Protein 8Y1J (pdb70)

Radius of gyration: 29.66 Å; Cα contacts (8 Å, |Δi|>4): 2281; chains: 2; bounding box: 87×85×71 Å

Secondary structure (DSSP, 8-state):
-HHHHHHHHT--GGGT-----EEE-HHHHHHHTSEEEEEEGGGSTTSB--HHHHHHHHTS-HHHHHH-EEEE-SSHHHHHHHHHHHHHT--EEEEE-TTS-HHHHHHHHHTT-EEEE--SSHHHHHHHHHHHHHHH-PEE--SS-SHHHHHHHHHHHHHHHHH--S---EEEEE-SSSHHHHHHHHHHHHH-TTSEEEEEEETT--HHHHHHHHTS-PPPS---SSSGGG--SS--HHHHHHHHHH--EEEEE-HHHHHHHHHHHHHHHSBPPPHHHHHHHHHHHHHHHHHT--S-EEEEEE-B----TTHHHHHHHHHHTTTT-EEEEEEEE-S-TTHHHHHHHHH-SS-EEEEEEE--BTTBEEEEEEEE-BTTTB-HHHHHHHHHHTT--EEE-TT-HHHHHTGGGB-----SS---EEEEEEEEE--TTHHHHHHHHH-SSSEEEEEEEB-SS-SEEEEEEEEE--GGGGGGHHHHHHHHTS-EEE-TT-HHHHHH-/-HHHHHHHHT--GGGT-----EEE-HHHHHHHTSEEEEE-GGGSTTSB--HHHHHHHHTS-HHHHHH-EEEE-SSHHHHHHHHHHHHHT--EEEEE-TTS-HHHHHHHHHTT-EEEE--SSHHHHHHHHHHHHHHH-PEE--SS-SHHHHHHHHHHHHHHHHH--S---EEEEE-SSSHHHHHHHHHHHHH-TTSEEEEEEETT--HHHHHHHHTS----S---SSSGGG--SS--HHHHHHHHHH--EEEEE-HHHHHHHHHHHHHHH-BPPPHHHHHHHHHHH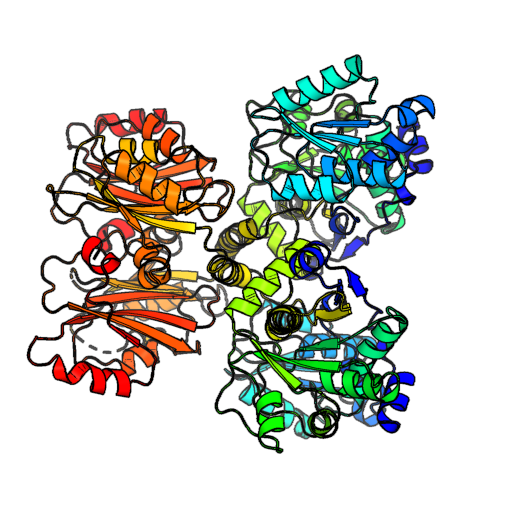HHHHHHT--S-EEEEE--B----HHHHHHHHHHHHHHT--EEEEEEEE-----HHHHTT--EEEEEEE---EEEEEEEE-BTTTB-HHHHHHHHHHTT--EEE-TT-HHHHHTGGGB-----TT--SEEEEEEEEE--TTHHHHHHHHH-SSSEEEEEEEB-SS-SEEEEEEEEE--GGGGGGHHHHHHHHTS-EEE-TT-HHHHHH-

Structure (mmCIF, N/CA/C/O backbone):
data_8Y1J
#
_entry.id   8Y1J
#
_cell.length_a   114.062
_cell.length_b   114.062
_cell.length_c   191.450
_cell.angle_alpha   90.00
_cell.angle_beta   90.00
_cell.angle_gamma   120.00
#
_symmetry.space_group_name_H-M   'P 31 2 1'
#
loop_
_entity.id
_entity.type
_entity.pdbx_description
1 polymer 'L-threonine dehydratase'
2 non-polymer '2-KETOBUTYRIC ACID'
3 water water
#
loop_
_atom_site.group_PDB
_atom_site.id
_atom_site.type_symbol
_atom_site.label_atom_id
_atom_site.label_alt_id
_atom_site.label_comp_id
_atom_site.label_asym_id
_atom_site.label_entity_id
_atom_site.label_seq_id
_atom_site.pdbx_PDB_ins_code
_atom_site.Cartn_x
_atom_site.Cartn_y
_atom_site.Cartn_z
_atom_site.occupancy
_atom_site.B_iso_or_equiv
_atom_site.auth_seq_id
_atom_site.auth_comp_id
_atom_site.auth_asym_id
_atom_site.auth_atom_id
_atom_site.pdbx_PDB_model_num
ATOM 1 N N . LEU A 1 1 ? 91.928 22.615 30.736 1.00 49.19 2 LEU A N 1
ATOM 2 C CA . LEU A 1 1 ? 91.803 23.707 31.757 1.00 50.92 2 LEU A CA 1
ATOM 3 C C . LEU A 1 1 ? 92.499 24.945 31.201 1.00 50.29 2 LEU A C 1
ATOM 4 O O . LEU A 1 1 ? 91.901 26.004 31.042 1.00 49.39 2 LEU A O 1
ATOM 9 N N . GLU A 1 2 ? 93.791 24.783 30.922 1.00 50.69 3 GLU A N 1
ATOM 10 C CA . GLU A 1 2 ? 94.580 25.785 30.236 1.00 51.07 3 GLU A CA 1
ATOM 11 C C . GLU A 1 2 ? 93.937 26.162 28.904 1.00 49.32 3 GLU A C 1
ATOM 12 O O . GLU A 1 2 ? 93.840 27.347 28.575 1.00 47.23 3 GLU A O 1
ATOM 18 N N . GLN A 1 3 ? 93.530 25.139 28.140 1.00 47.38 4 GLN A N 1
ATOM 19 C CA . GLN A 1 3 ? 92.927 25.365 26.839 1.00 48.00 4 GLN A CA 1
ATOM 20 C C . GLN A 1 3 ? 91.680 26.233 26.984 1.00 44.14 4 GLN A C 1
ATOM 21 O O . GLN A 1 3 ? 91.478 27.160 26.202 1.00 42.41 4 GLN A O 1
ATOM 27 N N . TYR A 1 4 ? 90.862 25.936 27.998 1.00 41.64 5 TYR A N 1
ATOM 28 C CA . TYR A 1 4 ? 89.627 26.672 28.207 1.00 40.51 5 TYR A CA 1
ATOM 29 C C . TYR A 1 4 ? 89.881 28.099 28.677 1.00 39.17 5 TYR A C 1
ATOM 30 O O . TYR A 1 4 ? 89.237 29.036 28.205 1.00 38.77 5 TYR A O 1
ATOM 39 N N . VAL A 1 5 ? 90.867 28.268 29.559 1.00 39.08 6 VAL A N 1
ATOM 40 C CA . VAL A 1 5 ? 91.188 29.600 30.049 1.00 38.78 6 VAL A CA 1
ATOM 41 C C . VAL A 1 5 ? 91.670 30.501 28.917 1.00 37.89 6 VAL A C 1
ATOM 42 O O . VAL A 1 5 ? 91.266 31.659 28.834 1.00 36.98 6 VAL A O 1
ATOM 46 N N . LYS A 1 6 ? 92.521 29.971 28.039 1.00 39.12 7 LYS A N 1
ATOM 47 C CA . LYS A 1 6 ? 92.952 30.742 26.882 1.00 41.32 7 LYS A CA 1
ATOM 48 C C . LYS A 1 6 ? 91.766 31.154 26.008 1.00 40.22 7 LYS A C 1
ATOM 49 O O . LYS A 1 6 ? 91.726 32.268 25.498 1.00 41.02 7 LYS A O 1
ATOM 55 N N . LYS A 1 7 ? 90.784 30.261 25.845 1.00 41.05 8 LYS A N 1
ATOM 56 C CA . LYS A 1 7 ? 89.600 30.592 25.069 1.00 41.55 8 LYS A CA 1
ATOM 57 C C . LYS A 1 7 ? 88.767 31.656 25.774 1.00 37.71 8 LYS A C 1
ATOM 58 O O . LYS A 1 7 ? 88.267 32.563 25.123 1.00 37.83 8 LYS A O 1
ATOM 64 N N . ILE A 1 8 ? 88.644 31.563 27.101 1.00 36.56 9 ILE A N 1
ATOM 65 C CA . ILE A 1 8 ? 87.925 32.567 27.869 1.00 36.14 9 ILE A CA 1
ATOM 66 C C . ILE A 1 8 ? 88.578 33.942 27.740 1.00 37.17 9 ILE A C 1
ATOM 67 O O . ILE A 1 8 ? 87.901 34.947 27.499 1.00 36.03 9 ILE A O 1
ATOM 72 N N . LEU A 1 9 ? 89.911 33.986 27.872 1.00 38.93 10 LEU A N 1
ATOM 73 C CA . LEU A 1 9 ? 90.645 35.241 27.770 1.00 39.15 10 LEU A CA 1
ATOM 74 C C . LEU A 1 9 ? 90.606 35.856 26.374 1.00 39.11 10 LEU A C 1
ATOM 75 O O . LEU A 1 9 ? 90.831 37.049 26.229 1.00 40.98 10 LEU A O 1
ATOM 80 N N . THR A 1 10 ? 90.345 35.050 25.341 1.00 38.41 11 THR A N 1
ATOM 81 C CA . THR A 1 10 ? 90.257 35.579 23.987 1.00 38.92 11 THR A CA 1
ATOM 82 C C . THR A 1 10 ? 88.830 35.604 23.441 1.00 38.11 11 THR A C 1
ATOM 83 O O . THR A 1 10 ? 88.634 35.789 22.260 1.00 37.87 11 THR A O 1
ATOM 87 N N . SER A 1 11 ? 87.827 35.448 24.306 1.00 39.27 12 SER A N 1
ATOM 88 C CA . SER A 1 11 ? 86.444 35.390 23.869 1.00 39.87 12 SER A CA 1
ATOM 89 C C . SER A 1 11 ? 86.028 36.720 23.257 1.00 41.22 12 SER A C 1
ATOM 90 O O . SER A 1 11 ? 86.663 37.743 23.502 1.00 42.31 12 SER A O 1
ATOM 93 N N . ARG A 1 12 ? 84.924 36.690 22.505 1.00 42.55 13 ARG A N 1
ATOM 94 C CA . ARG A 1 12 ? 84.392 37.872 21.846 1.00 42.72 13 ARG A CA 1
ATOM 95 C C . ARG A 1 12 ? 83.121 38.398 22.510 1.00 40.41 13 ARG A C 1
ATOM 96 O O . ARG A 1 12 ? 82.418 39.214 21.923 1.00 40.89 13 ARG A O 1
ATOM 104 N N . VAL A 1 13 ? 82.841 37.987 23.751 1.00 38.31 14 VAL A N 1
ATOM 105 C CA . VAL A 1 13 ? 81.526 38.232 24.325 1.00 36.71 14 VAL A CA 1
ATOM 106 C C . VAL A 1 13 ? 81.182 39.713 24.450 1.00 35.73 14 VAL A C 1
ATOM 107 O O . VAL A 1 13 ? 80.009 40.066 24.381 1.00 34.86 14 VAL A O 1
ATOM 111 N N . TYR A 1 14 ? 82.183 40.580 24.636 1.00 36.14 15 TYR A N 1
ATOM 112 C CA . TYR A 1 14 ? 81.904 41.969 24.972 1.00 37.35 15 TYR A CA 1
ATOM 113 C C . TYR A 1 14 ? 81.528 42.829 23.768 1.00 37.27 15 TYR A C 1
ATOM 114 O O . TYR A 1 14 ? 81.254 44.007 23.921 1.00 37.07 15 TYR A O 1
ATOM 123 N N . ASP A 1 15 ? 81.445 42.230 22.578 1.00 37.96 16 ASP A N 1
ATOM 124 C CA . ASP A 1 15 ? 80.751 42.876 21.480 1.00 39.61 16 ASP A CA 1
ATOM 125 C C . ASP A 1 15 ? 79.275 43.161 21.774 1.00 40.66 16 ASP A C 1
ATOM 126 O O . ASP A 1 15 ? 78.686 44.023 21.133 1.00 39.14 16 ASP A O 1
ATOM 131 N N . VAL A 1 16 ? 78.659 42.406 22.704 1.00 40.13 17 VAL A N 1
ATOM 132 C CA . VAL A 1 16 ? 77.236 42.561 22.977 1.00 40.27 17 VAL A CA 1
ATOM 133 C C . VAL A 1 16 ? 76.838 42.199 24.408 1.00 39.12 17 VAL A C 1
ATOM 134 O O . VAL A 1 16 ? 75.995 42.867 24.996 1.00 39.72 17 VAL A O 1
ATOM 138 N N . ALA A 1 17 ? 77.440 41.163 24.998 1.00 37.04 18 ALA A N 1
ATOM 139 C CA . ALA A 1 17 ? 77.280 40.959 26.429 1.00 36.72 18 ALA A CA 1
ATOM 140 C C . ALA A 1 17 ? 77.937 42.092 27.213 1.00 36.99 18 ALA A C 1
ATOM 141 O O . ALA A 1 17 ? 78.847 42.749 26.710 1.00 36.90 18 ALA A O 1
ATOM 143 N N . VAL A 1 18 ? 77.445 42.338 28.435 1.00 37.03 19 VAL A N 1
ATOM 144 C CA . VAL A 1 18 ? 78.001 43.377 29.288 1.00 37.86 19 VAL A CA 1
ATOM 145 C C . VAL A 1 18 ? 78.555 42.777 30.576 1.00 38.03 19 VAL A C 1
ATOM 146 O O . VAL A 1 18 ? 78.196 41.666 30.971 1.00 37.75 19 VAL A O 1
ATOM 150 N N . GLU A 1 19 ? 79.443 43.531 31.223 1.00 38.73 20 GLU A N 1
ATOM 151 C CA . GLU A 1 19 ? 79.846 43.232 32.585 1.00 40.84 20 GLU A CA 1
ATOM 152 C C . GLU A 1 19 ? 78.666 43.467 33.513 1.00 37.45 20 GLU A C 1
ATOM 153 O O . GLU A 1 19 ? 77.998 44.482 33.393 1.00 39.27 20 GLU A O 1
ATOM 159 N N . THR A 1 20 ? 78.413 42.529 34.425 1.00 35.76 21 THR A N 1
ATOM 160 C CA . THR A 1 20 ? 77.271 42.641 35.321 1.00 33.51 21 THR A CA 1
ATOM 161 C C . THR A 1 20 ? 77.713 42.874 36.755 1.00 33.55 21 THR A C 1
ATOM 162 O O . THR A 1 20 ? 78.782 42.434 37.159 1.00 33.84 21 THR A O 1
ATOM 166 N N . PRO A 1 21 ? 76.914 43.597 37.568 1.00 34.83 22 PRO A N 1
ATOM 167 C CA . PRO A 1 21 ? 77.286 43.817 38.960 1.00 35.23 22 PRO A CA 1
ATOM 168 C C . PRO A 1 21 ? 77.349 42.520 39.755 1.00 35.77 22 PRO A C 1
ATOM 169 O O . PRO A 1 21 ? 76.665 41.552 39.441 1.00 35.49 22 PRO A O 1
ATOM 173 N N . LEU A 1 22 ? 78.219 42.527 40.765 1.00 35.89 23 LEU A N 1
ATOM 174 C CA . LEU A 1 22 ? 78.246 41.523 41.806 1.00 36.33 23 LEU A CA 1
ATOM 175 C C . LEU A 1 22 ? 77.761 42.254 43.059 1.00 36.35 23 LEU A C 1
ATOM 176 O O . LEU A 1 22 ? 78.492 43.062 43.610 1.00 35.51 23 LEU A O 1
ATOM 181 N N . GLN A 1 23 ? 76.492 42.045 43.430 1.00 36.45 24 GLN A N 1
ATOM 182 C CA . GLN A 1 23 ? 75.806 42.906 44.384 1.00 38.63 24 GLN A CA 1
ATOM 183 C C . GLN A 1 23 ? 75.633 42.233 45.738 1.00 37.09 24 GLN A C 1
ATOM 184 O O . GLN A 1 23 ? 75.198 41.083 45.791 1.00 33.97 24 GLN A O 1
ATOM 190 N N . PRO A 1 24 ? 75.854 42.963 46.853 1.00 36.89 25 PRO A N 1
ATOM 191 C CA . PRO A 1 24 ? 75.538 42.427 48.178 1.00 37.45 25 PRO A CA 1
ATOM 192 C C . PRO A 1 24 ? 74.039 42.192 48.320 1.00 36.95 25 PRO A C 1
ATOM 193 O O . PRO A 1 24 ? 73.230 43.005 47.877 1.00 36.27 25 PRO A O 1
ATOM 197 N N . ALA A 1 25 ? 73.674 41.047 48.893 1.00 37.41 26 ALA A N 1
ATOM 198 C CA . ALA A 1 25 ? 72.296 40.804 49.294 1.00 39.49 26 ALA A CA 1
ATOM 199 C C . ALA A 1 25 ? 72.244 41.031 50.802 1.00 40.87 26 ALA A C 1
ATOM 200 O O . ALA A 1 25 ? 72.554 40.143 51.590 1.00 41.14 26 ALA A O 1
ATOM 202 N N . ARG A 1 26 ? 71.868 42.247 51.186 1.00 42.77 27 ARG A N 1
ATOM 203 C CA . ARG A 1 26 ? 72.065 42.730 52.542 1.00 45.11 27 ARG A CA 1
ATOM 204 C C . ARG A 1 26 ? 71.224 41.961 53.561 1.00 42.84 27 ARG A C 1
ATOM 205 O O . ARG A 1 26 ? 71.770 41.437 54.527 1.00 42.55 27 ARG A O 1
ATOM 213 N N . GLN A 1 27 ? 69.907 41.889 53.348 1.00 41.87 28 GLN A N 1
ATOM 214 C CA . GLN A 1 27 ? 69.034 41.222 54.298 1.00 44.00 28 GLN A CA 1
ATOM 215 C C . GLN A 1 27 ? 69.281 39.721 54.394 1.00 44.33 28 GLN A C 1
ATOM 216 O O . GLN A 1 27 ? 69.223 39.153 55.485 1.00 44.68 28 GLN A O 1
ATOM 222 N N . LEU A 1 28 ? 69.551 39.093 53.245 1.00 43.14 29 LEU A N 1
ATOM 223 C CA . LEU A 1 28 ? 69.893 37.685 53.232 1.00 42.53 29 LEU A CA 1
ATOM 224 C C . LEU A 1 28 ? 71.204 37.431 53.982 1.00 42.38 29 LEU A C 1
ATOM 225 O O . LEU A 1 28 ? 71.313 36.457 54.726 1.00 40.38 29 LEU A O 1
ATOM 230 N N . SER A 1 29 ? 72.197 38.311 53.785 1.00 41.23 30 SER A N 1
ATOM 231 C CA . SER A 1 29 ? 73.462 38.195 54.496 1.00 43.24 30 SER A CA 1
ATOM 232 C C . SER A 1 29 ? 73.308 38.288 56.016 1.00 46.32 30 SER A C 1
ATOM 233 O O . SER A 1 29 ? 73.933 37.518 56.753 1.00 45.21 30 SER A O 1
ATOM 236 N N . GLU A 1 30 ? 72.477 39.233 56.473 1.00 48.59 31 GLU A N 1
ATOM 237 C CA . GLU A 1 30 ? 72.200 39.378 57.896 1.00 54.03 31 GLU A CA 1
ATOM 238 C C . GLU A 1 30 ? 71.519 38.137 58.467 1.00 51.71 31 GLU A C 1
ATOM 239 O O . GLU A 1 30 ? 71.919 37.647 59.512 1.00 53.29 31 GLU A O 1
ATOM 245 N N . ARG A 1 31 ? 70.508 37.627 57.767 1.00 49.08 32 ARG A N 1
ATOM 246 C CA . ARG A 1 31 ? 69.823 36.419 58.192 1.00 50.48 32 ARG A CA 1
ATOM 247 C C . ARG A 1 31 ? 70.768 35.224 58.291 1.00 48.30 32 ARG A C 1
ATOM 248 O O . ARG A 1 31 ? 70.714 34.475 59.254 1.00 50.17 32 ARG A O 1
ATOM 256 N N . LEU A 1 32 ? 71.646 35.066 57.304 1.00 44.78 33 LEU A N 1
ATOM 257 C CA . LEU A 1 32 ? 72.452 33.865 57.195 1.00 43.74 33 LEU A CA 1
ATOM 258 C C . LEU A 1 32 ? 73.775 33.919 57.947 1.00 42.51 33 LEU A C 1
ATOM 259 O O . LEU A 1 32 ? 74.383 32.882 58.161 1.00 42.21 33 LEU A O 1
ATOM 264 N N . GLY A 1 33 ? 74.243 35.122 58.295 1.00 42.34 34 GLY A N 1
ATOM 265 C CA . GLY A 1 33 ? 75.524 35.274 58.970 1.00 42.33 34 GLY A CA 1
ATOM 266 C C . GLY A 1 33 ? 76.718 35.026 58.053 1.00 41.77 34 GLY A C 1
ATOM 267 O O . GLY A 1 33 ? 77.797 34.629 58.497 1.00 41.48 34 GLY A O 1
ATOM 268 N N . ASN A 1 34 ? 76.500 35.248 56.756 1.00 40.57 35 ASN A N 1
ATOM 269 C CA . ASN A 1 34 ? 77.533 35.087 55.748 1.00 39.70 35 ASN A CA 1
ATOM 270 C C . ASN A 1 34 ? 77.338 36.218 54.740 1.00 39.11 35 ASN A C 1
ATOM 271 O O . ASN A 1 34 ? 76.214 36.686 54.561 1.00 38.48 35 ASN A O 1
ATOM 276 N N . GLN A 1 35 ? 78.424 36.662 54.101 1.00 38.59 36 GLN A N 1
ATOM 277 C CA . GLN A 1 35 ? 78.321 37.645 53.040 1.00 40.53 36 GLN A CA 1
ATOM 278 C C . GLN A 1 35 ? 77.866 36.971 51.741 1.00 38.11 36 GLN A C 1
ATOM 279 O O . GLN A 1 35 ? 78.606 36.195 51.137 1.00 37.91 36 GLN A O 1
ATOM 285 N N . VAL A 1 36 ? 76.636 37.261 51.325 1.00 37.51 37 VAL A N 1
ATOM 286 C CA . VAL A 1 36 ? 76.087 36.731 50.087 1.00 37.57 37 VAL A CA 1
ATOM 287 C C . VAL A 1 36 ? 76.152 37.792 48.995 1.00 36.76 37 VAL A C 1
ATOM 288 O O . VAL A 1 36 ? 75.714 38.917 49.203 1.00 35.86 37 VAL A O 1
ATOM 292 N N . LEU A 1 37 ? 76.675 37.400 47.829 1.00 36.17 38 LEU A N 1
ATOM 293 C CA . LEU A 1 37 ? 76.847 38.302 46.703 1.00 36.26 38 LEU A CA 1
ATOM 294 C C . LEU A 1 37 ? 76.114 37.707 45.501 1.00 35.20 38 LEU A C 1
ATOM 295 O O . LEU A 1 37 ? 76.227 36.512 45.234 1.00 33.68 38 LEU A O 1
ATOM 300 N N . LEU A 1 38 ? 75.375 38.557 44.779 1.00 33.57 39 LEU A N 1
ATOM 301 C CA . LEU A 1 38 ? 74.556 38.117 43.667 1.00 33.17 39 LEU A CA 1
ATOM 302 C C . LEU A 1 38 ? 75.151 38.592 42.340 1.00 33.15 39 LEU A C 1
ATOM 303 O O . LEU A 1 38 ? 75.274 39.790 42.110 1.00 31.86 39 LEU A O 1
ATOM 308 N N . LYS A 1 39 ? 75.539 37.636 41.484 1.00 32.69 40 LYS A N 1
ATOM 309 C CA . LYS A 1 39 ? 76.036 37.951 40.153 1.00 32.37 40 LYS A CA 1
ATOM 310 C C . LYS A 1 39 ? 74.831 38.152 39.235 1.00 32.16 40 LYS A C 1
ATOM 311 O O . LYS A 1 39 ? 74.088 37.208 38.960 1.00 33.10 40 LYS A O 1
ATOM 317 N N . ARG A 1 40 ? 74.648 39.389 38.766 1.00 31.91 41 ARG A N 1
ATOM 318 C CA . ARG A 1 40 ? 73.404 39.814 38.138 1.00 31.73 41 ARG A CA 1
ATOM 319 C C . ARG A 1 40 ? 73.369 39.578 36.626 1.00 31.24 41 ARG A C 1
ATOM 320 O O . ARG A 1 40 ? 73.254 40.513 35.838 1.00 31.91 41 ARG A O 1
ATOM 328 N N . GLU A 1 41 ? 73.433 38.315 36.217 1.00 30.88 42 GLU A N 1
ATOM 329 C CA . GLU A 1 41 ? 73.333 37.966 34.806 1.00 30.95 42 GLU A CA 1
ATOM 330 C C . GLU A 1 41 ? 71.953 38.246 34.207 1.00 32.08 42 GLU A C 1
ATOM 331 O O . GLU A 1 41 ? 71.814 38.327 32.982 1.00 31.53 42 GLU A O 1
ATOM 337 N N . ASP A 1 42 ? 70.958 38.492 35.070 1.00 31.71 43 ASP A N 1
ATOM 338 C CA . ASP A 1 42 ? 69.671 38.996 34.618 1.00 32.42 43 ASP A CA 1
ATOM 339 C C . ASP A 1 42 ? 69.744 40.366 33.945 1.00 32.26 43 ASP A C 1
ATOM 340 O O . ASP A 1 42 ? 68.820 40.751 33.227 1.00 32.49 43 ASP A O 1
ATOM 345 N N . LEU A 1 43 ? 70.843 41.103 34.173 1.00 32.11 44 LEU A N 1
ATOM 346 C CA . LEU A 1 43 ? 71.006 42.430 33.592 1.00 31.77 44 LEU A CA 1
ATOM 347 C C . LEU A 1 43 ? 71.688 42.448 32.218 1.00 31.08 44 LEU A C 1
ATOM 348 O O . LEU A 1 43 ? 71.955 43.513 31.676 1.00 32.93 44 LEU A O 1
ATOM 353 N N . GLN A 1 44 ? 71.932 41.272 31.634 1.00 31.11 45 GLN A N 1
ATOM 354 C CA . GLN A 1 44 ? 72.298 41.164 30.232 1.00 31.92 45 GLN A CA 1
ATOM 355 C C . GLN A 1 44 ? 71.151 41.668 29.368 1.00 33.16 45 GLN A C 1
ATOM 356 O O . GLN A 1 44 ? 70.002 41.635 29.799 1.00 34.50 45 GLN A O 1
ATOM 362 N N . PRO A 1 45 ? 71.414 42.132 28.125 1.00 33.35 46 PRO A N 1
ATOM 363 C CA . PRO A 1 45 ? 70.339 42.631 27.260 1.00 33.64 46 PRO A CA 1
ATOM 364 C C . PRO A 1 45 ? 69.226 41.631 2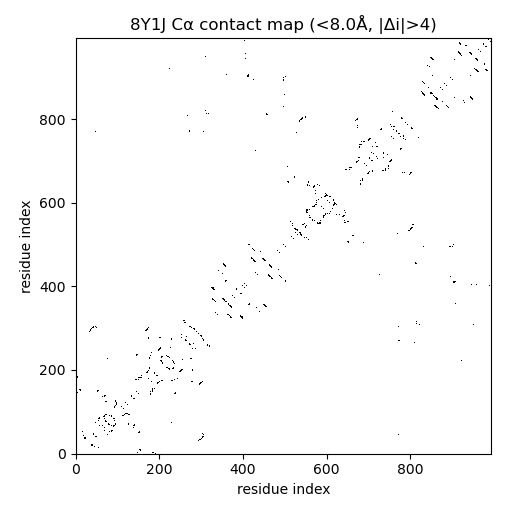6.960 1.00 33.63 46 PRO A C 1
ATOM 365 O O . PRO A 1 45 ? 68.113 42.047 26.676 1.00 35.67 46 PRO A O 1
ATOM 369 N N . VAL A 1 46 ? 69.511 40.329 27.032 1.00 33.68 47 VAL A N 1
ATOM 370 C CA . VAL A 1 46 ? 68.487 39.315 26.840 1.00 35.55 47 VAL A CA 1
ATOM 371 C C . VAL A 1 46 ? 68.025 38.673 28.145 1.00 33.68 47 VAL A C 1
ATOM 372 O O . VAL A 1 46 ? 67.409 37.610 28.114 1.00 33.15 47 VAL A O 1
ATOM 376 N N . PHE A 1 47 ? 68.368 39.304 29.277 1.00 32.56 48 PHE A N 1
ATOM 377 C CA . PHE A 1 47 ? 67.915 38.912 30.608 1.00 32.60 48 PHE A CA 1
ATOM 378 C C . PHE A 1 47 ? 68.405 37.544 31.075 1.00 32.21 48 PHE A C 1
ATOM 379 O O . PHE A 1 47 ? 67.857 36.979 32.016 1.00 32.52 48 PHE A O 1
ATOM 387 N N . SER A 1 48 ? 69.465 37.030 30.443 1.00 32.11 49 SER A N 1
ATOM 388 C CA . SER A 1 48 ? 70.152 35.853 30.956 1.00 32.02 49 SER A CA 1
ATOM 389 C C . SER A 1 48 ? 71.598 35.876 30.482 1.00 31.96 49 SER A C 1
ATOM 390 O O . SER A 1 48 ? 71.924 36.613 29.551 1.00 31.59 49 SER A O 1
ATOM 393 N N . PHE A 1 49 ? 72.443 35.045 31.108 1.00 31.16 50 PHE A N 1
ATOM 394 C CA . PHE A 1 49 ? 73.833 34.937 30.694 1.00 31.15 50 PHE A CA 1
ATOM 395 C C . PHE A 1 49 ? 74.057 34.395 29.279 1.00 31.46 50 PHE A C 1
ATOM 396 O O . PHE A 1 49 ? 75.164 34.511 28.768 1.00 32.58 50 PHE A O 1
ATOM 428 N N . ILE A 1 51 ? 73.588 35.097 26.312 1.00 33.11 52 ILE A N 1
ATOM 429 C CA . ILE A 1 51 ? 74.182 35.930 25.278 1.00 33.95 52 ILE A CA 1
ATOM 430 C C . ILE A 1 51 ? 75.700 35.754 25.188 1.00 33.89 52 ILE A C 1
ATOM 431 O O . ILE A 1 51 ? 76.259 35.815 24.094 1.00 33.94 52 ILE A O 1
ATOM 436 N N . ARG A 1 52 ? 76.359 35.507 26.327 1.00 32.56 53 ARG A N 1
ATOM 437 C CA . ARG A 1 52 ? 77.799 35.325 26.323 1.00 32.63 53 ARG A CA 1
ATOM 438 C C . ARG A 1 52 ? 78.210 34.147 25.435 1.00 33.79 53 ARG A C 1
ATOM 439 O O . ARG A 1 52 ? 78.931 34.318 24.453 1.00 34.19 53 ARG A O 1
ATOM 447 N N . GLY A 1 53 ? 77.747 32.943 25.793 1.00 33.46 54 GLY A N 1
ATOM 448 C CA . GLY A 1 53 ? 78.129 31.723 25.097 1.00 34.70 54 GLY A CA 1
ATOM 449 C C . GLY A 1 53 ? 77.661 31.649 23.648 1.00 35.54 54 GLY A C 1
ATOM 450 O O . GLY A 1 53 ? 78.417 31.245 22.769 1.00 36.19 54 GLY A O 1
ATOM 451 N N . ALA A 1 54 ? 76.406 32.039 23.411 1.00 35.34 55 ALA A N 1
ATOM 452 C CA . ALA A 1 54 ? 75.857 32.043 22.071 1.00 35.44 55 ALA A CA 1
ATOM 453 C C . ALA A 1 54 ? 76.654 32.969 21.160 1.00 35.58 55 ALA A C 1
ATOM 454 O O . ALA A 1 54 ? 76.952 32.605 20.028 1.00 36.34 55 ALA A O 1
ATOM 456 N N . TYR A 1 55 ? 76.995 34.164 21.649 1.00 34.79 56 TYR A N 1
ATOM 457 C CA . TYR A 1 55 ? 77.742 35.102 20.835 1.00 36.26 56 TYR A CA 1
ATOM 458 C C . TYR A 1 55 ? 79.151 34.582 20.569 1.00 36.43 56 TYR A C 1
ATOM 459 O O . TYR A 1 55 ? 79.653 34.691 19.461 1.00 37.80 56 TYR A O 1
ATOM 468 N N . ASN A 1 56 ? 79.805 34.043 21.596 1.00 35.91 57 ASN A N 1
ATOM 469 C CA . ASN A 1 56 ? 81.171 33.588 21.425 1.00 36.32 57 ASN A CA 1
ATOM 470 C C . ASN A 1 56 ? 81.246 32.425 20.437 1.00 37.85 57 ASN A C 1
ATOM 471 O O . ASN A 1 56 ? 82.176 32.337 19.644 1.00 37.93 57 ASN A O 1
ATOM 476 N N . LYS A 1 57 ? 80.248 31.546 20.471 1.00 37.82 58 LYS A N 1
ATOM 477 C CA . LYS A 1 57 ? 80.162 30.465 19.503 1.00 40.15 58 LYS A CA 1
ATOM 478 C C . LYS A 1 57 ? 79.981 31.000 18.083 1.00 41.01 58 LYS A C 1
ATOM 479 O O . LYS A 1 57 ? 80.740 30.638 17.186 1.00 41.23 58 LYS A O 1
ATOM 485 N N . VAL A 1 58 ? 78.983 31.869 17.886 1.00 40.55 59 VAL A N 1
ATOM 486 C CA . VAL A 1 58 ? 78.711 32.443 16.579 1.00 42.08 59 VAL A CA 1
ATOM 487 C C . VAL A 1 58 ? 79.929 33.176 16.012 1.00 43.32 59 VAL A C 1
ATOM 488 O O . VAL A 1 58 ? 80.274 33.019 14.841 1.00 44.44 59 VAL A O 1
ATOM 492 N N . ALA A 1 59 ? 80.587 33.961 16.861 1.00 43.08 60 ALA A N 1
ATOM 493 C CA . ALA A 1 59 ? 81.744 34.740 16.456 1.00 44.75 60 ALA A CA 1
ATOM 494 C C . ALA A 1 59 ? 82.952 33.899 16.049 1.00 47.50 60 ALA A C 1
ATOM 495 O O . ALA A 1 59 ? 83.810 34.392 15.335 1.00 49.55 60 ALA A O 1
ATOM 497 N N . GLN A 1 60 ? 83.052 32.660 16.553 1.00 49.66 61 GLN A N 1
ATOM 498 C CA . GLN A 1 60 ? 84.162 31.774 16.219 1.00 51.01 61 GLN A CA 1
ATOM 499 C C . GLN A 1 60 ? 83.907 30.971 14.950 1.00 52.36 61 GLN A C 1
ATOM 500 O O . GLN A 1 60 ? 84.785 30.248 14.493 1.00 54.87 61 GLN A O 1
ATOM 506 N N . LEU A 1 61 ? 82.694 31.050 14.401 1.00 52.92 62 LEU A N 1
ATOM 507 C CA . LEU A 1 61 ? 82.365 30.310 13.194 1.00 53.36 62 LEU A CA 1
ATOM 508 C C . LEU A 1 61 ? 83.161 30.826 12.000 1.00 56.10 62 LEU A C 1
ATOM 509 O O . LEU A 1 61 ? 83.546 31.990 11.952 1.00 56.74 62 LEU A O 1
ATOM 514 N N . THR A 1 62 ? 83.379 29.945 11.018 1.00 59.78 63 THR A N 1
ATOM 515 C CA . THR A 1 62 ? 84.018 30.334 9.773 1.00 62.73 63 THR A CA 1
ATOM 516 C C . THR A 1 62 ? 83.028 31.148 8.938 1.00 63.35 63 THR A C 1
ATOM 517 O O . THR A 1 62 ? 81.818 31.097 9.159 1.00 59.29 63 THR A O 1
ATOM 521 N N . GLU A 1 63 ? 83.561 31.892 7.965 1.00 67.23 64 GLU A N 1
ATOM 522 C CA . GLU A 1 63 ? 82.740 32.683 7.060 1.00 72.85 64 GLU A CA 1
ATOM 523 C C . GLU A 1 63 ? 81.790 31.754 6.311 1.00 74.07 64 GLU A C 1
ATOM 524 O O . GLU A 1 63 ? 80.661 32.126 6.009 1.00 75.54 64 GLU A O 1
ATOM 530 N N . GLU A 1 64 ? 82.267 30.534 6.043 1.00 73.86 65 GLU A N 1
ATOM 531 C CA . GLU A 1 64 ? 81.494 29.477 5.410 1.00 75.53 65 GLU A CA 1
ATOM 532 C C . GLU A 1 64 ? 80.285 29.071 6.256 1.00 72.52 65 GLU A C 1
ATOM 533 O O . GLU A 1 64 ? 79.159 29.015 5.766 1.00 71.37 65 GLU A O 1
ATOM 539 N N . GLU A 1 65 ? 80.532 28.777 7.537 1.00 70.12 66 GLU A N 1
ATOM 540 C CA . GLU A 1 65 ? 79.472 28.379 8.454 1.00 68.18 66 GLU A CA 1
ATOM 541 C C . GLU A 1 65 ? 78.424 29.484 8.624 1.00 65.57 66 GLU A C 1
ATOM 542 O O . GLU A 1 65 ? 77.228 29.200 8.710 1.00 67.84 66 GLU A O 1
ATOM 548 N N . LYS A 1 66 ? 78.887 30.742 8.613 1.00 65.03 67 LYS A N 1
ATOM 549 C CA . LYS A 1 66 ? 78.033 31.908 8.748 1.00 67.52 67 LYS A CA 1
ATOM 550 C C . LYS A 1 66 ? 77.173 32.188 7.527 1.00 67.85 67 LYS A C 1
ATOM 551 O O . LYS A 1 66 ? 76.225 32.963 7.625 1.00 67.30 67 LYS A O 1
ATOM 557 N N . ALA A 1 67 ? 77.572 31.634 6.378 1.00 68.81 68 ALA A N 1
ATOM 558 C CA . ALA A 1 67 ? 77.026 32.030 5.092 1.00 67.32 68 ALA A CA 1
ATOM 559 C C . ALA A 1 67 ? 75.515 31.851 4.982 1.00 64.46 68 ALA A C 1
ATOM 560 O O . ALA A 1 67 ? 74.807 32.796 4.637 1.00 63.62 68 ALA A O 1
ATOM 562 N N . ARG A 1 68 ? 75.018 30.638 5.249 1.00 61.93 69 ARG A N 1
ATOM 563 C CA . ARG A 1 68 ? 73.582 30.422 5.169 1.00 62.88 69 ARG A CA 1
ATOM 564 C C . ARG A 1 68 ? 72.902 30.855 6.465 1.00 58.92 69 ARG A C 1
ATOM 565 O O . ARG A 1 68 ? 71.722 31.194 6.458 1.00 60.05 69 ARG A O 1
ATOM 573 N N . GLY A 1 69 ? 73.650 30.873 7.566 1.00 54.60 70 GLY A N 1
ATOM 574 C CA . GLY A 1 69 ? 73.078 31.285 8.833 1.00 50.64 70 GLY A CA 1
ATOM 575 C C . GLY A 1 69 ? 73.192 30.232 9.924 1.00 47.04 70 GLY A C 1
ATOM 576 O O . GLY A 1 69 ? 73.783 29.180 9.721 1.00 45.00 70 GLY A O 1
ATOM 577 N N . VAL A 1 70 ? 72.630 30.570 11.091 1.00 44.42 71 VAL A N 1
ATOM 578 C CA . VAL A 1 70 ? 72.677 29.732 12.269 1.00 42.78 71 VAL A CA 1
ATOM 579 C C . VAL A 1 70 ? 71.261 29.321 12.630 1.00 42.81 71 VAL A C 1
ATOM 580 O O . VAL A 1 70 ? 70.303 30.032 12.320 1.00 44.64 71 VAL A O 1
ATOM 584 N N . ILE A 1 71 ? 71.157 28.177 13.313 1.00 41.21 72 ILE A N 1
ATOM 585 C CA . ILE A 1 71 ? 69.875 27.693 13.790 1.00 39.85 72 ILE A CA 1
ATOM 586 C C . ILE A 1 71 ? 70.002 27.124 15.196 1.00 39.78 72 ILE A C 1
ATOM 587 O O . ILE A 1 71 ? 71.060 26.627 15.582 1.00 39.31 72 ILE A O 1
ATOM 592 N N . ALA A 1 72 ? 68.903 27.232 15.948 1.00 39.72 73 ALA A N 1
ATOM 593 C CA . ALA A 1 72 ? 68.798 26.607 17.246 1.00 39.54 73 ALA A CA 1
ATOM 594 C C . ALA A 1 72 ? 67.360 26.144 17.446 1.00 41.10 73 ALA A C 1
ATOM 595 O O . ALA A 1 72 ? 66.464 26.527 16.694 1.00 41.23 73 ALA A O 1
ATOM 597 N N . ALA A 1 73 ? 67.169 25.312 18.476 1.00 41.60 74 ALA A N 1
ATOM 598 C CA . ALA A 1 73 ? 65.847 24.933 18.941 1.00 42.11 74 ALA A CA 1
ATOM 599 C C . ALA A 1 73 ? 65.748 25.360 20.394 1.00 42.60 74 ALA A C 1
ATOM 600 O O . ALA A 1 73 ? 66.413 24.786 21.249 1.00 44.09 74 ALA A O 1
ATOM 602 N N . SER A 1 74 ? 64.919 26.362 20.660 1.00 43.49 75 SER A N 1
ATOM 603 C CA . SER A 1 74 ? 64.725 26.830 22.017 1.00 45.28 75 SER A CA 1
ATOM 604 C C . SER A 1 74 ? 63.452 27.665 22.078 1.00 47.48 75 SER A C 1
ATOM 605 O O . SER A 1 74 ? 63.114 28.388 21.140 1.00 47.36 75 SER A O 1
ATOM 608 N N . ALA A 1 75 ? 62.752 27.523 23.202 1.00 48.67 76 ALA A N 1
ATOM 609 C CA . ALA A 1 75 ? 61.570 28.315 23.473 1.00 51.36 76 ALA A CA 1
ATOM 610 C C . ALA A 1 75 ? 61.859 29.400 24.500 1.00 49.18 76 ALA A C 1
ATOM 611 O O . ALA A 1 75 ? 60.935 30.100 24.875 1.00 52.10 76 ALA A O 1
ATOM 613 N N . GLY A 1 76 ? 63.128 29.549 24.906 1.00 47.10 77 GLY A N 1
ATOM 614 C CA . GLY A 1 76 ? 63.479 30.446 25.994 1.00 44.96 77 GLY A CA 1
ATOM 615 C C . GLY A 1 76 ? 64.802 31.190 25.812 1.00 42.36 77 GLY A C 1
ATOM 616 O O . GLY A 1 76 ? 65.006 31.911 24.840 1.00 41.02 77 GLY A O 1
ATOM 617 N N . ASN A 1 77 ? 65.678 31.060 26.811 1.00 40.29 78 ASN A N 1
ATOM 618 C CA . ASN A 1 77 ? 66.801 31.969 26.960 1.00 38.04 78 ASN A CA 1
ATOM 619 C C . ASN A 1 77 ? 67.795 31.857 25.807 1.00 36.53 78 ASN A C 1
ATOM 620 O O . ASN A 1 77 ? 68.305 32.867 25.324 1.00 36.45 78 ASN A O 1
ATOM 625 N N . HIS A 1 78 ? 68.046 30.623 25.358 1.00 34.08 79 HIS A N 1
ATOM 626 C CA . HIS A 1 78 ? 69.027 30.381 24.315 1.00 33.74 79 HIS A CA 1
ATOM 627 C C . HIS A 1 78 ? 68.548 31.002 23.012 1.00 34.10 79 HIS A C 1
ATOM 628 O O . HIS A 1 78 ? 69.337 31.599 22.301 1.00 33.98 79 HIS A O 1
ATOM 635 N N . ALA A 1 79 ? 67.249 30.860 22.727 1.00 35.51 80 ALA A N 1
ATOM 636 C CA . ALA A 1 79 ? 66.632 31.478 21.566 1.00 36.70 80 ALA A CA 1
ATOM 637 C C . ALA A 1 79 ? 66.947 32.967 21.501 1.00 36.97 80 ALA A C 1
ATOM 638 O O . ALA A 1 79 ? 67.358 33.471 20.463 1.00 37.62 80 ALA A O 1
ATOM 640 N N . GLN A 1 80 ? 66.730 33.666 22.611 1.00 37.97 81 GLN A N 1
ATOM 641 C CA . GLN A 1 80 ? 66.967 35.094 22.654 1.00 40.62 81 GLN A CA 1
ATOM 642 C C . GLN A 1 80 ? 68.451 35.421 22.572 1.00 38.42 81 GLN A C 1
ATOM 643 O O . GLN A 1 80 ? 68.828 36.356 21.873 1.00 38.12 81 GLN A O 1
ATOM 649 N N . GLY A 1 81 ? 69.277 34.653 23.291 1.00 36.96 82 GLY A N 1
ATOM 650 C CA . GLY A 1 81 ? 70.716 34.845 23.255 1.00 36.59 82 GLY A CA 1
ATOM 651 C C . GLY A 1 81 ? 71.234 34.740 21.823 1.00 37.76 82 GLY A C 1
ATOM 652 O O . GLY A 1 81 ? 71.943 35.627 21.335 1.00 37.78 82 GLY A O 1
ATOM 653 N N . LEU A 1 82 ? 70.820 33.664 21.137 1.00 36.89 83 LEU A N 1
ATOM 654 C CA . LEU A 1 82 ? 71.307 33.420 19.791 1.00 36.76 83 LEU A CA 1
ATOM 655 C C . LEU A 1 82 ? 70.758 34.459 18.814 1.00 35.76 83 LEU A C 1
ATOM 656 O O . LEU A 1 82 ? 71.475 34.949 17.953 1.00 35.01 83 LEU A O 1
ATOM 661 N N . ALA A 1 83 ? 69.475 34.794 18.955 1.00 34.77 84 ALA A N 1
ATOM 662 C CA . ALA A 1 83 ? 68.879 35.765 18.054 1.00 35.31 84 ALA A CA 1
ATOM 663 C C . ALA A 1 83 ? 69.608 37.105 18.107 1.00 35.39 84 ALA A C 1
ATOM 664 O O . ALA A 1 83 ? 69.916 37.681 17.062 1.00 35.23 84 ALA A O 1
ATOM 666 N N . LEU A 1 84 ? 69.925 37.579 19.323 1.00 35.73 85 LEU A N 1
ATOM 667 C CA . LEU A 1 84 ? 70.615 38.853 19.463 1.00 35.33 85 LEU A CA 1
ATOM 668 C C . LEU A 1 84 ? 72.041 38.719 18.945 1.00 34.69 85 LEU A C 1
ATOM 669 O O . LEU A 1 84 ? 72.550 39.642 18.320 1.00 34.56 85 LEU A O 1
ATOM 674 N N . ALA A 1 85 ? 72.676 37.577 19.232 1.00 34.32 86 ALA A N 1
ATOM 675 C CA . ALA A 1 85 ? 74.047 37.340 18.799 1.00 35.54 86 ALA A CA 1
ATOM 676 C C . ALA A 1 85 ? 74.153 37.411 17.283 1.00 37.21 86 ALA A C 1
ATOM 677 O O . ALA A 1 85 ? 75.072 38.023 16.755 1.00 38.58 86 ALA A O 1
ATOM 679 N N . ALA A 1 86 ? 73.196 36.770 16.613 1.00 37.53 87 ALA A N 1
ATOM 680 C CA . ALA A 1 86 ? 73.159 36.744 15.168 1.00 40.33 87 ALA A CA 1
ATOM 681 C C . ALA A 1 86 ? 72.933 38.142 14.596 1.00 42.03 87 ALA A C 1
ATOM 682 O O . ALA A 1 86 ? 73.601 38.533 13.639 1.00 41.95 87 ALA A O 1
ATOM 684 N N . LYS A 1 87 ? 71.990 38.888 15.183 1.00 42.80 88 LYS A N 1
ATOM 685 C CA . LYS A 1 87 ? 71.758 40.261 14.766 1.00 44.46 88 LYS A CA 1
ATOM 686 C C . LYS A 1 87 ? 73.038 41.091 14.870 1.00 44.48 88 LYS A C 1
ATOM 687 O O . LYS A 1 87 ? 73.372 41.834 13.950 1.00 45.09 88 LYS A O 1
ATOM 693 N N . ARG A 1 88 ? 73.762 40.937 15.980 1.00 43.78 89 ARG A N 1
ATOM 694 C CA . ARG A 1 88 ? 75.001 41.665 16.177 1.00 44.70 89 ARG A CA 1
ATOM 695 C C . ARG A 1 88 ? 76.061 41.330 15.130 1.00 44.41 89 ARG A C 1
ATOM 696 O O . ARG A 1 88 ? 76.817 42.203 14.745 1.00 44.04 89 ARG A O 1
ATOM 704 N N . GLN A 1 89 ? 76.140 40.061 14.709 1.00 45.91 90 GLN A N 1
ATOM 705 C CA . GLN A 1 89 ? 77.074 39.629 13.678 1.00 47.85 90 GLN A CA 1
ATOM 706 C C . GLN A 1 89 ? 76.570 39.871 12.258 1.00 47.38 90 GLN A C 1
ATOM 707 O O . GLN A 1 89 ? 77.288 39.614 11.308 1.00 48.67 90 GLN A O 1
ATOM 713 N N . GLY A 1 90 ? 75.329 40.339 12.116 1.00 47.76 91 GLY A N 1
ATOM 714 C CA . GLY A 1 90 ? 74.749 40.571 10.807 1.00 49.03 91 GLY A CA 1
ATOM 715 C C . GLY A 1 90 ? 74.469 39.278 10.041 1.00 50.70 91 GLY A C 1
ATOM 716 O O . GLY A 1 90 ? 74.556 39.263 8.817 1.00 49.84 91 GLY A O 1
ATOM 717 N N . ILE A 1 91 ? 74.129 38.199 10.765 1.00 50.94 92 ILE A N 1
ATOM 718 C CA . ILE A 1 91 ? 73.850 36.927 10.116 1.00 51.94 92 ILE A CA 1
ATOM 719 C C . ILE A 1 91 ? 72.408 36.493 10.355 1.00 49.41 92 ILE A C 1
ATOM 720 O O . ILE A 1 91 ? 71.755 36.944 11.292 1.00 48.40 92 ILE A O 1
ATOM 725 N N . ARG A 1 92 ? 71.927 35.635 9.455 1.00 48.48 93 ARG A N 1
ATOM 726 C CA . ARG A 1 92 ? 70.589 35.079 9.512 1.00 49.01 93 ARG A CA 1
ATOM 727 C C . ARG A 1 92 ? 70.521 34.072 10.656 1.00 45.47 93 ARG A C 1
ATOM 728 O O . ARG A 1 92 ? 71.463 33.313 10.870 1.00 43.82 93 ARG A O 1
ATOM 736 N N . ALA A 1 93 ? 69.417 34.103 11.403 1.00 42.98 94 ALA A N 1
ATOM 737 C CA . ALA A 1 93 ? 69.173 33.166 12.486 1.00 41.58 94 ALA A CA 1
ATOM 738 C C . ALA A 1 93 ? 67.770 32.592 12.338 1.00 41.60 94 ALA A C 1
ATOM 739 O O . ALA A 1 93 ? 66.821 33.323 12.064 1.00 41.73 94 ALA A O 1
ATOM 741 N N . VAL A 1 94 ? 67.656 31.272 12.507 1.00 41.55 95 VAL A N 1
ATOM 742 C CA . VAL A 1 94 ? 66.373 30.593 12.536 1.00 40.96 95 VAL A CA 1
ATOM 743 C C . VAL A 1 94 ? 66.284 29.953 13.912 1.00 40.96 95 VAL A C 1
ATOM 744 O O . VAL A 1 94 ? 67.225 29.279 14.331 1.00 39.48 95 VAL A O 1
ATOM 748 N N . ILE A 1 95 ? 65.170 30.186 14.613 1.00 40.91 96 ILE A N 1
ATOM 749 C CA . ILE A 1 95 ? 64.931 29.555 15.897 1.00 40.92 96 ILE A CA 1
ATOM 750 C C . ILE A 1 95 ? 63.666 28.708 15.764 1.00 42.38 96 ILE A C 1
ATOM 751 O O . ILE A 1 95 ? 62.608 29.217 15.390 1.00 41.55 96 ILE A O 1
ATOM 756 N N . VAL A 1 96 ? 63.796 27.407 16.059 1.00 43.18 97 VAL A N 1
ATOM 757 C CA . VAL A 1 96 ? 62.667 26.497 16.012 1.00 44.80 97 VAL A CA 1
ATOM 758 C C . VAL A 1 96 ? 62.163 26.344 17.440 1.00 45.93 97 VAL A C 1
ATOM 759 O O . VAL A 1 96 ? 62.953 26.174 18.363 1.00 43.08 97 VAL A O 1
ATOM 763 N N . MET A 1 97 ? 60.844 26.420 17.601 1.00 50.07 98 MET A N 1
ATOM 764 C CA . MET A 1 97 ? 60.225 26.260 18.907 1.00 53.41 98 MET A CA 1
ATOM 765 C C . MET A 1 97 ? 58.848 25.619 18.748 1.00 54.68 98 MET A C 1
ATOM 766 O O . MET A 1 97 ? 58.202 25.761 17.709 1.00 54.78 98 MET A O 1
ATOM 771 N N . PRO A 1 98 ? 58.348 24.905 19.779 1.00 58.17 99 PRO A N 1
ATOM 772 C CA . PRO A 1 98 ? 57.049 24.227 19.679 1.00 61.62 99 PRO A CA 1
ATOM 773 C C . PRO A 1 98 ? 55.899 25.158 19.290 1.00 63.41 99 PRO A C 1
ATOM 774 O O . PRO A 1 98 ? 55.905 26.321 19.689 1.00 63.86 99 PRO A O 1
ATOM 778 N N . LYS A 1 99 ? 54.930 24.628 18.519 1.00 70.75 100 LYS A N 1
ATOM 779 C CA . LYS A 1 99 ? 53.652 25.281 18.232 1.00 73.71 100 LYS A CA 1
ATOM 780 C C . LYS A 1 99 ? 52.986 25.903 19.458 1.00 75.04 100 LYS A C 1
ATOM 781 O O . LYS A 1 99 ? 52.377 26.967 19.370 1.00 75.78 100 LYS A O 1
ATOM 787 N N . THR A 1 100 ? 53.100 25.215 20.597 1.00 78.37 101 THR A N 1
ATOM 788 C CA . THR A 1 100 ? 52.483 25.655 21.836 1.00 80.41 101 THR A CA 1
ATOM 789 C C . THR A 1 100 ? 53.169 26.869 22.461 1.00 79.16 101 THR A C 1
ATOM 790 O O . THR A 1 100 ? 52.624 27.465 23.384 1.00 79.41 101 THR A O 1
ATOM 794 N N . THR A 1 101 ? 54.373 27.218 21.982 1.00 78.36 102 THR A N 1
ATOM 795 C CA . THR A 1 101 ? 55.178 28.252 22.620 1.00 76.33 102 THR A CA 1
ATOM 796 C C . THR A 1 101 ? 54.399 29.560 22.765 1.00 75.83 102 THR A C 1
ATOM 797 O O . THR A 1 101 ? 53.770 30.011 21.807 1.00 72.04 102 THR A O 1
ATOM 801 N N . PRO A 1 102 ? 54.431 30.222 23.947 1.00 78.74 103 PRO A N 1
ATOM 802 C CA . PRO A 1 102 ? 53.709 31.486 24.130 1.00 79.90 103 PRO A CA 1
ATOM 803 C C . PRO A 1 102 ? 54.128 32.578 23.145 1.00 79.81 103 PRO A C 1
ATOM 804 O O . PRO A 1 102 ? 55.308 32.708 22.827 1.00 78.78 103 PRO A O 1
ATOM 808 N N . GLU A 1 103 ? 53.138 33.377 22.718 1.00 78.75 104 GLU A N 1
ATOM 809 C CA . GLU A 1 103 ? 53.298 34.433 21.733 1.00 79.34 104 GLU A CA 1
ATOM 810 C C . GLU A 1 103 ? 54.341 35.490 22.102 1.00 76.24 104 GLU A C 1
ATOM 811 O O . GLU A 1 103 ? 55.013 36.020 21.222 1.00 73.68 104 GLU A O 1
ATOM 817 N N . ILE A 1 104 ? 54.462 35.792 23.401 1.00 75.97 105 ILE A N 1
ATOM 818 C CA . ILE A 1 104 ? 55.405 36.783 23.903 1.00 75.77 105 ILE A CA 1
ATOM 819 C C . ILE A 1 104 ? 56.866 36.398 23.642 1.00 72.10 105 ILE A C 1
ATOM 820 O O . ILE A 1 104 ? 57.692 37.256 23.322 1.00 68.53 105 ILE A O 1
ATOM 825 N N . LYS A 1 105 ? 57.176 35.104 23.787 1.00 69.10 106 LYS A N 1
ATOM 826 C CA . LYS A 1 105 ? 58.513 34.600 23.527 1.00 68.84 106 LYS A CA 1
ATOM 827 C C . LYS A 1 105 ? 58.808 34.537 22.027 1.00 66.45 106 LYS A C 1
ATOM 828 O O . LYS A 1 105 ? 59.930 34.819 21.619 1.00 65.72 106 LYS A O 1
ATOM 834 N N . VAL A 1 106 ? 57.794 34.189 21.217 1.00 64.63 107 VAL A N 1
ATOM 835 C CA . VAL A 1 106 ? 57.914 34.161 19.763 1.00 63.87 107 VAL A CA 1
ATOM 836 C C . VAL A 1 106 ? 58.277 35.543 19.219 1.00 64.56 107 VAL A C 1
ATOM 837 O O . VAL A 1 106 ? 59.131 35.674 18.335 1.00 62.54 107 VAL A O 1
ATOM 841 N N . GLN A 1 107 ? 57.609 36.566 19.765 1.00 66.01 108 GLN A N 1
ATOM 842 C CA . GLN A 1 107 ? 57.761 37.931 19.292 1.00 68.66 108 GLN A CA 1
ATOM 843 C C . GLN A 1 107 ? 59.117 38.511 19.698 1.00 62.84 108 GLN A C 1
ATOM 844 O O . GLN A 1 107 ? 59.731 39.244 18.920 1.00 62.19 108 GLN A O 1
ATOM 850 N N . ALA A 1 108 ? 59.584 38.148 20.901 1.00 56.15 109 ALA A N 1
ATOM 851 C CA . ALA A 1 108 ? 60.905 38.535 21.374 1.00 54.07 109 ALA A CA 1
ATOM 852 C C . ALA A 1 108 ? 62.023 38.104 20.425 1.00 53.76 109 ALA A C 1
ATOM 853 O O . ALA A 1 108 ? 62.955 38.863 20.178 1.00 53.66 109 ALA A O 1
ATOM 855 N N . VAL A 1 109 ? 61.910 36.879 19.901 1.00 51.25 110 VAL A N 1
ATOM 856 C CA . VAL A 1 109 ? 62.834 36.364 18.905 1.00 48.85 110 VAL A CA 1
ATOM 857 C C . VAL A 1 109 ? 62.733 37.137 17.591 1.00 49.04 110 VAL A C 1
ATOM 858 O O . VAL A 1 109 ? 63.755 37.555 17.034 1.00 46.51 110 VAL A O 1
ATOM 862 N N . ARG A 1 110 ? 61.503 37.333 17.101 1.00 49.14 111 ARG A N 1
ATOM 863 C CA . ARG A 1 110 ? 61.308 38.058 15.856 1.00 51.60 111 ARG A CA 1
ATOM 864 C C . ARG A 1 110 ? 61.777 39.511 15.934 1.00 49.79 111 ARG A C 1
ATOM 865 O O . ARG A 1 110 ? 62.230 40.073 14.946 1.00 49.84 111 ARG A O 1
ATOM 873 N N . ALA A 1 111 ? 61.661 40.108 17.120 1.00 48.82 112 ALA A N 1
ATOM 874 C CA . ALA A 1 111 ? 62.103 41.471 17.366 1.00 49.21 112 ALA A CA 1
ATOM 875 C C . ALA A 1 111 ? 63.587 41.682 17.068 1.00 48.82 112 ALA A C 1
ATOM 876 O O . ALA A 1 111 ? 63.972 42.778 16.682 1.00 51.06 112 ALA A O 1
ATOM 878 N N . HIS A 1 112 ? 64.419 40.647 17.261 1.00 48.26 113 HIS A N 1
ATOM 879 C CA . HIS A 1 112 ? 65.826 40.692 16.868 1.00 46.93 113 HIS A CA 1
ATOM 880 C C . HIS A 1 112 ? 66.090 40.299 15.410 1.00 46.83 113 HIS A C 1
ATOM 881 O O . HIS A 1 112 ? 67.235 40.070 15.037 1.00 47.23 113 HIS A O 1
ATOM 888 N N . GLY A 1 113 ? 65.029 40.194 14.594 1.00 47.01 114 GLY A N 1
ATOM 889 C CA . GLY A 1 113 ? 65.156 39.890 13.174 1.00 48.14 114 GLY A CA 1
ATOM 890 C C . GLY A 1 113 ? 65.423 38.418 12.847 1.00 47.48 114 GLY A C 1
ATOM 891 O O . GLY A 1 113 ? 65.766 38.086 11.726 1.00 48.50 114 GLY A O 1
ATOM 892 N N . ALA A 1 114 ? 65.273 37.536 13.835 1.00 46.73 115 ALA A N 1
ATOM 893 C CA . ALA A 1 114 ? 65.403 36.103 13.638 1.00 46.71 115 ALA A CA 1
ATOM 894 C C . ALA A 1 114 ? 64.075 35.511 13.161 1.00 47.47 115 ALA A C 1
ATOM 895 O O . ALA A 1 114 ? 63.000 35.969 13.537 1.00 45.49 115 ALA A O 1
ATOM 897 N N . LYS A 1 115 ? 64.162 34.462 12.343 1.00 47.98 116 LYS A N 1
ATOM 898 C CA . LYS A 1 115 ? 62.984 33.712 11.950 1.00 49.84 116 LYS A CA 1
ATOM 899 C C . LYS A 1 115 ? 62.587 32.741 13.065 1.00 48.56 116 LYS A C 1
ATOM 900 O O . LYS A 1 115 ? 63.386 31.908 13.473 1.00 48.44 116 LYS A O 1
ATOM 906 N N . ALA A 1 116 ? 61.352 32.866 13.561 1.00 48.39 117 ALA A N 1
ATOM 907 C CA . ALA A 1 116 ? 60.805 31.923 14.519 1.00 49.53 117 ALA A CA 1
ATOM 908 C C . ALA A 1 116 ? 59.934 30.900 13.795 1.00 52.99 117 ALA A C 1
ATOM 909 O O . ALA A 1 116 ? 58.884 31.264 13.272 1.00 56.38 117 ALA A O 1
ATOM 911 N N . VAL A 1 117 ? 60.383 29.638 13.738 1.00 53.39 118 VAL A N 1
ATOM 912 C CA . VAL A 1 117 ? 59.632 28.572 13.085 1.00 54.76 118 VAL A CA 1
ATOM 913 C C . VAL A 1 117 ? 58.906 27.795 14.178 1.00 55.57 118 VAL A C 1
ATOM 914 O O . VAL A 1 117 ? 59.546 27.285 15.099 1.00 55.07 118 VAL A O 1
ATOM 918 N N . LEU A 1 118 ? 57.569 27.760 14.090 1.00 57.85 119 LEU A N 1
ATOM 919 C CA . LEU A 1 118 ? 56.735 27.075 15.067 1.00 59.75 119 LEU A CA 1
ATOM 920 C C . LEU A 1 118 ? 56.493 25.645 14.589 1.00 60.94 119 LEU A C 1
ATOM 921 O O . LEU A 1 118 ? 55.816 25.429 13.592 1.00 61.05 119 LEU A O 1
ATOM 926 N N . HIS A 1 119 ? 57.070 24.672 15.304 1.00 62.39 120 HIS A N 1
ATOM 927 C CA . HIS A 1 119 ? 57.019 23.277 14.893 1.00 64.58 120 HIS A CA 1
ATOM 928 C C . HIS A 1 119 ? 57.151 22.326 16.084 1.00 65.40 120 HIS A C 1
ATOM 929 O O . HIS A 1 119 ? 58.068 22.468 16.894 1.00 60.96 120 HIS A O 1
ATOM 936 N N . GLY A 1 120 ? 56.219 21.358 16.161 1.00 70.42 121 GLY A N 1
ATOM 937 C CA . GLY A 1 120 ? 56.160 20.387 17.245 1.00 74.23 121 GLY A CA 1
ATOM 938 C C . GLY A 1 120 ? 55.256 20.795 18.410 1.00 78.46 121 GLY A C 1
ATOM 939 O O . GLY A 1 120 ? 55.007 21.979 18.636 1.00 79.41 121 GLY A O 1
ATOM 940 N N . ASP A 1 121 ? 54.761 19.791 19.145 1.00 83.50 122 ASP A N 1
ATOM 941 C CA . ASP A 1 121 ? 54.011 20.026 20.372 1.00 82.80 122 ASP A CA 1
ATOM 942 C C . ASP A 1 121 ? 54.930 20.067 21.584 1.00 80.36 122 ASP A C 1
ATOM 943 O O . ASP A 1 121 ? 54.576 20.660 22.603 1.00 82.58 122 ASP A O 1
ATOM 948 N N . ALA A 1 122 ? 56.103 19.431 21.459 1.00 79.03 123 ALA A N 1
ATOM 949 C CA . ALA A 1 122 ? 57.112 19.460 22.508 1.00 77.99 123 ALA A CA 1
ATOM 950 C C . ALA A 1 122 ? 58.518 19.676 21.949 1.00 75.44 123 ALA A C 1
ATOM 951 O O . ALA A 1 122 ? 58.749 19.514 20.752 1.00 73.40 123 ALA A O 1
ATOM 953 N N . PHE A 1 123 ? 59.449 20.016 22.848 1.00 74.13 124 PHE A N 1
ATOM 954 C CA . PHE A 1 123 ? 60.806 20.383 22.470 1.00 75.88 124 PHE A CA 1
ATOM 955 C C . PHE A 1 123 ? 61.505 19.371 21.555 1.00 75.70 124 PHE A C 1
ATOM 956 O O . PHE A 1 123 ? 62.108 19.772 20.564 1.00 75.48 124 PHE A O 1
ATOM 964 N N . PRO A 1 124 ? 61.467 18.043 21.837 1.00 76.18 125 PRO A N 1
ATOM 965 C CA . PRO A 1 124 ? 62.176 17.062 21.010 1.00 73.13 125 PRO A CA 1
ATOM 966 C C . PRO A 1 124 ? 61.840 17.103 19.521 1.00 69.83 125 PRO A C 1
ATOM 967 O O . PRO A 1 124 ? 62.705 16.850 18.690 1.00 69.00 125 PRO A O 1
ATOM 971 N N . GLU A 1 125 ? 60.579 17.410 19.195 1.00 67.43 126 GLU A N 1
ATOM 972 C CA . GLU A 1 125 ? 60.147 17.518 17.810 1.00 66.92 126 GLU A CA 1
ATOM 973 C C . GLU A 1 125 ? 60.679 18.793 17.148 1.00 62.89 126 GLU A C 1
ATOM 974 O O . GLU A 1 125 ? 61.093 18.774 15.989 1.00 60.93 126 GLU A O 1
ATOM 980 N N . ALA A 1 126 ? 60.640 19.903 17.896 1.00 59.29 127 ALA A N 1
ATOM 981 C CA . ALA A 1 126 ? 61.270 21.150 17.489 1.00 56.31 127 ALA A CA 1
ATOM 982 C C . ALA A 1 126 ? 62.758 20.940 17.208 1.00 54.54 127 ALA A C 1
ATOM 983 O O . ALA A 1 126 ? 63.261 21.342 16.157 1.00 53.08 127 ALA A O 1
ATOM 985 N N . LEU A 1 127 ? 63.443 20.274 18.144 1.00 53.72 128 LEU A N 1
ATOM 986 C CA . LEU A 1 127 ? 64.864 19.993 18.010 1.00 54.56 128 LEU A CA 1
ATOM 987 C C . LEU A 1 127 ? 65.165 19.199 16.742 1.00 54.68 128 LEU A C 1
ATOM 988 O O . LEU A 1 127 ? 66.107 19.521 16.017 1.00 54.04 128 LEU A O 1
ATOM 993 N N . ALA A 1 128 ? 64.344 18.176 16.475 1.00 55.17 129 ALA A N 1
ATOM 994 C CA . ALA A 1 128 ? 64.542 17.323 15.314 1.00 54.90 129 ALA A CA 1
ATOM 995 C C . ALA A 1 128 ? 64.332 18.095 14.016 1.00 54.17 129 ALA A C 1
ATOM 996 O O . ALA A 1 128 ? 65.034 17.849 13.039 1.00 53.57 129 ALA A O 1
ATOM 998 N N . HIS A 1 129 ? 63.355 19.014 14.017 1.00 53.27 130 HIS A N 1
ATOM 999 C CA . HIS A 1 129 ? 63.093 19.852 12.856 1.00 53.46 130 HIS A CA 1
ATOM 1000 C C . HIS A 1 129 ? 64.289 20.771 12.590 1.00 51.10 130 HIS A C 1
ATOM 1001 O O . HIS A 1 129 ? 64.718 20.904 11.452 1.00 51.85 130 HIS A O 1
ATOM 1008 N N . ALA A 1 130 ? 64.844 21.362 13.650 1.00 48.75 131 ALA A N 1
ATOM 1009 C CA . ALA A 1 130 ? 66.008 22.219 13.520 1.00 48.14 131 ALA A CA 1
ATOM 1010 C C . ALA A 1 130 ? 67.191 21.456 12.936 1.00 48.59 131 ALA A C 1
ATOM 1011 O O . ALA A 1 130 ? 67.834 21.909 11.983 1.00 49.33 131 ALA A O 1
ATOM 1013 N N . LEU A 1 131 ? 67.456 20.275 13.498 1.00 48.90 132 LEU A N 1
ATOM 1014 C CA . LEU A 1 131 ? 68.584 19.470 13.061 1.00 50.83 132 LEU A CA 1
ATOM 1015 C C . LEU A 1 131 ? 68.416 19.000 11.621 1.00 51.34 132 LEU A C 1
ATOM 1016 O O . LEU A 1 131 ? 69.402 18.850 10.904 1.00 52.50 132 LEU A O 1
ATOM 1021 N N . LYS A 1 132 ? 67.167 18.776 11.204 1.00 51.72 133 LYS A N 1
ATOM 1022 C CA . LYS A 1 132 ? 66.881 18.477 9.812 1.00 55.08 133 LYS A CA 1
ATOM 1023 C C . LYS A 1 132 ? 67.234 19.661 8.911 1.00 52.62 133 LYS A C 1
ATOM 1024 O O . LYS A 1 132 ? 67.804 19.467 7.839 1.00 52.40 133 LYS A O 1
ATOM 1030 N N . LEU A 1 133 ? 66.870 20.880 9.348 1.00 49.80 134 LEU A N 1
ATOM 1031 C CA . LEU A 1 133 ? 67.114 22.073 8.553 1.00 48.42 134 LEU A CA 1
ATOM 1032 C C . LEU A 1 133 ? 68.607 22.360 8.409 1.00 46.43 134 LEU A C 1
ATOM 1033 O O . LEU A 1 133 ? 69.010 22.924 7.400 1.00 46.25 134 LEU A O 1
ATOM 1038 N N . VAL A 1 134 ? 69.416 21.928 9.389 1.00 44.56 135 VAL A N 1
ATOM 1039 C CA . VAL A 1 134 ? 70.868 21.966 9.269 1.00 44.15 135 VAL A CA 1
ATOM 1040 C C . VAL A 1 134 ? 71.328 21.320 7.963 1.00 45.65 135 VAL A C 1
ATOM 1041 O O . VAL A 1 134 ? 72.153 21.881 7.247 1.00 44.13 135 VAL A O 1
ATOM 1045 N N . ASP A 1 135 ? 70.809 20.117 7.687 1.00 47.18 136 ASP A N 1
ATOM 1046 C CA . ASP A 1 135 ? 71.222 19.351 6.525 1.00 49.86 136 ASP A CA 1
ATOM 1047 C C . ASP A 1 135 ? 70.549 19.872 5.261 1.00 50.03 136 ASP A C 1
ATOM 1048 O O . ASP A 1 135 ? 71.193 19.980 4.218 1.00 49.28 136 ASP A O 1
ATOM 1053 N N . GLU A 1 136 ? 69.256 20.192 5.380 1.00 50.15 137 GLU A N 1
ATOM 1054 C CA . GLU A 1 136 ? 68.471 20.649 4.246 1.00 53.10 137 GLU A CA 1
ATOM 1055 C C . GLU A 1 136 ? 68.978 21.975 3.680 1.00 52.05 137 GLU A C 1
ATOM 1056 O O . GLU A 1 136 ? 69.162 22.077 2.472 1.00 51.64 137 GLU A O 1
ATOM 1062 N N . LYS A 1 137 ? 69.229 22.948 4.570 1.00 50.68 138 LYS A N 1
ATOM 1063 C CA . LYS A 1 137 ? 69.543 24.321 4.197 1.00 50.77 138 LYS A CA 1
ATOM 1064 C C . LYS A 1 137 ? 70.988 24.766 4.426 1.00 49.33 138 LYS A C 1
ATOM 1065 O O . LYS A 1 137 ? 71.371 25.838 3.968 1.00 50.15 138 LYS A O 1
ATOM 1071 N N . GLY A 1 138 ? 71.770 23.984 5.183 1.00 47.25 139 GLY A N 1
ATOM 1072 C CA . GLY A 1 138 ? 73.164 24.322 5.437 1.00 45.66 139 GLY A CA 1
ATOM 1073 C C . GLY A 1 138 ? 73.369 25.348 6.552 1.00 43.23 139 GLY A C 1
ATOM 1074 O O . GLY A 1 138 ? 74.421 25.967 6.643 1.00 42.00 139 GLY A O 1
ATOM 1075 N N . TYR A 1 139 ? 72.367 25.512 7.419 1.00 43.13 140 TYR A N 1
ATOM 1076 C CA . TYR A 1 139 ? 72.542 26.285 8.637 1.00 42.84 140 TYR A CA 1
ATOM 1077 C C . TYR A 1 139 ? 73.479 25.570 9.603 1.00 41.97 140 TYR A C 1
ATOM 1078 O O . TYR A 1 139 ? 73.495 24.354 9.661 1.00 41.40 140 TYR A O 1
ATOM 1087 N N . THR A 1 140 ? 74.209 26.339 10.406 1.00 41.15 141 THR A N 1
ATOM 1088 C CA . THR A 1 140 ? 75.038 25.778 11.459 1.00 41.45 141 THR A CA 1
ATOM 1089 C C . THR A 1 140 ? 74.275 25.796 12.782 1.00 40.48 141 THR A C 1
ATOM 1090 O O . THR A 1 140 ? 73.837 26.854 13.233 1.00 39.19 141 THR A O 1
ATOM 1094 N N . PHE A 1 141 ? 74.096 24.609 13.380 1.00 40.73 142 PHE A N 1
ATOM 1095 C CA . PHE A 1 141 ? 73.407 24.471 14.660 1.00 40.25 142 PHE A CA 1
ATOM 1096 C C . PHE A 1 141 ? 74.216 25.138 15.771 1.00 40.07 142 PHE A C 1
ATOM 1097 O O . PHE A 1 141 ? 75.442 25.039 15.811 1.00 40.28 142 PHE A O 1
ATOM 1105 N N . VAL A 1 142 ? 73.534 25.858 16.660 1.00 40.02 143 VAL A N 1
ATOM 1106 C CA . VAL A 1 142 ? 74.212 26.415 17.817 1.00 40.56 143 VAL A CA 1
ATOM 1107 C C . VAL A 1 142 ? 73.612 25.805 19.077 1.00 40.41 143 VAL A C 1
ATOM 1108 O O . VAL A 1 142 ? 72.455 26.067 19.405 1.00 40.67 143 VAL A O 1
ATOM 1112 N N . HIS A 1 143 ? 74.424 24.982 19.757 1.00 40.18 144 HIS A N 1
ATOM 1113 C CA . HIS A 1 143 ? 73.985 24.253 20.931 1.00 38.90 144 HIS A CA 1
ATOM 1114 C C . HIS A 1 143 ? 73.884 25.184 22.137 1.00 37.26 144 HIS A C 1
ATOM 1115 O O . HIS A 1 143 ? 74.737 26.063 22.316 1.00 37.66 144 HIS A O 1
ATOM 1122 N N . PRO A 1 144 ? 72.834 25.034 22.978 1.00 35.15 145 PRO A N 1
ATOM 1123 C CA . PRO A 1 144 ? 72.707 25.853 24.190 1.00 35.51 145 PRO A CA 1
ATOM 1124 C C . PRO A 1 144 ? 73.832 25.718 25.217 1.00 35.32 145 PRO A C 1
ATOM 1125 O O . PRO A 1 144 ? 74.055 26.655 25.984 1.00 36.51 145 PRO A O 1
ATOM 1129 N N . TYR A 1 145 ? 74.524 24.571 25.248 1.00 35.90 146 TYR A N 1
ATOM 1130 C CA . TYR A 1 145 ? 75.572 24.373 26.244 1.00 36.29 146 TYR A CA 1
ATOM 1131 C C . TYR A 1 145 ? 76.761 23.495 25.855 1.00 37.58 146 TYR A C 1
ATOM 1132 O O . TYR A 1 145 ? 77.865 23.697 26.364 1.00 38.23 146 TYR A O 1
ATOM 1141 N N . ASP A 1 146 ? 76.551 22.520 24.962 1.00 38.61 147 ASP A N 1
ATOM 1142 C CA . ASP A 1 146 ? 77.535 21.471 24.775 1.00 39.45 147 ASP A CA 1
ATOM 1143 C C . ASP A 1 146 ? 78.493 21.798 23.634 1.00 40.49 147 ASP A C 1
ATOM 1144 O O . ASP A 1 146 ? 78.542 21.093 22.635 1.00 41.78 147 ASP A O 1
ATOM 1149 N N . ASP A 1 147 ? 79.297 22.836 23.835 1.00 40.71 148 ASP A N 1
ATOM 1150 C CA . ASP A 1 147 ? 80.174 23.349 22.807 1.00 41.28 148 ASP A CA 1
ATOM 1151 C C . ASP A 1 147 ? 81.310 24.107 23.488 1.00 40.65 148 ASP A C 1
ATOM 1152 O O . ASP A 1 147 ? 81.049 24.975 24.314 1.00 38.95 148 ASP A O 1
ATOM 1157 N N . PRO A 1 148 ? 82.593 23.818 23.163 1.00 40.78 149 PRO A N 1
ATOM 1158 C CA . PRO A 1 148 ? 83.717 24.492 23.813 1.00 41.05 149 PRO A CA 1
ATOM 1159 C C . PRO A 1 148 ? 83.667 26.018 23.753 1.00 39.87 149 PRO A C 1
ATOM 1160 O O . PRO A 1 148 ? 84.024 26.679 24.716 1.00 38.64 149 PRO A O 1
ATOM 1164 N N . ASP A 1 149 ? 83.239 26.568 22.614 1.00 39.16 150 ASP A N 1
ATOM 1165 C CA . ASP A 1 149 ? 83.170 28.010 22.461 1.00 39.23 150 ASP A CA 1
ATOM 1166 C C . ASP A 1 149 ? 82.063 28.625 23.326 1.00 37.94 150 ASP A C 1
ATOM 1167 O O . ASP A 1 149 ? 82.243 29.729 23.849 1.00 37.82 150 ASP A O 1
ATOM 1172 N N . THR A 1 150 ? 80.932 27.905 23.467 1.00 36.14 151 THR A N 1
ATOM 1173 C CA . THR A 1 150 ? 79.861 28.265 24.387 1.00 35.27 151 THR A CA 1
ATOM 1174 C C . THR A 1 150 ? 80.339 28.264 25.837 1.00 34.08 151 THR A C 1
ATOM 1175 O O . THR A 1 150 ? 80.137 29.243 26.563 1.00 33.34 151 THR A O 1
ATOM 1179 N N . ILE A 1 151 ? 80.994 27.166 26.233 1.00 33.86 152 ILE A N 1
ATOM 1180 C CA . ILE A 1 151 ? 81.562 27.036 27.565 1.00 34.36 152 ILE A CA 1
ATOM 1181 C C . ILE A 1 151 ? 82.490 28.208 27.872 1.00 34.47 152 ILE A C 1
ATOM 1182 O O . ILE A 1 151 ? 82.387 28.818 28.938 1.00 34.15 152 ILE A O 1
ATOM 1187 N N . ALA A 1 152 ? 83.361 28.546 26.912 1.00 34.51 153 ALA A N 1
ATOM 1188 C CA . ALA A 1 152 ? 84.345 29.598 27.110 1.00 34.69 153 ALA A CA 1
ATOM 1189 C C . ALA A 1 152 ? 83.665 30.950 27.299 1.00 33.64 153 ALA A C 1
ATOM 1190 O O . ALA A 1 152 ? 84.066 31.741 28.149 1.00 33.23 153 ALA A O 1
ATOM 1192 N N . GLY A 1 153 ? 82.627 31.196 26.494 1.00 33.86 154 GLY A N 1
ATOM 1193 C CA . GLY A 1 153 ? 81.802 32.380 26.649 1.00 33.32 154 GLY A CA 1
ATOM 1194 C C . GLY A 1 153 ? 81.158 32.504 28.029 1.00 32.66 154 GLY A C 1
ATOM 1195 O O . GLY A 1 153 ? 81.199 33.564 28.640 1.00 32.26 154 GLY A O 1
ATOM 1196 N N . GLN A 1 154 ? 80.540 31.420 28.502 1.00 33.16 155 GLN A N 1
ATOM 1197 C CA . GLN A 1 154 ? 79.929 31.436 29.820 1.00 33.47 155 GLN A CA 1
ATOM 1198 C C . GLN A 1 154 ? 80.977 31.660 30.912 1.00 33.47 155 GLN A C 1
ATOM 1199 O O . GLN A 1 154 ? 80.691 32.287 31.925 1.00 35.07 155 GLN A O 1
ATOM 1205 N N . GLY A 1 155 ? 82.190 31.150 30.694 1.00 33.72 156 GLY A N 1
ATOM 1206 C CA . GLY A 1 155 ? 83.288 31.290 31.632 1.00 34.07 156 GLY A CA 1
ATOM 1207 C C . GLY A 1 155 ? 83.693 32.732 31.926 1.00 34.23 156 GLY A C 1
ATOM 1208 O O . GLY A 1 155 ? 84.314 33.003 32.961 1.00 34.61 156 GLY A O 1
ATOM 1209 N N . THR A 1 156 ? 83.357 33.655 31.018 1.00 33.59 157 THR A N 1
ATOM 1210 C CA . THR A 1 156 ? 83.614 35.068 31.277 1.00 33.31 157 THR A CA 1
ATOM 1211 C C . THR A 1 156 ? 82.907 35.545 32.544 1.00 33.07 157 THR A C 1
ATOM 1212 O O . THR A 1 156 ? 83.353 36.501 33.170 1.00 35.04 157 THR A O 1
ATOM 1216 N N . VAL A 1 157 ? 81.827 34.858 32.941 1.00 32.98 158 VAL A N 1
ATOM 1217 C CA . VAL A 1 157 ? 81.181 35.138 34.219 1.00 32.34 158 VAL A CA 1
ATOM 1218 C C . VAL A 1 157 ? 82.168 34.998 35.377 1.00 31.90 158 VAL A C 1
ATOM 1219 O O . VAL A 1 157 ? 82.213 35.866 36.253 1.00 33.16 158 VAL A O 1
ATOM 1223 N N . ALA A 1 158 ? 82.941 33.909 35.386 1.00 32.15 159 ALA A N 1
ATOM 1224 C CA . ALA A 1 158 ? 83.921 33.678 36.441 1.00 33.97 159 ALA A CA 1
ATOM 1225 C C . ALA A 1 158 ? 85.056 34.698 36.377 1.00 35.59 159 ALA A C 1
ATOM 1226 O O . ALA A 1 158 ? 85.526 35.175 37.405 1.00 37.07 159 ALA A O 1
ATOM 1228 N N . MET A 1 159 ? 85.466 35.046 35.153 1.00 36.06 160 MET A N 1
ATOM 1229 C CA . MET A 1 159 ? 86.532 36.007 34.959 1.00 36.39 160 MET A CA 1
ATOM 1230 C C . MET A 1 159 ? 86.147 37.328 35.627 1.00 36.06 160 MET A C 1
ATOM 1231 O O . MET A 1 159 ? 86.958 37.946 36.321 1.00 35.20 160 MET A O 1
ATOM 1236 N N . GLU A 1 160 ? 84.877 37.730 35.471 1.00 34.56 161 GLU A N 1
ATOM 1237 C CA . GLU A 1 160 ? 84.393 38.947 36.103 1.00 32.86 161 GLU A CA 1
ATOM 1238 C C . GLU A 1 160 ? 84.352 38.822 37.625 1.00 32.88 161 GLU A C 1
ATOM 1239 O O . GLU A 1 160 ? 84.836 39.705 38.330 1.00 33.43 161 GLU A O 1
ATOM 1245 N N . ILE A 1 161 ? 83.787 37.721 38.127 1.00 33.01 162 ILE A N 1
ATOM 1246 C CA . ILE A 1 161 ? 83.610 37.524 39.559 1.00 33.56 162 ILE A CA 1
ATOM 1247 C C . ILE A 1 161 ? 84.940 37.589 40.307 1.00 35.01 162 ILE A C 1
ATOM 1248 O O . ILE A 1 161 ? 85.045 38.250 41.342 1.00 35.16 162 ILE A O 1
ATOM 1253 N N . LEU A 1 162 ? 85.960 36.931 39.759 1.00 35.65 163 LEU A N 1
ATOM 1254 C CA . LEU A 1 162 ? 87.260 36.893 40.409 1.00 38.63 163 LEU A CA 1
ATOM 1255 C C . LEU A 1 162 ? 87.948 38.253 40.388 1.00 39.55 163 LEU A C 1
ATOM 1256 O O . LEU A 1 162 ? 88.673 38.594 41.315 1.00 40.50 163 LEU A O 1
ATOM 1261 N N . ARG A 1 163 ? 87.654 39.053 39.369 1.00 40.13 164 ARG A N 1
ATOM 1262 C CA . ARG A 1 163 ? 88.127 40.422 39.317 1.00 42.42 164 ARG A CA 1
ATOM 1263 C C . ARG A 1 163 ? 87.360 41.318 40.291 1.00 40.95 164 ARG A C 1
ATOM 1264 O O . ARG A 1 163 ? 87.939 42.218 40.888 1.00 40.96 164 ARG A O 1
ATOM 1272 N N . GLN A 1 164 ? 86.055 41.066 40.448 1.00 39.39 165 GLN A N 1
ATOM 1273 C CA . GLN A 1 164 ? 85.196 41.906 41.266 1.00 38.25 165 GLN A CA 1
ATOM 1274 C C . GLN A 1 164 ? 85.335 41.614 42.756 1.00 37.77 165 GLN A C 1
ATOM 1275 O O . GLN A 1 164 ? 85.080 42.491 43.570 1.00 37.43 165 GLN A O 1
ATOM 1281 N N . GLN A 1 165 ? 85.697 40.372 43.089 1.00 37.38 166 GLN A N 1
ATOM 1282 C CA . GLN A 1 165 ? 85.804 39.932 44.466 1.00 37.95 166 GLN A CA 1
ATOM 1283 C C . GLN A 1 165 ? 87.181 39.295 44.613 1.00 38.09 166 GLN A C 1
ATOM 1284 O O . GLN A 1 165 ? 87.308 38.074 44.680 1.00 38.86 166 GLN A O 1
ATOM 1290 N N . PRO A 1 166 ? 88.255 40.110 44.600 1.00 38.50 167 PRO A N 1
ATOM 1291 C CA . PRO A 1 166 ? 89.619 39.580 44.647 1.00 39.95 167 PRO A CA 1
ATOM 1292 C C . PRO A 1 166 ? 90.014 39.023 46.013 1.00 40.43 167 PRO A C 1
ATOM 1293 O O . PRO A 1 166 ? 90.910 38.194 46.092 1.00 42.40 167 PRO A O 1
ATOM 1297 N N . GLY A 1 167 ? 89.343 39.481 47.071 1.00 40.29 168 GLY A N 1
ATOM 1298 C CA . GLY A 1 167 ? 89.583 38.978 48.413 1.00 41.58 168 GLY A CA 1
ATOM 1299 C C . GLY A 1 167 ? 88.823 37.685 48.699 1.00 42.13 168 GLY A C 1
ATOM 1300 O O . GLY A 1 167 ? 88.567 36.883 47.804 1.00 42.94 168 GLY A O 1
ATOM 1301 N N . ARG A 1 168 ? 88.406 37.521 49.948 1.00 42.71 169 ARG A N 1
ATOM 1302 C CA . ARG A 1 168 ? 87.820 36.270 50.379 1.00 43.00 169 ARG A CA 1
ATOM 1303 C C . ARG A 1 168 ? 86.593 35.869 49.555 1.00 42.07 169 ARG A C 1
ATOM 1304 O O . ARG A 1 168 ? 85.680 36.661 49.331 1.00 40.89 169 ARG A O 1
ATOM 1312 N N . LEU A 1 169 ? 86.597 34.609 49.117 1.00 41.58 170 LEU A N 1
ATOM 1313 C CA . LEU A 1 169 ? 85.515 34.036 48.343 1.00 40.60 170 LEU A CA 1
ATOM 1314 C C . LEU A 1 169 ? 85.542 32.524 48.570 1.00 39.89 170 LEU A C 1
ATOM 1315 O O . LEU A 1 169 ? 86.411 31.834 48.050 1.00 38.82 170 LEU A O 1
ATOM 1320 N N . ASP A 1 170 ? 84.600 32.023 49.374 1.00 40.10 171 ASP A N 1
ATOM 1321 C CA . ASP A 1 170 ? 84.611 30.632 49.797 1.00 40.96 171 ASP A CA 1
ATOM 1322 C C . ASP A 1 170 ? 84.031 29.704 48.734 1.00 39.61 171 ASP A C 1
ATOM 1323 O O . ASP A 1 170 ? 84.527 28.600 48.514 1.00 39.57 171 ASP A O 1
ATOM 1328 N N . ALA A 1 171 ? 82.965 30.154 48.077 1.00 38.35 172 ALA A N 1
ATOM 1329 C CA . ALA A 1 171 ? 82.248 29.279 47.170 1.00 37.90 172 ALA A CA 1
ATOM 1330 C C . ALA A 1 171 ? 81.385 30.068 46.191 1.00 37.76 172 ALA A C 1
ATOM 1331 O O . ALA A 1 171 ? 80.819 31.106 46.551 1.00 37.58 172 ALA A O 1
ATOM 1333 N N . ILE A 1 172 ? 81.311 29.546 44.957 1.00 36.26 173 ILE A N 1
ATOM 1334 C CA . ILE A 1 172 ? 80.433 30.065 43.925 1.00 35.41 173 ILE A CA 1
ATOM 1335 C C . ILE A 1 172 ? 79.382 29.005 43.608 1.00 35.09 173 ILE A C 1
ATOM 1336 O O . ILE A 1 172 ? 79.718 27.855 43.311 1.00 34.42 173 ILE A O 1
ATOM 1341 N N . PHE A 1 173 ? 78.111 29.425 43.676 1.00 33.92 174 PHE A N 1
ATOM 1342 C CA . PHE A 1 173 ? 76.973 28.557 43.454 1.00 34.14 174 PHE A CA 1
ATOM 1343 C C . PHE A 1 173 ? 76.386 28.835 42.072 1.00 33.49 174 PHE A C 1
ATOM 1344 O O . PHE A 1 173 ? 76.042 29.980 41.753 1.00 31.78 174 PHE A O 1
ATOM 1352 N N . VAL A 1 174 ? 76.261 27.763 41.271 1.00 33.62 175 VAL A N 1
ATOM 1353 C CA . VAL A 1 174 ? 75.909 27.875 39.864 1.00 32.67 175 VAL A CA 1
ATOM 1354 C C . VAL A 1 174 ? 74.731 26.971 39.521 1.00 33.18 175 VAL A C 1
ATOM 1355 O O . VAL A 1 174 ? 74.770 25.775 39.807 1.00 33.76 175 VAL A O 1
ATOM 1359 N N . PRO A 1 175 ? 73.669 27.488 38.866 1.00 33.29 176 PRO A N 1
ATOM 1360 C CA . PRO A 1 175 ? 72.594 26.621 38.378 1.00 33.31 176 PRO A CA 1
ATOM 1361 C C . PRO A 1 175 ? 73.128 25.740 37.258 1.00 33.38 176 PRO A C 1
ATOM 1362 O O . PRO A 1 175 ? 73.976 26.178 36.482 1.00 34.28 176 PRO A O 1
ATOM 1366 N N . VAL A 1 176 ? 72.626 24.508 37.183 1.00 33.64 177 VAL A N 1
ATOM 1367 C CA . VAL A 1 176 ? 73.093 23.566 36.186 1.00 33.68 177 VAL A CA 1
ATOM 1368 C C . VAL A 1 176 ? 71.941 22.985 35.380 1.00 33.69 177 VAL A C 1
ATOM 1369 O O . VAL A 1 176 ? 71.100 22.268 35.913 1.00 33.44 177 VAL A O 1
ATOM 1373 N N . GLY A 1 177 ? 71.925 23.330 34.089 1.00 34.03 178 GLY A N 1
ATOM 1374 C CA . GLY A 1 177 ? 71.070 22.678 33.118 1.00 33.74 178 GLY A CA 1
ATOM 1375 C C . GLY A 1 177 ? 71.881 21.582 32.456 1.00 35.15 178 GLY A C 1
ATOM 1376 O O . GLY A 1 177 ? 71.983 20.487 33.002 1.00 35.90 178 GLY A O 1
ATOM 1377 N N . GLY A 1 178 ? 72.462 21.910 31.292 1.00 35.78 179 GLY A N 1
ATOM 1378 C CA . GLY A 1 178 ? 73.355 21.000 30.594 1.00 36.46 179 GLY A CA 1
ATOM 1379 C C . GLY A 1 178 ? 74.837 21.156 30.941 1.00 36.50 179 GLY A C 1
ATOM 1380 O O . GLY A 1 178 ? 75.678 20.392 30.452 1.00 35.69 179 GLY A O 1
ATOM 1381 N N . GLY A 1 179 ? 75.139 22.181 31.753 1.00 34.94 180 GLY A N 1
ATOM 1382 C CA . GLY A 1 179 ? 76.459 22.348 32.339 1.00 35.58 180 GLY A CA 1
ATOM 1383 C C . GLY A 1 179 ? 77.428 23.307 31.648 1.00 34.91 180 GLY A C 1
ATOM 1384 O O . GLY A 1 179 ? 78.605 23.326 32.000 1.00 33.63 180 GLY A O 1
ATOM 1385 N N . GLY A 1 180 ? 76.934 24.114 30.697 1.00 35.04 181 GLY A N 1
ATOM 1386 C CA . GLY A 1 180 ? 77.771 25.090 30.014 1.00 35.07 181 GLY A CA 1
ATOM 1387 C C . GLY A 1 180 ? 78.270 26.174 30.973 1.00 35.57 181 GLY A C 1
ATOM 1388 O O . GLY A 1 180 ? 79.466 26.469 31.055 1.00 35.32 181 GLY A O 1
ATOM 1389 N N . LEU A 1 181 ? 77.327 26.764 31.711 1.00 34.37 182 LEU A N 1
ATOM 1390 C CA . LEU A 1 181 ? 77.654 27.810 32.656 1.00 34.43 182 LEU A CA 1
ATOM 1391 C C . LEU A 1 181 ? 78.636 27.302 33.721 1.00 34.47 182 LEU A C 1
ATOM 1392 O O . LEU A 1 181 ? 79.712 27.863 33.899 1.00 33.88 182 LEU A O 1
ATOM 1397 N N . VAL A 1 182 ? 78.279 26.226 34.416 1.00 34.23 183 VAL A N 1
ATOM 1398 C CA . VAL A 1 182 ? 79.136 25.736 35.484 1.00 35.09 183 VAL A CA 1
ATOM 1399 C C . VAL A 1 182 ? 80.477 25.195 34.984 1.00 35.57 183 VAL A C 1
ATOM 1400 O O . VAL A 1 182 ? 81.482 25.320 35.674 1.00 35.42 183 VAL A O 1
ATOM 1404 N N . ALA A 1 183 ? 80.506 24.598 33.787 1.00 36.04 184 ALA A N 1
ATOM 1405 C CA . ALA A 1 183 ? 81.766 24.129 33.234 1.00 36.50 184 ALA A CA 1
ATOM 1406 C C . ALA A 1 183 ? 82.717 25.283 32.936 1.00 35.88 184 ALA A C 1
ATOM 1407 O O . ALA A 1 183 ? 83.906 25.209 33.228 1.00 36.26 184 ALA A O 1
ATOM 1409 N N . GLY A 1 184 ? 82.192 26.350 32.344 1.00 34.95 185 GLY A N 1
ATOM 1410 C CA . GLY A 1 184 ? 83.018 27.510 32.060 1.00 35.45 185 GLY A CA 1
ATOM 1411 C C . GLY A 1 184 ? 83.550 28.176 33.325 1.00 36.55 185 GLY A C 1
ATOM 1412 O O . GLY A 1 184 ? 84.702 28.603 33.362 1.00 38.17 185 GLY A O 1
ATOM 1413 N N . ILE A 1 185 ? 82.689 28.279 34.345 1.00 35.93 186 ILE A N 1
ATOM 1414 C CA . ILE A 1 185 ? 83.063 28.859 35.619 1.00 35.89 186 ILE A CA 1
ATOM 1415 C C . ILE A 1 185 ? 84.081 27.977 36.328 1.00 37.09 186 ILE A C 1
ATOM 1416 O O . ILE A 1 185 ? 85.070 28.476 36.869 1.00 37.65 186 ILE A O 1
ATOM 1421 N N . ALA A 1 186 ? 83.823 26.666 36.334 1.00 36.92 187 ALA A N 1
ATOM 1422 C CA . ALA A 1 186 ? 84.714 25.737 37.008 1.00 37.06 187 ALA A CA 1
ATOM 1423 C C . ALA A 1 186 ? 86.098 25.759 36.362 1.00 37.67 187 ALA A C 1
ATOM 1424 O O . ALA A 1 186 ? 87.113 25.743 37.053 1.00 36.88 187 ALA A O 1
ATOM 1426 N N . ALA A 1 187 ? 86.132 25.828 35.030 1.00 37.95 188 ALA A N 1
ATOM 1427 C CA . ALA A 1 187 ? 87.399 25.817 34.327 1.00 38.13 188 ALA A CA 1
ATOM 1428 C C . ALA A 1 187 ? 88.257 26.985 34.795 1.00 38.08 188 ALA A C 1
ATOM 1429 O O . ALA A 1 187 ? 89.416 26.812 35.162 1.00 39.53 188 ALA A O 1
ATOM 1431 N N . TYR A 1 188 ? 87.663 28.176 34.795 1.00 37.26 189 TYR A N 1
ATOM 1432 C CA . TYR A 1 188 ? 88.405 29.381 35.118 1.00 37.35 189 TYR A CA 1
ATOM 1433 C C . TYR A 1 188 ? 88.783 29.432 36.601 1.00 38.03 189 TYR A C 1
ATOM 1434 O O . TYR A 1 188 ? 89.907 29.794 36.946 1.00 37.56 189 TYR A O 1
ATOM 1443 N N . VAL A 1 189 ? 87.829 29.084 37.473 1.00 37.29 190 VAL A N 1
ATOM 1444 C CA . VAL A 1 189 ? 88.062 29.132 38.911 1.00 38.39 190 VAL A CA 1
ATOM 1445 C C . VAL A 1 189 ? 89.117 28.120 39.350 1.00 40.30 190 VAL A C 1
ATOM 1446 O O . VAL A 1 189 ? 90.029 28.453 40.106 1.00 40.54 190 VAL A O 1
ATOM 1450 N N . LYS A 1 190 ? 88.988 26.874 38.894 1.00 40.23 191 LYS A N 1
ATOM 1451 C CA . LYS A 1 190 ? 89.937 25.860 39.318 1.00 42.09 191 LYS A CA 1
ATOM 1452 C C . LYS A 1 190 ? 91.336 26.098 38.762 1.00 43.36 191 LYS A C 1
ATOM 1453 O O . LYS A 1 190 ? 92.306 25.606 39.322 1.00 46.15 191 LYS A O 1
ATOM 1459 N N . TYR A 1 191 ? 91.437 26.865 37.677 1.00 43.76 192 TYR A N 1
ATOM 1460 C CA . TYR A 1 191 ? 92.724 27.266 37.144 1.00 44.66 192 TYR A CA 1
ATOM 1461 C C . TYR A 1 191 ? 93.377 28.339 38.011 1.00 44.25 192 TYR A C 1
ATOM 1462 O O . TYR A 1 191 ? 94.533 28.223 38.399 1.00 45.20 192 TYR A O 1
ATOM 1471 N N . LEU A 1 192 ? 92.620 29.395 38.303 1.00 43.00 193 LEU A N 1
ATOM 1472 C CA . LEU A 1 192 ? 93.185 30.597 38.883 1.00 43.77 193 LEU A CA 1
ATOM 1473 C C . LEU A 1 192 ? 93.150 30.595 40.405 1.00 43.66 193 LEU A C 1
ATOM 1474 O O . LEU A 1 192 ? 94.122 30.994 41.037 1.00 43.54 193 LEU A O 1
ATOM 1479 N N . ARG A 1 193 ? 92.017 30.185 40.987 1.00 42.67 194 ARG A N 1
ATOM 1480 C CA . ARG A 1 193 ? 91.876 30.189 42.436 1.00 41.98 194 ARG A CA 1
ATOM 1481 C C . ARG A 1 193 ? 91.182 28.913 42.881 1.00 41.40 194 ARG A C 1
ATOM 1482 O O . ARG A 1 193 ? 90.017 28.944 43.269 1.00 39.77 194 ARG A O 1
ATOM 1490 N N . PRO A 1 194 ? 91.900 27.766 42.847 1.00 41.53 195 PRO A N 1
ATOM 1491 C CA . PRO A 1 194 ? 91.288 26.470 43.129 1.00 41.93 195 PRO A CA 1
ATOM 1492 C C . PRO A 1 194 ? 90.778 26.292 44.562 1.00 44.63 195 PRO A C 1
ATOM 1493 O O . PRO A 1 194 ? 89.992 25.385 44.813 1.00 44.94 195 PRO A O 1
ATOM 1497 N N . GLU A 1 195 ? 91.189 27.159 45.495 1.00 46.87 196 GLU A N 1
ATOM 1498 C CA . GLU A 1 195 ? 90.666 27.115 46.855 1.00 49.14 196 GLU A CA 1
ATOM 1499 C C . GLU A 1 195 ? 89.180 27.488 46.927 1.00 46.94 196 GLU A C 1
ATOM 1500 O O . GLU A 1 195 ? 88.495 27.153 47.889 1.00 46.63 196 GLU A O 1
ATOM 1506 N N . ILE A 1 196 ? 88.662 28.167 45.899 1.00 43.17 197 ILE A N 1
ATOM 1507 C CA . ILE A 1 196 ? 87.239 28.458 45.832 1.00 40.81 197 ILE A CA 1
ATOM 1508 C C . ILE A 1 196 ? 86.462 27.205 45.434 1.00 40.59 197 ILE A C 1
ATOM 1509 O O . ILE A 1 196 ? 86.779 26.575 44.420 1.00 38.71 197 ILE A O 1
ATOM 1514 N N . LYS A 1 197 ? 85.428 26.875 46.211 1.00 41.10 198 LYS A N 1
ATOM 1515 C CA . LYS A 1 197 ? 84.535 25.781 45.857 1.00 42.59 198 LYS A CA 1
ATOM 1516 C C . LYS A 1 197 ? 83.596 26.192 44.719 1.00 40.81 198 LYS A C 1
ATOM 1517 O O . LYS A 1 197 ? 83.075 27.312 44.709 1.00 38.82 198 LYS A O 1
ATOM 1523 N N . VAL A 1 198 ? 83.410 25.297 43.744 1.00 39.47 199 VAL A N 1
ATOM 1524 C CA . VAL A 1 198 ? 82.412 25.505 42.710 1.00 38.40 199 VAL A CA 1
ATOM 1525 C C . VAL A 1 198 ? 81.281 24.507 42.939 1.00 38.17 199 VAL A C 1
ATOM 1526 O O . VAL A 1 198 ? 81.463 23.297 42.824 1.00 38.05 199 VAL A O 1
ATOM 1530 N N . ILE A 1 199 ? 80.118 25.035 43.314 1.00 37.16 200 ILE A N 1
ATOM 1531 C CA . ILE A 1 199 ? 79.013 24.204 43.748 1.00 36.63 200 ILE A CA 1
ATOM 1532 C C . ILE A 1 199 ? 77.857 24.365 42.769 1.00 36.32 200 ILE A C 1
ATOM 1533 O O . ILE A 1 199 ? 77.308 25.453 42.621 1.00 37.38 200 ILE A O 1
ATOM 1538 N N . GLY A 1 200 ? 77.522 23.276 42.080 1.00 35.51 201 GLY A N 1
ATOM 1539 C CA . GLY A 1 200 ? 76.341 23.246 41.249 1.00 35.36 201 GLY A CA 1
ATOM 1540 C C . GLY A 1 200 ? 75.067 23.171 42.084 1.00 36.06 201 GLY A C 1
ATOM 1541 O O . GLY A 1 200 ? 75.048 22.596 43.182 1.00 36.22 201 GLY A O 1
ATOM 1542 N N . VAL A 1 201 ? 73.998 23.758 41.537 1.00 35.54 202 VAL A N 1
ATOM 1543 C CA . VAL A 1 201 ? 72.685 23.661 42.142 1.00 35.29 202 VAL A CA 1
ATOM 1544 C C . VAL A 1 201 ? 71.683 23.268 41.067 1.00 35.98 202 VAL A C 1
ATOM 1545 O O . VAL A 1 201 ? 71.622 23.912 40.020 1.00 36.49 202 VAL A O 1
ATOM 1549 N N . GLU A 1 202 ? 70.928 22.193 41.347 1.00 36.36 203 GLU A N 1
ATOM 1550 C CA . GLU A 1 202 ? 69.911 21.677 40.450 1.00 36.25 203 GLU A CA 1
ATOM 1551 C C . GLU A 1 202 ? 68.617 21.474 41.221 1.00 36.43 203 GLU A C 1
ATOM 1552 O O . GLU A 1 202 ? 68.639 21.285 42.430 1.00 35.83 203 GLU A O 1
ATOM 1558 N N . PRO A 1 203 ? 67.450 21.515 40.548 1.00 37.42 204 PRO A N 1
ATOM 1559 C CA . PRO A 1 203 ? 66.201 21.068 41.170 1.00 39.39 204 PRO A CA 1
ATOM 1560 C C . PRO A 1 203 ? 66.255 19.572 41.451 1.00 40.67 204 PRO A C 1
ATOM 1561 O O . PRO A 1 203 ? 66.915 18.839 40.711 1.00 39.56 204 PRO A O 1
ATOM 1565 N N . ASP A 1 204 ? 65.556 19.135 42.508 1.00 42.80 205 ASP A N 1
ATOM 1566 C CA . ASP A 1 204 ? 65.350 17.717 42.772 1.00 44.66 205 ASP A CA 1
ATOM 1567 C C . ASP A 1 204 ? 64.848 16.995 41.526 1.00 45.10 205 ASP A C 1
ATOM 1568 O O . ASP A 1 204 ? 65.258 15.883 41.248 1.00 45.96 205 ASP A O 1
ATOM 1573 N N . GLU A 1 205 ? 63.942 17.641 40.791 1.00 47.13 206 GLU A N 1
ATOM 1574 C CA . GLU A 1 205 ? 63.326 17.065 39.606 1.00 50.20 206 GLU A CA 1
ATOM 1575 C C . GLU A 1 205 ? 64.200 17.055 38.350 1.00 47.62 206 GLU A C 1
ATOM 1576 O O . GLU A 1 205 ? 63.787 16.474 37.347 1.00 48.25 206 GLU A O 1
ATOM 1582 N N . SER A 1 206 ? 65.361 17.732 38.379 1.00 45.01 207 SER A N 1
ATOM 1583 C CA . SER A 1 206 ? 66.254 17.823 37.229 1.00 45.53 207 SER A CA 1
ATOM 1584 C C . SER A 1 206 ? 67.715 17.881 37.654 1.00 44.30 207 SER A C 1
ATOM 1585 O O . SER A 1 206 ? 68.376 18.910 37.508 1.00 42.87 207 SER A O 1
ATOM 1588 N N . ASN A 1 207 ? 68.221 16.744 38.133 1.00 43.89 208 ASN A N 1
ATOM 1589 C CA . ASN A 1 207 ? 69.527 16.701 38.755 1.00 42.36 208 ASN A CA 1
ATOM 1590 C C . ASN A 1 207 ? 70.515 15.929 37.888 1.00 42.10 208 ASN A C 1
ATOM 1591 O O . ASN A 1 207 ? 71.220 15.054 38.388 1.00 41.89 208 ASN A O 1
ATOM 1596 N N . CYS A 1 208 ? 70.589 16.285 36.598 1.00 40.79 209 CYS A N 1
ATOM 1597 C CA . CYS A 1 208 ? 71.346 15.480 35.653 1.00 41.73 209 CYS A CA 1
ATOM 1598 C C . CYS A 1 208 ? 72.854 15.491 35.928 1.00 41.51 209 CYS A C 1
ATOM 1599 O O . CYS A 1 208 ? 73.518 14.474 35.723 1.00 42.93 209 CYS A O 1
ATOM 1602 N N . LEU A 1 209 ? 73.400 16.619 36.408 1.00 40.62 210 LEU A N 1
ATOM 1603 C CA . LEU A 1 209 ? 74.812 16.650 36.777 1.00 41.27 210 LEU A CA 1
ATOM 1604 C C . LEU A 1 209 ? 75.081 15.858 38.059 1.00 42.15 210 LEU A C 1
ATOM 1605 O O . LEU A 1 209 ? 76.035 15.081 38.127 1.00 43.39 210 LEU A O 1
ATOM 1610 N N . GLN A 1 210 ? 74.246 16.060 39.081 1.00 42.20 211 GLN A N 1
ATOM 1611 C CA . GLN A 1 210 ? 74.436 15.361 40.343 1.00 43.41 211 GLN A CA 1
ATOM 1612 C C . GLN A 1 210 ? 74.425 13.847 40.127 1.00 44.25 211 GLN A C 1
ATOM 1613 O O . GLN A 1 210 ? 75.295 13.138 40.640 1.00 44.65 211 GLN A O 1
ATOM 1619 N N . ALA A 1 211 ? 73.461 13.366 39.327 1.00 43.96 212 ALA A N 1
ATOM 1620 C CA . ALA A 1 211 ? 73.339 11.940 39.051 1.00 45.27 212 ALA A CA 1
ATOM 1621 C C . ALA A 1 211 ? 74.525 11.430 38.241 1.00 46.05 212 ALA A C 1
ATOM 1622 O O . ALA A 1 211 ? 74.980 10.310 38.456 1.00 48.57 212 ALA A O 1
ATOM 1624 N N . ALA A 1 212 ? 75.001 12.253 37.299 1.00 45.98 213 ALA A N 1
ATOM 1625 C CA . ALA A 1 212 ? 76.117 11.872 36.448 1.00 46.68 213 ALA A CA 1
ATOM 1626 C C . ALA A 1 212 ? 77.406 11.755 37.261 1.00 47.83 213 ALA A C 1
ATOM 1627 O O . ALA A 1 212 ? 78.195 10.827 37.070 1.00 48.60 213 ALA A O 1
ATOM 1629 N N . MET A 1 213 ? 77.610 12.717 38.165 1.00 47.53 214 MET A N 1
ATOM 1630 C CA . MET A 1 213 ? 78.787 12.721 39.016 1.00 47.90 214 MET A CA 1
ATOM 1631 C C . MET A 1 213 ? 78.783 11.505 39.941 1.00 48.18 214 MET A C 1
ATOM 1632 O O . MET A 1 213 ? 79.815 10.857 40.087 1.00 48.14 214 MET A O 1
ATOM 1637 N N . ALA A 1 214 ? 77.618 11.195 40.524 1.00 47.60 215 ALA A N 1
ATOM 1638 C CA . ALA A 1 214 ? 77.471 10.029 41.381 1.00 50.87 215 ALA A CA 1
ATOM 1639 C C . ALA A 1 214 ? 77.696 8.718 40.631 1.00 52.92 215 ALA A C 1
ATOM 1640 O O . ALA A 1 214 ? 78.269 7.790 41.188 1.00 55.14 215 ALA A O 1
ATOM 1642 N N . ALA A 1 215 ? 77.233 8.644 39.376 1.00 53.09 216 ALA A N 1
ATOM 1643 C CA . ALA A 1 215 ? 77.341 7.426 38.590 1.00 53.67 216 ALA A CA 1
ATOM 1644 C C . ALA A 1 215 ? 78.640 7.354 37.797 1.00 54.62 216 ALA A C 1
ATOM 1645 O O . ALA A 1 215 ? 78.994 6.292 37.297 1.00 55.82 216 ALA A O 1
ATOM 1647 N N . GLY A 1 216 ? 79.355 8.478 37.685 1.00 54.89 217 GLY A N 1
ATOM 1648 C CA . GLY A 1 216 ? 80.590 8.507 36.920 1.00 54.63 217 GLY A CA 1
ATOM 1649 C C . GLY A 1 216 ? 80.372 8.366 35.415 1.00 56.04 217 GLY A C 1
ATOM 1650 O O . GLY A 1 216 ? 81.307 8.067 34.679 1.00 57.32 217 GLY A O 1
ATOM 1651 N N . GLU A 1 217 ? 79.137 8.589 34.954 1.00 56.51 2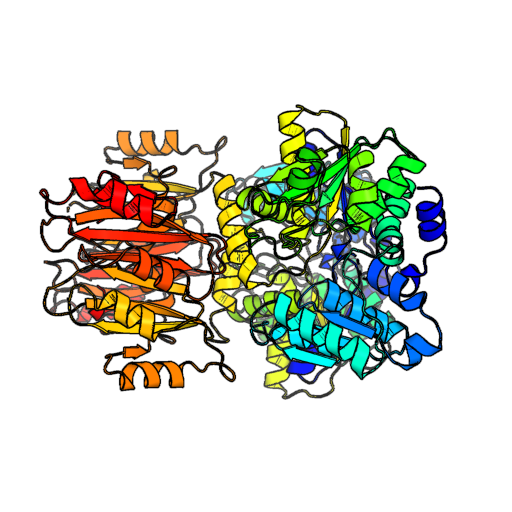18 GLU A N 1
ATOM 1652 C CA . GLU A 1 217 ? 78.858 8.632 33.526 1.00 57.46 218 GLU A CA 1
ATOM 1653 C C . GLU A 1 217 ? 77.616 9.483 33.270 1.00 53.94 218 GLU A C 1
ATOM 1654 O O . GLU A 1 217 ? 76.901 9.852 34.198 1.00 51.50 218 GLU A O 1
ATOM 1660 N N . ARG A 1 218 ? 77.349 9.761 31.995 1.00 53.17 219 ARG A N 1
ATOM 1661 C CA . ARG A 1 218 ? 76.308 10.708 31.625 1.00 52.75 219 ARG A CA 1
ATOM 1662 C C . ARG A 1 218 ? 74.926 10.058 31.582 1.00 52.21 219 ARG A C 1
ATOM 1663 O O . ARG A 1 218 ? 74.399 9.784 30.506 1.00 53.22 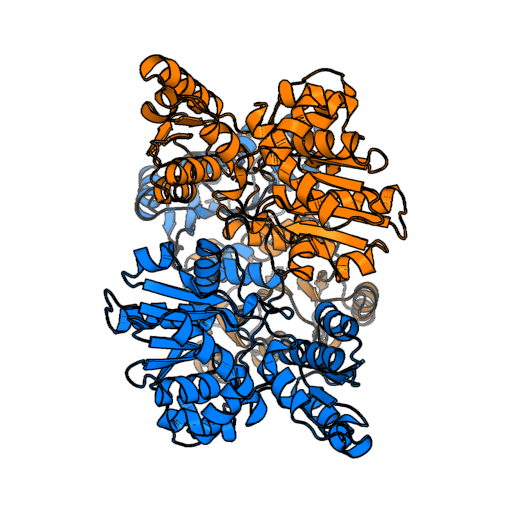219 ARG A O 1
ATOM 1671 N N . VAL A 1 219 ? 74.340 9.838 32.765 1.00 50.94 220 VAL A N 1
ATOM 1672 C CA . VAL A 1 219 ? 73.036 9.207 32.863 1.00 50.85 220 VAL A CA 1
ATOM 1673 C C . VAL A 1 219 ? 71.963 10.083 32.223 1.00 50.41 220 VAL A C 1
ATOM 1674 O O . VAL A 1 219 ? 72.085 11.310 32.189 1.00 50.38 220 VAL A O 1
ATOM 1678 N N . VAL A 1 220 ? 70.927 9.420 31.701 1.00 49.50 221 VAL A N 1
ATOM 1679 C CA . VAL A 1 220 ? 69.754 10.075 31.156 1.00 48.26 221 VAL A CA 1
ATOM 1680 C C . VAL A 1 220 ? 68.642 9.951 32.189 1.00 48.62 221 VAL A C 1
ATOM 1681 O O . VAL A 1 220 ? 68.244 8.845 32.535 1.00 50.27 221 VAL A O 1
ATOM 1685 N N . LEU A 1 221 ? 68.169 11.089 32.699 1.00 48.74 222 LEU A N 1
ATOM 1686 C CA . LEU A 1 221 ? 67.048 11.104 33.619 1.00 50.20 222 LEU A CA 1
ATOM 1687 C C . LEU A 1 221 ? 65.779 10.685 32.882 1.00 51.99 222 LEU A C 1
ATOM 1688 O O . LEU A 1 221 ? 65.570 11.102 31.737 1.00 50.02 222 LEU A O 1
ATOM 1693 N N . GLY A 1 222 ? 64.942 9.886 33.567 1.00 54.35 223 GLY A N 1
ATOM 1694 C CA . GLY A 1 222 ? 63.698 9.385 33.009 1.00 55.90 223 GLY A CA 1
ATOM 1695 C C . GLY A 1 222 ? 62.674 10.480 32.719 1.00 58.13 223 GLY A C 1
ATOM 1696 O O . GLY A 1 222 ? 61.864 10.343 31.813 1.00 59.14 223 GLY A O 1
ATOM 1697 N N . GLN A 1 223 ? 62.699 11.560 33.505 1.00 61.97 224 GLN A N 1
ATOM 1698 C CA . GLN A 1 223 ? 62.018 12.794 33.130 1.00 63.97 224 GLN A CA 1
ATOM 1699 C C . GLN A 1 223 ? 62.592 13.971 33.917 1.00 61.33 224 GLN A C 1
ATOM 1700 O O . GLN A 1 223 ? 63.350 13.787 34.871 1.00 63.30 224 GLN A O 1
ATOM 1706 N N . VAL A 1 224 ? 62.229 15.180 33.485 1.00 57.13 225 VAL A N 1
ATOM 1707 C CA . VAL A 1 224 ? 62.713 16.400 34.099 1.00 54.95 225 VAL A CA 1
ATOM 1708 C C . VAL A 1 224 ? 61.506 17.208 34.548 1.00 51.31 225 VAL A C 1
ATOM 1709 O O . VAL A 1 224 ? 60.498 17.236 33.859 1.00 50.27 225 VAL A O 1
ATOM 1713 N N . GLY A 1 225 ? 61.615 17.857 35.709 1.00 50.63 226 GLY A N 1
ATOM 1714 C CA . GLY A 1 225 ? 60.591 18.784 36.163 1.00 49.75 226 GLY A CA 1
ATOM 1715 C C . GLY A 1 225 ? 60.541 20.021 35.273 1.00 49.13 226 GLY A C 1
ATOM 1716 O O . GLY A 1 225 ? 61.570 20.473 34.782 1.00 49.73 226 GLY A O 1
ATOM 1717 N N . LEU A 1 226 ? 59.338 20.553 35.044 1.00 48.46 227 LEU A N 1
ATOM 1718 C CA . LEU A 1 226 ? 59.207 21.677 34.142 1.00 49.68 227 LEU A CA 1
ATOM 1719 C C . LEU A 1 226 ? 59.113 23.005 34.892 1.00 45.14 227 LEU A C 1
ATOM 1720 O O . LEU A 1 226 ? 59.094 24.044 34.249 1.00 43.23 227 LEU A O 1
ATOM 1725 N N . PHE A 1 227 ? 59.138 22.995 36.234 1.00 43.28 228 PHE A N 1
ATOM 1726 C CA . PHE A 1 227 ? 59.027 24.239 36.992 1.00 41.26 228 PHE A CA 1
ATOM 1727 C C . PHE A 1 227 ? 60.229 25.145 36.706 1.00 40.82 228 PHE A C 1
ATOM 1728 O O . PHE A 1 227 ? 60.062 26.299 36.316 1.00 40.35 228 PHE A O 1
ATOM 1736 N N . ALA A 1 228 ? 61.436 24.611 36.921 1.00 40.05 229 ALA A N 1
ATOM 1737 C CA . ALA A 1 228 ? 62.663 25.331 36.620 1.00 39.80 229 ALA A CA 1
ATOM 1738 C C . ALA A 1 228 ? 63.025 25.039 35.171 1.00 39.41 229 ALA A C 1
ATOM 1739 O O . ALA A 1 228 ? 63.866 24.195 34.873 1.00 40.21 229 ALA A O 1
ATOM 1741 N N . ASP A 1 229 ? 62.325 25.726 34.275 1.00 39.59 230 ASP A N 1
ATOM 1742 C CA . ASP A 1 229 ? 62.348 25.426 32.854 1.00 41.51 230 ASP A CA 1
ATOM 1743 C C . ASP A 1 229 ? 63.699 25.750 32.218 1.00 40.35 230 ASP A C 1
ATOM 1744 O O . ASP A 1 229 ? 64.088 25.123 31.235 1.00 39.77 230 ASP A O 1
ATOM 1749 N N . GLY A 1 230 ? 64.436 26.704 32.804 1.00 38.65 231 GLY A N 1
ATOM 1750 C CA . GLY A 1 230 ? 65.770 27.031 32.322 1.00 36.76 231 GLY A CA 1
ATOM 1751 C C . GLY A 1 230 ? 66.797 25.904 32.437 1.00 36.72 231 GLY A C 1
ATOM 1752 O O . GLY A 1 230 ? 67.801 25.926 31.739 1.00 37.67 231 GLY A O 1
ATOM 1753 N N . VAL A 1 231 ? 66.544 24.910 33.305 1.00 37.78 232 VAL A N 1
ATOM 1754 C CA . VAL A 1 231 ? 67.464 23.799 33.505 1.00 37.18 232 VAL A CA 1
ATOM 1755 C C . VAL A 1 231 ? 66.810 22.437 33.277 1.00 37.98 232 VAL A C 1
ATOM 1756 O O . VAL A 1 231 ? 67.244 21.428 33.836 1.00 37.86 232 VAL A O 1
ATOM 1760 N N . ALA A 1 232 ? 65.775 22.411 32.429 1.00 39.49 233 ALA A N 1
ATOM 1761 C CA . ALA A 1 232 ? 65.066 21.183 32.088 1.00 39.37 233 ALA A CA 1
ATOM 1762 C C . ALA A 1 232 ? 65.874 20.369 31.085 1.00 39.91 233 ALA A C 1
ATOM 1763 O O . ALA A 1 232 ? 65.555 20.345 29.904 1.00 41.51 233 ALA A O 1
ATOM 1765 N N . VAL A 1 233 ? 66.907 19.683 31.580 1.00 40.25 234 VAL A N 1
ATOM 1766 C CA . VAL A 1 233 ? 67.830 18.944 30.734 1.00 40.11 234 VAL A CA 1
ATOM 1767 C C . VAL A 1 233 ? 68.016 17.557 31.343 1.00 40.05 234 VAL A C 1
ATOM 1768 O O . VAL A 1 233 ? 68.408 17.446 32.499 1.00 40.32 234 VAL A O 1
ATOM 1772 N N . ALA A 1 234 ? 67.742 16.517 30.549 1.00 41.61 235 ALA A N 1
ATOM 1773 C CA . ALA A 1 234 ? 67.765 15.130 30.997 1.00 42.87 235 ALA A CA 1
ATOM 1774 C C . ALA A 1 234 ? 69.166 14.535 31.125 1.00 43.15 235 ALA A C 1
ATOM 1775 O O . ALA A 1 234 ? 69.371 13.585 31.872 1.00 43.64 235 ALA A O 1
ATOM 1777 N N . GLN A 1 235 ? 70.117 15.058 30.347 1.00 43.03 236 GLN A N 1
ATOM 1778 C CA . GLN A 1 235 ? 71.448 14.484 30.296 1.00 43.68 236 GLN A CA 1
ATOM 1779 C C . GLN A 1 235 ? 72.498 15.585 30.207 1.00 43.89 236 GLN A C 1
ATOM 1780 O O . GLN A 1 235 ? 72.392 16.478 29.365 1.00 44.23 236 GLN A O 1
ATOM 1786 N N . ILE A 1 236 ? 73.518 15.486 31.068 1.00 42.98 237 ILE A N 1
ATOM 1787 C CA . ILE A 1 236 ? 74.614 16.435 31.092 1.00 41.67 237 ILE A CA 1
ATOM 1788 C C . ILE A 1 236 ? 75.361 16.386 29.764 1.00 41.94 237 ILE A C 1
ATOM 1789 O O . ILE A 1 236 ? 75.523 15.319 29.173 1.00 42.55 237 ILE A O 1
ATOM 1794 N N . GLY A 1 237 ? 75.793 17.559 29.291 1.00 41.42 238 GLY A N 1
ATOM 1795 C CA . GLY A 1 237 ? 76.569 17.626 28.069 1.00 43.13 238 GLY A CA 1
ATOM 1796 C C . GLY A 1 237 ? 77.848 16.797 28.170 1.00 44.72 238 GLY A C 1
ATOM 1797 O O . GLY A 1 237 ? 78.316 16.506 29.267 1.00 45.30 238 GLY A O 1
ATOM 1798 N N . GLN A 1 238 ? 78.396 16.416 27.013 1.00 46.77 239 GLN A N 1
ATOM 1799 C CA . GLN A 1 238 ? 79.650 15.684 26.943 1.00 48.99 239 GLN A CA 1
ATOM 1800 C C . GLN A 1 238 ? 80.853 16.575 27.256 1.00 46.66 239 GLN A C 1
ATOM 1801 O O . GLN A 1 238 ? 81.665 16.254 28.126 1.00 44.60 239 GLN A O 1
ATOM 1807 N N . HIS A 1 239 ? 80.967 17.691 26.530 1.00 45.19 240 HIS A N 1
ATOM 1808 C CA . HIS A 1 239 ? 82.052 18.627 26.773 1.00 45.66 240 HIS A CA 1
ATOM 1809 C C . HIS A 1 239 ? 81.964 19.218 28.176 1.00 44.17 240 HIS A C 1
ATOM 1810 O O . HIS A 1 239 ? 82.987 19.440 28.810 1.00 44.54 240 HIS A O 1
ATOM 1817 N N . THR A 1 240 ? 80.737 19.440 28.667 1.00 42.59 241 THR A N 1
ATOM 1818 C CA . THR A 1 240 ? 80.554 20.020 29.984 1.00 41.46 241 THR A CA 1
ATOM 1819 C C . THR A 1 240 ? 80.929 19.017 31.068 1.00 42.01 241 THR A C 1
ATOM 1820 O O . THR A 1 240 ? 81.611 19.374 32.024 1.00 42.09 241 THR A O 1
ATOM 1824 N N . PHE A 1 241 ? 80.485 17.763 30.927 1.00 42.75 242 PHE A N 1
ATOM 1825 C CA . PHE A 1 241 ? 80.797 16.764 31.934 1.00 44.42 242 PHE A CA 1
ATOM 1826 C C . PHE A 1 241 ? 82.296 16.482 32.042 1.00 46.27 242 PHE A C 1
ATOM 1827 O O . PHE A 1 241 ? 82.787 16.194 33.136 1.00 46.82 242 PHE A O 1
ATOM 1835 N N . ASP A 1 242 ? 83.013 16.563 30.913 1.00 46.89 243 ASP A N 1
ATOM 1836 C CA . ASP A 1 242 ? 84.451 16.366 30.916 1.00 49.21 243 ASP A CA 1
ATOM 1837 C C . ASP A 1 242 ? 85.167 17.338 31.851 1.00 48.70 243 ASP A C 1
ATOM 1838 O O . ASP A 1 242 ? 86.184 16.983 32.440 1.00 51.05 243 ASP A O 1
ATOM 1843 N N . ILE A 1 243 ? 84.651 18.564 31.955 1.00 45.39 244 ILE A N 1
ATOM 1844 C CA . ILE A 1 243 ? 85.126 19.508 32.951 1.00 44.53 244 ILE A CA 1
ATOM 1845 C C . ILE A 1 243 ? 84.543 19.259 34.344 1.00 43.81 244 ILE A C 1
ATOM 1846 O O . ILE A 1 243 ? 85.283 19.233 35.325 1.00 42.90 244 ILE A O 1
ATOM 1851 N N . CYS A 1 244 ? 83.214 19.109 34.426 1.00 42.67 245 CYS A N 1
ATOM 1852 C CA . CYS A 1 244 ? 82.533 19.061 35.708 1.00 43.35 245 CYS A CA 1
ATOM 1853 C C . CYS A 1 244 ? 82.965 17.887 36.581 1.00 45.54 245 CYS A C 1
ATOM 1854 O O . CYS A 1 244 ? 83.070 18.027 37.799 1.00 45.69 245 CYS A O 1
ATOM 1857 N N . LYS A 1 245 ? 83.203 16.729 35.955 1.00 46.53 246 LYS A N 1
ATOM 1858 C CA . LYS A 1 245 ? 83.428 15.517 36.715 1.00 49.77 246 LYS A CA 1
ATOM 1859 C C . LYS A 1 245 ? 84.616 15.697 37.660 1.00 49.83 246 LYS A C 1
ATOM 1860 O O . LYS A 1 245 ? 84.621 15.140 38.747 1.00 53.18 246 LYS A O 1
ATOM 1866 N N . ASP A 1 246 ? 85.600 16.506 37.261 1.00 48.22 247 ASP A N 1
ATOM 1867 C CA . ASP A 1 246 ? 86.772 16.754 38.082 1.00 48.24 247 ASP A CA 1
ATOM 1868 C C . ASP A 1 246 ? 86.792 18.100 38.799 1.00 47.74 247 ASP A C 1
ATOM 1869 O O . ASP A 1 246 ? 87.490 18.239 39.791 1.00 48.50 247 ASP A O 1
ATOM 1874 N N . HIS A 1 247 ? 86.060 19.093 38.287 1.00 45.22 248 HIS A N 1
ATOM 1875 C CA . HIS A 1 247 ? 86.276 20.467 38.706 1.00 43.85 248 HIS A CA 1
ATOM 1876 C C . HIS A 1 247 ? 85.073 21.119 39.380 1.00 41.82 248 HIS A C 1
ATOM 1877 O O . HIS A 1 247 ? 85.195 22.241 39.850 1.00 40.72 248 HIS A O 1
ATOM 1884 N N . VAL A 1 248 ? 83.935 20.413 39.453 1.00 41.10 249 VAL A N 1
ATOM 1885 C CA . VAL A 1 248 ? 82.807 20.839 40.270 1.00 39.10 249 VAL A CA 1
ATOM 1886 C C . VAL A 1 248 ? 82.916 20.070 41.582 1.00 40.39 249 VAL A C 1
ATOM 1887 O O . VAL A 1 248 ? 83.059 18.851 41.556 1.00 40.43 249 VAL A O 1
ATOM 1891 N N . ASP A 1 249 ? 82.847 20.772 42.721 1.00 40.42 250 ASP A N 1
ATOM 1892 C CA . ASP A 1 249 ? 83.065 20.132 44.010 1.00 42.54 250 ASP A CA 1
ATOM 1893 C C . ASP A 1 249 ? 81.878 19.258 44.402 1.00 43.17 250 ASP A C 1
ATOM 1894 O O . ASP A 1 249 ? 82.054 18.180 44.957 1.00 42.98 250 ASP A O 1
ATOM 1899 N N . GLU A 1 250 ? 80.668 19.724 44.083 1.00 43.16 251 GLU A N 1
ATOM 1900 C CA . GLU A 1 250 ? 79.466 18.971 44.382 1.00 42.98 251 GLU A CA 1
ATOM 1901 C C . GLU A 1 250 ? 78.266 19.689 43.779 1.00 42.30 251 GLU A C 1
ATOM 1902 O O . GLU A 1 250 ? 78.375 20.845 43.370 1.00 40.09 251 GLU A O 1
ATOM 1908 N N . VAL A 1 251 ? 77.133 18.978 43.743 1.00 42.30 252 VAL A N 1
ATOM 1909 C CA . VAL A 1 251 ? 75.864 19.532 43.321 1.00 41.35 252 VAL A CA 1
ATOM 1910 C C . VAL A 1 251 ? 74.907 19.380 44.495 1.00 42.31 252 VAL A C 1
ATOM 1911 O O . VAL A 1 251 ? 74.723 18.275 45.008 1.00 41.57 252 VAL A O 1
ATOM 1915 N N . ILE A 1 252 ? 74.293 20.502 44.887 1.00 41.88 253 ILE A N 1
ATOM 1916 C CA . ILE A 1 252 ? 73.234 20.513 45.872 1.00 42.16 253 ILE A CA 1
ATOM 1917 C C . ILE A 1 252 ? 71.926 20.585 45.101 1.00 40.84 253 ILE A C 1
ATOM 1918 O O . ILE A 1 252 ? 71.833 21.331 44.127 1.00 40.86 253 ILE A O 1
ATOM 1923 N N . THR A 1 253 ? 70.931 19.803 45.535 1.00 40.51 254 THR A N 1
ATOM 1924 C CA . THR A 1 253 ? 69.605 19.854 44.940 1.00 39.94 254 THR A CA 1
ATOM 1925 C C . THR A 1 253 ? 68.662 20.589 45.876 1.00 39.00 254 THR A C 1
ATOM 1926 O O . THR A 1 253 ? 68.828 20.547 47.088 1.00 39.11 254 THR A O 1
ATOM 1930 N N . VAL A 1 254 ? 67.683 21.272 45.280 1.00 38.65 255 VAL A N 1
ATOM 1931 C CA . VAL A 1 254 ? 66.688 22.029 46.023 1.00 38.56 255 VAL A CA 1
ATOM 1932 C C . VAL A 1 254 ? 65.297 21.770 45.453 1.00 38.26 255 VAL A C 1
ATOM 1933 O O . VAL A 1 254 ? 65.151 21.415 44.283 1.00 37.46 255 VAL A O 1
ATOM 1937 N N . SER A 1 255 ? 64.285 21.996 46.293 1.00 38.54 256 SER A N 1
ATOM 1938 C CA . SER A 1 255 ? 62.901 21.802 45.899 1.00 38.67 256 SER A CA 1
ATOM 1939 C C . SER A 1 255 ? 62.293 23.043 45.245 1.00 37.40 256 SER A C 1
ATOM 1940 O O . SER A 1 255 ? 62.822 24.152 45.306 1.00 36.75 256 SER A O 1
ATOM 1943 N N . THR A 1 256 ? 61.134 22.833 44.634 1.00 38.45 257 THR A N 1
ATOM 1944 C CA . THR A 1 256 ? 60.374 23.913 44.033 1.00 38.34 257 THR A CA 1
ATOM 1945 C C . THR A 1 256 ? 60.085 25.013 45.051 1.00 38.28 257 THR A C 1
ATOM 1946 O O . THR A 1 256 ? 60.249 26.195 44.756 1.00 38.00 257 THR A O 1
ATOM 1950 N N . ASP A 1 257 ? 59.647 24.619 46.246 1.00 38.41 258 ASP A N 1
ATOM 1951 C CA . ASP A 1 257 ? 59.340 25.587 47.289 1.00 38.18 258 ASP A CA 1
ATOM 1952 C C . ASP A 1 257 ? 60.567 26.375 47.733 1.00 35.13 258 ASP A C 1
ATOM 1953 O O . ASP A 1 257 ? 60.472 27.554 48.001 1.00 35.17 258 ASP A O 1
ATOM 1958 N N . GLU A 1 258 ? 61.714 25.710 47.848 1.00 35.54 259 GLU A N 1
ATOM 1959 C CA . GLU A 1 258 ? 62.966 26.390 48.148 1.00 36.58 259 GLU A CA 1
ATOM 1960 C C . GLU A 1 258 ? 63.330 27.410 47.065 1.00 35.57 259 GLU A C 1
ATOM 1961 O O . GLU A 1 258 ? 63.799 28.505 47.361 1.00 34.54 259 GLU A O 1
ATOM 1967 N N . ILE A 1 259 ? 63.057 27.064 45.807 1.00 35.28 260 ILE A N 1
ATOM 1968 C CA . ILE A 1 259 ? 63.301 27.986 44.708 1.00 35.42 260 ILE A CA 1
ATOM 1969 C C . ILE A 1 259 ? 62.397 29.206 44.824 1.00 35.23 260 ILE A C 1
ATOM 1970 O O . ILE A 1 259 ? 62.851 30.336 44.636 1.00 34.77 260 ILE A O 1
ATOM 1975 N N . CYS A 1 260 ? 61.122 28.962 45.153 1.00 34.82 261 CYS A N 1
ATOM 1976 C CA . CYS A 1 260 ? 60.156 30.039 45.267 1.00 34.71 261 CYS A CA 1
ATOM 1977 C C . CYS A 1 260 ? 60.580 31.005 46.369 1.00 34.30 261 CYS A C 1
ATOM 1978 O O . CYS A 1 260 ? 60.466 32.214 46.207 1.00 32.53 261 CYS A O 1
ATOM 1981 N N . ALA A 1 261 ? 61.055 30.471 47.499 1.00 35.49 262 ALA A N 1
ATOM 1982 C CA . ALA A 1 261 ? 61.478 31.326 48.603 1.00 34.82 262 ALA A CA 1
ATOM 1983 C C . ALA A 1 261 ? 62.724 32.113 48.197 1.00 34.01 262 ALA A C 1
ATOM 1984 O O . ALA A 1 261 ? 62.865 33.281 48.545 1.00 33.95 262 ALA A O 1
ATOM 1986 N N . ALA A 1 262 ? 63.606 31.496 47.405 1.00 33.21 263 ALA A N 1
ATOM 1987 C CA . ALA A 1 262 ? 64.782 32.203 46.913 1.00 33.17 263 ALA A CA 1
ATOM 1988 C C . ALA A 1 262 ? 64.429 33.336 45.949 1.00 31.92 263 ALA A C 1
ATOM 1989 O O . ALA A 1 262 ? 65.049 34.402 45.998 1.00 30.98 263 ALA A O 1
ATOM 1991 N N . ILE A 1 263 ? 63.416 33.121 45.096 1.00 32.12 264 ILE A N 1
ATOM 1992 C CA . ILE A 1 263 ? 62.948 34.175 44.208 1.00 31.27 264 ILE A CA 1
ATOM 1993 C C . ILE A 1 263 ? 62.544 35.395 45.033 1.00 32.54 264 ILE A C 1
ATOM 1994 O O . ILE A 1 263 ? 62.950 36.513 44.725 1.00 32.60 264 ILE A O 1
ATOM 1999 N N . LYS A 1 264 ? 61.782 35.176 46.110 1.00 34.85 265 LYS A N 1
ATOM 2000 C CA . LYS A 1 264 ? 61.379 36.279 46.975 1.00 35.99 265 LYS A CA 1
ATOM 2001 C C . LYS A 1 264 ? 62.551 36.945 47.701 1.00 34.93 265 LYS A C 1
ATOM 2002 O O . LYS A 1 264 ? 62.629 38.166 47.796 1.00 35.00 265 LYS A O 1
ATOM 2008 N N . ASP A 1 265 ? 63.461 36.136 48.249 1.00 35.46 266 ASP A N 1
ATOM 2009 C CA . ASP A 1 265 ? 64.644 36.675 48.902 1.00 35.07 266 ASP A CA 1
ATOM 2010 C C . ASP A 1 265 ? 65.422 37.630 47.992 1.00 34.16 266 ASP A C 1
ATOM 2011 O O . ASP A 1 265 ? 65.825 38.710 48.406 1.00 36.16 266 ASP A O 1
ATOM 2016 N N . ILE A 1 266 ? 65.632 37.222 46.745 1.00 32.37 267 ILE A N 1
ATOM 2017 C CA . ILE A 1 266 ? 66.354 38.042 45.794 1.00 32.07 267 ILE A CA 1
ATOM 2018 C C . ILE A 1 266 ? 65.599 39.337 45.525 1.00 31.54 267 ILE A C 1
ATOM 2019 O O . ILE A 1 266 ? 66.194 40.415 45.487 1.00 31.49 267 ILE A O 1
ATOM 2024 N N . TYR A 1 267 ? 64.278 39.216 45.335 1.00 31.56 268 TYR A N 1
ATOM 2025 C CA . TYR A 1 267 ? 63.440 40.387 45.136 1.00 31.92 268 TYR A CA 1
ATOM 2026 C C . TYR A 1 267 ? 63.541 41.351 46.319 1.00 33.13 268 TYR A C 1
ATOM 2027 O O . TYR A 1 267 ? 63.705 42.562 46.133 1.00 32.26 268 TYR A O 1
ATOM 2036 N N . ASP A 1 268 ? 63.472 40.795 47.540 1.00 33.43 269 ASP A N 1
ATOM 2037 C CA . ASP A 1 268 ? 63.512 41.620 48.743 1.00 33.89 269 ASP A CA 1
ATOM 2038 C C . ASP A 1 268 ? 64.820 42.403 48.873 1.00 34.41 269 ASP A C 1
ATOM 2039 O O . ASP A 1 268 ? 64.807 43.526 49.354 1.00 34.84 269 ASP A O 1
ATOM 2044 N N . ASP A 1 269 ? 65.934 41.858 48.379 1.00 34.83 270 ASP A N 1
ATOM 2045 C CA . ASP A 1 269 ? 67.203 42.563 48.456 1.00 35.25 270 ASP A CA 1
ATOM 2046 C C . ASP A 1 269 ? 67.570 43.426 47.250 1.00 36.94 270 ASP A C 1
ATOM 2047 O O . ASP A 1 269 ? 68.357 44.349 47.410 1.00 38.94 270 ASP A O 1
ATOM 2052 N N . THR A 1 270 ? 67.015 43.124 46.062 1.00 35.67 271 THR A N 1
ATOM 2053 C CA . THR A 1 270 ? 67.414 43.794 44.834 1.00 35.02 271 THR A CA 1
ATOM 2054 C C . THR A 1 270 ? 66.310 44.407 43.975 1.00 34.77 271 THR A C 1
ATOM 2055 O O . THR A 1 270 ? 66.614 45.219 43.120 1.00 35.37 271 THR A O 1
ATOM 2059 N N . ARG A 1 271 ? 65.055 44.013 44.227 1.00 35.32 272 ARG A N 1
ATOM 2060 C CA . ARG A 1 271 ? 63.894 44.326 43.406 1.00 34.78 272 ARG A CA 1
ATOM 2061 C C . ARG A 1 271 ? 63.906 43.639 42.051 1.00 33.82 272 ARG A C 1
ATOM 2062 O O . ARG A 1 271 ? 63.063 43.943 41.218 1.00 32.42 272 ARG A O 1
ATOM 2070 N N . SER A 1 272 ? 64.807 42.680 41.859 1.00 33.71 273 SER A N 1
ATOM 2071 C CA . SER A 1 272 ? 64.830 41.953 40.608 1.00 34.23 273 SER A CA 1
ATOM 2072 C C . SER A 1 272 ? 64.042 40.657 40.813 1.00 35.43 273 SER A C 1
ATOM 2073 O O . SER A 1 272 ? 64.000 40.100 41.919 1.00 34.07 273 SER A O 1
ATOM 2076 N N . ILE A 1 273 ? 63.368 40.237 39.737 1.00 34.51 274 ILE A N 1
ATOM 2077 C CA . ILE A 1 273 ? 62.699 38.955 39.634 1.00 34.85 274 ILE A CA 1
ATOM 2078 C C . ILE A 1 273 ? 63.597 37.997 38.855 1.00 34.67 274 ILE A C 1
ATOM 2079 O O . ILE A 1 273 ? 63.967 38.263 37.712 1.00 35.74 274 ILE A O 1
ATOM 2084 N N . THR A 1 274 ? 63.951 36.878 39.484 1.00 32.72 275 THR A N 1
ATOM 2085 C CA . THR A 1 274 ? 64.633 35.802 38.801 1.00 32.14 275 THR A CA 1
ATOM 2086 C C . THR A 1 274 ? 63.595 34.774 38.380 1.00 31.86 275 THR A C 1
ATOM 2087 O O . THR A 1 274 ? 62.593 34.558 39.075 1.00 32.16 275 THR A O 1
ATOM 2091 N N . GLU A 1 275 ? 63.856 34.152 37.231 1.00 31.33 276 GLU A N 1
ATOM 2092 C CA . GLU A 1 275 ? 63.157 32.938 36.868 1.00 31.49 276 GLU A CA 1
ATOM 2093 C C . GLU A 1 275 ? 63.637 31.812 37.786 1.00 31.25 276 GLU A C 1
ATOM 2094 O O . GLU A 1 275 ? 64.671 31.920 38.434 1.00 29.94 276 GLU A O 1
ATOM 2100 N N . PRO A 1 276 ? 62.877 30.707 37.914 1.00 32.23 277 PRO A N 1
ATOM 2101 C CA . PRO A 1 276 ? 63.273 29.615 38.805 1.00 31.75 277 PRO A CA 1
ATOM 2102 C C . PRO A 1 276 ? 64.727 29.175 38.657 1.00 31.16 277 PRO A C 1
ATOM 2103 O O . PRO A 1 276 ? 65.427 29.021 39.653 1.00 31.38 277 PRO A O 1
ATOM 2107 N N . ALA A 1 277 ? 65.201 29.008 37.420 1.00 31.35 278 ALA A N 1
ATOM 2108 C CA . ALA A 1 277 ? 66.577 28.598 37.192 1.00 32.01 278 ALA A CA 1
ATOM 2109 C C . ALA A 1 277 ? 67.535 29.636 37.755 1.00 31.86 278 ALA A C 1
ATOM 2110 O O . ALA A 1 277 ? 68.590 29.297 38.279 1.00 33.43 278 ALA A O 1
ATOM 2112 N N . GLY A 1 278 ? 67.118 30.900 37.692 1.00 32.00 279 GLY A N 1
ATOM 2113 C CA . GLY A 1 278 ? 67.935 32.008 38.153 1.00 31.79 279 GLY A CA 1
ATOM 2114 C C . GLY A 1 278 ? 68.028 32.162 39.667 1.00 31.46 279 GLY A C 1
ATOM 2115 O O . GLY A 1 278 ? 68.920 32.862 40.141 1.00 30.84 279 GLY A O 1
ATOM 2116 N N . ALA A 1 279 ? 67.100 31.521 40.397 1.00 30.55 280 ALA A N 1
ATOM 2117 C CA . ALA A 1 279 ? 67.096 31.560 41.848 1.00 31.14 280 ALA A CA 1
ATOM 2118 C C . ALA A 1 279 ? 67.703 30.307 42.491 1.00 31.67 280 ALA A C 1
ATOM 2119 O O . ALA A 1 279 ? 67.900 30.255 43.703 1.00 32.72 280 ALA A O 1
ATOM 2121 N N . LEU A 1 280 ? 68.004 29.286 41.683 1.00 31.98 281 LEU A N 1
ATOM 2122 C CA . LEU A 1 280 ? 68.596 28.061 42.202 1.00 31.64 281 LEU A CA 1
ATOM 2123 C C . LEU A 1 280 ? 69.812 28.324 43.081 1.00 32.04 281 LEU A C 1
ATOM 2124 O O . LEU A 1 280 ? 69.964 27.720 44.141 1.00 30.54 281 LEU A O 1
ATOM 2129 N N . ALA A 1 281 ? 70.701 29.215 42.627 1.00 32.25 282 ALA A N 1
ATOM 2130 C CA . ALA A 1 281 ? 71.953 29.421 43.339 1.00 33.11 282 ALA A CA 1
ATOM 2131 C C . ALA A 1 281 ? 71.734 29.918 44.769 1.00 32.60 282 ALA A C 1
ATOM 2132 O O . ALA A 1 281 ? 72.345 29.416 45.709 1.00 34.26 282 ALA A O 1
ATOM 2134 N N . VAL A 1 282 ? 70.846 30.895 44.944 1.00 31.84 283 VAL A N 1
ATOM 2135 C CA . VAL A 1 282 ? 70.557 31.389 46.274 1.00 31.97 283 VAL A CA 1
ATOM 2136 C C . VAL A 1 282 ? 69.898 30.294 47.109 1.00 32.62 283 VAL A C 1
ATOM 2137 O O . VAL A 1 282 ? 70.173 30.184 48.301 1.00 33.49 283 VAL A O 1
ATOM 2141 N N . ALA A 1 283 ? 69.038 29.477 46.486 1.00 32.92 284 ALA A N 1
ATOM 2142 C CA . ALA A 1 283 ? 68.416 28.369 47.196 1.00 33.96 284 ALA A CA 1
ATOM 2143 C C . ALA A 1 283 ? 69.492 27.405 47.693 1.00 35.78 284 ALA A C 1
ATOM 2144 O O . ALA A 1 283 ? 69.435 26.927 48.829 1.00 36.92 284 ALA A O 1
ATOM 2146 N N . GLY A 1 284 ? 70.485 27.151 46.835 1.00 36.22 285 GLY A N 1
ATOM 2147 C CA . GLY A 1 284 ? 71.618 26.316 47.191 1.00 36.73 285 GLY A CA 1
ATOM 2148 C C . GLY A 1 284 ? 72.429 26.880 48.353 1.00 37.27 285 GLY A C 1
ATOM 2149 O O . GLY A 1 284 ? 72.842 26.136 49.243 1.00 37.96 285 GLY A O 1
ATOM 2150 N N . ILE A 1 285 ? 72.656 28.201 48.322 1.00 35.68 286 ILE A N 1
ATOM 2151 C CA . ILE A 1 285 ? 73.366 28.877 49.392 1.00 35.38 286 ILE A CA 1
ATOM 2152 C C . ILE A 1 285 ? 72.662 28.660 50.733 1.00 36.43 286 ILE A C 1
ATOM 2153 O O . ILE A 1 285 ? 73.310 28.343 51.728 1.00 36.18 286 ILE A O 1
ATOM 2158 N N . LYS A 1 286 ? 71.340 28.849 50.766 1.00 37.26 287 LYS A N 1
ATOM 2159 C CA . LYS A 1 286 ? 70.595 28.719 52.013 1.00 39.27 287 LYS A CA 1
ATOM 2160 C C . LYS A 1 286 ? 70.707 27.299 52.571 1.00 40.86 287 LYS A C 1
ATOM 2161 O O . LYS A 1 286 ? 70.923 27.113 53.772 1.00 41.37 287 LYS A O 1
ATOM 2167 N N . LYS A 1 287 ? 70.602 26.306 51.679 1.00 41.27 288 LYS A N 1
ATOM 2168 C CA . LYS A 1 287 ? 70.705 24.910 52.066 1.00 43.87 288 LYS A CA 1
ATOM 2169 C C . LYS A 1 287 ? 72.118 24.584 52.544 1.00 42.96 288 LYS A C 1
ATOM 2170 O O . LYS A 1 287 ? 72.299 23.855 53.506 1.00 44.39 288 LYS A O 1
ATOM 2176 N N . TYR A 1 288 ? 73.121 25.162 51.880 1.00 42.91 289 TYR A N 1
ATOM 2177 C CA . TYR A 1 288 ? 74.507 24.954 52.257 1.00 43.31 289 TYR A CA 1
ATOM 2178 C C . TYR A 1 288 ? 74.848 25.571 53.610 1.00 43.17 289 TYR A C 1
ATOM 2179 O O . TYR A 1 288 ? 75.563 24.955 54.396 1.00 43.52 289 TYR A O 1
ATOM 2188 N N . VAL A 1 289 ? 74.331 26.775 53.878 1.00 42.81 290 VAL A N 1
ATOM 2189 C CA . VAL A 1 289 ? 74.653 27.473 55.108 1.00 44.04 290 VAL A CA 1
ATOM 2190 C C . VAL A 1 289 ? 74.157 26.663 56.301 1.00 46.41 290 VAL A C 1
ATOM 2191 O O . VAL A 1 289 ? 74.847 26.561 57.308 1.00 46.67 290 VAL A O 1
ATOM 2195 N N . GLU A 1 290 ? 72.951 26.105 56.176 1.00 48.57 291 GLU A N 1
ATOM 2196 C CA . GLU A 1 290 ? 72.381 25.277 57.220 1.00 51.58 291 GLU A CA 1
ATOM 2197 C C . GLU A 1 290 ? 73.122 23.950 57.377 1.00 51.77 291 GLU A C 1
ATOM 2198 O O . GLU A 1 290 ? 73.415 23.544 58.494 1.00 50.75 291 GLU A O 1
ATOM 2204 N N . ARG A 1 291 ? 73.414 23.280 56.256 1.00 49.69 292 ARG A N 1
ATOM 2205 C CA . ARG A 1 291 ? 74.122 22.013 56.292 1.00 50.10 292 ARG A CA 1
ATOM 2206 C C . ARG A 1 291 ? 75.511 22.143 56.921 1.00 50.94 292 ARG A C 1
ATOM 2207 O O . ARG A 1 291 ? 75.947 21.238 57.620 1.00 52.04 292 ARG A O 1
ATOM 2215 N N . GLU A 1 292 ? 76.206 23.263 56.679 1.00 51.22 293 GLU A N 1
ATOM 2216 C CA . GLU A 1 292 ? 77.560 23.470 57.180 1.00 51.23 293 GLU A CA 1
ATOM 2217 C C . GLU A 1 292 ? 77.647 24.320 58.447 1.00 51.73 293 GLU A C 1
ATOM 2218 O O . GLU A 1 292 ? 78.740 24.529 58.967 1.00 51.47 293 GLU A O 1
ATOM 2224 N N . ARG A 1 293 ? 76.503 24.842 58.910 1.00 52.64 294 ARG A N 1
ATOM 2225 C CA . ARG A 1 293 ? 76.471 25.910 59.898 1.00 54.49 294 ARG A CA 1
ATOM 2226 C C . ARG A 1 293 ? 77.538 26.951 59.582 1.00 51.92 294 ARG A C 1
ATOM 2227 O O . ARG A 1 293 ? 78.262 27.398 60.460 1.00 51.82 294 ARG A O 1
ATOM 2235 N N . ALA A 1 294 ? 77.604 27.353 58.308 1.00 49.66 295 ALA A N 1
ATOM 2236 C CA . ALA A 1 294 ? 78.593 28.314 57.846 1.00 48.42 295 ALA A CA 1
ATOM 2237 C C . ALA A 1 294 ? 78.407 29.660 58.531 1.00 47.06 295 ALA A C 1
ATOM 2238 O O . ALA A 1 294 ? 77.283 30.101 58.739 1.00 45.84 295 ALA A O 1
ATOM 2240 N N . GLU A 1 295 ? 79.527 30.306 58.857 1.00 47.88 296 GLU A N 1
ATOM 2241 C CA . GLU A 1 295 ? 79.526 31.636 59.436 1.00 49.13 296 GLU A CA 1
ATOM 2242 C C . GLU A 1 295 ? 80.708 32.394 58.862 1.00 46.66 296 GLU A C 1
ATOM 2243 O O . GLU A 1 295 ? 81.785 31.834 58.743 1.00 45.44 296 GLU A O 1
ATOM 2249 N N . GLY A 1 296 ? 80.493 33.674 58.546 1.00 45.96 297 GLY A N 1
ATOM 2250 C CA . GLY A 1 296 ? 81.567 34.548 58.104 1.00 44.94 297 GLY A CA 1
ATOM 2251 C C . GLY A 1 296 ? 82.135 34.201 56.732 1.00 43.72 297 GLY A C 1
ATOM 2252 O O . GLY A 1 296 ? 83.202 34.684 56.389 1.00 43.96 297 GLY A O 1
ATOM 2253 N N . GLN A 1 297 ? 81.430 33.378 55.943 1.00 43.41 298 GLN A N 1
ATOM 2254 C CA . GLN A 1 297 ? 81.911 33.059 54.608 1.00 43.18 298 GLN A CA 1
ATOM 2255 C C . GLN A 1 297 ? 81.418 34.072 53.583 1.00 41.96 298 GLN A C 1
ATOM 2256 O O . GLN A 1 297 ? 80.422 34.758 53.810 1.00 41.41 298 GLN A O 1
ATOM 2262 N N . THR A 1 298 ? 82.131 34.134 52.451 1.00 41.17 299 THR A N 1
ATOM 2263 C CA . THR A 1 298 ? 81.684 34.881 51.288 1.00 39.64 299 THR A CA 1
ATOM 2264 C C . THR A 1 298 ? 81.205 33.904 50.218 1.00 39.18 299 THR A C 1
ATOM 2265 O O . THR A 1 298 ? 81.972 33.073 49.734 1.00 38.52 299 THR A O 1
ATOM 2269 N N . LEU A 1 299 ? 79.918 34.021 49.872 1.00 38.57 300 LEU A N 1
ATOM 2270 C CA . LEU A 1 299 ? 79.247 33.056 49.027 1.00 37.58 300 LEU A CA 1
ATOM 2271 C C . LEU A 1 299 ? 78.587 33.804 47.876 1.00 37.26 300 LEU A C 1
ATOM 2272 O O . LEU A 1 299 ? 77.809 34.730 48.108 1.00 36.58 300 LEU A O 1
ATOM 2277 N N . VAL A 1 300 ? 78.899 33.367 46.649 1.00 37.45 301 VAL A N 1
ATOM 2278 C CA . VAL A 1 300 ? 78.419 34.007 45.434 1.00 36.69 301 VAL A CA 1
ATOM 2279 C C . VAL A 1 300 ? 77.368 33.143 44.740 1.00 35.47 301 VAL A C 1
ATOM 2280 O O . VAL A 1 300 ? 77.579 31.944 44.545 1.00 34.75 301 VAL A O 1
ATOM 2284 N N . ALA A 1 301 ? 76.261 33.783 44.342 1.00 34.21 302 ALA A N 1
ATOM 2285 C CA . ALA A 1 301 ? 75.208 33.130 43.586 1.00 34.21 302 ALA A CA 1
ATOM 2286 C C . ALA A 1 301 ? 75.146 33.734 42.189 1.00 33.62 302 ALA A C 1
ATOM 2287 O O . ALA A 1 301 ? 75.170 34.954 42.042 1.00 34.82 302 ALA A O 1
ATOM 2289 N N . ILE A 1 302 ? 75.042 32.876 41.175 1.00 31.97 303 ILE A N 1
ATOM 2290 C CA . ILE A 1 302 ? 74.734 33.349 39.841 1.00 31.38 303 ILE A CA 1
ATOM 2291 C C . ILE A 1 302 ? 73.221 33.487 39.710 1.00 31.32 303 ILE A C 1
ATOM 2292 O O . ILE A 1 302 ? 72.516 32.480 39.664 1.00 32.64 303 ILE A O 1
ATOM 2297 N N . ASP A 1 303 ? 72.734 34.733 39.642 1.00 31.56 304 ASP A N 1
ATOM 2298 C CA . ASP A 1 303 ? 71.359 35.008 39.264 1.00 31.02 304 ASP A CA 1
ATOM 2299 C C . ASP A 1 303 ? 71.310 34.993 37.736 1.00 32.07 304 ASP A C 1
ATOM 2300 O O . ASP A 1 303 ? 71.498 36.014 37.071 1.00 31.35 304 ASP A O 1
ATOM 2305 N N . SER A 1 304 ? 71.057 33.799 37.192 1.00 32.18 305 SER A N 1
ATOM 2306 C CA . SER A 1 304 ? 71.376 33.478 35.815 1.00 30.53 305 SER A CA 1
ATOM 2307 C C . SER A 1 304 ? 70.398 34.025 34.782 1.00 30.41 305 SER A C 1
ATOM 2308 O O . SER A 1 304 ? 70.735 34.129 33.609 1.00 30.18 305 SER A O 1
ATOM 2311 N N . GLY A 1 305 ? 69.167 34.321 35.205 1.00 31.47 306 GLY A N 1
ATOM 2312 C CA . GLY A 1 305 ? 68.141 34.772 34.280 1.00 30.74 306 GLY A CA 1
ATOM 2313 C C . GLY A 1 305 ? 66.880 35.295 34.954 1.00 30.98 306 GLY A C 1
ATOM 2314 O O . GLY A 1 305 ? 66.637 35.036 36.130 1.00 30.79 306 GLY A O 1
ATOM 2315 N N . ALA A 1 306 ? 66.099 36.052 34.178 1.00 30.90 307 ALA A N 1
ATOM 2316 C CA . ALA A 1 306 ? 64.881 36.671 34.654 1.00 31.86 307 ALA A CA 1
ATOM 2317 C C . ALA A 1 306 ? 63.703 36.382 33.730 1.00 33.27 307 ALA A C 1
ATOM 2318 O O . ALA A 1 306 ? 62.705 37.089 33.772 1.00 36.09 307 ALA A O 1
ATOM 2320 N N . ASN A 1 307 ? 63.798 35.347 32.898 1.00 34.83 308 ASN A N 1
ATOM 2321 C CA . ASN A 1 307 ? 62.766 35.137 31.888 1.00 37.51 308 ASN A CA 1
ATOM 2322 C C . ASN A 1 307 ? 61.689 34.200 32.415 1.00 35.43 308 ASN A C 1
ATOM 2323 O O . ASN A 1 307 ? 61.620 33.035 32.054 1.00 34.50 308 ASN A O 1
ATOM 2328 N N . VAL A 1 308 ? 60.867 34.734 33.313 1.00 35.65 309 VAL A N 1
ATOM 2329 C CA . VAL A 1 308 ? 59.717 34.014 33.833 1.00 35.82 309 VAL A CA 1
ATOM 2330 C C . VAL A 1 308 ? 58.501 34.850 33.462 1.00 35.61 309 VAL A C 1
ATOM 2331 O O . VAL A 1 308 ? 58.524 36.069 33.602 1.00 37.75 309 VAL A O 1
ATOM 2335 N N . ASN A 1 309 ? 57.461 34.191 32.963 1.00 36.80 310 ASN A N 1
ATOM 2336 C CA . ASN A 1 309 ? 56.191 34.833 32.665 1.00 38.47 310 ASN A CA 1
ATOM 2337 C C . ASN A 1 309 ? 55.609 35.466 33.922 1.00 36.46 310 ASN A C 1
ATOM 2338 O O . ASN A 1 309 ? 55.670 34.889 35.010 1.00 34.76 310 ASN A O 1
ATOM 2343 N N . PHE A 1 310 ? 55.058 36.667 33.753 1.00 36.57 311 PHE A N 1
ATOM 2344 C CA . PHE A 1 310 ? 54.614 37.450 34.891 1.00 37.76 311 PHE A CA 1
ATOM 2345 C C . PHE A 1 310 ? 53.587 36.662 35.706 1.00 38.88 311 PHE A C 1
ATOM 2346 O O . PHE A 1 310 ? 53.647 36.640 36.932 1.00 36.79 311 PHE A O 1
ATOM 2354 N N . ASP A 1 311 ? 52.680 35.968 35.000 1.00 40.35 312 ASP A N 1
ATOM 2355 C CA . ASP A 1 311 ? 51.602 35.238 35.643 1.00 41.49 312 ASP A CA 1
ATOM 2356 C C . ASP A 1 311 ? 52.085 34.108 36.550 1.00 39.95 312 ASP A C 1
ATOM 2357 O O . ASP A 1 311 ? 51.357 33.708 37.463 1.00 40.81 312 ASP A O 1
ATOM 2362 N N . ARG A 1 312 ? 53.315 33.613 36.328 1.00 39.07 313 ARG A N 1
ATOM 2363 C CA . ARG A 1 312 ? 53.875 32.574 37.177 1.00 38.88 313 ARG A CA 1
ATOM 2364 C C . ARG A 1 312 ? 54.227 33.063 38.578 1.00 38.92 313 ARG A C 1
ATOM 2365 O O . ARG A 1 312 ? 54.392 32.252 39.485 1.00 38.33 313 ARG A O 1
ATOM 2373 N N . LEU A 1 313 ? 54.283 34.391 38.753 1.00 38.82 314 LEU A N 1
ATOM 2374 C CA . LEU A 1 313 ? 54.510 34.972 40.064 1.00 39.20 314 LEU A CA 1
ATOM 2375 C C . LEU A 1 313 ? 53.399 34.637 41.062 1.00 40.77 314 LEU A C 1
ATOM 2376 O O . LEU A 1 313 ? 53.663 34.553 42.257 1.00 40.48 314 LEU A O 1
ATOM 2381 N N . ARG A 1 314 ? 52.171 34.420 40.577 1.00 41.32 315 ARG A N 1
ATOM 2382 C CA . ARG A 1 314 ? 51.075 34.042 41.458 1.00 41.84 315 ARG A CA 1
ATOM 2383 C C . ARG A 1 314 ? 51.433 32.768 42.217 1.00 40.85 315 ARG A C 1
ATOM 2384 O O . ARG A 1 314 ? 51.350 32.702 43.446 1.00 39.94 315 ARG A O 1
ATOM 2392 N N . HIS A 1 315 ? 51.852 31.755 41.453 1.00 40.40 316 HIS A N 1
ATOM 2393 C CA . HIS A 1 315 ? 52.187 30.474 42.046 1.00 40.59 316 HIS A CA 1
ATOM 2394 C C . HIS A 1 315 ? 53.427 30.600 42.924 1.00 38.99 316 HIS A C 1
ATOM 2395 O O . HIS A 1 315 ? 53.472 30.039 44.013 1.00 36.32 316 HIS A O 1
ATOM 2402 N N . VAL A 1 316 ? 54.422 31.355 42.436 1.00 38.45 317 VAL A N 1
ATOM 2403 C CA . VAL A 1 316 ? 55.650 31.551 43.186 1.00 38.13 317 VAL A CA 1
ATOM 2404 C C . VAL A 1 316 ? 55.320 32.145 44.556 1.00 38.10 317 VAL A C 1
ATOM 2405 O O . VAL A 1 316 ? 55.794 31.647 45.573 1.00 37.16 317 VAL A O 1
ATOM 2409 N N . ALA A 1 317 ? 54.484 33.189 44.574 1.00 38.88 318 ALA A N 1
ATOM 2410 C CA . ALA A 1 317 ? 54.092 33.830 45.827 1.00 39.72 318 ALA A CA 1
ATOM 2411 C C . ALA A 1 317 ? 53.292 32.897 46.730 1.00 39.15 318 ALA A C 1
ATOM 2412 O O . ALA A 1 317 ? 53.479 32.911 47.937 1.00 40.19 318 ALA A O 1
ATOM 2414 N N . GLU A 1 318 ? 52.418 32.073 46.145 1.00 40.38 319 GLU A N 1
ATOM 2415 C CA . GLU A 1 318 ? 51.649 31.141 46.952 1.00 42.87 319 GLU A CA 1
ATOM 2416 C C . GLU A 1 318 ? 52.578 30.171 47.675 1.00 42.28 319 GLU A C 1
ATOM 2417 O O . GLU A 1 318 ? 52.376 29.882 48.850 1.00 40.57 319 GLU A O 1
ATOM 2423 N N . ARG A 1 319 ? 53.576 29.641 46.957 1.00 42.56 320 ARG A N 1
ATOM 2424 C CA . ARG A 1 319 ? 54.483 28.668 47.539 1.00 45.09 320 ARG A CA 1
ATOM 2425 C C . ARG A 1 319 ? 55.439 29.298 48.551 1.00 44.38 320 ARG A C 1
ATOM 2426 O O . ARG A 1 319 ? 55.665 28.718 49.603 1.00 45.89 320 ARG A O 1
ATOM 2434 N N . ALA A 1 320 ? 55.966 30.492 48.265 1.00 44.96 321 ALA A N 1
ATOM 2435 C CA . ALA A 1 320 ? 56.838 31.167 49.214 1.00 47.92 321 ALA A CA 1
ATOM 2436 C C . ALA A 1 320 ? 56.099 31.531 50.509 1.00 54.22 321 ALA A C 1
ATOM 2437 O O . ALA A 1 320 ? 56.708 31.536 51.575 1.00 55.02 321 ALA A O 1
ATOM 2439 N N . GLU A 1 321 ? 54.787 31.818 50.427 1.00 59.13 322 GLU A N 1
ATOM 2440 C CA . GLU A 1 321 ? 53.960 32.001 51.621 1.00 65.61 322 GLU A CA 1
ATOM 2441 C C . GLU A 1 321 ? 53.981 30.792 52.568 1.00 66.50 322 GLU A C 1
ATOM 2442 O O . GLU A 1 321 ? 54.240 30.926 53.762 1.00 63.65 322 GLU A O 1
ATOM 2448 N N . LEU A 1 322 ? 53.673 29.603 52.029 1.00 68.02 323 LEU A N 1
ATOM 2449 C CA . LEU A 1 322 ? 53.817 28.343 52.746 1.00 70.37 323 LEU A CA 1
ATOM 2450 C C . LEU A 1 322 ? 55.270 28.229 53.186 1.00 71.60 323 LEU A C 1
ATOM 2451 O O . LEU A 1 322 ? 56.163 28.416 52.372 1.00 76.79 323 LEU A O 1
ATOM 2456 N N . GLY A 1 323 ? 55.523 27.947 54.462 1.00 74.12 324 GLY A N 1
ATOM 2457 C CA . GLY A 1 323 ? 56.859 28.159 54.999 1.00 73.48 324 GLY A CA 1
ATOM 2458 C C . GLY A 1 323 ? 57.002 29.667 55.192 1.00 77.08 324 GLY A C 1
ATOM 2459 O O . GLY A 1 323 ? 56.602 30.446 54.330 1.00 74.98 324 GLY A O 1
ATOM 2460 N N . GLU A 1 324 ? 57.544 30.064 56.349 1.00 81.94 325 GLU A N 1
ATOM 2461 C CA . GLU A 1 324 ? 57.173 31.301 57.031 1.00 82.10 325 GLU A CA 1
ATOM 2462 C C . GLU A 1 324 ? 55.886 31.065 57.830 1.00 78.02 325 GLU A C 1
ATOM 2463 O O . GLU A 1 324 ? 55.773 31.537 58.960 1.00 77.25 325 GLU A O 1
ATOM 2469 N N . ARG A 1 325 ? 54.917 30.344 57.233 1.00 75.56 326 ARG A N 1
ATOM 2470 C CA . ARG A 1 325 ? 53.636 30.039 57.858 1.00 73.09 326 ARG A CA 1
ATOM 2471 C C . ARG A 1 325 ? 53.073 31.229 58.639 1.00 66.45 326 ARG A C 1
ATOM 2472 O O . ARG A 1 325 ? 52.742 31.117 59.812 1.00 67.94 326 ARG A O 1
ATOM 2480 N N . ARG A 1 326 ? 52.997 32.371 57.957 1.00 61.80 327 ARG A N 1
ATOM 2481 C CA . ARG A 1 326 ? 52.374 33.584 58.454 1.00 60.43 327 ARG A CA 1
ATOM 2482 C C . ARG A 1 326 ? 50.855 33.498 58.366 1.00 53.91 327 ARG A C 1
ATOM 2483 O O . ARG A 1 326 ? 50.161 34.014 59.230 1.00 54.99 327 ARG A O 1
ATOM 2491 N N . GLU A 1 327 ? 50.346 32.844 57.323 1.00 47.52 328 GLU A N 1
ATOM 2492 C CA . GLU A 1 327 ? 48.914 32.685 57.152 1.00 46.36 328 GLU A CA 1
ATOM 2493 C C . GLU A 1 327 ? 48.394 31.556 58.040 1.00 44.64 328 GLU A C 1
ATOM 2494 O O . GLU A 1 327 ? 48.704 30.392 57.807 1.00 45.67 328 GLU A O 1
ATOM 2500 N N . ALA A 1 328 ? 47.609 31.923 59.054 1.00 41.33 329 ALA A N 1
ATOM 2501 C CA . ALA A 1 328 ? 46.892 30.958 59.858 1.00 42.08 329 ALA A CA 1
ATOM 2502 C C . ALA A 1 328 ? 45.617 30.588 59.109 1.00 41.08 329 ALA A C 1
ATOM 2503 O O . ALA A 1 328 ? 45.007 31.436 58.459 1.00 40.42 329 ALA A O 1
ATOM 2505 N N . ILE A 1 329 ? 45.250 29.309 59.203 1.00 39.81 330 ILE A N 1
ATOM 2506 C CA . ILE A 1 329 ? 43.983 28.817 58.703 1.00 40.69 330 ILE A CA 1
ATOM 2507 C C . ILE A 1 329 ? 43.311 28.153 59.895 1.00 39.84 330 ILE A C 1
ATOM 2508 O O . ILE A 1 329 ? 43.892 27.251 60.496 1.00 39.80 330 ILE A O 1
ATOM 2513 N N . ILE A 1 330 ? 42.086 28.586 60.200 1.00 38.87 331 ILE A N 1
ATOM 2514 C CA . ILE A 1 330 ? 41.347 28.004 61.300 1.00 40.04 331 ILE A CA 1
ATOM 2515 C C . ILE A 1 330 ? 39.907 27.720 60.894 1.00 39.96 331 ILE A C 1
ATOM 2516 O O . ILE A 1 330 ? 39.328 28.463 60.104 1.00 40.35 331 ILE A O 1
ATOM 2521 N N . ALA A 1 331 ? 39.350 26.652 61.470 1.00 40.47 332 ALA A N 1
ATOM 2522 C CA . ALA A 1 331 ? 37.942 26.343 61.328 1.00 41.76 332 ALA A CA 1
ATOM 2523 C C . ALA A 1 331 ? 37.252 26.702 62.641 1.00 43.60 332 ALA A C 1
ATOM 2524 O O . ALA A 1 331 ? 37.585 26.164 63.702 1.00 44.02 332 ALA A O 1
ATOM 2526 N N . VAL A 1 332 ? 36.291 27.629 62.551 1.00 45.32 333 VAL A N 1
ATOM 2527 C CA . VAL A 1 332 ? 35.609 28.157 63.719 1.00 47.69 333 VAL A CA 1
ATOM 2528 C C . VAL A 1 332 ? 34.144 27.752 63.686 1.00 48.14 333 VAL A C 1
ATOM 2529 O O . VAL A 1 332 ? 33.460 28.019 62.705 1.00 48.76 333 VAL A O 1
ATOM 2533 N N . THR A 1 333 ? 33.688 27.127 64.776 1.00 48.50 334 THR A N 1
ATOM 2534 C CA . THR A 1 333 ? 32.291 26.779 64.930 1.00 50.23 334 THR A CA 1
ATOM 2535 C C . THR A 1 333 ? 31.572 27.900 65.669 1.00 52.09 334 THR A C 1
ATOM 2536 O O . THR A 1 333 ? 32.066 28.393 66.675 1.00 55.20 334 THR A O 1
ATOM 2540 N N . ILE A 1 334 ? 30.413 28.297 65.140 1.00 50.70 335 ILE A N 1
ATOM 2541 C CA . ILE A 1 334 ? 29.535 29.267 65.768 1.00 51.74 335 ILE A CA 1
ATOM 2542 C C . ILE A 1 334 ? 28.118 28.702 65.772 1.00 51.47 335 ILE A C 1
ATOM 2543 O O . ILE A 1 334 ? 27.768 27.862 64.947 1.00 49.30 335 ILE A O 1
ATOM 2548 N N . PRO A 1 335 ? 27.237 29.163 66.684 1.00 51.40 336 PRO A N 1
ATOM 2549 C CA . PRO A 1 335 ? 25.812 28.849 66.554 1.00 51.00 336 PRO A CA 1
ATOM 2550 C C . PRO A 1 335 ? 25.229 29.549 65.325 1.00 49.30 336 PRO A C 1
ATOM 2551 O O . PRO A 1 335 ? 25.751 30.586 64.896 1.00 47.99 336 PRO A O 1
ATOM 2555 N N . GLU A 1 336 ? 24.181 28.936 64.748 1.00 48.46 337 GLU A N 1
ATOM 2556 C CA . GLU A 1 336 ? 23.348 29.566 63.736 1.00 48.28 337 GLU A CA 1
ATOM 2557 C C . GLU A 1 336 ? 22.417 30.553 64.421 1.00 48.99 337 GLU A C 1
ATOM 2558 O O . GLU A 1 336 ? 21.410 30.168 64.990 1.00 51.65 337 GLU A O 1
ATOM 2564 N N . ARG A 1 337 ? 22.807 31.822 64.389 1.00 49.95 338 ARG A N 1
ATOM 2565 C CA . ARG A 1 337 ? 22.058 32.899 65.005 1.00 50.86 338 ARG A CA 1
ATOM 2566 C C . ARG A 1 337 ? 22.241 34.084 64.072 1.00 51.10 338 ARG A C 1
ATOM 2567 O O . ARG A 1 337 ? 23.275 34.182 63.407 1.00 48.84 338 ARG A O 1
ATOM 2575 N N . PRO A 1 338 ? 21.252 35.001 64.001 1.00 50.62 339 PRO A N 1
ATOM 2576 C CA . PRO A 1 338 ? 21.377 36.220 63.192 1.00 50.30 339 PRO A CA 1
ATOM 2577 C C . PRO A 1 338 ? 22.732 36.936 63.187 1.00 49.81 339 PRO A C 1
ATOM 2578 O O . PRO A 1 338 ? 23.205 37.323 62.115 1.00 49.64 339 PRO A O 1
ATOM 2582 N N . GLY A 1 339 ? 23.375 37.094 64.359 1.00 49.28 340 GLY A N 1
ATOM 2583 C CA . GLY A 1 339 ? 24.554 37.942 64.488 1.00 47.41 340 GLY A CA 1
ATOM 2584 C C . GLY A 1 339 ? 25.879 37.248 64.808 1.00 47.33 340 GLY A C 1
ATOM 2585 O O . GLY A 1 339 ? 26.891 37.909 65.030 1.00 49.65 340 GLY A O 1
ATOM 2586 N N . SER A 1 340 ? 25.888 35.911 64.821 1.00 47.77 341 SER A N 1
ATOM 2587 C CA . SER A 1 340 ? 27.063 35.163 65.246 1.00 47.29 341 SER A CA 1
ATOM 2588 C C . SER A 1 340 ? 28.257 35.309 64.297 1.00 46.35 341 SER A C 1
ATOM 2589 O O . SER A 1 340 ? 29.393 35.471 64.744 1.00 45.59 341 SER A O 1
ATOM 2592 N N . PHE A 1 341 ? 27.989 35.284 62.983 1.00 45.18 342 PHE A N 1
ATOM 2593 C CA . PHE A 1 341 ? 29.019 35.408 61.958 1.00 44.36 342 PHE A CA 1
ATOM 2594 C C . PHE A 1 341 ? 29.748 36.754 62.070 1.00 44.55 342 PHE A C 1
ATOM 2595 O O . PHE A 1 341 ? 30.980 36.811 62.105 1.00 43.03 342 PHE A O 1
ATOM 2603 N N . LYS A 1 342 ? 28.967 37.832 62.174 1.00 45.45 343 LYS A N 1
ATOM 2604 C CA . LYS A 1 342 ? 29.495 39.153 62.464 1.00 45.62 343 LYS A CA 1
ATOM 2605 C C . LYS A 1 342 ? 30.265 39.229 63.786 1.00 45.04 343 LYS A C 1
ATOM 2606 O O . LYS A 1 342 ? 31.364 39.789 63.823 1.00 43.42 343 LYS A O 1
ATOM 2612 N N . ALA A 1 343 ? 29.691 38.685 64.874 1.00 44.80 344 ALA A N 1
ATOM 2613 C CA . ALA A 1 343 ? 30.335 38.791 66.181 1.00 45.04 344 ALA A CA 1
ATOM 2614 C C . ALA A 1 343 ? 31.706 38.126 66.130 1.00 44.90 344 ALA A C 1
ATOM 2615 O O . ALA A 1 343 ? 32.670 38.645 66.687 1.00 46.19 344 ALA A O 1
ATOM 2617 N N . PHE A 1 344 ? 31.790 36.994 65.416 1.00 44.02 345 PHE A N 1
ATOM 2618 C CA . PHE A 1 344 ? 33.042 36.268 65.308 1.00 44.28 345 PHE A CA 1
ATOM 2619 C C . PHE A 1 344 ? 34.056 37.082 64.496 1.00 45.18 345 PHE A C 1
ATOM 2620 O O . PHE A 1 344 ? 35.239 37.148 64.861 1.00 45.26 345 PHE A O 1
ATOM 2628 N N . CYS A 1 345 ? 33.593 37.714 63.405 1.00 45.53 346 CYS A N 1
ATOM 2629 C CA . CYS A 1 345 ? 34.438 38.614 62.632 1.00 46.00 346 CYS A CA 1
ATOM 2630 C C . CYS A 1 345 ? 35.002 39.725 63.520 1.00 45.93 346 CYS A C 1
ATOM 2631 O O . CYS A 1 345 ? 36.166 40.095 63.392 1.00 46.44 346 CYS A O 1
ATOM 2634 N N . GLU A 1 346 ? 34.174 40.239 64.429 1.00 48.15 347 GLU A N 1
ATOM 2635 C CA . GLU A 1 346 ? 34.630 41.239 65.384 1.00 50.05 347 GLU A CA 1
ATOM 2636 C C . GLU A 1 346 ? 35.770 40.716 66.259 1.00 49.93 347 GLU A C 1
ATOM 2637 O O . GLU A 1 346 ? 36.772 41.400 66.456 1.00 49.93 347 GLU A O 1
ATOM 2643 N N . ALA A 1 347 ? 35.625 39.490 66.769 1.00 49.28 348 ALA A N 1
ATOM 2644 C CA . ALA A 1 347 ? 36.637 38.911 67.636 1.00 49.73 348 ALA A CA 1
ATOM 2645 C C . ALA A 1 347 ? 38.007 38.790 66.961 1.00 49.02 348 ALA A C 1
ATOM 2646 O O . ALA A 1 347 ? 39.030 38.935 67.627 1.00 48.26 348 ALA A O 1
ATOM 2648 N N . VAL A 1 348 ? 38.022 38.582 65.638 1.00 48.65 349 VAL A N 1
ATOM 2649 C CA . VAL A 1 348 ? 39.269 38.494 64.891 1.00 48.45 349 VAL A CA 1
ATOM 2650 C C . VAL A 1 348 ? 40.036 39.819 64.854 1.00 49.21 349 VAL A C 1
ATOM 2651 O O . VAL A 1 348 ? 41.261 39.806 64.705 1.00 49.31 349 VAL A O 1
ATOM 2655 N N . GLY A 1 349 ? 39.308 40.940 64.984 1.00 48.97 350 GLY A N 1
ATOM 2656 C CA . GLY A 1 349 ? 39.910 42.254 65.137 1.00 48.63 350 GLY A CA 1
ATOM 2657 C C . GLY A 1 349 ? 40.428 42.848 63.828 1.00 49.33 350 GLY A C 1
ATOM 2658 O O . GLY A 1 349 ? 40.123 42.355 62.739 1.00 48.10 350 GLY A O 1
ATOM 2659 N N . LYS A 1 350 ? 41.218 43.918 63.957 1.00 49.75 351 LYS A N 1
ATOM 2660 C CA . LYS A 1 350 ? 41.798 44.620 62.825 1.00 51.72 351 LYS A CA 1
ATOM 2661 C C . LYS A 1 350 ? 43.054 43.929 62.299 1.00 49.30 351 LYS A C 1
ATOM 2662 O O . LYS A 1 350 ? 44.181 44.373 62.517 1.00 48.34 351 LYS A O 1
ATOM 2668 N N . ARG A 1 351 ? 42.838 42.809 61.616 1.00 48.06 352 ARG A N 1
ATOM 2669 C CA . ARG A 1 351 ? 43.925 42.035 61.049 1.00 46.22 352 ARG A CA 1
ATOM 2670 C C . ARG A 1 351 ? 43.680 41.845 59.558 1.00 45.63 352 ARG A C 1
ATOM 2671 O O . ARG A 1 351 ? 42.565 42.025 59.072 1.00 43.47 352 ARG A O 1
ATOM 2679 N N . GLN A 1 352 ? 44.748 41.478 58.848 1.00 45.73 353 GLN A N 1
ATOM 2680 C CA . GLN A 1 352 ? 44.659 41.064 57.465 1.00 47.91 353 GLN A CA 1
ATOM 2681 C C . GLN A 1 352 ? 43.971 39.698 57.455 1.00 45.05 353 GLN A C 1
ATOM 2682 O O . GLN A 1 352 ? 44.600 38.682 57.730 1.00 45.66 353 GLN A O 1
ATOM 2688 N N . ILE A 1 353 ? 42.662 39.683 57.188 1.00 41.29 354 ILE A N 1
ATOM 2689 C CA . ILE A 1 353 ? 41.945 38.446 56.920 1.00 39.74 354 ILE A CA 1
ATOM 2690 C C . ILE A 1 353 ? 42.115 38.035 55.454 1.00 38.08 354 ILE A C 1
ATOM 2691 O O . ILE A 1 353 ? 41.782 38.794 54.559 1.00 36.81 354 ILE A O 1
ATOM 2696 N N . THR A 1 354 ? 42.598 36.807 55.218 1.00 36.79 355 THR A N 1
ATOM 2697 C CA . THR A 1 354 ? 42.789 36.314 53.869 1.00 35.20 355 THR A CA 1
ATOM 2698 C C . THR A 1 354 ? 41.648 35.472 53.320 1.00 35.74 355 THR A C 1
ATOM 2699 O O . THR A 1 354 ? 41.519 35.339 52.105 1.00 34.92 355 THR A O 1
ATOM 2703 N N . GLU A 1 355 ? 40.850 34.883 54.216 1.00 36.22 356 GLU A N 1
ATOM 2704 C CA . GLU A 1 355 ? 39.749 34.011 53.824 1.00 36.25 356 GLU A CA 1
ATOM 2705 C C . GLU A 1 355 ? 38.698 34.119 54.920 1.00 37.04 356 GLU A C 1
ATOM 2706 O O . GLU A 1 355 ? 39.049 34.123 56.108 1.00 37.00 356 GLU A O 1
ATOM 2712 N N . PHE A 1 356 ? 37.424 34.191 54.527 1.00 36.77 357 PHE A N 1
ATOM 2713 C CA . PHE A 1 356 ? 36.348 34.216 55.505 1.00 37.16 357 PHE A CA 1
ATOM 2714 C C . PHE A 1 356 ? 35.089 33.620 54.875 1.00 38.15 357 PHE A C 1
ATOM 2715 O O . PHE A 1 356 ? 34.201 34.351 54.429 1.00 38.71 357 PHE A O 1
ATOM 2723 N N . ASN A 1 357 ? 35.039 32.277 54.820 1.00 37.18 358 ASN A N 1
ATOM 2724 C CA . ASN A 1 357 ? 34.106 31.572 53.959 1.00 36.45 358 ASN A CA 1
ATOM 2725 C C . ASN A 1 357 ? 33.180 30.642 54.738 1.00 36.93 358 ASN A C 1
ATOM 2726 O O . ASN A 1 357 ? 33.600 29.948 55.673 1.00 36.27 358 ASN A O 1
ATOM 2731 N N . TYR A 1 358 ? 31.912 30.630 54.312 1.00 37.05 359 TYR A N 1
ATOM 2732 C CA . TYR A 1 358 ? 30.879 29.901 55.025 1.00 37.88 359 TYR A CA 1
ATOM 2733 C C . TYR A 1 358 ? 29.695 29.635 54.100 1.00 38.19 359 TYR A C 1
ATOM 2734 O O . TYR A 1 358 ? 29.419 30.403 53.186 1.00 37.02 359 TYR A O 1
ATOM 2743 N N . ARG A 1 359 ? 28.982 28.540 54.372 1.00 39.58 360 ARG A N 1
ATOM 2744 C CA . ARG A 1 359 ? 27.770 28.218 53.642 1.00 41.08 360 ARG A CA 1
ATOM 2745 C C . ARG A 1 359 ? 26.904 27.379 54.575 1.00 41.49 360 ARG A C 1
ATOM 2746 O O . ARG A 1 359 ? 27.379 26.443 55.216 1.00 42.05 360 ARG A O 1
ATOM 2754 N N . TYR A 1 360 ? 25.635 27.773 54.683 1.00 42.30 361 TYR A N 1
ATOM 2755 C CA . TYR A 1 360 ? 24.711 27.163 55.620 1.00 44.16 361 TYR A CA 1
ATOM 2756 C C . TYR A 1 360 ? 24.590 25.661 55.369 1.00 45.76 361 TYR A C 1
ATOM 2757 O O . TYR A 1 360 ? 24.353 25.256 54.238 1.00 44.03 361 TYR A O 1
ATOM 2766 N N . HIS A 1 361 ? 24.733 24.861 56.434 1.00 48.29 362 HIS A N 1
ATOM 2767 C CA . HIS A 1 361 ? 24.585 23.417 56.348 1.00 52.84 362 HIS A CA 1
ATOM 2768 C C . HIS A 1 361 ? 23.476 22.836 57.231 1.00 54.68 362 HIS A C 1
ATOM 2769 O O . HIS A 1 361 ? 22.632 22.103 56.732 1.00 57.75 362 HIS A O 1
ATOM 2776 N N . SER A 1 362 ? 23.443 23.160 58.526 1.00 54.56 363 SER A N 1
ATOM 2777 C CA . SER A 1 362 ? 22.240 22.886 59.309 1.00 58.65 363 SER A CA 1
ATOM 2778 C C . SER A 1 362 ? 21.979 23.984 60.329 1.00 56.87 363 SER A C 1
ATOM 2779 O O . SER A 1 362 ? 22.877 24.760 60.639 1.00 55.94 363 SER A O 1
ATOM 2782 N N . GLY A 1 363 ? 20.761 23.996 60.880 1.00 58.13 364 GLY A N 1
ATOM 2783 C CA . GLY A 1 363 ? 20.390 24.953 61.915 1.00 58.90 364 GLY A CA 1
ATOM 2784 C C . GLY A 1 363 ? 21.121 24.733 63.236 1.00 58.91 364 GLY A C 1
ATOM 2785 O O . GLY A 1 363 ? 21.070 25.582 64.111 1.00 62.69 364 GLY A O 1
ATOM 2786 N N . SER A 1 364 ? 21.789 23.583 63.374 1.00 60.29 365 SER A N 1
ATOM 2787 C CA . SER A 1 364 ? 22.438 23.192 64.614 1.00 62.05 365 SER A CA 1
ATOM 2788 C C . SER A 1 364 ? 23.668 24.038 64.902 1.00 61.05 365 SER A C 1
ATOM 2789 O O . SER A 1 364 ? 23.944 24.318 66.062 1.00 62.80 365 SER A O 1
ATOM 2792 N N . GLU A 1 365 ? 24.403 24.398 63.838 1.00 57.75 366 GLU A N 1
ATOM 2793 C CA . GLU A 1 365 ? 25.713 25.013 63.962 1.00 56.15 366 GLU A CA 1
ATOM 2794 C C . GLU A 1 365 ? 26.284 25.395 62.594 1.00 52.91 366 GLU A C 1
ATOM 2795 O O . GLU A 1 365 ? 25.898 24.840 61.574 1.00 52.43 366 GLU A O 1
ATOM 2801 N N . ALA A 1 366 ? 27.218 26.348 62.595 1.00 49.61 367 ALA A N 1
ATOM 2802 C CA . ALA A 1 366 ? 27.852 26.820 61.382 1.00 47.60 367 ALA A CA 1
ATOM 2803 C C . ALA A 1 366 ? 29.366 26.753 61.544 1.00 45.96 367 ALA A C 1
ATOM 2804 O O . ALA A 1 366 ? 29.900 26.881 62.648 1.00 44.82 367 ALA A O 1
ATOM 2806 N N . HIS A 1 367 ? 30.044 26.540 60.410 1.00 44.20 368 HIS A N 1
ATOM 2807 C CA . HIS A 1 367 ? 31.493 26.480 60.376 1.00 42.94 368 HIS A CA 1
ATOM 2808 C C . HIS A 1 367 ? 32.018 27.549 59.429 1.00 41.43 368 HIS A C 1
ATOM 2809 O O . HIS A 1 367 ? 31.504 27.714 58.326 1.00 42.27 368 HIS A O 1
ATOM 2816 N N . ILE A 1 368 ? 33.050 28.259 59.887 1.00 39.77 369 ILE A N 1
ATOM 2817 C CA . ILE A 1 368 ? 33.694 29.277 59.091 1.00 40.06 369 ILE A CA 1
ATOM 2818 C C . ILE A 1 368 ? 35.134 28.869 58.827 1.00 38.58 369 ILE A C 1
ATOM 2819 O O . ILE A 1 368 ? 35.862 28.505 59.754 1.00 38.14 369 ILE A O 1
ATOM 2824 N N . PHE A 1 369 ? 35.512 28.969 57.547 1.00 36.81 370 PHE A N 1
ATOM 2825 C CA . PHE A 1 369 ? 36.876 28.767 57.107 1.00 35.86 370 PHE A CA 1
ATOM 2826 C C . PHE A 1 369 ? 37.540 30.144 57.144 1.00 36.12 370 PHE A C 1
ATOM 2827 O O . PHE A 1 369 ? 37.171 31.035 56.377 1.00 34.94 370 PHE A O 1
ATOM 2835 N N . VAL A 1 370 ? 38.514 30.312 58.048 1.00 36.88 371 VAL A N 1
ATOM 2836 C CA . VAL A 1 370 ? 39.133 31.605 58.266 1.00 37.27 371 VAL A CA 1
ATOM 2837 C C . VAL A 1 370 ? 40.629 31.549 57.980 1.00 37.50 371 VAL A C 1
ATOM 2838 O O . VAL A 1 370 ? 41.336 30.696 58.504 1.00 38.28 371 VAL A O 1
ATOM 2842 N N . GLY A 1 371 ? 41.087 32.475 57.137 1.00 38.11 372 GLY A N 1
ATOM 2843 C CA . GLY A 1 371 ? 42.500 32.754 56.970 1.00 39.17 372 GLY A CA 1
ATOM 2844 C C . GLY A 1 371 ? 42.837 34.120 57.560 1.00 40.24 372 GLY A C 1
ATOM 2845 O O . GLY A 1 371 ? 42.078 35.066 57.371 1.00 40.05 372 GLY A O 1
ATOM 2846 N N . VAL A 1 372 ? 43.973 34.207 58.268 1.00 40.81 373 VAL A N 1
ATOM 2847 C CA . VAL A 1 372 ? 44.404 35.433 58.927 1.00 41.83 373 VAL A CA 1
ATOM 2848 C C . VAL A 1 372 ? 45.923 35.515 58.881 1.00 41.66 373 VAL A C 1
ATOM 2849 O O . VAL A 1 372 ? 46.574 34.533 59.221 1.00 41.34 373 VAL A O 1
ATOM 2853 N N . GLN A 1 373 ? 46.479 36.684 58.520 1.00 43.21 374 GLN A N 1
ATOM 2854 C CA . GLN A 1 373 ? 47.908 36.927 58.652 1.00 45.72 374 GLN A CA 1
ATOM 2855 C C . GLN A 1 373 ? 48.293 36.958 60.129 1.00 45.55 374 GLN A C 1
ATOM 2856 O O . GLN A 1 373 ? 47.549 37.458 60.970 1.00 45.62 374 GLN A O 1
ATOM 2862 N N . THR A 1 374 ? 49.451 36.373 60.418 1.00 45.08 375 THR A N 1
ATOM 2863 C CA . THR A 1 374 ? 50.013 36.329 61.749 1.00 47.26 375 THR A CA 1
ATOM 2864 C C . THR A 1 374 ? 51.506 36.589 61.590 1.00 46.90 375 THR A C 1
ATOM 2865 O O . THR A 1 374 ? 52.027 36.607 60.478 1.00 44.67 375 THR A O 1
ATOM 2869 N N . HIS A 1 375 ? 52.168 36.762 62.733 1.00 48.90 376 HIS A N 1
ATOM 2870 C CA . HIS A 1 375 ? 53.593 37.030 62.787 1.00 50.52 376 HIS A CA 1
ATOM 2871 C C . HIS A 1 375 ? 54.145 36.303 64.011 1.00 49.91 376 HIS A C 1
ATOM 2872 O O . HIS A 1 375 ? 53.565 36.406 65.079 1.00 48.72 376 HIS A O 1
ATOM 2879 N N . PRO A 1 376 ? 55.248 35.523 63.899 1.00 53.23 377 PRO A N 1
ATOM 2880 C CA . PRO A 1 376 ? 55.750 34.751 65.041 1.00 54.10 377 PRO A CA 1
ATOM 2881 C C . PRO A 1 376 ? 56.045 35.599 66.279 1.00 57.37 377 PRO A C 1
ATOM 2882 O O . PRO A 1 376 ? 55.721 35.177 67.387 1.00 58.48 377 PRO A O 1
ATOM 2886 N N . GLU A 1 377 ? 56.630 36.796 66.089 1.00 58.60 378 GLU A N 1
ATOM 2887 C CA . GLU A 1 377 ? 56.926 37.695 67.201 1.00 61.24 378 GLU A CA 1
ATOM 2888 C C . GLU A 1 377 ? 55.794 38.673 67.512 1.00 57.95 378 GLU A C 1
ATOM 2889 O O . GLU A 1 377 ? 55.430 38.843 68.671 1.00 56.97 378 GLU A O 1
ATOM 2895 N N . ASN A 1 378 ? 55.274 39.339 66.471 1.00 55.46 379 ASN A N 1
ATOM 2896 C CA . ASN A 1 378 ? 54.401 40.490 66.651 1.00 54.66 379 ASN A CA 1
ATOM 2897 C C . ASN A 1 378 ? 52.931 40.149 66.875 1.00 53.61 379 ASN A C 1
ATOM 2898 O O . ASN A 1 378 ? 52.235 40.899 67.557 1.00 55.63 379 ASN A O 1
ATOM 2903 N N . ASP A 1 379 ? 52.471 39.033 66.292 1.00 51.88 380 ASP A N 1
ATOM 2904 C CA . ASP A 1 379 ? 51.075 38.634 66.396 1.00 50.55 380 ASP A CA 1
ATOM 2905 C C . ASP A 1 379 ? 50.955 37.123 66.190 1.00 49.84 380 ASP A C 1
ATOM 2906 O O . ASP A 1 379 ? 50.430 36.671 65.177 1.00 46.55 380 ASP A O 1
ATOM 2911 N N . PRO A 1 380 ? 51.443 36.307 67.156 1.00 51.15 381 PRO A N 1
ATOM 2912 C CA . PRO A 1 380 ? 51.596 34.865 66.952 1.00 50.52 381 PRO A CA 1
ATOM 2913 C C . PRO A 1 380 ? 50.273 34.130 66.774 1.00 49.06 381 PRO A C 1
ATOM 2914 O O . PRO A 1 380 ? 49.293 34.409 67.473 1.00 47.57 381 PRO A O 1
ATOM 2918 N N . ARG A 1 381 ? 50.275 33.161 65.854 1.00 48.60 382 ARG A N 1
ATOM 2919 C CA . ARG A 1 381 ? 49.111 32.333 65.582 1.00 50.76 382 ARG A CA 1
ATOM 2920 C C . ARG A 1 381 ? 48.528 31.640 66.815 1.00 48.87 382 ARG A C 1
ATOM 2921 O O . ARG A 1 381 ? 47.314 31.623 67.029 1.00 47.31 382 ARG A O 1
ATOM 2929 N N . GLU A 1 382 ? 49.429 31.057 67.611 1.00 50.40 383 GLU A N 1
ATOM 2930 C CA . GLU A 1 382 ? 49.053 30.261 68.775 1.00 52.44 383 GLU A CA 1
ATOM 2931 C C . GLU A 1 382 ? 48.313 31.104 69.805 1.00 50.22 383 GLU A C 1
ATOM 2932 O O . GLU A 1 382 ? 47.363 30.638 70.414 1.00 51.66 383 GLU A O 1
ATOM 2938 N N . ALA A 1 383 ? 48.755 32.347 69.991 1.00 49.26 384 ALA A N 1
ATOM 2939 C CA . ALA A 1 383 ? 48.130 33.244 70.947 1.00 49.38 384 ALA A CA 1
ATOM 2940 C C . ALA A 1 383 ? 46.764 33.691 70.431 1.00 47.86 384 ALA A C 1
ATOM 2941 O O . ALA A 1 383 ? 45.817 33.815 71.200 1.00 48.33 384 ALA A O 1
ATOM 2943 N N . LEU A 1 384 ? 46.649 33.906 69.119 1.00 47.54 385 LEU A N 1
ATOM 2944 C CA . LEU A 1 384 ? 45.369 34.275 68.531 1.00 47.23 385 LEU A CA 1
ATOM 2945 C C . LEU A 1 384 ? 44.347 33.145 68.661 1.00 46.60 385 LEU A C 1
ATOM 2946 O O . LEU A 1 384 ? 43.178 33.382 68.980 1.00 47.11 385 LEU A O 1
ATOM 2951 N N . VAL A 1 385 ? 44.796 31.907 68.441 1.00 45.46 386 VAL A N 1
ATOM 2952 C CA . VAL A 1 385 ? 43.903 30.769 68.574 1.00 46.30 386 VAL A CA 1
ATOM 2953 C C . VAL A 1 385 ? 43.407 30.654 70.011 1.00 47.32 386 VAL A C 1
ATOM 2954 O O . VAL A 1 385 ? 42.217 30.464 70.245 1.00 47.45 386 VAL A O 1
ATOM 2958 N N . ALA A 1 386 ? 44.335 30.744 70.971 1.00 48.99 387 ALA A N 1
ATOM 2959 C CA . ALA A 1 386 ? 43.977 30.683 72.383 1.00 50.92 387 ALA A CA 1
ATOM 2960 C C . ALA A 1 386 ? 43.040 31.830 72.757 1.00 50.77 387 ALA A C 1
ATOM 2961 O O . ALA A 1 386 ? 42.095 31.634 73.513 1.00 52.99 387 ALA A O 1
ATOM 2963 N N . TYR A 1 387 ? 43.318 33.025 72.221 1.00 50.03 388 TYR A N 1
ATOM 2964 C CA . TYR A 1 387 ? 42.474 34.195 72.425 1.00 50.86 388 TYR A CA 1
ATOM 2965 C C . TYR A 1 387 ? 41.037 33.944 71.977 1.00 49.36 388 TYR A C 1
ATOM 2966 O O . TYR A 1 387 ? 40.100 34.254 72.705 1.00 49.02 388 TYR A O 1
ATOM 2975 N N . LEU A 1 388 ? 40.876 33.354 70.788 1.00 48.50 389 LEU A N 1
ATOM 2976 C CA . LEU A 1 388 ? 39.553 33.063 70.259 1.00 49.40 389 LEU A CA 1
ATOM 2977 C C . LEU A 1 388 ? 38.830 31.958 71.032 1.00 50.45 389 LEU A C 1
ATOM 2978 O O . LEU A 1 388 ? 37.625 32.059 71.279 1.00 49.18 389 LEU A O 1
ATOM 2983 N N . ARG A 1 389 ? 39.573 30.907 71.405 1.00 51.73 390 ARG A N 1
ATOM 2984 C CA . ARG A 1 389 ? 39.016 29.831 72.213 1.00 54.72 390 ARG A CA 1
ATOM 2985 C C . ARG A 1 389 ? 38.555 30.347 73.574 1.00 56.47 390 ARG A C 1
ATOM 2986 O O . ARG A 1 389 ? 37.447 30.039 74.004 1.00 54.73 390 ARG A O 1
ATOM 2994 N N . GLU A 1 390 ? 39.416 31.139 74.226 1.00 58.80 391 GLU A N 1
ATOM 2995 C CA . GLU A 1 390 ? 39.120 31.721 75.527 1.00 62.17 391 GLU A CA 1
ATOM 2996 C C . GLU A 1 390 ? 37.871 32.601 75.485 1.00 62.30 391 GLU A C 1
ATOM 2997 O O . GLU A 1 390 ? 37.177 32.718 76.493 1.00 63.41 391 GLU A O 1
ATOM 3003 N N . LYS A 1 391 ? 37.571 33.179 74.311 1.00 62.14 392 LYS A N 1
ATOM 3004 C CA . LYS A 1 391 ? 36.302 33.863 74.087 1.00 62.91 392 LYS A CA 1
ATOM 3005 C C . LYS A 1 391 ? 35.108 32.933 73.842 1.00 62.53 392 LYS A C 1
ATOM 3006 O O . LYS A 1 391 ? 34.013 33.411 73.561 1.00 64.31 392 LYS A O 1
ATOM 3012 N N . GLY A 1 392 ? 35.311 31.611 73.939 1.00 60.79 393 GLY A N 1
ATOM 3013 C CA . GLY A 1 392 ? 34.221 30.654 73.799 1.00 59.64 393 GLY A CA 1
ATOM 3014 C C . GLY A 1 392 ? 33.950 30.186 72.367 1.00 59.08 393 GLY A C 1
ATOM 3015 O O . GLY A 1 392 ? 32.845 29.750 72.061 1.00 60.63 393 GLY A O 1
ATOM 3016 N N . PHE A 1 393 ? 34.955 30.300 71.482 1.00 55.40 394 PHE A N 1
ATOM 3017 C CA . PHE A 1 393 ? 34.841 29.803 70.121 1.00 52.81 394 PHE A CA 1
ATOM 3018 C C . PHE A 1 393 ? 35.584 28.476 69.991 1.00 51.18 394 PHE A C 1
ATOM 3019 O O . PHE A 1 393 ? 36.793 28.416 70.235 1.00 51.07 394 PHE A O 1
ATOM 3027 N N . PRO A 1 394 ? 34.898 27.376 69.609 1.00 48.98 395 PRO A N 1
ATOM 3028 C CA . PRO A 1 394 ? 35.607 26.192 69.127 1.00 49.29 395 PRO A CA 1
ATOM 3029 C C . PRO A 1 394 ? 36.407 26.593 67.883 1.00 47.90 395 PRO A C 1
ATOM 3030 O O . PRO A 1 394 ? 35.877 27.201 66.956 1.00 45.54 395 PRO A O 1
ATOM 3034 N N . VAL A 1 395 ? 37.702 26.290 67.919 1.00 47.30 396 VAL A N 1
ATOM 3035 C CA . VAL A 1 395 ? 38.615 26.586 66.838 1.00 48.25 396 VAL A CA 1
ATOM 3036 C C . VAL A 1 395 ? 39.465 25.347 66.579 1.00 49.01 396 VAL A C 1
ATOM 3037 O O . VAL A 1 395 ? 40.046 24.813 67.522 1.00 49.14 396 VAL A O 1
ATOM 3041 N N . LEU A 1 396 ? 39.529 24.908 65.313 1.00 48.07 397 LEU A N 1
ATOM 3042 C CA . LEU A 1 396 ? 40.536 23.959 64.870 1.00 47.28 397 LEU A CA 1
ATOM 3043 C C . LEU A 1 396 ? 41.603 24.723 64.103 1.00 44.72 397 LEU A C 1
ATOM 3044 O O . LEU A 1 396 ? 41.275 25.485 63.198 1.00 43.35 397 LEU A O 1
ATOM 3049 N N . ASP A 1 397 ? 42.870 24.446 64.420 1.00 43.71 398 ASP A N 1
ATOM 3050 C CA . ASP A 1 397 ? 43.968 25.065 63.716 1.00 42.46 398 ASP A CA 1
ATOM 3051 C C . ASP A 1 397 ? 44.357 24.200 62.521 1.00 42.07 398 ASP A C 1
ATOM 3052 O O . ASP A 1 397 ? 44.908 23.118 62.698 1.00 42.62 398 ASP A O 1
ATOM 3057 N N . LEU A 1 398 ? 44.116 24.716 61.311 1.00 40.80 399 LEU A N 1
ATOM 3058 C CA . LEU A 1 398 ? 44.356 23.970 60.085 1.00 40.89 399 LEU A CA 1
ATOM 3059 C C . LEU A 1 398 ? 45.555 24.515 59.321 1.00 41.29 399 LEU A C 1
ATOM 3060 O O . LEU A 1 398 ? 45.702 24.245 58.132 1.00 42.16 399 LEU A O 1
ATOM 3065 N N . THR A 1 399 ? 46.420 25.264 60.012 1.00 41.53 400 THR A N 1
ATOM 3066 C CA . THR A 1 399 ? 47.522 25.960 59.363 1.00 41.28 400 THR A CA 1
ATOM 3067 C C . THR A 1 399 ? 48.507 25.002 58.701 1.00 42.00 400 THR A C 1
ATOM 3068 O O . THR A 1 399 ? 49.073 25.317 57.656 1.00 42.07 400 THR A O 1
ATOM 3072 N N . ASP A 1 400 ? 48.721 23.847 59.332 1.00 43.81 401 ASP A N 1
ATOM 3073 C CA . ASP A 1 400 ? 49.600 22.832 58.778 1.00 46.90 401 ASP A CA 1
ATOM 3074 C C . ASP A 1 400 ? 48.854 21.715 58.049 1.00 47.26 401 ASP A C 1
ATOM 3075 O O . ASP A 1 400 ? 49.446 20.691 57.707 1.00 47.97 401 ASP A O 1
ATOM 3080 N N . ASN A 1 401 ? 47.555 21.932 57.814 1.00 44.68 402 ASN A N 1
ATOM 3081 C CA . ASN A 1 401 ? 46.724 20.961 57.134 1.00 43.96 402 ASN A CA 1
ATOM 3082 C C . ASN A 1 401 ? 46.769 21.252 55.632 1.00 43.29 402 ASN A C 1
ATOM 3083 O O . ASN A 1 401 ? 46.176 22.226 55.163 1.00 42.38 402 ASN A O 1
ATOM 3088 N N . GLU A 1 402 ? 47.506 20.419 54.886 1.00 43.14 403 GLU A N 1
ATOM 3089 C CA . GLU A 1 402 ? 47.722 20.659 53.467 1.00 44.34 403 GLU A CA 1
ATOM 3090 C C . GLU A 1 402 ? 46.435 20.679 52.640 1.00 40.02 403 GLU A C 1
ATOM 3091 O O . GLU A 1 402 ? 46.270 21.538 51.789 1.00 37.70 403 GLU A O 1
ATOM 3097 N N . LEU A 1 403 ? 45.523 19.735 52.905 1.00 39.92 404 LEU A N 1
ATOM 3098 C CA . LEU A 1 403 ? 44.235 19.727 52.239 1.00 39.01 404 LEU A CA 1
ATOM 3099 C C . LEU A 1 403 ? 43.510 21.066 52.402 1.00 38.58 404 LEU A C 1
ATOM 3100 O O . LEU A 1 403 ? 42.950 21.589 51.435 1.00 38.25 404 LEU A O 1
ATOM 3105 N N . ALA A 1 404 ? 43.515 21.600 53.629 1.00 38.19 405 ALA A N 1
ATOM 3106 C CA . ALA A 1 404 ? 42.890 22.880 53.932 1.00 39.10 405 ALA A CA 1
ATOM 3107 C C . ALA A 1 404 ? 43.423 24.004 53.054 1.00 38.64 405 ALA A C 1
ATOM 3108 O O . ALA A 1 404 ? 42.639 24.766 52.497 1.00 37.99 405 ALA A O 1
ATOM 3110 N N . LYS A 1 405 ? 44.753 24.114 52.958 1.00 38.85 406 LYS A N 1
ATOM 3111 C CA . LYS A 1 405 ? 45.365 25.213 52.227 1.00 39.31 406 LYS A CA 1
ATOM 3112 C C . LYS A 1 405 ? 45.298 25.055 50.713 1.00 38.88 406 LYS A C 1
ATOM 3113 O O . LYS A 1 405 ? 45.143 26.045 50.006 1.00 37.96 406 LYS A O 1
ATOM 3119 N N . LEU A 1 406 ? 45.487 23.822 50.236 1.00 39.34 407 LEU A N 1
ATOM 3120 C CA . LEU A 1 406 ? 45.480 23.533 48.812 1.00 41.01 407 LEU A CA 1
ATOM 3121 C C . LEU A 1 406 ? 44.094 23.468 48.178 1.00 38.57 407 LEU A C 1
ATOM 3122 O O . LEU A 1 406 ? 43.930 23.895 47.048 1.00 37.16 407 LEU A O 1
ATOM 3127 N N . HIS A 1 407 ? 43.118 22.939 48.929 1.00 37.92 408 HIS A N 1
ATOM 3128 C CA . HIS A 1 407 ? 41.822 22.579 48.377 1.00 38.10 408 HIS A CA 1
ATOM 3129 C C . HIS A 1 407 ? 40.589 23.142 49.090 1.00 36.88 408 HIS A C 1
ATOM 3130 O O . HIS A 1 407 ? 39.740 23.749 48.445 1.00 36.41 408 HIS A O 1
ATOM 3137 N N . ILE A 1 408 ? 40.494 22.991 50.413 1.00 36.19 409 ILE A N 1
ATOM 3138 C CA . ILE A 1 408 ? 39.266 23.374 51.095 1.00 36.48 409 ILE A CA 1
ATOM 3139 C C . ILE A 1 408 ? 39.034 24.881 50.999 1.00 35.29 409 ILE A C 1
ATOM 3140 O O . ILE A 1 408 ? 37.891 25.332 50.942 1.00 34.40 409 ILE A O 1
ATOM 3145 N N . ARG A 1 409 ? 40.136 25.636 50.958 1.00 34.91 410 ARG A N 1
ATOM 3146 C CA . ARG A 1 409 ? 40.137 27.063 50.664 1.00 35.57 410 ARG A CA 1
ATOM 3147 C C . ARG A 1 409 ? 39.253 27.434 49.476 1.00 35.85 410 ARG A C 1
ATOM 3148 O O . ARG A 1 409 ? 38.762 28.560 49.395 1.00 36.40 410 ARG A O 1
ATOM 3156 N N . HIS A 1 410 ? 39.087 26.482 48.545 1.00 35.28 411 HIS A N 1
ATOM 3157 C CA . HIS A 1 410 ? 38.346 26.718 47.319 1.00 36.32 411 HIS A CA 1
ATOM 3158 C C . HIS A 1 410 ? 37.060 25.904 47.220 1.00 37.42 411 HIS A C 1
ATOM 3159 O O . HIS A 1 410 ? 36.496 25.783 46.130 1.00 38.07 411 HIS A O 1
ATOM 3166 N N . MET A 1 411 ? 36.607 25.336 48.344 1.00 36.81 412 MET A N 1
ATOM 3167 C CA . MET A 1 411 ? 35.536 24.350 48.299 1.00 38.19 412 MET A CA 1
ATOM 3168 C C . MET A 1 411 ? 34.416 24.579 49.316 1.00 38.96 412 MET A C 1
ATOM 3169 O O . MET A 1 411 ? 33.502 23.763 49.420 1.00 40.99 412 MET A O 1
ATOM 3174 N N . VAL A 1 412 ? 34.465 25.698 50.056 1.00 38.47 413 VAL A N 1
ATOM 3175 C CA . VAL A 1 412 ? 33.403 25.992 51.001 1.00 38.52 413 VAL A CA 1
ATOM 3176 C C . VAL A 1 412 ? 32.320 26.709 50.214 1.00 37.99 413 VAL A C 1
ATOM 3177 O O . VAL A 1 412 ? 32.551 27.782 49.674 1.00 38.17 413 VAL A O 1
ATOM 3181 N N . GLY A 1 413 ? 31.155 26.076 50.137 1.00 39.04 414 GLY A N 1
ATOM 3182 C CA . GLY A 1 413 ? 30.061 26.540 49.306 1.00 40.01 414 GLY A CA 1
ATOM 3183 C C . GLY A 1 413 ? 29.071 25.396 49.127 1.00 41.53 414 GLY A C 1
ATOM 3184 O O . GLY A 1 413 ? 28.578 24.863 50.113 1.00 39.53 414 GLY A O 1
ATOM 3185 N N . GLY A 1 414 ? 28.859 24.972 47.875 1.00 45.33 415 GLY A N 1
ATOM 3186 C CA . GLY A 1 414 ? 27.905 23.921 47.559 1.00 46.53 415 GLY A CA 1
ATOM 3187 C C . GLY A 1 414 ? 26.459 24.405 47.631 1.00 48.73 415 GLY A C 1
ATOM 3188 O O . GLY A 1 414 ? 26.190 25.581 47.902 1.00 46.94 415 GLY A O 1
ATOM 3189 N N . HIS A 1 415 ? 25.553 23.463 47.360 1.00 52.64 416 HIS A N 1
ATOM 3190 C CA . HIS A 1 415 ? 24.137 23.742 47.212 1.00 55.12 416 HIS A CA 1
ATOM 3191 C C . HIS A 1 415 ? 23.474 23.962 48.563 1.00 58.43 416 HIS A C 1
ATOM 3192 O O . HIS A 1 415 ? 23.892 23.385 49.562 1.00 58.17 416 HIS A O 1
ATOM 3199 N N . ALA A 1 416 ? 22.461 24.834 48.576 1.00 64.00 417 ALA A N 1
ATOM 3200 C CA . ALA A 1 416 ? 21.656 25.045 49.763 1.00 67.67 417 ALA A CA 1
ATOM 3201 C C . ALA A 1 416 ? 21.024 23.707 50.131 1.00 72.33 417 ALA A C 1
ATOM 3202 O O . ALA A 1 416 ? 20.556 22.978 49.261 1.00 74.73 417 ALA A O 1
ATOM 3204 N N . VAL A 1 417 ? 21.020 23.396 51.427 1.00 75.93 418 VAL A N 1
ATOM 3205 C CA . VAL A 1 417 ? 20.498 22.133 51.922 1.00 77.69 418 VAL A CA 1
ATOM 3206 C C . VAL A 1 417 ? 19.027 21.985 51.531 1.00 79.88 418 VAL A C 1
ATOM 3207 O O . VAL A 1 417 ? 18.603 20.922 51.085 1.00 78.84 418 VAL A O 1
ATOM 3211 N N . LYS A 1 418 ? 18.283 23.090 51.666 1.00 82.02 419 LYS A N 1
ATOM 3212 C CA . LYS A 1 418 ? 16.865 23.159 51.371 1.00 81.86 419 LYS A CA 1
ATOM 3213 C C . LYS A 1 418 ? 16.616 24.325 50.415 1.00 78.87 419 LYS A C 1
ATOM 3214 O O . LYS A 1 418 ? 17.512 25.136 50.179 1.00 77.38 419 LYS A O 1
ATOM 3220 N N . VAL A 1 419 ? 15.390 24.391 49.872 1.00 79.27 420 VAL A N 1
ATOM 3221 C CA . VAL A 1 419 ? 14.845 25.607 49.283 1.00 77.27 420 VAL A CA 1
ATOM 3222 C C . VAL A 1 419 ? 14.467 26.605 50.387 1.00 75.41 420 VAL A C 1
ATOM 3223 O O . VAL A 1 419 ? 13.985 26.216 51.454 1.00 74.23 420 VAL A O 1
ATOM 3227 N N . SER A 1 420 ? 14.696 27.899 50.118 1.00 69.99 421 SER A N 1
ATOM 3228 C CA . SER A 1 420 ? 14.632 28.924 51.145 1.00 65.25 421 SER A CA 1
ATOM 3229 C C . SER A 1 420 ? 14.533 30.300 50.483 1.00 61.72 421 SER A C 1
ATOM 3230 O O . SER A 1 420 ? 14.044 30.412 49.365 1.00 61.77 421 SER A O 1
ATOM 3233 N N . ASP A 1 421 ? 14.973 31.347 51.177 1.00 57.97 422 ASP A N 1
ATOM 3234 C CA . ASP A 1 421 ? 14.748 32.708 50.728 1.00 56.44 422 ASP A CA 1
ATOM 3235 C C . ASP A 1 421 ? 16.056 33.385 50.328 1.00 53.36 422 ASP A C 1
ATOM 3236 O O . ASP A 1 421 ? 16.251 34.582 50.552 1.00 52.80 422 ASP A O 1
ATOM 3241 N N . GLU A 1 422 ? 16.969 32.594 49.760 1.00 50.76 423 GLU A N 1
ATOM 3242 C CA . GLU A 1 422 ? 18.323 33.063 49.543 1.00 48.01 423 GLU A CA 1
ATOM 3243 C C . GLU A 1 422 ? 18.327 34.028 48.366 1.00 47.53 423 GLU A C 1
ATOM 3244 O O . GLU A 1 422 ? 17.805 33.706 47.307 1.00 47.44 423 GLU A O 1
ATOM 3250 N N . MET A 1 423 ? 18.882 35.219 48.609 1.00 46.75 424 MET A N 1
ATOM 3251 C CA . MET A 1 423 ? 19.215 36.182 47.574 1.00 46.69 424 MET A CA 1
ATOM 3252 C C . MET A 1 423 ? 20.729 36.323 47.664 1.00 45.41 424 MET A C 1
ATOM 3253 O O . MET A 1 423 ? 21.295 36.107 48.733 1.00 46.07 424 MET A O 1
ATOM 3258 N N . VAL A 1 424 ? 21.371 36.694 46.552 1.00 44.01 425 VAL A N 1
ATOM 3259 C CA . VAL A 1 424 ? 22.819 36.710 46.477 1.00 43.31 425 VAL A CA 1
ATOM 3260 C C . VAL A 1 424 ? 23.272 38.078 45.996 1.00 42.99 425 VAL A C 1
ATOM 3261 O O . VAL A 1 424 ? 22.746 38.602 45.014 1.00 43.15 425 VAL A O 1
ATOM 3265 N N . PHE A 1 425 ? 24.260 38.626 46.701 1.00 41.54 426 PHE A N 1
ATOM 3266 C CA . PHE A 1 425 ? 24.730 39.970 46.446 1.00 42.85 426 PHE A CA 1
ATOM 3267 C C . PHE A 1 425 ? 26.250 39.982 46.469 1.00 42.96 426 PHE A C 1
ATOM 3268 O O . PHE A 1 425 ? 26.855 39.445 47.388 1.00 43.68 426 PHE A O 1
ATOM 3276 N N . ARG A 1 426 ? 26.838 40.607 45.458 1.00 44.14 427 ARG A N 1
ATOM 3277 C CA . ARG A 1 426 ? 28.268 40.826 45.406 1.00 45.72 427 ARG A CA 1
ATOM 3278 C C . ARG A 1 426 ? 28.529 42.276 45.805 1.00 45.37 427 ARG A C 1
ATOM 3279 O O . ARG A 1 426 ? 27.759 43.174 45.458 1.00 44.81 427 ARG A O 1
ATOM 3287 N N . PHE A 1 427 ? 29.584 42.501 46.588 1.00 44.46 428 PHE A N 1
ATOM 3288 C CA . PHE A 1 427 ? 29.931 43.851 47.010 1.00 45.23 428 PHE A CA 1
ATOM 3289 C C . PHE A 1 427 ? 31.426 44.086 46.827 1.00 46.27 428 PHE A C 1
ATOM 3290 O O . PHE A 1 427 ? 32.198 43.126 46.794 1.00 44.98 428 PHE A O 1
ATOM 3298 N N . GLU A 1 428 ? 31.810 45.370 46.732 1.00 47.57 429 GLU A N 1
ATOM 3299 C CA . GLU A 1 428 ? 33.204 45.788 46.680 1.00 49.03 429 GLU A CA 1
ATOM 3300 C C . GLU A 1 428 ? 33.424 46.955 47.628 1.00 49.70 429 GLU A C 1
ATOM 3301 O O . GLU A 1 428 ? 32.613 47.870 47.666 1.00 52.28 429 GLU A O 1
ATOM 3307 N N . PHE A 1 429 ? 34.539 46.917 48.366 1.00 46.97 430 PHE A N 1
ATOM 3308 C CA . PHE A 1 429 ? 34.909 47.985 49.279 1.00 45.73 430 PHE A CA 1
ATOM 3309 C C . PHE A 1 429 ? 36.428 48.129 49.317 1.00 45.65 430 PHE A C 1
ATOM 3310 O O . PHE A 1 429 ? 37.134 47.177 49.012 1.00 43.02 430 PHE A O 1
ATOM 3318 N N . PRO A 1 430 ? 36.988 49.303 49.696 1.00 46.59 431 PRO A N 1
ATOM 3319 C CA . PRO A 1 430 ? 38.444 49.452 49.777 1.00 47.37 431 PRO A CA 1
ATOM 3320 C C . PRO A 1 430 ? 39.065 48.495 50.790 1.00 48.12 431 PRO A C 1
ATOM 3321 O O . PRO A 1 430 ? 38.650 48.454 51.942 1.00 47.13 431 PRO A O 1
ATOM 3325 N N . GLU A 1 431 ? 40.038 47.691 50.342 1.00 49.40 432 GLU A N 1
ATOM 3326 C CA . GLU A 1 431 ? 40.634 46.694 51.218 1.00 51.08 432 GLU A CA 1
ATOM 3327 C C . GLU A 1 431 ? 41.572 47.343 52.238 1.00 52.14 432 GLU A C 1
ATOM 3328 O O . GLU A 1 431 ? 42.371 48.209 51.897 1.00 52.41 432 GLU A O 1
ATOM 3334 N N . ARG A 1 432 ? 41.445 46.922 53.500 1.00 54.99 433 ARG A N 1
ATOM 3335 C CA . ARG A 1 432 ? 42.065 47.582 54.639 1.00 59.57 433 ARG A CA 1
ATOM 3336 C C . ARG A 1 432 ? 41.797 46.675 55.840 1.00 59.41 433 ARG A C 1
ATOM 3337 O O . ARG A 1 432 ? 40.718 46.093 55.940 1.00 57.89 433 ARG A O 1
ATOM 3345 N N . PRO A 1 433 ? 42.740 46.508 56.797 1.00 58.00 434 PRO A N 1
ATOM 3346 C CA . PRO A 1 433 ? 42.413 45.795 58.041 1.00 55.47 434 PRO A CA 1
ATOM 3347 C C . PRO A 1 433 ? 41.178 46.397 58.713 1.00 50.75 434 PRO A C 1
ATOM 3348 O O . PRO A 1 433 ? 41.113 47.603 58.930 1.00 52.40 434 PRO A O 1
ATOM 3352 N N . GLY A 1 434 ? 40.177 45.554 58.988 1.00 47.20 435 GLY A N 1
ATOM 3353 C CA . GLY A 1 434 ? 38.924 45.999 59.587 1.00 45.33 435 GLY A CA 1
ATOM 3354 C C . GLY A 1 434 ? 37.804 46.338 58.602 1.00 43.38 435 GLY A C 1
ATOM 3355 O O . GLY A 1 434 ? 36.642 46.458 58.992 1.00 42.73 435 GLY A O 1
ATOM 3356 N N . ALA A 1 435 ? 38.140 46.427 57.308 1.00 43.63 436 ALA A N 1
ATOM 3357 C CA . ALA A 1 435 ? 37.163 46.718 56.262 1.00 43.54 436 ALA A CA 1
ATOM 3358 C C . ALA A 1 435 ? 36.036 45.680 56.175 1.00 42.61 436 ALA A C 1
ATOM 3359 O O . ALA A 1 435 ? 34.873 46.049 56.022 1.00 43.83 436 ALA A O 1
ATOM 3361 N N . LEU A 1 436 ? 36.371 44.392 56.302 1.00 41.38 437 LEU A N 1
ATOM 3362 C CA . LEU A 1 436 ? 35.363 43.337 56.302 1.00 41.28 437 LEU A CA 1
ATOM 3363 C C . LEU A 1 436 ? 34.370 43.537 57.446 1.00 41.86 437 LEU A C 1
ATOM 3364 O O . LEU A 1 436 ? 33.157 43.563 57.212 1.00 41.77 437 LEU A O 1
ATOM 3369 N N . PHE A 1 437 ? 34.882 43.704 58.680 1.00 42.36 438 PHE A N 1
ATOM 3370 C CA . PHE A 1 437 ? 34.015 43.900 59.835 1.00 42.91 438 PHE A CA 1
ATOM 3371 C C . PHE A 1 437 ? 33.193 45.183 59.702 1.00 44.33 438 PHE A C 1
ATOM 3372 O O . PHE A 1 437 ? 32.028 45.239 60.107 1.00 45.37 438 PHE A O 1
ATOM 3380 N N . ASN A 1 438 ? 33.813 46.222 59.137 1.00 45.12 439 ASN A N 1
ATOM 3381 C CA . ASN A 1 438 ? 33.108 47.468 58.897 1.00 46.29 439 ASN A CA 1
ATOM 3382 C C . ASN A 1 438 ? 31.981 47.254 57.883 1.00 44.63 439 ASN A C 1
ATOM 3383 O O . ASN A 1 438 ? 30.889 47.788 58.049 1.00 43.74 439 ASN A O 1
ATOM 3388 N N . PHE A 1 439 ? 32.250 46.446 56.843 1.00 42.94 440 PHE A N 1
ATOM 3389 C CA . PHE A 1 439 ? 31.221 46.071 55.890 1.00 42.61 440 PHE A CA 1
ATOM 3390 C C . PHE A 1 439 ? 30.051 45.332 56.535 1.00 43.70 440 PHE A C 1
ATOM 3391 O O . PHE A 1 439 ? 28.887 45.638 56.273 1.00 44.33 440 PHE A O 1
ATOM 3399 N N . LEU A 1 440 ? 30.365 44.324 57.356 1.00 44.13 441 LEU A N 1
ATOM 3400 C CA . LEU A 1 440 ? 29.324 43.570 58.040 1.00 45.05 441 LEU A CA 1
ATOM 3401 C C . LEU A 1 440 ? 28.539 44.427 59.035 1.00 46.65 441 LEU A C 1
ATOM 3402 O O . LEU A 1 440 ? 27.348 44.193 59.249 1.00 46.46 441 LEU A O 1
ATOM 3407 N N . THR A 1 441 ? 29.211 45.423 59.632 1.00 47.26 442 THR A N 1
ATOM 3408 C CA . THR A 1 441 ? 28.553 46.368 60.524 1.00 48.58 442 THR A CA 1
ATOM 3409 C C . THR A 1 441 ? 27.536 47.190 59.735 1.00 50.60 442 THR A C 1
ATOM 3410 O O . THR A 1 441 ? 26.369 47.288 60.123 1.00 51.76 442 THR A O 1
ATOM 3414 N N . LYS A 1 442 ? 27.985 47.748 58.602 1.00 51.39 443 LYS A N 1
ATOM 3415 C CA . LYS A 1 442 ? 27.106 48.525 57.746 1.00 52.64 443 LYS A CA 1
ATOM 3416 C C . LYS A 1 442 ? 25.974 47.679 57.159 1.00 50.42 443 LYS A C 1
ATOM 3417 O O . LYS A 1 442 ? 24.862 48.168 57.009 1.00 48.53 443 LYS A O 1
ATOM 3423 N N . LEU A 1 443 ? 26.264 46.416 56.818 1.00 48.81 444 LEU A N 1
ATOM 3424 C CA . LEU A 1 443 ? 25.252 45.520 56.277 1.00 48.89 444 LEU A CA 1
ATOM 3425 C C . LEU A 1 443 ? 24.164 45.268 57.314 1.00 48.89 444 LEU A C 1
ATOM 3426 O O . LEU A 1 443 ? 22.990 45.135 56.970 1.00 49.06 444 LEU A O 1
ATOM 3431 N N . GLY A 1 444 ? 24.562 45.207 58.588 1.00 47.91 445 GLY A N 1
ATOM 3432 C CA . GLY A 1 444 ? 23.596 44.987 59.647 1.00 46.94 445 GLY A CA 1
ATOM 3433 C C . GLY A 1 444 ? 22.980 43.588 59.600 1.00 46.57 445 GLY A C 1
ATOM 3434 O O . GLY A 1 444 ? 23.420 42.718 58.830 1.00 44.93 445 GLY A O 1
ATOM 3435 N N . GLY A 1 445 ? 21.936 43.413 60.418 1.00 46.21 446 GLY A N 1
ATOM 3436 C CA . GLY A 1 445 ? 21.447 42.102 60.796 1.00 45.93 446 GLY A CA 1
ATOM 3437 C C . GLY A 1 445 ? 19.967 41.860 60.527 1.00 46.35 446 GLY A C 1
ATOM 3438 O O . GLY A 1 445 ? 19.379 41.001 61.167 1.00 46.54 446 GLY A O 1
ATOM 3439 N N . ARG A 1 446 ? 19.366 42.582 59.577 1.00 47.66 447 ARG A N 1
ATOM 3440 C CA . ARG A 1 446 ? 17.979 42.303 59.216 1.00 49.69 447 ARG A CA 1
ATOM 3441 C C . ARG A 1 446 ? 17.859 40.866 58.726 1.00 48.60 447 ARG A C 1
ATOM 3442 O O . ARG A 1 446 ? 16.852 40.219 58.965 1.00 48.86 447 ARG A O 1
ATOM 3450 N N . TRP A 1 447 ? 18.865 40.400 57.977 1.00 47.83 448 TRP A N 1
ATOM 3451 C CA . TRP A 1 447 ? 18.754 39.135 57.277 1.00 47.73 448 TRP A CA 1
ATOM 3452 C C . TRP A 1 447 ? 19.902 38.198 57.636 1.00 47.37 448 TRP A C 1
ATOM 3453 O O . TRP A 1 447 ? 21.056 38.617 57.785 1.00 45.66 448 TRP A O 1
ATOM 3464 N N . ASN A 1 448 ? 19.550 36.918 57.782 1.00 46.48 449 ASN A N 1
ATOM 3465 C CA . ASN A 1 448 ? 20.537 35.893 58.051 1.00 46.76 449 ASN A CA 1
ATOM 3466 C C . ASN A 1 448 ? 21.462 35.729 56.850 1.00 45.09 449 ASN A C 1
ATOM 3467 O O . ASN A 1 448 ? 21.025 35.648 55.703 1.00 43.88 449 ASN A O 1
ATOM 3472 N N . ILE A 1 449 ? 22.760 35.717 57.136 1.00 43.53 450 ILE A N 1
ATOM 3473 C CA . ILE A 1 449 ? 23.754 35.314 56.163 1.00 42.58 450 ILE A CA 1
ATOM 3474 C C . ILE A 1 449 ? 23.748 33.792 56.067 1.00 42.01 450 ILE A C 1
ATOM 3475 O O . ILE A 1 449 ? 23.975 33.112 57.065 1.00 42.67 450 ILE A O 1
ATOM 3480 N N . SER A 1 450 ? 23.432 33.281 54.869 1.00 41.58 451 SER A N 1
ATOM 3481 C CA . SER A 1 450 ? 23.429 31.851 54.598 1.00 41.69 451 SER A CA 1
ATOM 3482 C C . SER A 1 450 ? 24.599 31.414 53.721 1.00 40.28 451 SER A C 1
ATOM 3483 O O . SER A 1 450 ? 24.783 30.229 53.495 1.00 40.05 451 SER A O 1
ATOM 3486 N N . MET A 1 451 ? 25.384 32.375 53.220 1.00 40.14 452 MET A N 1
ATOM 3487 C CA . MET A 1 451 ? 26.547 32.069 52.408 1.00 40.06 452 MET A CA 1
ATOM 3488 C C . MET A 1 451 ? 27.471 33.277 52.389 1.00 38.65 452 MET A C 1
ATOM 3489 O O . MET A 1 451 ? 27.015 34.412 52.355 1.00 38.47 452 MET A O 1
ATOM 3494 N N . PHE A 1 452 ? 28.778 33.014 52.395 1.00 38.42 453 PHE A N 1
ATOM 3495 C CA . PHE A 1 452 ? 29.768 34.071 52.361 1.00 38.16 453 PHE A CA 1
ATOM 3496 C C . PHE A 1 452 ? 31.045 33.537 51.727 1.00 37.33 453 PHE A C 1
ATOM 3497 O O . PHE A 1 452 ? 31.516 32.461 52.101 1.00 35.76 453 PHE A O 1
ATOM 3505 N N . HIS A 1 453 ? 31.586 34.303 50.769 1.00 37.31 454 HIS A N 1
ATOM 3506 C CA . HIS A 1 453 ? 32.929 34.062 50.272 1.00 36.82 454 HIS A CA 1
ATOM 3507 C C . HIS A 1 453 ? 33.689 35.386 50.179 1.00 37.41 454 HIS A C 1
ATOM 3508 O O . HIS A 1 453 ? 33.167 36.403 49.701 1.00 37.95 454 HIS A O 1
ATOM 3515 N N . TYR A 1 454 ? 34.931 35.338 50.673 1.00 36.39 455 TYR A N 1
ATOM 3516 C CA . TYR A 1 454 ? 35.801 36.498 50.766 1.00 37.32 455 TYR A CA 1
ATOM 3517 C C . TYR A 1 454 ? 37.241 36.008 50.792 1.00 37.04 455 TYR A C 1
ATOM 3518 O O . TYR A 1 454 ? 37.629 35.273 51.695 1.00 36.43 455 TYR A O 1
ATOM 3527 N N . ARG A 1 455 ? 38.008 36.406 49.776 1.00 37.51 456 ARG A N 1
ATOM 3528 C CA . ARG A 1 455 ? 39.435 36.131 49.752 1.00 37.46 456 ARG A CA 1
ATOM 3529 C C . ARG A 1 455 ? 40.148 37.474 49.619 1.00 38.02 456 ARG A C 1
ATOM 3530 O O . ARG A 1 455 ? 39.629 38.412 49.014 1.00 37.54 456 ARG A O 1
ATOM 3538 N N . ASN A 1 456 ? 41.323 37.555 50.239 1.00 38.57 457 ASN A N 1
ATOM 3539 C CA . ASN A 1 456 ? 42.139 38.751 50.196 1.00 38.90 457 ASN A CA 1
ATOM 3540 C C . ASN A 1 456 ? 43.607 38.340 50.231 1.00 38.14 457 ASN A C 1
ATOM 3541 O O . ASN A 1 456 ? 44.153 38.044 51.297 1.00 37.89 457 ASN A O 1
ATOM 3546 N N . HIS A 1 457 ? 44.212 38.282 49.039 1.00 37.68 458 HIS A N 1
ATOM 3547 C CA . HIS A 1 457 ? 45.605 37.914 48.888 1.00 37.99 458 HIS A CA 1
ATOM 3548 C C . HIS A 1 457 ? 46.297 39.100 48.220 1.00 38.92 458 HIS A C 1
ATOM 3549 O O . HIS A 1 457 ? 46.489 39.126 47.008 1.00 40.10 458 HIS A O 1
ATOM 3556 N N . GLY A 1 458 ? 46.578 40.124 49.037 1.00 39.72 459 GLY A N 1
ATOM 3557 C CA . GLY A 1 458 ? 47.171 41.370 48.582 1.00 40.06 459 GLY A CA 1
ATOM 3558 C C . GLY A 1 458 ? 46.217 42.275 47.802 1.00 41.10 459 GLY A C 1
ATOM 3559 O O . GLY A 1 458 ? 46.672 43.148 47.077 1.00 40.30 459 GLY A O 1
ATOM 3560 N N . ALA A 1 459 ? 44.897 42.086 47.959 1.00 42.12 460 ALA A N 1
ATOM 3561 C CA . ALA A 1 459 ? 43.951 42.787 47.106 1.00 42.26 460 ALA A CA 1
ATOM 3562 C C . ALA A 1 459 ? 43.871 44.271 47.456 1.00 42.43 460 ALA A C 1
ATOM 3563 O O . ALA A 1 459 ? 44.083 44.674 48.604 1.00 41.69 460 ALA A O 1
ATOM 3565 N N . ALA A 1 460 ? 43.556 45.063 46.430 1.00 41.96 461 ALA A N 1
ATOM 3566 C CA . ALA A 1 460 ? 43.396 46.499 46.561 1.00 43.37 461 ALA A CA 1
ATOM 3567 C C . ALA A 1 460 ? 41.942 46.786 46.900 1.00 42.98 461 ALA A C 1
ATOM 3568 O O . ALA A 1 460 ? 41.657 47.483 47.873 1.00 43.27 461 ALA A O 1
ATOM 3570 N N . ASP A 1 461 ? 41.049 46.250 46.062 1.00 43.81 462 ASP A N 1
ATOM 3571 C CA . ASP A 1 461 ? 39.612 46.297 46.288 1.00 45.91 462 ASP A CA 1
ATOM 3572 C C . ASP A 1 461 ? 39.122 45.002 46.940 1.00 43.94 462 ASP A C 1
ATOM 3573 O O . ASP A 1 461 ? 39.318 43.920 46.391 1.00 43.02 462 ASP A O 1
ATOM 3578 N N . GLY A 1 462 ? 38.509 45.127 48.130 1.00 43.44 463 GLY A N 1
ATOM 3579 C CA . GLY A 1 462 ? 37.855 44.024 48.809 1.00 41.64 463 GLY A CA 1
ATOM 3580 C C . GLY A 1 462 ? 36.628 43.566 48.022 1.00 41.34 463 GLY A C 1
ATOM 3581 O O . GLY A 1 462 ? 35.838 44.389 47.567 1.00 41.94 463 GLY A O 1
ATOM 3582 N N . ARG A 1 463 ? 36.488 42.248 47.865 1.00 39.73 464 ARG A N 1
ATOM 3583 C CA . ARG A 1 463 ? 35.373 41.641 47.162 1.00 40.02 464 ARG A CA 1
ATOM 3584 C C . ARG A 1 463 ? 34.710 40.552 48.002 1.00 38.43 464 ARG A C 1
ATOM 3585 O O . ARG A 1 463 ? 35.380 39.633 48.478 1.00 38.33 464 ARG A O 1
ATOM 3593 N N . VAL A 1 464 ? 33.390 40.656 48.172 1.00 37.96 465 VAL A N 1
ATOM 3594 C CA . VAL A 1 464 ? 32.631 39.649 48.894 1.00 38.10 465 VAL A CA 1
ATOM 3595 C C . VAL A 1 464 ? 31.392 39.279 48.096 1.00 37.51 465 VAL A C 1
ATOM 3596 O O . VAL A 1 464 ? 30.824 40.129 47.414 1.00 37.54 465 VAL A O 1
ATOM 3600 N N . VAL A 1 465 ? 30.972 38.015 48.237 1.00 37.01 466 VAL A N 1
ATOM 3601 C CA . VAL A 1 465 ? 29.620 37.618 47.893 1.00 37.82 466 VAL A CA 1
ATOM 3602 C C . VAL A 1 465 ? 28.948 37.105 49.167 1.00 38.30 466 VAL A C 1
ATOM 3603 O O . VAL A 1 465 ? 29.535 36.361 49.956 1.00 37.59 466 VAL A O 1
ATOM 3607 N N . ALA A 1 466 ? 27.693 37.517 49.354 1.00 38.92 467 ALA A N 1
ATOM 3608 C CA . ALA A 1 466 ? 26.898 37.074 50.482 1.00 39.29 467 ALA A CA 1
ATOM 3609 C C . ALA A 1 466 ? 25.568 36.530 49.985 1.00 40.01 467 ALA A C 1
ATOM 3610 O O . ALA A 1 466 ? 24.941 37.130 49.113 1.00 40.41 467 ALA A O 1
ATOM 3612 N N . GLY A 1 467 ? 25.168 35.382 50.545 1.00 40.66 468 GLY A N 1
ATOM 3613 C CA . GLY A 1 467 ? 23.789 34.922 50.467 1.00 41.48 468 GLY A CA 1
ATOM 3614 C C . GLY A 1 467 ? 23.034 35.406 51.697 1.00 41.56 468 GLY A C 1
ATOM 3615 O O . GLY A 1 467 ? 23.535 35.260 52.808 1.00 41.04 468 GLY A O 1
ATOM 3616 N N . LEU A 1 468 ? 21.873 36.031 51.467 1.00 42.22 469 LEU A N 1
ATOM 3617 C CA . LEU A 1 468 ? 21.022 36.550 52.524 1.00 43.17 469 LEU A CA 1
ATOM 3618 C C . LEU A 1 468 ? 19.637 35.913 52.416 1.00 43.83 469 LEU A C 1
ATOM 3619 O O . LEU A 1 468 ? 19.085 35.831 51.318 1.00 42.73 469 LEU A O 1
ATOM 3624 N N . GLN A 1 469 ? 19.097 35.487 53.565 1.00 45.04 470 GLN A N 1
ATOM 3625 C CA . GLN A 1 469 ? 17.744 34.958 53.658 1.00 47.64 470 GLN A CA 1
ATOM 3626 C C . GLN A 1 469 ? 16.780 36.133 53.788 1.00 47.54 470 GLN A C 1
ATOM 3627 O O . GLN A 1 469 ? 16.590 36.678 54.880 1.00 46.51 470 GLN A O 1
ATOM 3633 N N . VAL A 1 470 ? 16.197 36.531 52.657 1.00 47.39 471 VAL A N 1
ATOM 3634 C CA . VAL A 1 470 ? 15.335 37.697 52.625 1.00 49.24 471 VAL A CA 1
ATOM 3635 C C . VAL A 1 470 ? 13.937 37.183 52.329 1.00 49.45 471 VAL A C 1
ATOM 3636 O O . VAL A 1 470 ? 13.680 36.779 51.205 1.00 48.12 471 VAL A O 1
ATOM 3640 N N . PRO A 1 471 ? 13.009 37.171 53.318 1.00 50.76 472 PRO A N 1
ATOM 3641 C CA . PRO A 1 471 ? 11.625 36.770 53.057 1.00 51.60 472 PRO A CA 1
ATOM 3642 C C . PRO A 1 471 ? 11.056 37.652 51.954 1.00 52.63 472 PRO A C 1
ATOM 3643 O O . PRO A 1 471 ? 11.404 38.835 51.857 1.00 52.65 472 PRO A O 1
ATOM 3647 N N . GLU A 1 472 ? 10.183 37.060 51.142 1.00 54.93 473 GLU A N 1
ATOM 3648 C CA . GLU A 1 472 ? 9.537 37.743 50.034 1.00 57.65 473 GLU A CA 1
ATOM 3649 C C . GLU A 1 472 ? 8.977 39.111 50.434 1.00 56.50 473 GLU A C 1
ATOM 3650 O O . GLU A 1 472 ? 9.186 40.104 49.726 1.00 55.44 473 GLU A O 1
ATOM 3656 N N . ASP A 1 473 ? 8.320 39.159 51.601 1.00 54.31 474 ASP A N 1
ATOM 3657 C CA . ASP A 1 473 ? 7.656 40.369 52.051 1.00 54.97 474 ASP A CA 1
ATOM 3658 C C . ASP A 1 473 ? 8.583 41.427 52.659 1.00 53.44 474 ASP A C 1
ATOM 3659 O O . ASP A 1 473 ? 8.110 42.478 53.084 1.00 53.44 474 ASP A O 1
ATOM 3664 N N . GLU A 1 474 ? 9.896 41.166 52.695 1.00 52.98 475 GLU A N 1
ATOM 3665 C CA . GLU A 1 474 ? 10.869 42.167 53.112 1.00 52.85 475 GLU A CA 1
ATOM 3666 C C . GLU A 1 474 ? 11.782 42.642 51.981 1.00 52.25 475 GLU A C 1
ATOM 3667 O O . GLU A 1 474 ? 12.651 43.491 52.211 1.00 51.01 475 GLU A O 1
ATOM 3673 N N . ARG A 1 475 ? 11.588 42.093 50.769 1.00 52.33 476 ARG A N 1
ATOM 3674 C CA . ARG A 1 475 ? 12.519 42.339 49.671 1.00 52.31 476 ARG A CA 1
ATOM 3675 C C . ARG A 1 475 ? 12.480 43.772 49.150 1.00 52.30 476 ARG A C 1
ATOM 3676 O O . ARG A 1 475 ? 13.472 44.254 48.618 1.00 51.80 476 ARG A O 1
ATOM 3684 N N . HIS A 1 476 ? 11.338 44.447 49.328 1.00 53.16 477 HIS A N 1
ATOM 3685 C CA . HIS A 1 476 ? 11.222 45.867 49.034 1.00 54.13 477 HIS A CA 1
ATOM 3686 C C . HIS A 1 476 ? 12.288 46.723 49.723 1.00 53.22 477 HIS A C 1
ATOM 3687 O O . HIS A 1 476 ? 12.651 47.769 49.201 1.00 51.68 477 HIS A O 1
ATOM 3694 N N . LEU A 1 477 ? 12.809 46.253 50.871 1.00 52.82 478 LEU A N 1
ATOM 3695 C CA . LEU A 1 477 ? 13.798 46.990 51.640 1.00 52.98 478 LEU A CA 1
ATOM 3696 C C . LEU A 1 477 ? 15.223 46.902 51.100 1.00 52.65 478 LEU A C 1
ATOM 3697 O O . LEU A 1 477 ? 16.084 47.669 51.521 1.00 52.23 478 LEU A O 1
ATOM 3702 N N . ILE A 1 478 ? 15.468 45.950 50.192 1.00 52.98 479 ILE A N 1
ATOM 3703 C CA . ILE A 1 478 ? 16.815 45.628 49.760 1.00 52.19 479 ILE A CA 1
ATOM 3704 C C . ILE A 1 478 ? 17.542 46.805 49.111 1.00 53.21 479 ILE A C 1
ATOM 3705 O O . ILE A 1 478 ? 18.651 47.112 49.525 1.00 52.74 479 ILE A O 1
ATOM 3710 N N . PRO A 1 479 ? 17.009 47.454 48.048 1.00 55.32 480 PRO A N 1
ATOM 3711 C CA . PRO A 1 479 ? 17.746 48.537 47.378 1.00 56.96 480 PRO A CA 1
ATOM 3712 C C . PRO A 1 479 ? 18.205 49.625 48.349 1.00 57.45 480 PRO A C 1
ATOM 3713 O O . PRO A 1 479 ? 19.380 49.984 48.369 1.00 56.78 480 PRO A O 1
ATOM 3717 N N . GLN A 1 480 ? 17.289 50.117 49.183 1.00 59.06 481 GLN A N 1
ATOM 3718 C CA . GLN A 1 480 ? 17.655 51.191 50.093 1.00 62.03 481 GLN A CA 1
ATOM 3719 C C . GLN A 1 480 ? 18.681 50.715 51.126 1.00 59.45 481 GLN A C 1
ATOM 3720 O O . GLN A 1 480 ? 19.664 51.411 51.346 1.00 59.02 481 GLN A O 1
ATOM 3726 N N . THR A 1 481 ? 18.495 49.529 51.722 1.00 57.37 482 THR A N 1
ATOM 3727 C CA . THR A 1 481 ? 19.421 49.022 52.731 1.00 56.02 482 THR A CA 1
ATOM 3728 C C . THR A 1 481 ? 20.837 48.872 52.166 1.00 55.16 482 THR A C 1
ATOM 3729 O O . THR A 1 481 ? 21.808 49.316 52.774 1.00 54.53 482 THR A O 1
ATOM 3733 N N . LEU A 1 482 ? 20.944 48.265 50.982 1.00 54.43 483 LEU A N 1
ATOM 3734 C CA . LEU A 1 482 ? 22.244 47.977 50.401 1.00 55.03 483 LEU A CA 1
ATOM 3735 C C . LEU A 1 482 ? 22.900 49.238 49.852 1.00 55.89 483 LEU A C 1
ATOM 3736 O O . LEU A 1 482 ? 24.099 49.417 50.004 1.00 56.07 483 LEU A O 1
ATOM 3741 N N . GLU A 1 483 ? 22.118 50.137 49.256 1.00 59.44 484 GLU A N 1
ATOM 3742 C CA . GLU A 1 483 ? 22.659 51.424 48.850 1.00 62.51 484 GLU A CA 1
ATOM 3743 C C . GLU A 1 483 ? 23.200 52.219 50.040 1.00 62.53 484 GLU A C 1
ATOM 3744 O O . GLU A 1 483 ? 24.243 52.857 49.918 1.00 65.12 484 GLU A O 1
ATOM 3750 N N . ALA A 1 484 ? 22.510 52.155 51.185 1.00 59.90 485 ALA A N 1
ATOM 3751 C CA . ALA A 1 484 ? 22.945 52.854 52.385 1.00 59.77 485 ALA A CA 1
ATOM 3752 C C . ALA A 1 484 ? 24.332 52.422 52.842 1.00 58.44 485 ALA A C 1
ATOM 3753 O O . ALA A 1 484 ? 25.046 53.221 53.437 1.00 58.67 485 ALA A O 1
ATOM 3755 N N . ILE A 1 485 ? 24.714 51.167 52.559 1.00 57.47 486 ILE A N 1
ATOM 3756 C CA . ILE A 1 485 ? 26.063 50.694 52.848 1.00 57.07 486 ILE A CA 1
ATOM 3757 C C . ILE A 1 485 ? 27.129 51.579 52.203 1.00 58.79 486 ILE A C 1
ATOM 3758 O O . ILE A 1 485 ? 28.211 51.764 52.763 1.00 58.98 486 ILE A O 1
ATOM 3763 N N . GLY A 1 486 ? 26.820 52.063 50.988 1.00 59.50 487 GLY A N 1
ATOM 3764 C CA . GLY A 1 486 ? 27.618 53.065 50.300 1.00 58.82 487 GLY A CA 1
ATOM 3765 C C . GLY A 1 486 ? 28.619 52.481 49.308 1.00 57.85 487 GLY A C 1
ATOM 3766 O O . GLY A 1 486 ? 29.436 53.207 48.752 1.00 57.01 487 GLY A O 1
ATOM 3767 N N . TYR A 1 487 ? 28.560 51.162 49.102 1.00 56.54 488 TYR A N 1
ATOM 3768 C CA . TYR A 1 487 ? 29.485 50.481 48.219 1.00 57.66 488 TYR A CA 1
ATOM 3769 C C . TYR A 1 487 ? 28.794 50.048 46.930 1.00 55.53 488 TYR A C 1
ATOM 3770 O O . TYR A 1 487 ? 27.596 49.770 46.926 1.00 54.79 488 TYR A O 1
ATOM 3779 N N . PRO A 1 488 ? 29.542 49.885 45.818 1.00 53.96 489 PRO A N 1
ATOM 3780 C CA . PRO A 1 488 ? 29.013 49.165 44.659 1.00 54.12 489 PRO A CA 1
ATOM 3781 C C . PRO A 1 488 ? 28.567 47.761 45.065 1.00 52.60 489 PRO A C 1
ATOM 3782 O O . PRO A 1 488 ? 29.254 47.061 45.815 1.00 50.20 489 PRO A O 1
ATOM 3786 N N . TYR A 1 489 ? 27.401 47.353 44.562 1.00 52.36 490 TYR A N 1
ATOM 3787 C CA . TYR A 1 489 ? 26.917 46.009 44.802 1.00 51.42 490 TYR A CA 1
ATOM 3788 C C . TYR A 1 489 ? 26.103 45.561 43.591 1.00 50.80 490 TYR A C 1
ATOM 3789 O O . TYR A 1 489 ? 25.648 46.391 42.819 1.00 52.66 490 TYR A O 1
ATOM 3798 N N . TRP A 1 490 ? 25.940 44.244 43.436 1.00 50.20 491 TRP A N 1
ATOM 3799 C CA . TRP A 1 490 ? 25.187 43.666 42.340 1.00 50.25 491 TRP A CA 1
ATOM 3800 C C . TRP A 1 490 ? 24.325 42.536 42.892 1.00 49.49 491 TRP A C 1
ATOM 3801 O O . TRP A 1 490 ? 24.805 41.693 43.651 1.00 48.12 491 TRP A O 1
ATOM 3812 N N . ASP A 1 491 ? 23.055 42.525 42.490 1.00 48.88 492 ASP A N 1
ATOM 3813 C CA . ASP A 1 491 ? 22.160 41.423 42.783 1.00 48.42 492 ASP A CA 1
ATOM 3814 C C . ASP A 1 491 ? 22.426 40.268 41.819 1.00 47.34 492 ASP A C 1
ATOM 3815 O O . ASP A 1 491 ? 22.106 40.352 40.636 1.00 47.28 492 ASP A O 1
ATOM 3820 N N . GLU A 1 492 ? 22.983 39.181 42.358 1.00 46.53 493 GLU A N 1
ATOM 3821 C CA . GLU A 1 492 ? 23.360 38.010 41.586 1.00 46.08 493 GLU A CA 1
ATOM 3822 C C . GLU A 1 492 ? 22.428 36.818 41.792 1.00 46.55 493 GLU A C 1
ATOM 3823 O O . GLU A 1 492 ? 22.784 35.685 41.473 1.00 46.32 493 GLU A O 1
ATOM 3829 N N . THR A 1 493 ? 21.222 37.072 42.313 1.00 47.67 494 THR A N 1
ATOM 3830 C CA . THR A 1 493 ? 20.288 36.000 42.633 1.00 48.36 494 THR A CA 1
ATOM 3831 C C . THR A 1 493 ? 19.936 35.154 41.406 1.00 49.62 494 THR A C 1
ATOM 3832 O O . THR A 1 493 ? 19.766 33.939 41.521 1.00 49.58 494 THR A O 1
ATOM 3836 N N . ALA A 1 494 ? 19.842 35.807 40.236 1.00 49.76 495 ALA A N 1
ATOM 3837 C CA . ALA A 1 494 ? 19.494 35.140 38.988 1.00 51.11 495 ALA A CA 1
ATOM 3838 C C . ALA A 1 494 ? 20.716 34.751 38.160 1.00 50.55 495 ALA A C 1
ATOM 3839 O O . ALA A 1 494 ? 20.575 34.317 37.029 1.00 51.92 495 ALA A O 1
ATOM 3841 N N . ASN A 1 495 ? 21.916 34.944 38.712 1.00 51.25 496 ASN A N 1
ATOM 3842 C CA . ASN A 1 495 ? 23.147 34.589 38.023 1.00 50.26 496 ASN A CA 1
ATOM 3843 C C . ASN A 1 495 ? 23.188 33.076 37.813 1.00 51.02 496 ASN A C 1
ATOM 3844 O O . ASN A 1 495 ? 23.143 32.313 38.781 1.00 50.01 496 ASN A O 1
ATOM 3849 N N . PRO A 1 496 ? 23.252 32.600 36.547 1.00 52.27 497 PRO A N 1
ATOM 3850 C CA . PRO A 1 496 ? 23.188 31.161 36.263 1.00 52.81 497 PRO A CA 1
ATOM 3851 C C . PRO A 1 496 ? 24.303 30.344 36.911 1.00 50.37 497 PRO A C 1
ATOM 3852 O O . PRO A 1 496 ? 24.115 29.180 37.252 1.00 50.14 497 PRO A O 1
ATOM 3856 N N . ALA A 1 497 ? 25.472 30.960 37.083 1.00 49.98 498 ALA A N 1
ATOM 3857 C CA . ALA A 1 497 ? 26.561 30.280 37.759 1.00 49.16 498 ALA A CA 1
ATOM 3858 C C . ALA A 1 497 ? 26.196 29.998 39.218 1.00 48.91 498 ALA A C 1
ATOM 3859 O O . ALA A 1 497 ? 26.535 28.937 39.738 1.00 48.42 498 ALA A O 1
ATOM 3861 N N . TYR A 1 498 ? 25.482 30.937 39.859 1.00 47.86 499 TYR A N 1
ATOM 3862 C CA . TYR A 1 498 ? 25.009 30.739 41.219 1.00 48.06 499 TYR A CA 1
ATOM 3863 C C . TYR A 1 498 ? 23.962 29.625 41.266 1.00 49.06 499 TYR A C 1
ATOM 3864 O O . TYR A 1 498 ? 24.047 28.734 42.102 1.00 48.40 499 TYR A O 1
ATOM 3873 N N . GLN A 1 499 ? 22.984 29.667 40.359 1.00 51.11 500 GLN A N 1
ATOM 3874 C CA . GLN A 1 499 ? 21.906 28.684 40.344 1.00 52.62 500 GLN A CA 1
ATOM 3875 C C . GLN A 1 499 ? 22.423 27.258 40.154 1.00 51.13 500 GLN A C 1
ATOM 3876 O O . GLN A 1 499 ? 22.055 26.353 40.889 1.00 50.13 500 GLN A O 1
ATOM 3882 N N . LEU A 1 500 ? 23.301 27.071 39.166 1.00 50.46 501 LEU A N 1
ATOM 3883 C CA . LEU A 1 500 ? 23.827 25.759 38.832 1.00 51.13 501 LEU A CA 1
ATOM 3884 C C . LEU A 1 500 ? 24.688 25.133 39.930 1.00 49.50 501 LEU A C 1
ATOM 3885 O O . LEU A 1 500 ? 24.522 23.960 40.235 1.00 49.29 501 LEU A O 1
ATOM 3890 N N . PHE A 1 501 ? 25.612 25.908 40.509 1.00 48.63 502 PHE A N 1
ATOM 3891 C CA . PHE A 1 501 ? 26.564 25.370 41.475 1.00 47.14 502 PHE A CA 1
ATOM 3892 C C . PHE A 1 501 ? 26.187 25.546 42.944 1.00 46.24 502 PHE A C 1
ATOM 3893 O O . PHE A 1 501 ? 26.621 24.773 43.794 1.00 45.32 502 PHE A O 1
ATOM 3901 N N . LEU A 1 502 ? 25.366 26.555 43.242 1.00 46.38 503 LEU A N 1
ATOM 3902 C CA . LEU A 1 502 ? 25.033 26.889 44.618 1.00 46.04 503 LEU A CA 1
ATOM 3903 C C . LEU A 1 502 ? 23.501 26.978 44.875 1.00 46.20 503 LEU A C 1
ATOM 3904 O O . LEU A 1 502 ? 23.164 26.988 46.063 1.00 46.40 503 LEU A O 1
ATOM 3909 N N . LEU B 1 1 ? 60.779 80.052 37.068 1.00 45.67 2 LEU B N 1
ATOM 3910 C CA . LEU B 1 1 ? 61.110 79.130 35.953 1.00 46.95 2 LEU B CA 1
ATOM 3911 C C . LEU B 1 1 ? 62.612 79.166 35.664 1.00 45.64 2 LEU B C 1
ATOM 3912 O O . LEU B 1 1 ? 63.302 78.156 35.773 1.00 41.33 2 LEU B O 1
ATOM 3917 N N . GLU B 1 2 ? 63.113 80.367 35.367 1.00 44.44 3 GLU B N 1
ATOM 3918 C CA . GLU B 1 2 ? 64.541 80.615 35.322 1.00 45.12 3 GLU B CA 1
ATOM 3919 C C . GLU B 1 2 ? 65.193 80.259 36.653 1.00 43.74 3 GLU B C 1
ATOM 3920 O O . GLU B 1 2 ? 66.250 79.633 36.687 1.00 43.73 3 GLU B O 1
ATOM 3926 N N . GLN B 1 3 ? 64.567 80.695 37.749 1.00 43.53 4 GLN B N 1
ATOM 3927 C CA . GLN B 1 3 ? 65.089 80.435 39.077 1.00 44.07 4 GLN B CA 1
ATOM 3928 C C . GLN B 1 3 ? 65.211 78.934 39.300 1.00 41.20 4 GLN B C 1
ATOM 3929 O O . GLN B 1 3 ? 66.214 78.481 39.836 1.00 41.97 4 GLN B O 1
ATOM 3935 N N . TYR B 1 4 ? 64.195 78.170 38.877 1.00 39.26 5 TYR B N 1
ATOM 3936 C CA . TYR B 1 4 ? 64.211 76.730 39.073 1.00 37.73 5 TYR B CA 1
ATOM 3937 C C . TYR B 1 4 ? 65.265 76.046 38.208 1.00 35.66 5 TYR B C 1
ATOM 3938 O O . TYR B 1 4 ? 65.979 75.153 38.671 1.00 33.77 5 TYR B O 1
ATOM 3947 N N . VAL B 1 5 ? 65.404 76.509 36.968 1.00 35.22 6 VAL B N 1
ATOM 3948 C CA . VAL B 1 5 ? 66.385 75.927 36.070 1.00 35.27 6 VAL B CA 1
ATOM 3949 C C . VAL B 1 5 ? 67.806 76.136 36.579 1.00 35.39 6 VAL B C 1
ATOM 3950 O O . VAL B 1 5 ? 68.615 75.213 36.550 1.00 34.85 6 VAL B O 1
ATOM 3954 N N . LYS B 1 6 ? 68.106 77.338 37.075 1.00 36.56 7 LYS B N 1
ATOM 3955 C CA . LYS B 1 6 ? 69.408 77.572 37.683 1.00 37.63 7 LYS B CA 1
ATOM 3956 C C . LYS B 1 6 ? 69.663 76.627 38.861 1.00 37.14 7 LYS B C 1
ATOM 3957 O O . LYS B 1 6 ? 70.778 76.115 39.026 1.00 36.56 7 LYS B O 1
ATOM 3963 N N . LYS B 1 7 ? 68.631 76.380 39.674 1.00 36.59 8 LYS B N 1
ATOM 3964 C CA . LYS B 1 7 ? 68.778 75.455 40.790 1.00 37.87 8 LYS B CA 1
ATOM 3965 C C . LYS B 1 7 ? 68.984 74.023 40.299 1.00 35.10 8 LYS B C 1
ATOM 3966 O O . LYS B 1 7 ? 69.811 73.299 40.853 1.00 34.89 8 LYS B O 1
ATOM 3972 N N . ILE B 1 8 ? 68.259 73.630 39.249 1.00 33.79 9 ILE B N 1
ATOM 3973 C CA . ILE B 1 8 ? 68.440 72.306 38.660 1.00 33.73 9 ILE B CA 1
ATOM 3974 C C . ILE B 1 8 ? 69.858 72.107 38.131 1.00 33.60 9 ILE B C 1
ATOM 3975 O O . ILE B 1 8 ? 70.499 71.082 38.407 1.00 32.81 9 ILE B O 1
ATOM 3980 N N . LEU B 1 9 ? 70.360 73.110 37.395 1.00 34.26 10 LEU B N 1
ATOM 3981 C CA . LEU B 1 9 ? 71.695 73.024 36.820 1.00 33.91 10 LEU B CA 1
ATOM 3982 C C . LEU B 1 9 ? 72.808 73.012 37.867 1.00 34.42 10 LEU B C 1
ATOM 3983 O O . LEU B 1 9 ? 73.910 72.529 37.589 1.00 34.83 10 LEU B O 1
ATOM 3988 N N . THR B 1 10 ? 72.529 73.535 39.069 1.00 34.18 11 THR B N 1
ATOM 3989 C CA . THR B 1 10 ? 73.536 73.558 40.125 1.00 34.91 11 THR B CA 1
ATOM 3990 C C . THR B 1 10 ? 73.250 72.590 41.273 1.00 34.23 11 THR B C 1
ATOM 3991 O O . THR B 1 10 ? 73.848 72.697 42.339 1.00 33.01 11 THR B O 1
ATOM 3995 N N . SER B 1 11 ? 72.353 71.624 41.047 1.00 33.93 12 SER B N 1
ATOM 3996 C CA . SER B 1 11 ? 71.945 70.728 42.114 1.00 34.11 12 SER B CA 1
ATOM 3997 C C . SER B 1 11 ? 73.124 69.866 42.550 1.00 34.27 12 SER B C 1
ATOM 3998 O O . SER B 1 11 ? 74.108 69.726 41.815 1.00 33.62 12 SER B O 1
ATOM 4001 N N . ARG B 1 12 ? 72.971 69.232 43.714 1.00 35.26 13 ARG B N 1
ATOM 4002 C CA . ARG B 1 12 ? 73.992 68.353 44.263 1.00 37.57 13 ARG B CA 1
ATOM 4003 C C . ARG B 1 12 ? 73.628 66.870 44.163 1.00 34.84 13 ARG B C 1
ATOM 4004 O O . ARG B 1 12 ? 74.251 66.027 44.810 1.00 35.57 13 ARG B O 1
ATOM 4012 N N . VAL B 1 13 ? 72.635 66.531 43.336 1.00 34.06 14 VAL B N 1
ATOM 4013 C CA . VAL B 1 13 ? 72.061 65.193 43.360 1.00 33.17 14 VAL B CA 1
ATOM 4014 C C . VAL B 1 13 ? 73.072 64.097 43.048 1.00 33.08 14 VAL B C 1
ATOM 4015 O O . VAL B 1 13 ? 72.925 62.997 43.573 1.00 33.90 14 VAL B O 1
ATOM 4019 N N . TYR B 1 14 ? 74.102 64.394 42.237 1.00 32.44 15 TYR B N 1
ATOM 4020 C CA . TYR B 1 14 ? 74.977 63.341 41.746 1.00 33.20 15 TYR B CA 1
ATOM 4021 C C . TYR B 1 14 ? 76.043 62.906 42.743 1.00 33.41 15 TYR B C 1
ATOM 4022 O O . TYR B 1 14 ? 76.805 61.995 42.463 1.00 33.90 15 TYR B O 1
ATOM 4031 N N . ASP B 1 15 ? 76.037 63.476 43.948 1.00 34.37 16 ASP B N 1
ATOM 4032 C CA . ASP B 1 15 ? 76.774 62.875 45.046 1.00 35.10 16 ASP B CA 1
ATOM 4033 C C . ASP B 1 15 ? 76.286 61.465 45.389 1.00 35.18 16 ASP B C 1
ATOM 4034 O O . ASP B 1 15 ? 77.035 60.691 45.984 1.00 35.33 16 ASP B O 1
ATOM 4039 N N . VAL B 1 16 ? 75.021 61.148 45.086 1.00 35.00 17 VAL B 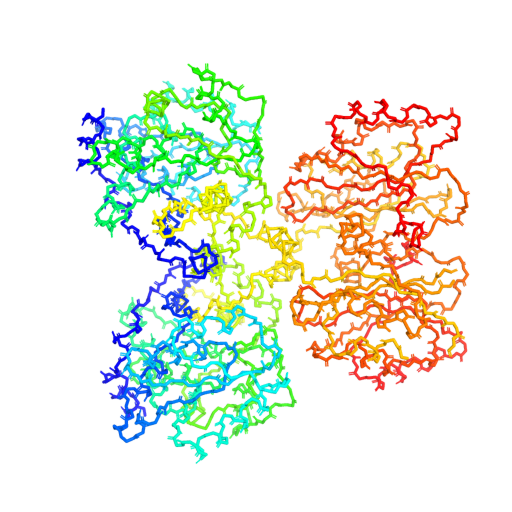N 1
ATOM 4040 C CA . VAL B 1 16 ? 74.468 59.859 45.486 1.00 37.49 17 VAL B CA 1
ATOM 4041 C C . VAL B 1 16 ? 73.402 59.331 44.530 1.00 36.61 17 VAL B C 1
ATOM 4042 O O . VAL B 1 16 ? 73.370 58.141 44.256 1.00 38.31 17 VAL B O 1
ATOM 4046 N N . ALA B 1 17 ? 72.540 60.198 44.004 1.00 36.33 18 ALA B N 1
ATOM 4047 C CA . ALA B 1 17 ? 71.663 59.774 42.923 1.00 36.19 18 ALA B CA 1
ATOM 4048 C C . ALA B 1 17 ? 72.495 59.498 41.671 1.00 36.98 18 ALA B C 1
ATOM 4049 O O . ALA B 1 17 ? 73.587 60.040 41.508 1.00 37.51 18 ALA B O 1
ATOM 4051 N N . VAL B 1 18 ? 71.982 58.634 40.792 1.00 36.39 19 VAL B N 1
ATOM 4052 C CA . VAL B 1 18 ? 72.688 58.316 39.561 1.00 37.45 19 VAL B CA 1
ATOM 4053 C C . VAL B 1 18 ? 71.870 58.742 38.345 1.00 36.67 19 VAL B C 1
ATOM 4054 O O . VAL B 1 18 ? 70.659 58.939 38.425 1.00 35.74 19 VAL B O 1
ATOM 4058 N N . GLU B 1 19 ? 72.565 58.898 37.224 1.00 37.22 20 GLU B N 1
ATOM 4059 C CA . GLU B 1 19 ? 71.924 59.019 35.929 1.00 38.70 20 GLU B CA 1
ATOM 4060 C C . GLU B 1 19 ? 71.277 57.685 35.595 1.00 35.13 20 GLU B C 1
ATOM 4061 O O . GLU B 1 19 ? 71.910 56.659 35.748 1.00 35.46 20 GLU B O 1
ATOM 4067 N N . THR B 1 20 ? 70.020 57.711 35.151 1.00 33.18 21 THR B N 1
ATOM 4068 C CA . THR B 1 20 ? 69.299 56.482 34.883 1.00 32.33 21 THR B CA 1
ATOM 4069 C C . THR B 1 20 ? 69.056 56.306 33.389 1.00 31.93 21 THR B C 1
ATOM 4070 O O . THR B 1 20 ? 68.925 57.282 32.657 1.00 31.22 21 THR B O 1
ATOM 4074 N N . PRO B 1 21 ? 68.992 55.058 32.890 1.00 32.31 22 PRO B N 1
ATOM 4075 C CA . PRO B 1 21 ? 68.710 54.830 31.476 1.00 31.98 22 PRO B CA 1
ATOM 4076 C C . PRO B 1 21 ? 67.336 55.353 31.067 1.00 31.84 22 PRO B C 1
ATOM 4077 O O . PRO B 1 21 ? 66.418 55.445 31.880 1.00 30.19 22 PRO B O 1
ATOM 4081 N N . LEU B 1 22 ? 67.248 55.733 29.793 1.00 32.56 23 LEU B N 1
ATOM 4082 C CA . LEU B 1 22 ? 65.993 56.025 29.138 1.00 32.84 23 LEU B CA 1
ATOM 4083 C C . LEU B 1 22 ? 65.860 54.907 28.109 1.00 34.10 23 LEU B C 1
ATOM 4084 O O . LEU B 1 22 ? 66.538 54.946 27.087 1.00 31.90 23 LEU B O 1
ATOM 4089 N N . GLN B 1 23 ? 65.047 53.884 28.436 1.00 35.15 24 GLN B N 1
ATOM 4090 C CA . GLN B 1 23 ? 65.062 52.625 27.710 1.00 36.02 24 GLN B CA 1
ATOM 4091 C C . GLN B 1 23 ? 63.860 52.466 26.794 1.00 34.64 24 GLN B C 1
ATOM 4092 O O . GLN B 1 23 ? 62.736 52.700 27.219 1.00 34.52 24 GLN B O 1
ATOM 4098 N N . PRO B 1 24 ? 64.047 51.986 25.550 1.00 34.98 25 PRO B N 1
ATOM 4099 C CA . PRO B 1 24 ? 62.908 51.670 24.689 1.00 36.67 25 PRO B CA 1
ATOM 4100 C C . PRO B 1 24 ? 62.096 50.519 25.280 1.00 37.06 25 PRO B C 1
ATOM 4101 O O . PRO B 1 24 ? 62.664 49.552 25.792 1.00 36.66 25 PRO B O 1
ATOM 4105 N N . ALA B 1 25 ? 60.770 50.663 25.230 1.00 36.05 26 ALA B N 1
ATOM 4106 C CA . ALA B 1 25 ? 59.867 49.571 25.519 1.00 37.62 26 ALA B CA 1
ATOM 4107 C C . ALA B 1 25 ? 59.398 48.990 24.188 1.00 40.20 26 ALA B C 1
ATOM 4108 O O . ALA B 1 25 ? 58.441 49.482 23.602 1.00 40.30 26 ALA B O 1
ATOM 4110 N N . ARG B 1 26 ? 60.097 47.949 23.723 1.00 43.65 27 ARG B N 1
ATOM 4111 C CA . ARG B 1 26 ? 59.967 47.474 22.353 1.00 46.87 27 ARG B CA 1
ATOM 4112 C C . ARG B 1 26 ? 58.572 46.931 22.041 1.00 45.46 27 ARG B C 1
ATOM 4113 O O . ARG B 1 26 ? 57.935 47.365 21.089 1.00 44.13 27 ARG B O 1
ATOM 4121 N N . GLN B 1 27 ? 58.106 45.961 22.823 1.00 44.03 28 GLN B N 1
ATOM 4122 C CA . GLN B 1 27 ? 56.817 45.340 22.549 1.00 46.19 28 GLN B CA 1
ATOM 4123 C C . GLN B 1 27 ? 55.639 46.288 22.763 1.00 43.77 28 GLN B C 1
ATOM 4124 O O . GLN B 1 27 ? 54.667 46.241 22.021 1.00 42.96 28 GLN B O 1
ATOM 4130 N N . LEU B 1 28 ? 55.728 47.144 23.782 1.00 41.12 29 LEU B N 1
ATOM 4131 C CA . LEU B 1 28 ? 54.723 48.170 23.986 1.00 41.26 29 LEU B CA 1
ATOM 4132 C C . LEU B 1 28 ? 54.694 49.165 22.825 1.00 40.54 29 LEU B C 1
ATOM 4133 O O . LEU B 1 28 ? 53.611 49.543 22.373 1.00 38.90 29 LEU B O 1
ATOM 4138 N N . SER B 1 29 ? 55.872 49.547 22.320 1.00 38.78 30 SER B N 1
ATOM 4139 C CA . SER B 1 29 ? 55.951 50.415 21.155 1.00 40.98 30 SER B CA 1
ATOM 4140 C C . SER B 1 29 ? 55.289 49.819 19.912 1.00 43.29 30 SER B C 1
ATOM 4141 O O . SER B 1 29 ? 54.581 50.519 19.192 1.00 42.33 30 SER B O 1
ATOM 4144 N N . GLU B 1 30 ? 55.536 48.528 19.661 1.00 46.33 31 GLU B N 1
ATOM 4145 C CA . GLU B 1 30 ? 54.924 47.817 18.550 1.00 50.23 31 GLU B CA 1
ATOM 4146 C C . GLU B 1 30 ? 53.407 47.790 18.672 1.00 48.44 31 GLU B C 1
ATOM 4147 O O . GLU B 1 30 ? 52.703 48.073 17.715 1.00 49.59 31 GLU B O 1
ATOM 4153 N N . ARG B 1 31 ? 52.913 47.446 19.857 1.00 46.95 32 ARG B N 1
ATOM 4154 C CA . ARG B 1 31 ? 51.484 47.393 20.094 1.00 47.86 32 ARG B CA 1
ATOM 4155 C C . ARG B 1 31 ? 50.834 48.760 19.882 1.00 46.39 32 ARG B C 1
ATOM 4156 O O . ARG B 1 31 ? 49.788 48.852 19.249 1.00 47.33 32 ARG B O 1
ATOM 4164 N N . LEU B 1 32 ? 51.468 49.820 20.393 1.00 43.17 33 LEU B N 1
ATOM 4165 C CA . LEU B 1 32 ? 50.854 51.132 20.399 1.00 41.92 33 LEU B CA 1
ATOM 4166 C C . LEU B 1 32 ? 51.082 51.945 19.126 1.00 41.61 33 LEU B C 1
ATOM 4167 O O . LEU B 1 32 ? 50.382 52.919 18.916 1.00 42.44 33 LEU B O 1
ATOM 4172 N N . GLY B 1 33 ? 52.072 51.589 18.305 1.00 40.62 34 GLY B N 1
ATOM 4173 C CA . GLY B 1 33 ? 52.401 52.366 17.119 1.00 40.43 34 GLY B CA 1
ATOM 4174 C C . GLY B 1 33 ? 53.074 53.701 17.436 1.00 40.20 34 GLY B C 1
ATOM 4175 O O . GLY B 1 33 ? 53.013 54.652 16.655 1.00 41.60 34 GLY B O 1
ATOM 4176 N N . ASN B 1 34 ? 53.722 53.765 18.601 1.00 38.30 35 ASN B N 1
ATOM 4177 C CA . ASN B 1 34 ? 54.437 54.954 19.027 1.00 37.91 35 ASN B CA 1
ATOM 4178 C C . ASN B 1 34 ? 55.729 54.499 19.693 1.00 37.02 35 ASN B C 1
ATOM 4179 O O . ASN B 1 34 ? 55.775 53.404 20.227 1.00 36.28 35 ASN B O 1
ATOM 4184 N N . GLN B 1 35 ? 56.772 55.328 19.641 1.00 38.32 36 GLN B N 1
ATOM 4185 C CA . GLN B 1 35 ? 58.009 55.052 20.351 1.00 38.79 36 GLN B CA 1
ATOM 4186 C C . GLN B 1 35 ? 57.835 55.389 21.830 1.00 37.79 36 GLN B C 1
ATOM 4187 O O . GLN B 1 35 ? 57.727 56.563 22.194 1.00 36.02 36 GLN B O 1
ATOM 4193 N N . VAL B 1 36 ? 57.802 54.343 22.673 1.00 36.55 37 VAL B N 1
ATOM 4194 C CA . VAL B 1 36 ? 57.668 54.514 24.111 1.00 34.58 37 VAL B CA 1
ATOM 4195 C C . VAL B 1 36 ? 59.027 54.323 24.772 1.00 34.04 37 VAL B C 1
ATOM 4196 O O . VAL B 1 36 ? 59.699 53.325 24.537 1.00 33.82 37 VAL B O 1
ATOM 4200 N N . LEU B 1 37 ? 59.390 55.271 25.640 1.00 32.97 38 LEU B N 1
ATOM 4201 C CA . LEU B 1 37 ? 60.672 55.241 26.320 1.00 32.74 38 LEU B CA 1
ATOM 4202 C C . LEU B 1 37 ? 60.419 55.277 27.824 1.00 31.55 38 LEU B C 1
ATOM 4203 O O . LEU B 1 37 ? 59.592 56.071 28.287 1.00 31.74 38 LEU B O 1
ATOM 4208 N N . LEU B 1 38 ? 61.161 54.449 28.571 1.00 29.72 39 LEU B N 1
ATOM 4209 C CA . LEU B 1 38 ? 60.960 54.339 30.010 1.00 29.45 39 LEU B CA 1
ATOM 4210 C C . LEU B 1 38 ? 62.140 54.956 30.760 1.00 29.76 39 LEU B C 1
ATOM 4211 O O . LEU B 1 38 ? 63.276 54.506 30.613 1.00 30.59 39 LEU B O 1
ATOM 4216 N N . LYS B 1 39 ? 61.873 56.004 31.545 1.00 29.91 40 LYS B N 1
ATOM 4217 C CA . LYS B 1 39 ? 62.895 56.607 32.387 1.00 29.69 40 LYS B CA 1
ATOM 4218 C C . LYS B 1 39 ? 63.007 55.798 33.680 1.00 29.00 40 LYS B C 1
ATOM 4219 O O . LYS B 1 39 ? 62.074 55.772 34.478 1.00 28.36 40 LYS B O 1
ATOM 4225 N N . ARG B 1 40 ? 64.152 55.127 33.867 1.00 29.34 41 ARG B N 1
ATOM 4226 C CA . ARG B 1 40 ? 64.296 54.095 34.885 1.00 29.39 41 ARG B CA 1
ATOM 4227 C C . ARG B 1 40 ? 64.725 54.608 36.262 1.00 28.13 41 ARG B C 1
ATOM 4228 O O . ARG B 1 40 ? 65.770 54.223 36.782 1.00 27.64 41 ARG B O 1
ATOM 4236 N N . GLU B 1 41 ? 63.886 55.441 36.872 1.00 28.36 42 GLU B N 1
ATOM 4237 C CA . GLU B 1 41 ? 64.152 55.944 38.213 1.00 28.55 42 GLU B CA 1
ATOM 4238 C C . GLU B 1 41 ? 64.090 54.861 39.288 1.00 29.16 42 GLU B C 1
ATOM 4239 O O . GLU B 1 41 ? 64.581 55.051 40.395 1.00 29.78 42 GLU B O 1
ATOM 4245 N N . ASP B 1 42 ? 63.544 53.691 38.941 1.00 30.17 43 ASP B N 1
ATOM 4246 C CA . ASP B 1 42 ? 63.607 52.533 39.821 1.00 30.51 43 ASP B CA 1
ATOM 4247 C C . ASP B 1 42 ? 65.037 52.041 40.055 1.00 30.05 43 ASP B C 1
ATOM 4248 O O . ASP B 1 42 ? 65.280 51.303 41.004 1.00 29.45 43 ASP B O 1
ATOM 4253 N N . LEU B 1 43 ? 65.981 52.454 39.198 1.00 30.48 44 LEU B N 1
ATOM 4254 C CA . LEU B 1 43 ? 67.381 52.063 39.353 1.00 30.65 44 LEU B CA 1
ATOM 4255 C C . LEU B 1 43 ? 68.226 52.971 40.248 1.00 30.78 44 LEU B C 1
ATOM 4256 O O . LEU B 1 43 ? 69.426 52.748 40.405 1.00 31.91 44 LEU B O 1
ATOM 4261 N N . GLN B 1 44 ? 67.592 53.973 40.870 1.00 30.34 45 GLN B N 1
ATOM 4262 C CA . GLN B 1 44 ? 68.222 54.717 41.947 1.00 31.06 45 GLN B CA 1
ATOM 4263 C C . GLN B 1 44 ? 68.518 53.788 43.123 1.00 32.13 45 GLN B C 1
ATOM 4264 O O . GLN B 1 44 ? 67.873 52.746 43.288 1.00 31.43 45 GLN B O 1
ATOM 4270 N N . PRO B 1 45 ? 69.526 54.121 43.962 1.00 33.05 46 PRO B N 1
ATOM 4271 C CA . PRO B 1 45 ? 69.880 53.278 45.101 1.00 34.31 46 PRO B CA 1
ATOM 4272 C C . PRO B 1 45 ? 68.763 53.018 46.105 1.00 34.61 46 PRO B C 1
ATOM 4273 O O . PRO B 1 45 ? 68.819 52.006 46.785 1.00 38.83 46 PRO B O 1
ATOM 4277 N N . VAL B 1 46 ? 67.758 53.898 46.194 1.00 34.60 47 VAL B N 1
ATOM 4278 C CA . VAL B 1 46 ? 66.611 53.626 47.052 1.00 34.96 47 VAL B CA 1
ATOM 4279 C C . VAL B 1 46 ? 65.376 53.144 46.291 1.00 34.30 47 VAL B C 1
ATOM 4280 O O . VAL B 1 46 ? 64.276 53.161 46.840 1.00 33.24 47 VAL B O 1
ATOM 4284 N N . PHE B 1 47 ? 65.572 52.766 45.018 1.00 33.53 48 PHE B N 1
ATOM 4285 C CA . PHE B 1 47 ? 64.540 52.220 44.144 1.00 32.71 48 PHE B CA 1
ATOM 4286 C C . PHE B 1 47 ? 63.416 53.201 43.828 1.00 31.54 48 PHE B C 1
ATOM 4287 O O . PHE B 1 47 ? 62.349 52.793 43.394 1.00 32.42 48 PHE B O 1
ATOM 4295 N N . SER B 1 48 ? 63.679 54.495 43.999 1.00 32.09 49 SER B N 1
ATOM 4296 C CA . SER B 1 48 ? 62.786 55.542 43.532 1.00 31.45 49 SER B CA 1
ATOM 4297 C C . SER B 1 48 ? 63.588 56.818 43.277 1.00 31.12 49 SER B C 1
ATOM 4298 O O . SER B 1 48 ? 64.715 56.942 43.738 1.00 30.59 49 SER B O 1
ATOM 4301 N N . PHE B 1 49 ? 62.986 57.774 42.572 1.00 30.61 50 PHE B N 1
ATOM 4302 C CA . PHE B 1 49 ? 63.637 59.044 42.301 1.00 31.50 50 PHE B CA 1
ATOM 4303 C C . PHE B 1 49 ? 63.876 59.916 43.533 1.00 32.80 50 PHE B C 1
ATOM 4304 O O . PHE B 1 49 ? 64.625 60.888 43.441 1.00 34.33 50 PHE B O 1
ATOM 4336 N N . ILE B 1 51 ? 65.516 60.045 46.151 1.00 33.52 52 ILE B N 1
ATOM 4337 C CA . ILE B 1 51 ? 66.869 60.369 46.572 1.00 33.86 52 ILE B CA 1
ATOM 4338 C C . ILE B 1 51 ? 67.361 61.685 45.961 1.00 32.59 52 ILE B C 1
ATOM 4339 O O . ILE B 1 51 ? 68.096 62.415 46.617 1.00 32.30 52 ILE B O 1
ATOM 4344 N N . ARG B 1 52 ? 66.922 62.019 44.743 1.00 31.22 53 ARG B N 1
ATOM 4345 C CA . ARG B 1 52 ? 67.353 63.254 44.110 1.00 31.79 53 ARG B CA 1
ATOM 4346 C C . ARG B 1 52 ? 66.960 64.478 44.943 1.00 32.47 53 ARG B C 1
ATOM 4347 O O . ARG B 1 52 ? 67.820 65.227 45.409 1.00 32.11 53 ARG B O 1
ATOM 4355 N N . GLY B 1 53 ? 65.651 64.663 45.135 1.00 32.06 54 GLY B N 1
ATOM 4356 C CA . GLY B 1 53 ? 65.125 65.816 45.848 1.00 32.34 54 GLY B CA 1
ATOM 4357 C C . GLY B 1 53 ? 65.536 65.900 47.319 1.00 32.74 54 GLY B C 1
ATOM 4358 O O . GLY B 1 53 ? 65.912 66.958 47.819 1.00 33.57 54 GLY B O 1
ATOM 4359 N N . ALA B 1 54 ? 65.456 64.768 48.011 1.00 33.04 55 ALA B N 1
ATOM 4360 C CA . ALA B 1 54 ? 65.807 64.722 49.415 1.00 33.33 55 ALA B CA 1
ATOM 4361 C C . ALA B 1 54 ? 67.277 65.087 49.609 1.00 34.53 55 ALA B C 1
ATOM 4362 O O . ALA B 1 54 ? 67.610 65.868 50.500 1.00 35.27 55 ALA B O 1
ATOM 4364 N N . TYR B 1 55 ? 68.159 64.542 48.761 1.00 34.51 56 TYR B N 1
ATOM 4365 C CA . TYR B 1 55 ? 69.573 64.861 48.883 1.00 35.65 56 TYR B CA 1
ATOM 4366 C C . TYR B 1 55 ? 69.848 66.327 48.576 1.00 35.21 56 TYR B C 1
ATOM 4367 O O . TYR B 1 55 ? 70.634 66.957 49.278 1.00 35.62 56 TYR B O 1
ATOM 4376 N N . ASN B 1 56 ? 69.206 66.856 47.528 1.00 35.53 57 ASN B N 1
ATOM 4377 C CA . ASN B 1 56 ? 69.470 68.228 47.113 1.00 35.99 57 ASN B CA 1
ATOM 4378 C C . ASN B 1 56 ? 69.058 69.207 48.206 1.00 36.61 57 ASN B C 1
ATOM 4379 O O . ASN B 1 56 ? 69.756 70.184 48.466 1.00 37.37 57 ASN B O 1
ATOM 4384 N N . LYS B 1 57 ? 67.934 68.909 48.859 1.00 36.86 58 LYS B N 1
ATOM 4385 C CA . LYS B 1 57 ? 67.469 69.711 49.978 1.00 37.94 58 LYS B CA 1
ATOM 4386 C C . LYS B 1 57 ? 68.456 69.666 51.148 1.00 37.79 58 LYS B C 1
ATOM 4387 O O . LYS B 1 57 ? 68.893 70.703 51.648 1.00 38.79 58 LYS B O 1
ATOM 4393 N N . VAL B 1 58 ? 68.806 68.453 51.582 1.00 37.60 59 VAL B N 1
ATOM 4394 C CA . VAL B 1 58 ? 69.688 68.266 52.724 1.00 40.01 59 VAL B CA 1
ATOM 4395 C C . VAL B 1 58 ? 71.045 68.928 52.495 1.00 42.24 59 VAL B C 1
ATOM 4396 O O . VAL B 1 58 ? 71.579 69.588 53.391 1.00 43.91 59 VAL B O 1
ATOM 4400 N N . ALA B 1 59 ? 71.582 68.762 51.277 1.00 41.74 60 ALA B N 1
ATOM 4401 C CA . ALA B 1 59 ? 72.888 69.290 50.933 1.00 42.04 60 ALA B CA 1
ATOM 4402 C C . ALA B 1 59 ? 72.943 70.816 50.950 1.00 42.88 60 ALA B C 1
ATOM 4403 O O . ALA B 1 59 ? 74.040 71.350 51.060 1.00 44.20 60 ALA B O 1
ATOM 4405 N N . GLN B 1 60 ? 71.802 71.504 50.788 1.00 43.11 61 GLN B N 1
ATOM 4406 C CA . GLN B 1 60 ? 71.784 72.963 50.774 1.00 46.32 61 GLN B CA 1
ATOM 4407 C C . GLN B 1 60 ? 71.748 73.574 52.178 1.00 44.58 61 GLN B C 1
ATOM 4408 O O . GLN B 1 60 ? 71.894 74.777 52.323 1.00 44.53 61 GLN B O 1
ATOM 4414 N N . LEU B 1 61 ? 71.526 72.750 53.205 1.00 44.01 62 LEU B N 1
ATOM 4415 C CA . LEU B 1 61 ? 71.415 73.248 54.567 1.00 44.59 62 LEU B CA 1
ATOM 4416 C C . LEU B 1 61 ? 72.716 73.877 55.069 1.00 45.24 62 LEU B C 1
ATOM 4417 O O . LEU B 1 61 ? 73.792 73.590 54.546 1.00 44.29 62 LEU B O 1
ATOM 4422 N N . THR B 1 62 ? 72.613 74.751 56.073 1.00 46.09 63 THR B N 1
ATOM 4423 C CA . THR B 1 62 ? 73.795 75.336 56.697 1.00 47.40 63 THR B CA 1
ATOM 4424 C C . THR B 1 62 ? 74.535 74.284 57.527 1.00 48.43 63 THR B C 1
ATOM 4425 O O . THR B 1 62 ? 73.951 73.264 57.894 1.00 46.36 63 THR B O 1
ATOM 4429 N N . GLU B 1 63 ? 75.820 74.552 57.816 1.00 50.37 64 GLU B N 1
ATOM 4430 C CA . GLU B 1 63 ? 76.639 73.674 58.636 1.00 53.03 64 GLU B CA 1
ATOM 4431 C C . GLU B 1 63 ? 75.952 73.444 59.975 1.00 53.49 64 GLU B C 1
ATOM 4432 O O . GLU B 1 63 ? 75.975 72.330 60.497 1.00 53.11 64 GLU B O 1
ATOM 4438 N N . GLU B 1 64 ? 75.319 74.509 60.479 1.00 55.37 65 GLU B N 1
ATOM 4439 C CA . GLU B 1 64 ? 74.620 74.480 61.753 1.00 57.50 65 GLU B CA 1
ATOM 4440 C C . GLU B 1 64 ? 73.403 73.563 61.702 1.00 54.79 65 GLU B C 1
ATOM 4441 O O . GLU B 1 64 ? 73.219 72.739 62.594 1.00 51.73 65 GLU B O 1
ATOM 4447 N N . GLU B 1 65 ? 72.582 73.703 60.650 1.00 53.80 66 GLU B N 1
ATOM 4448 C CA . GLU B 1 65 ? 71.406 72.857 60.484 1.00 53.55 66 GLU B CA 1
ATOM 4449 C C . GLU B 1 65 ? 71.780 71.380 60.354 1.00 50.72 66 GLU B C 1
ATOM 4450 O O . GLU B 1 65 ? 71.114 70.511 60.913 1.00 48.23 66 GLU B O 1
ATOM 4456 N N . LYS B 1 66 ? 72.870 71.115 59.622 1.00 50.32 67 LYS B N 1
ATOM 4457 C CA . LYS B 1 66 ? 73.365 69.757 59.422 1.00 49.30 67 LYS B CA 1
ATOM 4458 C C . LYS B 1 66 ? 73.859 69.148 60.732 1.00 50.61 67 LYS B C 1
ATOM 4459 O O . LYS B 1 66 ? 73.624 67.968 61.007 1.00 51.09 67 LYS B O 1
ATOM 4465 N N . ALA B 1 67 ? 74.469 70.005 61.559 1.00 50.07 68 ALA B N 1
ATOM 4466 C CA . ALA B 1 67 ? 74.939 69.606 62.872 1.00 52.51 68 ALA B CA 1
ATOM 4467 C C . ALA B 1 67 ? 73.776 69.147 63.745 1.00 51.67 68 ALA B C 1
ATOM 4468 O O . ALA B 1 67 ? 73.936 68.209 64.524 1.00 50.34 68 ALA B O 1
ATOM 4470 N N . ARG B 1 68 ? 72.614 69.799 63.599 1.00 51.33 69 ARG B N 1
ATOM 4471 C CA . ARG B 1 68 ? 71.472 69.480 64.442 1.00 52.59 69 ARG B CA 1
ATOM 4472 C C . ARG B 1 68 ? 70.744 68.248 63.926 1.00 50.25 69 ARG B C 1
ATOM 4473 O O . ARG B 1 68 ? 70.146 67.507 64.695 1.00 51.30 69 ARG B O 1
ATOM 4481 N N . GLY B 1 69 ? 70.798 68.032 62.609 1.00 48.49 70 GLY B N 1
ATOM 4482 C CA . GLY B 1 69 ? 70.114 66.908 61.999 1.00 47.74 70 GLY B CA 1
ATOM 4483 C C . GLY B 1 69 ? 68.822 67.265 61.256 1.00 46.62 70 GLY B C 1
ATOM 4484 O O . GLY B 1 69 ? 68.322 68.394 61.333 1.00 46.51 70 GLY B O 1
ATOM 4485 N N . VAL B 1 70 ? 68.304 66.265 60.534 1.00 45.45 71 VAL B N 1
ATOM 4486 C CA . VAL B 1 70 ? 67.134 66.425 59.689 1.00 44.00 71 VAL B CA 1
ATOM 4487 C C . VAL B 1 70 ? 66.041 65.494 60.187 1.00 43.48 71 VAL B C 1
ATOM 4488 O O . VAL B 1 70 ? 66.334 64.467 60.797 1.00 43.60 71 VAL B O 1
ATOM 4492 N N . ILE B 1 71 ? 64.789 65.856 59.887 1.00 43.07 72 ILE B N 1
ATOM 4493 C CA . ILE B 1 71 ? 63.649 65.025 60.222 1.00 42.81 72 ILE B CA 1
ATOM 4494 C C . ILE B 1 71 ? 62.633 65.022 59.095 1.00 41.79 72 ILE B C 1
ATOM 4495 O O . ILE B 1 71 ? 62.510 65.985 58.346 1.00 41.08 72 ILE B O 1
ATOM 4500 N N . ALA B 1 72 ? 61.902 63.919 58.992 1.00 42.78 73 ALA B N 1
ATOM 4501 C CA . ALA B 1 72 ? 60.778 63.830 58.085 1.00 43.45 73 ALA B CA 1
ATOM 4502 C C . ALA B 1 72 ? 59.693 62.987 58.734 1.00 45.05 73 ALA B C 1
ATOM 4503 O O . ALA B 1 72 ? 59.944 62.334 59.749 1.00 46.29 73 ALA B O 1
ATOM 4505 N N . ALA B 1 73 ? 58.494 63.045 58.141 1.00 45.41 74 ALA B N 1
ATOM 4506 C CA . ALA B 1 73 ? 57.404 62.159 58.490 1.00 46.37 74 ALA B CA 1
ATOM 4507 C C . ALA B 1 73 ? 57.007 61.391 57.241 1.00 44.99 74 ALA B C 1
ATOM 4508 O O . ALA B 1 73 ? 56.428 61.953 56.336 1.00 48.06 74 ALA B O 1
ATOM 4510 N N . SER B 1 74 ? 57.347 60.104 57.194 1.00 44.97 75 SER B N 1
ATOM 4511 C CA . SER B 1 74 ? 57.122 59.286 56.017 1.00 42.82 75 SER B CA 1
ATOM 4512 C C . SER B 1 74 ? 57.360 57.833 56.400 1.00 42.41 75 SER B C 1
ATOM 4513 O O . SER B 1 74 ? 58.219 57.529 57.229 1.00 43.55 75 SER B O 1
ATOM 4516 N N . ALA B 1 75 ? 56.598 56.936 55.786 1.00 42.48 76 ALA B N 1
ATOM 4517 C CA . ALA B 1 75 ? 56.804 55.510 55.949 1.00 44.40 76 ALA B CA 1
ATOM 4518 C C . ALA B 1 75 ? 57.337 54.894 54.664 1.00 43.59 76 ALA B C 1
ATOM 4519 O O . ALA B 1 75 ? 57.462 53.676 54.590 1.00 48.29 76 ALA B O 1
ATOM 4521 N N . GLY B 1 76 ? 57.635 55.720 53.649 1.00 41.16 77 GLY B N 1
ATOM 4522 C CA . GLY B 1 76 ? 57.716 55.223 52.281 1.00 38.57 77 GLY B CA 1
ATOM 4523 C C . GLY B 1 76 ? 58.988 55.585 51.525 1.00 37.43 77 GLY B C 1
ATOM 4524 O O . GLY B 1 76 ? 60.081 55.573 52.091 1.00 37.19 77 GLY B O 1
ATOM 4525 N N . ASN B 1 77 ? 58.834 55.932 50.248 1.00 35.11 78 ASN B N 1
ATOM 4526 C CA . ASN B 1 77 ? 59.980 56.231 49.410 1.00 34.74 78 ASN B CA 1
ATOM 4527 C C . ASN B 1 77 ? 60.781 57.444 49.904 1.00 34.31 78 ASN B C 1
ATOM 4528 O O . ASN B 1 77 ? 62.014 57.419 49.882 1.00 33.62 78 ASN B O 1
ATOM 4533 N N . HIS B 1 78 ? 60.088 58.477 50.401 1.00 34.63 79 HIS B N 1
ATOM 4534 C CA . HIS B 1 78 ? 60.751 59.670 50.910 1.00 34.95 79 HIS B CA 1
ATOM 4535 C C . HIS B 1 78 ? 61.612 59.330 52.123 1.00 35.57 79 HIS B C 1
ATOM 4536 O O . HIS B 1 78 ? 62.732 59.809 52.240 1.00 35.15 79 HIS B O 1
ATOM 4543 N N . ALA B 1 79 ? 61.065 58.510 53.019 1.00 35.21 80 ALA B N 1
ATOM 4544 C CA . ALA B 1 79 ? 61.784 58.069 54.199 1.00 36.56 80 ALA B CA 1
ATOM 4545 C C . ALA B 1 79 ? 63.130 57.463 53.815 1.00 36.47 80 ALA B C 1
ATOM 4546 O O . ALA B 1 79 ? 64.152 57.791 54.414 1.00 36.36 80 ALA B O 1
ATOM 4548 N N . GLN B 1 80 ? 63.110 56.574 52.820 1.00 35.86 81 GLN B N 1
ATOM 4549 C CA . GLN B 1 80 ? 64.321 55.912 52.384 1.00 37.17 81 GLN B CA 1
ATOM 4550 C C . GLN B 1 80 ? 65.263 56.892 51.702 1.00 35.74 81 GLN B C 1
ATOM 4551 O O . GLN B 1 80 ? 66.459 56.841 51.938 1.00 36.22 81 GLN B O 1
ATOM 4557 N N . GLY B 1 81 ? 64.717 57.754 50.842 1.00 34.68 82 GLY B N 1
ATOM 4558 C CA . GLY B 1 81 ? 65.510 58.760 50.165 1.00 34.07 82 GLY B CA 1
ATOM 4559 C C . GLY B 1 81 ? 66.219 59.671 51.159 1.00 34.39 82 GLY B C 1
ATOM 4560 O O . GLY B 1 81 ? 67.413 59.906 51.036 1.00 33.84 82 GLY B O 1
ATOM 4561 N N . LEU B 1 82 ? 65.489 60.144 52.176 1.00 34.24 83 LEU B N 1
ATOM 4562 C CA . LEU B 1 82 ? 66.062 61.059 53.149 1.00 34.59 83 LEU B CA 1
ATOM 4563 C C . LEU B 1 82 ? 67.094 60.335 54.011 1.00 34.95 83 LEU B C 1
ATOM 4564 O O . LEU B 1 82 ? 68.164 60.866 54.312 1.00 34.44 83 LEU B O 1
ATOM 4569 N N . ALA B 1 83 ? 66.766 59.111 54.414 1.00 34.52 84 ALA B N 1
ATOM 4570 C CA . ALA B 1 83 ? 67.685 58.343 55.229 1.00 35.26 84 ALA B CA 1
ATOM 4571 C C . ALA B 1 83 ? 69.027 58.171 54.517 1.00 35.45 84 ALA B C 1
ATOM 4572 O O . ALA B 1 83 ? 70.076 58.370 55.123 1.00 34.65 84 ALA B O 1
ATOM 4574 N N . LEU B 1 84 ? 68.994 57.818 53.221 1.00 34.27 85 LEU B N 1
ATOM 4575 C CA . LEU B 1 84 ? 70.232 57.607 52.490 1.00 34.21 85 LEU B CA 1
ATOM 4576 C C . LEU B 1 84 ? 70.952 58.936 52.308 1.00 34.43 85 LEU B C 1
ATOM 4577 O O . LEU B 1 84 ? 72.174 58.981 52.411 1.00 34.78 85 LEU B O 1
ATOM 4582 N N . ALA B 1 85 ? 70.189 59.997 52.025 1.00 33.98 86 ALA B N 1
ATOM 4583 C CA . ALA B 1 85 ? 70.763 61.319 51.830 1.00 34.30 86 ALA B CA 1
ATOM 4584 C C . ALA B 1 85 ? 71.540 61.762 53.055 1.00 35.67 86 ALA B C 1
ATOM 4585 O O . ALA B 1 85 ? 72.646 62.288 52.929 1.00 37.60 86 ALA B O 1
ATOM 4587 N N . ALA B 1 86 ? 70.926 61.555 54.223 1.00 36.08 87 ALA B N 1
ATOM 4588 C CA . ALA B 1 86 ? 71.536 61.922 55.485 1.00 38.36 87 ALA B CA 1
ATOM 4589 C C . ALA B 1 86 ? 72.814 61.119 55.728 1.00 40.90 87 ALA B C 1
ATOM 4590 O O . ALA B 1 86 ? 73.836 61.675 56.129 1.00 41.50 87 ALA B O 1
ATOM 4592 N N . LYS B 1 87 ? 72.743 59.803 55.498 1.00 42.36 88 LYS B N 1
ATOM 4593 C CA . LYS B 1 87 ? 73.916 58.957 55.636 1.00 45.24 88 LYS B CA 1
ATOM 4594 C C . LYS B 1 87 ? 75.051 59.433 54.724 1.00 44.57 88 LYS B C 1
ATOM 4595 O O . LYS B 1 87 ? 76.193 59.489 55.146 1.00 44.82 88 LYS B O 1
ATOM 4601 N N . ARG B 1 88 ? 74.732 59.805 53.487 1.00 44.37 89 ARG B N 1
ATOM 4602 C CA . ARG B 1 88 ? 75.734 60.301 52.558 1.00 46.20 89 ARG B CA 1
ATOM 4603 C C . ARG B 1 88 ? 76.399 61.589 53.050 1.00 46.56 89 ARG B C 1
ATOM 4604 O O . ARG B 1 88 ? 77.592 61.766 52.834 1.00 44.56 89 ARG B O 1
ATOM 4612 N N . GLN B 1 89 ? 75.627 62.488 53.685 1.00 46.42 90 GLN B N 1
ATOM 4613 C CA . GLN B 1 89 ? 76.175 63.717 54.250 1.00 46.55 90 GLN B CA 1
ATOM 4614 C C . GLN B 1 89 ? 76.796 63.540 55.635 1.00 45.65 90 GLN B C 1
ATOM 4615 O O . GLN B 1 89 ? 77.355 64.478 56.185 1.00 45.88 90 GLN B O 1
ATOM 4621 N N . GLY B 1 90 ? 76.680 62.338 56.210 1.00 44.78 91 GLY B N 1
ATOM 4622 C CA . GLY B 1 90 ? 77.191 62.075 57.543 1.00 45.55 91 GLY B CA 1
ATOM 4623 C C . GLY B 1 90 ? 76.411 62.805 58.638 1.00 47.12 91 GLY B C 1
ATOM 4624 O O . GLY B 1 90 ? 76.988 63.174 59.658 1.00 48.78 91 GLY B O 1
ATOM 4625 N N . ILE B 1 91 ? 75.101 63.001 58.432 1.00 46.04 92 ILE B N 1
ATOM 4626 C CA . ILE B 1 91 ? 74.278 63.694 59.407 1.00 47.28 92 ILE B CA 1
ATOM 4627 C C . ILE B 1 91 ? 73.193 62.786 59.977 1.00 45.83 92 ILE B C 1
ATOM 4628 O O . ILE B 1 91 ? 72.838 61.780 59.381 1.00 43.27 92 ILE B O 1
ATOM 4633 N N . ARG B 1 92 ? 72.721 63.143 61.174 1.00 47.38 93 ARG B N 1
ATOM 4634 C CA . ARG B 1 92 ? 71.665 62.392 61.833 1.00 47.29 93 ARG B CA 1
ATOM 4635 C C . ARG B 1 92 ? 70.329 62.683 61.167 1.00 45.23 93 ARG B C 1
ATOM 4636 O O . ARG B 1 92 ? 70.051 63.816 60.770 1.00 43.82 93 ARG B O 1
ATOM 4644 N N . ALA B 1 93 ? 69.536 61.620 61.030 1.00 44.62 94 ALA B N 1
ATOM 4645 C CA . ALA B 1 93 ? 68.201 61.701 60.471 1.00 44.13 94 ALA B CA 1
ATOM 4646 C C . ALA B 1 93 ? 67.224 61.018 61.419 1.00 44.59 94 ALA B C 1
ATOM 4647 O O . ALA B 1 93 ? 67.486 59.906 61.872 1.00 43.22 94 ALA B O 1
ATOM 4649 N N . VAL B 1 94 ? 66.100 61.699 61.674 1.00 45.27 95 VAL B N 1
ATOM 4650 C CA . VAL B 1 94 ? 64.992 61.116 62.402 1.00 47.03 95 VAL B CA 1
ATOM 4651 C C . VAL B 1 94 ? 63.834 61.007 61.426 1.00 45.52 95 VAL B C 1
ATOM 4652 O O . VAL B 1 94 ? 63.496 61.983 60.785 1.00 45.87 95 VAL B O 1
ATOM 4656 N N . ILE B 1 95 ? 63.250 59.815 61.310 1.00 46.21 96 ILE B N 1
ATOM 4657 C CA . ILE B 1 95 ? 62.068 59.633 60.486 1.00 46.63 96 ILE B CA 1
ATOM 4658 C C . ILE B 1 95 ? 60.933 59.202 61.406 1.00 47.71 96 ILE B C 1
ATOM 4659 O O . ILE B 1 95 ? 61.042 58.182 62.082 1.00 46.50 96 ILE B O 1
ATOM 4664 N N . VAL B 1 96 ? 59.854 59.991 61.414 1.00 49.76 97 VAL B N 1
ATOM 4665 C CA . VAL B 1 96 ? 58.682 59.685 62.216 1.00 51.53 97 VAL B CA 1
ATOM 4666 C C . VAL B 1 96 ? 57.699 58.995 61.282 1.00 52.27 97 VAL B C 1
ATOM 4667 O O . VAL B 1 96 ? 57.467 59.438 60.150 1.00 52.10 97 VAL B O 1
ATOM 4671 N N . MET B 1 97 ? 57.141 57.893 61.767 1.00 53.88 98 MET B N 1
ATOM 4672 C CA . MET B 1 97 ? 56.215 57.117 60.967 1.00 56.82 98 MET B CA 1
ATOM 4673 C C . MET B 1 97 ? 55.189 56.471 61.891 1.00 60.31 98 MET B C 1
ATOM 4674 O O . MET B 1 97 ? 55.479 56.191 63.056 1.00 59.74 98 MET B O 1
ATOM 4679 N N . PRO B 1 98 ? 53.958 56.220 61.391 1.00 63.66 99 PRO B N 1
ATOM 4680 C CA . PRO B 1 98 ? 52.894 55.675 62.245 1.00 62.82 99 PRO B CA 1
ATOM 4681 C C . PRO B 1 98 ? 53.295 54.373 62.934 1.00 61.46 99 PRO B C 1
ATOM 4682 O O . PRO B 1 98 ? 54.010 53.570 62.341 1.00 59.47 99 PRO B O 1
ATOM 4686 N N . LYS B 1 99 ? 52.821 54.171 64.177 1.00 64.18 100 LYS B N 1
ATOM 4687 C CA . LYS B 1 99 ? 52.981 52.915 64.904 1.00 63.97 100 LYS B CA 1
ATOM 4688 C C . LYS B 1 99 ? 52.522 51.699 64.105 1.00 62.90 100 LYS B C 1
ATOM 4689 O O . LYS B 1 99 ? 53.095 50.620 64.216 1.00 60.01 100 LYS B O 1
ATOM 4695 N N . THR B 1 100 ? 51.489 51.891 63.277 1.00 65.99 101 THR B N 1
ATOM 4696 C CA . THR B 1 100 ? 50.961 50.832 62.432 1.00 66.10 101 THR B CA 1
ATOM 4697 C C . THR B 1 100 ? 51.865 50.471 61.253 1.00 64.31 101 THR B C 1
ATOM 4698 O O . THR B 1 100 ? 51.640 49.448 60.611 1.00 65.57 101 THR B O 1
ATOM 4702 N N . THR B 1 101 ? 52.879 51.302 60.960 1.00 61.15 102 THR B N 1
ATOM 4703 C CA . THR B 1 101 ? 53.745 51.083 59.805 1.00 57.02 102 THR B CA 1
ATOM 4704 C C . THR B 1 101 ? 54.309 49.665 59.769 1.00 55.19 102 THR B C 1
ATOM 4705 O O . THR B 1 101 ? 54.829 49.188 60.770 1.00 53.00 102 THR B O 1
ATOM 4709 N N . PRO B 1 102 ? 54.271 48.962 58.612 1.00 57.81 103 PRO B N 1
ATOM 4710 C CA . PRO B 1 102 ? 54.840 47.613 58.529 1.00 59.88 103 PRO B CA 1
ATOM 4711 C C . PRO B 1 102 ? 56.328 47.559 58.879 1.00 61.87 103 PRO B C 1
ATOM 4712 O O . PRO B 1 102 ? 57.088 48.457 58.521 1.00 62.10 103 PRO B O 1
ATOM 4716 N N . GLU B 1 103 ? 56.731 46.471 59.547 1.00 64.87 104 GLU B N 1
ATOM 4717 C CA . GLU B 1 103 ? 58.075 46.321 60.085 1.00 67.37 104 GLU B CA 1
ATOM 4718 C C . GLU B 1 103 ? 59.173 46.327 59.018 1.00 68.08 104 GLU B C 1
ATOM 4719 O O . GLU B 1 103 ? 60.285 46.792 59.277 1.00 66.78 104 GLU B O 1
ATOM 4725 N N . ILE B 1 104 ? 58.861 45.826 57.813 1.00 66.13 105 ILE B N 1
ATOM 4726 C CA . ILE B 1 104 ? 59.843 45.774 56.739 1.00 65.70 105 ILE B CA 1
ATOM 4727 C C . ILE B 1 104 ? 60.227 47.169 56.227 1.00 63.89 105 ILE B C 1
ATOM 4728 O O . ILE B 1 104 ? 61.374 47.396 55.838 1.00 61.68 105 ILE B O 1
ATOM 4733 N N . LYS B 1 105 ? 59.277 48.112 56.234 1.00 59.95 106 LYS B N 1
ATOM 4734 C CA . LYS B 1 105 ? 59.564 49.489 55.862 1.00 59.22 106 LYS B CA 1
ATOM 4735 C C . LYS B 1 105 ? 60.340 50.221 56.956 1.00 56.59 106 LYS B C 1
ATOM 4736 O O . LYS B 1 105 ? 61.216 51.020 56.647 1.00 53.59 106 LYS B O 1
ATOM 4742 N N . VAL B 1 106 ? 60.028 49.925 58.233 1.00 57.97 107 VAL B N 1
ATOM 4743 C CA . VAL B 1 106 ? 60.753 50.475 59.373 1.00 58.06 107 VAL B CA 1
ATOM 4744 C C . VAL B 1 106 ? 62.235 50.091 59.300 1.00 59.48 107 VAL B C 1
ATOM 4745 O O . VAL B 1 106 ? 63.113 50.916 59.551 1.00 55.97 107 VAL B O 1
ATOM 4749 N N . GLN B 1 107 ? 62.497 48.817 58.977 1.00 60.77 108 GLN B N 1
ATOM 4750 C CA . GLN B 1 107 ? 63.848 48.277 58.946 1.00 62.25 108 GLN B CA 1
ATOM 4751 C C . GLN B 1 107 ? 64.659 48.827 57.771 1.00 59.19 108 GLN B C 1
ATOM 4752 O O . GLN B 1 107 ? 65.850 49.070 57.916 1.00 59.99 108 GLN B O 1
ATOM 4758 N N . ALA B 1 108 ? 64.001 49.052 56.629 1.00 56.33 109 ALA B N 1
ATOM 4759 C CA . ALA B 1 108 ? 64.627 49.675 55.472 1.00 57.14 109 ALA B CA 1
ATOM 4760 C C . ALA B 1 108 ? 65.229 51.046 55.795 1.00 55.33 109 ALA B C 1
ATOM 4761 O O . ALA B 1 108 ? 66.321 51.387 55.343 1.00 55.10 109 ALA B O 1
ATOM 4763 N N . VAL B 1 109 ? 64.495 51.832 56.586 1.00 53.69 110 VAL B N 1
ATOM 4764 C CA . VAL B 1 109 ? 64.974 53.114 57.080 1.00 49.70 110 VAL B CA 1
ATOM 4765 C C . VAL B 1 109 ? 66.139 52.943 58.053 1.00 48.25 110 VAL B C 1
ATOM 4766 O O . VAL B 1 109 ? 67.150 53.632 57.956 1.00 47.01 110 VAL B O 1
ATOM 4770 N N . ARG B 1 110 ? 65.992 52.033 59.017 1.00 47.82 111 ARG B N 1
ATOM 4771 C CA . ARG B 1 110 ? 67.039 51.806 60.002 1.00 48.38 111 ARG B CA 1
ATOM 4772 C C . ARG B 1 110 ? 68.315 51.242 59.374 1.00 49.61 111 ARG B C 1
ATOM 4773 O O . ARG B 1 110 ? 69.412 51.496 59.861 1.00 50.68 111 ARG B O 1
ATOM 4781 N N . ALA B 1 111 ? 68.166 50.491 58.277 1.00 50.19 112 ALA B N 1
ATOM 4782 C CA . ALA B 1 111 ? 69.291 49.977 57.507 1.00 49.66 112 ALA B CA 1
ATOM 4783 C C . ALA B 1 111 ? 70.250 51.068 57.021 1.00 48.30 112 ALA B C 1
ATOM 4784 O O . ALA B 1 111 ? 71.437 50.816 56.900 1.00 47.77 112 ALA B O 1
ATOM 4786 N N . HIS B 1 112 ? 69.729 52.265 56.715 1.00 46.99 113 HIS B N 1
ATOM 4787 C CA . HIS B 1 112 ? 70.554 53.419 56.387 1.00 45.95 113 HIS B CA 1
ATOM 4788 C C . HIS B 1 112 ? 71.019 54.245 57.587 1.00 46.57 113 HIS B C 1
ATOM 4789 O O . HIS B 1 112 ? 71.535 55.352 57.412 1.00 48.93 113 HIS B O 1
ATOM 4796 N N . GLY B 1 113 ? 70.818 53.727 58.805 1.00 46.04 114 GLY B N 1
ATOM 4797 C CA . GLY B 1 113 ? 71.298 54.375 60.016 1.00 46.30 114 GLY B CA 1
ATOM 4798 C C . GLY B 1 113 ? 70.473 55.568 60.506 1.00 45.51 114 GLY B C 1
ATOM 4799 O O . GLY B 1 113 ? 70.926 56.308 61.372 1.00 46.81 114 GLY B O 1
ATOM 4800 N N . ALA B 1 114 ? 69.265 55.743 59.959 1.00 44.51 115 ALA B N 1
ATOM 4801 C CA . ALA B 1 114 ? 68.314 56.732 60.447 1.00 44.76 115 ALA B CA 1
ATOM 4802 C C . ALA B 1 114 ? 67.552 56.202 61.660 1.00 44.24 115 ALA B C 1
ATOM 4803 O O . ALA B 1 114 ? 67.275 55.012 61.754 1.00 44.62 115 ALA B O 1
ATOM 4805 N N . LYS B 1 115 ? 67.195 57.096 62.578 1.00 45.76 116 LYS B N 1
ATOM 4806 C CA . LYS B 1 115 ? 66.325 56.735 63.687 1.00 46.62 116 LYS B CA 1
ATOM 4807 C C . LYS B 1 115 ? 64.868 56.770 63.218 1.00 45.40 116 LYS B C 1
ATOM 4808 O O . LYS B 1 115 ? 64.383 57.804 62.768 1.00 44.07 116 LYS B O 1
ATOM 4814 N N . ALA B 1 116 ? 64.181 55.629 63.306 1.00 46.00 117 ALA B N 1
ATOM 4815 C CA . ALA B 1 116 ? 62.768 55.547 62.969 1.00 45.70 117 ALA B CA 1
ATOM 4816 C C . ALA B 1 116 ? 61.940 55.602 64.253 1.00 46.89 117 ALA B C 1
ATOM 4817 O O . ALA B 1 116 ? 61.990 54.678 65.044 1.00 46.87 117 ALA B O 1
ATOM 4819 N N . VAL B 1 117 ? 61.226 56.715 64.469 1.00 48.30 118 VAL B N 1
ATOM 4820 C CA . VAL B 1 117 ? 60.396 56.916 65.647 1.00 50.23 118 VAL B CA 1
ATOM 4821 C C . VAL B 1 117 ? 58.953 56.575 65.281 1.00 50.77 118 VAL B C 1
ATOM 4822 O O . VAL B 1 117 ? 58.399 57.150 64.343 1.00 50.51 118 VAL B O 1
ATOM 4826 N N . LEU B 1 118 ? 58.387 55.585 65.986 1.00 52.11 119 LEU B N 1
ATOM 4827 C CA . LEU B 1 118 ? 57.042 55.087 65.727 1.00 53.26 119 LEU B CA 1
ATOM 4828 C C . LEU B 1 118 ? 56.030 55.878 66.558 1.00 55.81 119 LEU B C 1
ATOM 4829 O O . LEU B 1 118 ? 56.034 55.804 67.783 1.00 57.38 119 LEU B O 1
ATOM 4834 N N . HIS B 1 119 ? 55.196 56.672 65.871 1.00 58.27 120 HIS B N 1
ATOM 4835 C CA . HIS B 1 119 ? 54.262 57.577 66.521 1.00 60.49 120 HIS B CA 1
ATOM 4836 C C . HIS B 1 119 ? 53.053 57.893 65.637 1.00 61.39 120 HIS B C 1
ATOM 4837 O O . HIS B 1 119 ? 53.213 58.282 64.481 1.00 58.80 120 HIS B O 1
ATOM 4844 N N . GLY B 1 120 ? 51.846 57.727 66.199 1.00 63.44 121 GLY B N 1
ATOM 4845 C CA . GLY B 1 120 ? 50.597 57.922 65.472 1.00 63.97 121 GLY B CA 1
ATOM 4846 C C . GLY B 1 120 ? 49.988 56.647 64.889 1.00 65.71 121 GLY B C 1
ATOM 4847 O O . GLY B 1 120 ? 50.706 55.685 64.617 1.00 61.59 121 GLY B O 1
ATOM 4848 N N . ASP B 1 121 ? 48.654 56.654 64.704 1.00 72.37 122 ASP B N 1
ATOM 4849 C CA . ASP B 1 121 ? 47.946 55.627 63.946 1.00 72.98 122 ASP B CA 1
ATOM 4850 C C . ASP B 1 121 ? 47.928 55.934 62.451 1.00 70.26 122 ASP B C 1
ATOM 4851 O O . ASP B 1 121 ? 47.767 55.028 61.633 1.00 70.80 122 ASP B O 1
ATOM 4856 N N . ALA B 1 122 ? 48.062 57.223 62.112 1.00 71.15 123 ALA B N 1
ATOM 4857 C CA . ALA B 1 122 ? 48.105 57.669 60.726 1.00 70.09 123 ALA B CA 1
ATOM 4858 C C . ALA B 1 122 ? 49.065 58.845 60.540 1.00 67.99 123 ALA B C 1
ATOM 4859 O O . ALA B 1 122 ? 49.526 59.448 61.513 1.00 67.28 123 ALA B O 1
ATOM 4861 N N . PHE B 1 123 ? 49.324 59.180 59.267 1.00 67.17 124 PHE B N 1
ATOM 4862 C CA . PHE B 1 123 ? 50.297 60.190 58.889 1.00 65.87 124 PHE B CA 1
ATOM 4863 C C . PHE B 1 123 ? 50.156 61.521 59.630 1.00 64.99 124 PHE B C 1
ATOM 4864 O O . PHE B 1 123 ? 51.161 62.048 60.106 1.00 64.52 124 PHE B O 1
ATOM 4872 N N . PRO B 1 124 ? 48.944 62.126 59.753 1.00 63.74 125 PRO B N 1
ATOM 4873 C CA . PRO B 1 124 ? 48.814 63.449 60.370 1.00 62.72 125 PRO B CA 1
ATOM 4874 C C . PRO B 1 124 ? 49.391 63.560 61.781 1.00 66.05 125 PRO B C 1
ATOM 4875 O O . PRO B 1 124 ? 49.920 64.614 62.157 1.00 63.72 125 PRO B O 1
ATOM 4879 N N . GLU B 1 125 ? 49.267 62.471 62.561 1.00 66.42 126 GLU B N 1
ATOM 4880 C CA . GLU B 1 125 ? 49.797 62.432 63.919 1.00 68.42 126 GLU B CA 1
ATOM 4881 C C . GLU B 1 125 ? 51.327 62.329 63.923 1.00 63.72 126 GLU B C 1
ATOM 4882 O O . GLU B 1 125 ? 52.002 62.995 64.717 1.00 61.72 126 GLU B O 1
ATOM 4888 N N . ALA B 1 126 ? 51.852 61.477 63.029 1.00 58.88 127 ALA B N 1
ATOM 4889 C CA . ALA B 1 126 ? 53.281 61.376 62.776 1.00 57.46 127 ALA B CA 1
ATOM 4890 C C . ALA B 1 126 ? 53.861 62.741 62.413 1.00 57.55 127 ALA B C 1
ATOM 4891 O O . ALA B 1 126 ? 54.850 63.177 63.011 1.00 54.67 127 ALA B O 1
ATOM 4893 N N . LEU B 1 127 ? 53.196 63.421 61.463 1.00 58.68 128 LEU B N 1
ATOM 4894 C CA . LEU B 1 127 ? 53.617 64.736 61.007 1.00 57.99 128 LEU B CA 1
ATOM 4895 C C . LEU B 1 127 ? 53.669 65.727 62.161 1.00 58.23 128 LEU B C 1
ATOM 4896 O O . LEU B 1 127 ? 54.630 66.475 62.277 1.00 59.64 128 LEU B O 1
ATOM 4901 N N . ALA B 1 128 ? 52.643 65.728 63.019 1.00 60.91 129 ALA B N 1
ATOM 4902 C CA . ALA B 1 128 ? 52.584 66.674 64.126 1.00 63.43 129 ALA B CA 1
ATOM 4903 C C . ALA B 1 128 ? 53.699 66.423 65.142 1.00 64.94 129 ALA B C 1
ATOM 4904 O O . ALA B 1 128 ? 54.249 67.372 65.720 1.00 64.67 129 ALA B O 1
ATOM 4906 N N . HIS B 1 129 ? 54.013 65.134 65.361 1.00 64.01 130 HIS B N 1
ATOM 4907 C CA . HIS B 1 129 ? 55.101 64.776 66.259 1.00 66.81 130 HIS B CA 1
ATOM 4908 C C . HIS B 1 129 ? 56.447 65.266 65.711 1.00 63.96 130 HIS B C 1
ATOM 4909 O O . HIS B 1 129 ? 57.266 65.835 66.442 1.00 63.00 130 HIS B O 1
ATOM 4916 N N . ALA B 1 130 ? 56.648 65.066 64.405 1.00 60.46 131 ALA B N 1
ATOM 4917 C CA . ALA B 1 130 ? 57.848 65.529 63.731 1.00 59.31 131 ALA B CA 1
ATOM 4918 C C . ALA B 1 130 ? 57.993 67.042 63.850 1.00 59.37 131 ALA B C 1
ATOM 4919 O O . ALA B 1 130 ? 59.060 67.523 64.220 1.00 59.98 131 ALA B O 1
ATOM 4921 N N . LEU B 1 131 ? 56.911 67.779 63.562 1.00 60.83 132 LEU B N 1
ATOM 4922 C CA . LEU B 1 131 ? 56.933 69.238 63.611 1.00 62.09 132 LEU B CA 1
ATOM 4923 C C . LEU B 1 131 ? 57.203 69.746 65.021 1.00 64.16 132 LEU B C 1
ATOM 4924 O O . LEU B 1 131 ? 57.826 70.793 65.190 1.00 64.73 132 LEU B O 1
ATOM 4929 N N . LYS B 1 132 ? 56.739 68.995 66.028 1.00 66.78 133 LYS B N 1
ATOM 4930 C CA . LYS B 1 132 ? 57.056 69.325 67.405 1.00 69.84 133 LYS B CA 1
ATOM 4931 C C . LYS B 1 132 ? 58.556 69.186 67.673 1.00 68.43 133 LYS B C 1
ATOM 4932 O O . LYS B 1 132 ? 59.161 70.036 68.334 1.00 69.74 133 LYS B O 1
ATOM 4938 N N . LEU B 1 133 ? 59.148 68.101 67.156 1.00 64.13 134 LEU B N 1
ATOM 4939 C CA . LEU B 1 133 ? 60.564 67.847 67.369 1.00 62.55 134 LEU B CA 1
ATOM 4940 C C . LEU B 1 133 ? 61.434 68.889 66.667 1.00 62.11 134 LEU B C 1
ATOM 4941 O O . LEU B 1 133 ? 62.528 69.179 67.134 1.00 63.13 134 LEU B O 1
ATOM 4946 N N . VAL B 1 134 ? 60.942 69.459 65.557 1.00 62.58 135 VAL B N 1
ATOM 4947 C CA . VAL B 1 134 ? 61.608 70.572 64.890 1.00 63.92 135 VAL B CA 1
ATOM 4948 C C . VAL B 1 134 ? 61.879 71.704 65.883 1.00 69.09 135 VAL B C 1
ATOM 4949 O O . VAL B 1 134 ? 62.979 72.263 65.900 1.00 67.47 135 VAL B O 1
ATOM 4953 N N . ASP B 1 135 ? 60.862 72.051 66.686 1.00 73.12 136 ASP B N 1
ATOM 4954 C CA . ASP B 1 135 ? 60.966 73.154 67.632 1.00 76.54 136 ASP B CA 1
ATOM 4955 C C . ASP B 1 135 ? 61.754 72.748 68.874 1.00 75.60 136 ASP B C 1
ATOM 4956 O O . ASP B 1 135 ? 62.598 73.508 69.343 1.00 75.06 136 ASP B O 1
ATOM 4961 N N . GLU B 1 136 ? 61.480 71.538 69.374 1.00 75.18 137 GLU B N 1
ATOM 4962 C CA . GLU B 1 136 ? 62.145 71.028 70.562 1.00 77.21 137 GLU B CA 1
ATOM 4963 C C . GLU B 1 136 ? 63.656 70.885 70.381 1.00 78.39 137 GLU B C 1
ATOM 4964 O O . GLU B 1 136 ? 64.414 71.317 71.246 1.00 77.95 137 GLU B O 1
ATOM 4970 N N . LYS B 1 137 ? 64.065 70.277 69.246 1.00 77.45 138 LYS B N 1
ATOM 4971 C CA . LYS B 1 137 ? 65.435 69.839 69.008 1.00 75.25 138 LYS B CA 1
ATOM 4972 C C . LYS B 1 137 ? 66.217 70.633 67.962 1.00 71.68 138 LYS B C 1
ATOM 4973 O O . LYS B 1 137 ? 67.426 70.463 67.837 1.00 73.05 138 LYS B O 1
ATOM 4979 N N . GLY B 1 138 ? 65.534 71.466 67.174 1.00 67.44 139 GLY B N 1
ATOM 4980 C CA . GLY B 1 138 ? 66.187 72.229 66.120 1.00 63.45 139 GLY B CA 1
ATOM 4981 C C . GLY B 1 138 ? 66.500 71.427 64.853 1.00 60.09 139 GLY B C 1
ATOM 4982 O O . GLY B 1 138 ? 67.362 71.833 64.079 1.00 55.44 139 GLY B O 1
ATOM 4983 N N . TYR B 1 139 ? 65.813 70.286 64.653 1.00 58.23 140 TYR B N 1
ATOM 4984 C CA . TYR B 1 139 ? 65.952 69.533 63.416 1.00 56.88 140 TYR B CA 1
ATOM 4985 C C . TYR B 1 139 ? 65.353 70.313 62.253 1.00 54.32 140 TYR B C 1
ATOM 4986 O O . TYR B 1 139 ? 64.336 70.984 62.438 1.00 56.14 140 TYR B O 1
ATOM 4995 N N . THR B 1 140 ? 65.953 70.168 61.064 1.00 51.56 141 THR B N 1
ATOM 4996 C CA . THR B 1 140 ? 65.384 70.745 59.855 1.00 50.66 141 THR B CA 1
ATOM 4997 C C . THR B 1 140 ? 64.454 69.731 59.184 1.00 49.52 141 THR B C 1
ATOM 4998 O O . THR B 1 140 ? 64.882 68.630 58.840 1.00 48.40 141 THR B O 1
ATOM 5002 N N . PHE B 1 141 ? 63.173 70.109 59.038 1.00 47.93 142 PHE B N 1
ATOM 5003 C CA . PHE B 1 141 ? 62.180 69.277 58.394 1.00 45.51 142 PHE B CA 1
ATOM 5004 C C . PHE B 1 141 ? 62.514 69.154 56.912 1.00 43.40 142 PHE B C 1
ATOM 5005 O O . PHE B 1 141 ? 62.907 70.127 56.268 1.00 45.26 142 PHE B O 1
ATOM 5013 N N . VAL B 1 142 ? 62.387 67.946 56.367 1.00 40.97 143 VAL B N 1
ATOM 5014 C CA . VAL B 1 142 ? 62.585 67.773 54.940 1.00 40.20 143 VAL B CA 1
ATOM 5015 C C . VAL B 1 142 ? 61.282 67.263 54.333 1.00 39.65 143 VAL B C 1
ATOM 5016 O O . VAL B 1 142 ? 60.893 66.130 54.572 1.00 39.46 143 VAL B O 1
ATOM 5020 N N . HIS B 1 143 ? 60.617 68.126 53.554 1.00 39.98 144 HIS B N 1
ATOM 5021 C CA . HIS B 1 143 ? 59.318 67.819 52.981 1.00 40.39 144 HIS B CA 1
ATOM 5022 C C . HIS B 1 143 ? 59.484 66.873 51.793 1.00 38.76 144 HIS B C 1
ATOM 5023 O O . HIS B 1 143 ? 60.441 66.997 51.030 1.00 37.76 144 HIS B O 1
ATOM 5030 N N . PRO B 1 144 ? 58.579 65.879 51.628 1.00 37.89 145 PRO B N 1
ATOM 5031 C CA . PRO B 1 144 ? 58.631 64.969 50.479 1.00 36.94 145 PRO B CA 1
ATOM 5032 C C . PRO B 1 144 ? 58.526 65.602 49.094 1.00 36.78 145 PRO B C 1
ATOM 5033 O O . PRO B 1 144 ? 58.996 65.019 48.115 1.00 34.19 145 PRO B O 1
ATOM 5037 N N . TYR B 1 145 ? 57.879 66.770 49.008 1.00 37.40 146 TYR B N 1
ATOM 5038 C CA . TYR B 1 145 ? 57.672 67.389 47.708 1.00 37.68 146 TYR B CA 1
ATOM 5039 C C . TYR B 1 145 ? 57.594 68.914 47.695 1.00 38.32 146 TYR B C 1
ATOM 5040 O O . TYR B 1 145 ? 57.992 69.533 46.715 1.00 38.41 146 TYR B O 1
ATOM 5049 N N . ASP B 1 146 ? 57.120 69.521 48.779 1.00 38.38 147 ASP B N 1
ATOM 5050 C CA . ASP B 1 146 ? 56.751 70.922 48.730 1.00 40.12 147 ASP B CA 1
ATOM 5051 C C . ASP B 1 146 ? 57.880 71.825 49.202 1.00 40.42 147 ASP B C 1
ATOM 5052 O O . ASP B 1 146 ? 57.756 72.510 50.202 1.00 42.78 147 ASP B O 1
ATOM 5057 N N . ASP B 1 147 ? 58.974 71.845 48.444 1.00 40.60 148 ASP B N 1
ATOM 5058 C CA . ASP B 1 147 ? 60.177 72.563 48.827 1.00 39.71 148 ASP B CA 1
ATOM 5059 C C . ASP B 1 147 ? 60.955 72.866 47.556 1.00 38.07 148 ASP B C 1
ATOM 5060 O O . ASP B 1 147 ? 61.189 71.956 46.771 1.00 36.73 148 ASP B O 1
ATOM 5065 N N . PRO B 1 148 ? 61.369 74.130 47.302 1.00 39.18 149 PRO B N 1
ATOM 5066 C CA . PRO B 1 148 ? 62.048 74.470 46.049 1.00 38.53 149 PRO B CA 1
ATOM 5067 C C . PRO B 1 148 ? 63.285 73.625 45.762 1.00 37.29 149 PRO B C 1
ATOM 5068 O O . PRO B 1 148 ? 63.519 73.270 44.617 1.00 37.06 149 PRO B O 1
ATOM 5072 N N . ASP B 1 149 ? 64.082 73.321 46.791 1.00 36.50 150 ASP B N 1
ATOM 5073 C CA . ASP B 1 149 ? 65.267 72.509 46.584 1.00 36.49 150 ASP B CA 1
ATOM 5074 C C . ASP B 1 149 ? 64.941 71.061 46.217 1.00 34.75 150 ASP B C 1
ATOM 5075 O O . ASP B 1 149 ? 65.666 70.463 45.422 1.00 33.07 150 ASP B O 1
ATOM 5080 N N . THR B 1 150 ? 63.861 70.525 46.809 1.00 34.34 151 THR B N 1
ATOM 5081 C CA . THR B 1 150 ? 63.320 69.223 46.444 1.00 34.21 151 THR B CA 1
ATOM 5082 C C . THR B 1 150 ? 62.846 69.194 44.990 1.00 33.38 151 THR B C 1
ATOM 5083 O O . THR B 1 150 ? 63.218 68.306 44.219 1.00 34.26 151 THR B O 1
ATOM 5087 N N . ILE B 1 151 ? 62.045 70.191 44.618 1.00 33.34 152 ILE B N 1
ATOM 5088 C CA . ILE B 1 151 ? 61.568 70.337 43.253 1.00 33.51 152 ILE B CA 1
ATOM 5089 C C . ILE B 1 151 ? 62.748 70.365 42.272 1.00 34.46 152 ILE B C 1
ATOM 5090 O O . ILE B 1 151 ? 62.738 69.661 41.262 1.00 33.43 152 ILE B O 1
ATOM 5095 N N . ALA B 1 152 ? 63.787 71.142 42.600 1.00 33.59 153 ALA B N 1
ATOM 5096 C CA . ALA B 1 152 ? 64.931 71.296 41.719 1.00 34.03 153 ALA B CA 1
ATOM 5097 C C . ALA B 1 152 ? 65.677 69.976 41.555 1.00 32.48 153 ALA B C 1
ATOM 5098 O O . ALA B 1 152 ? 66.131 69.641 40.469 1.00 31.65 153 ALA B O 1
ATOM 5100 N N . GLY B 1 153 ? 65.810 69.243 42.655 1.00 32.73 154 GLY B N 1
ATOM 5101 C CA . GLY B 1 153 ? 66.411 67.925 42.634 1.00 32.30 154 GLY B CA 1
ATOM 5102 C C . GLY B 1 153 ? 65.641 66.953 41.749 1.00 32.06 154 GLY B C 1
ATOM 5103 O O . GLY B 1 153 ? 66.251 66.242 40.955 1.00 32.26 154 GLY B O 1
ATOM 5104 N N . GLN B 1 154 ? 64.310 66.909 41.898 1.00 32.14 155 GLN B N 1
ATOM 5105 C CA . GLN B 1 154 ? 63.511 66.045 41.045 1.00 32.17 155 GLN B CA 1
ATOM 5106 C C . GLN B 1 154 ? 63.643 66.454 39.576 1.00 31.84 155 GLN B C 1
ATOM 5107 O O . GLN B 1 154 ? 63.583 65.606 38.688 1.00 32.54 155 GLN B O 1
ATOM 5113 N N . GLY B 1 155 ? 63.791 67.759 39.329 1.00 31.36 156 GLY B N 1
ATOM 5114 C CA . GLY B 1 155 ? 63.915 68.292 37.983 1.00 31.97 156 GLY B CA 1
ATOM 5115 C C . GLY B 1 155 ? 65.113 67.773 37.195 1.00 31.54 156 GLY B C 1
ATOM 5116 O O . GLY B 1 155 ? 65.110 67.818 35.960 1.00 32.92 156 GLY B O 1
ATOM 5117 N N . THR B 1 156 ? 66.140 67.293 37.906 1.00 30.22 157 THR B N 1
ATOM 5118 C CA . THR B 1 156 ? 67.263 66.671 37.230 1.00 30.50 157 THR B CA 1
ATOM 5119 C C . THR B 1 156 ? 66.830 65.497 36.350 1.00 30.65 157 THR B C 1
ATOM 5120 O O . THR B 1 156 ? 67.519 65.164 35.393 1.00 30.56 157 THR B O 1
ATOM 5124 N N . VAL B 1 157 ? 65.685 64.879 36.667 1.00 30.25 158 VAL B N 1
ATOM 5125 C CA . VAL B 1 157 ? 65.112 63.858 35.805 1.00 29.74 158 VAL B CA 1
ATOM 5126 C C . VAL B 1 157 ? 64.889 64.394 34.389 1.00 29.63 158 VAL B C 1
ATOM 5127 O O . VAL B 1 157 ? 65.245 63.727 33.423 1.00 27.90 158 VAL B O 1
ATOM 5131 N N . ALA B 1 158 ? 64.308 65.593 34.278 1.00 30.64 159 ALA B N 1
ATOM 5132 C CA . ALA B 1 158 ? 64.048 66.194 32.977 1.00 32.84 159 ALA B CA 1
ATOM 5133 C C . ALA B 1 158 ? 65.344 66.589 32.283 1.00 33.41 159 ALA B C 1
ATOM 5134 O O . ALA B 1 158 ? 65.481 66.433 31.071 1.00 34.28 159 ALA B O 1
ATOM 5136 N N . MET B 1 159 ? 66.302 67.076 33.068 1.00 34.42 160 MET B N 1
ATOM 5137 C CA . MET B 1 159 ? 67.593 67.480 32.542 1.00 34.03 160 MET B CA 1
ATOM 5138 C C . MET B 1 159 ? 68.225 66.294 31.815 1.00 32.89 160 MET B C 1
ATOM 5139 O O . MET B 1 159 ? 68.722 66.442 30.691 1.00 32.65 160 MET B O 1
ATOM 5144 N N . GLU B 1 160 ? 68.131 65.107 32.427 1.00 31.14 161 GLU B N 1
ATOM 5145 C CA . GLU B 1 160 ? 68.666 63.902 31.812 1.00 31.42 161 GLU B CA 1
ATOM 5146 C C . GLU B 1 160 ? 67.895 63.520 30.547 1.00 31.64 161 GLU B C 1
ATOM 5147 O O . GLU B 1 160 ? 68.502 63.276 29.499 1.00 32.22 161 GLU B O 1
ATOM 5153 N N . ILE B 1 161 ? 66.561 63.485 30.652 1.00 30.89 162 ILE B N 1
ATOM 5154 C CA . ILE B 1 161 ? 65.717 63.051 29.552 1.00 31.26 162 ILE B CA 1
ATOM 5155 C C . ILE B 1 161 ? 65.958 63.874 28.288 1.00 31.78 162 ILE B C 1
ATOM 5156 O O . ILE B 1 161 ? 66.070 63.326 27.198 1.00 31.21 162 ILE B O 1
ATOM 5161 N N . LEU B 1 162 ? 66.030 65.202 28.442 1.00 33.68 163 LEU B N 1
ATOM 5162 C CA . LEU B 1 162 ? 66.189 66.087 27.293 1.0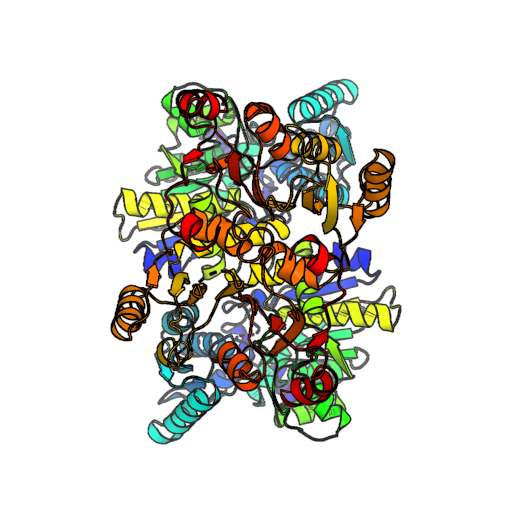0 33.82 163 LEU B CA 1
ATOM 5163 C C . LEU B 1 162 ? 67.570 65.947 26.666 1.00 34.48 163 LEU B C 1
ATOM 5164 O O . LEU B 1 162 ? 67.713 66.092 25.459 1.00 34.72 163 LEU B O 1
ATOM 5169 N N . ARG B 1 163 ? 68.566 65.603 27.484 1.00 35.90 164 ARG B N 1
ATOM 5170 C CA . ARG B 1 163 ? 69.885 65.277 26.977 1.00 37.23 164 ARG B CA 1
ATOM 5171 C C . ARG B 1 163 ? 69.899 63.918 26.269 1.00 35.76 164 ARG B C 1
ATOM 5172 O O . ARG B 1 163 ? 70.582 63.762 25.267 1.00 35.72 164 ARG B O 1
ATOM 5180 N N . GLN B 1 164 ? 69.147 62.942 26.796 1.00 33.93 165 GLN B N 1
ATOM 5181 C CA . GLN B 1 164 ? 69.155 61.580 26.287 1.00 32.73 165 GLN B CA 1
ATOM 5182 C C . GLN B 1 164 ? 68.304 61.426 25.029 1.00 32.82 165 GLN B C 1
ATOM 5183 O O . GLN B 1 164 ? 68.549 60.538 24.238 1.00 32.38 165 GLN B O 1
ATOM 5189 N N . GLN B 1 165 ? 67.282 62.273 24.875 1.00 33.15 166 GLN B N 1
ATOM 5190 C CA . GLN B 1 165 ? 66.362 62.208 23.750 1.00 33.36 166 GLN B CA 1
ATOM 5191 C C . GLN B 1 165 ? 66.300 63.610 23.154 1.00 33.35 166 GLN B C 1
ATOM 5192 O O . GLN B 1 165 ? 65.323 64.337 23.348 1.00 33.60 166 GLN B O 1
ATOM 5198 N N . PRO B 1 166 ? 67.378 64.058 22.474 1.00 33.01 167 PRO B N 1
ATOM 5199 C CA . PRO B 1 166 ? 67.426 65.415 21.927 1.00 34.25 167 PRO B CA 1
ATOM 5200 C C . PRO B 1 166 ? 66.530 65.616 20.711 1.00 35.72 167 PRO B C 1
ATOM 5201 O O . PRO B 1 166 ? 66.176 66.750 20.414 1.00 37.44 167 PRO B O 1
ATOM 5205 N N . GLY B 1 167 ? 66.192 64.524 20.014 1.00 35.83 168 GLY B N 1
ATOM 5206 C CA . GLY B 1 167 ? 65.309 64.584 18.864 1.00 36.16 168 GLY B CA 1
ATOM 5207 C C . GLY B 1 167 ? 63.837 64.613 19.270 1.00 36.16 168 GLY B C 1
ATOM 5208 O O . GLY B 1 167 ? 63.477 65.105 20.334 1.00 36.28 168 GLY B O 1
ATOM 5209 N N . ARG B 1 168 ? 62.985 64.040 18.427 1.00 36.59 169 ARG B N 1
ATOM 5210 C CA . ARG B 1 168 ? 61.555 64.127 18.633 1.00 37.80 169 ARG B CA 1
ATOM 5211 C C . ARG B 1 168 ? 61.124 63.592 20.004 1.00 37.13 169 ARG B C 1
ATOM 5212 O O . ARG B 1 168 ? 61.531 62.514 20.437 1.00 37.03 169 ARG B O 1
ATOM 5220 N N . LEU B 1 169 ? 60.282 64.377 20.677 1.00 36.63 170 LEU B N 1
ATOM 5221 C CA . LEU B 1 169 ? 59.759 64.027 21.982 1.00 36.96 170 LEU B CA 1
ATOM 5222 C C . LEU B 1 169 ? 58.436 64.774 22.127 1.00 36.60 170 LEU B C 1
ATOM 5223 O O . LEU B 1 169 ? 58.428 65.983 22.324 1.00 35.73 170 LEU B O 1
ATOM 5228 N N . ASP B 1 170 ? 57.324 64.048 22.002 1.00 36.56 171 ASP B N 1
ATOM 5229 C CA . ASP B 1 170 ? 56.010 64.664 21.966 1.00 36.93 171 ASP B CA 1
ATOM 5230 C C . ASP B 1 170 ? 55.498 64.963 23.370 1.00 36.90 171 ASP B C 1
ATOM 5231 O O . ASP B 1 170 ? 54.890 66.009 23.613 1.00 36.28 171 ASP B O 1
ATOM 5236 N N . ALA B 1 171 ? 55.751 64.045 24.306 1.00 36.12 172 ALA B N 1
ATOM 5237 C CA . ALA B 1 171 ? 55.157 64.179 25.624 1.00 34.97 172 ALA B CA 1
ATOM 5238 C C . ALA B 1 171 ? 55.876 63.336 26.664 1.00 33.93 172 ALA B C 1
ATOM 5239 O O . ALA B 1 171 ? 56.349 62.241 26.357 1.00 33.62 172 ALA B O 1
ATOM 5241 N N . ILE B 1 172 ? 55.965 63.897 27.876 1.00 33.75 173 ILE B N 1
ATOM 5242 C CA . ILE B 1 172 ? 56.496 63.206 29.039 1.00 33.89 173 ILE B CA 1
ATOM 5243 C C . ILE B 1 172 ? 55.383 63.005 30.059 1.00 33.23 173 ILE B C 1
ATOM 5244 O O . ILE B 1 172 ? 54.712 63.965 30.439 1.00 34.84 173 ILE B O 1
ATOM 5249 N N . PHE B 1 173 ? 55.207 61.749 30.477 1.00 32.53 174 PHE B N 1
ATOM 5250 C CA . PHE B 1 173 ? 54.156 61.337 31.389 1.00 31.73 174 PHE B CA 1
ATOM 5251 C C . PHE B 1 173 ? 54.750 61.098 32.775 1.00 31.31 174 PHE B C 1
ATOM 5252 O O . PHE B 1 173 ? 55.697 60.321 32.918 1.00 32.11 174 PHE B O 1
ATOM 5260 N N . VAL B 1 174 ? 54.178 61.770 33.782 1.00 31.28 175 VAL B N 1
ATOM 5261 C CA . VAL B 1 174 ? 54.758 61.840 35.115 1.00 31.00 175 VAL B CA 1
ATOM 5262 C C . VAL B 1 174 ? 53.724 61.472 36.177 1.00 31.37 175 VAL B C 1
ATOM 5263 O O . VAL B 1 174 ? 52.637 62.045 36.191 1.00 32.23 175 VAL B O 1
ATOM 5267 N N . PRO B 1 175 ? 54.029 60.542 37.114 1.00 29.80 176 PRO B N 1
ATOM 5268 C CA . PRO B 1 175 ? 53.112 60.256 38.217 1.00 30.43 176 PRO B CA 1
ATOM 5269 C C . PRO B 1 175 ? 53.088 61.455 39.156 1.00 31.85 176 PRO B C 1
ATOM 5270 O O . PRO B 1 175 ? 54.114 62.114 39.334 1.00 32.56 176 PRO B O 1
ATOM 5274 N N . VAL B 1 176 ? 51.914 61.733 39.731 1.00 32.42 177 VAL B N 1
ATOM 5275 C CA . VAL B 1 176 ? 51.749 62.886 40.588 1.00 33.42 177 VAL B CA 1
ATOM 5276 C C . VAL B 1 176 ? 51.171 62.512 41.945 1.00 34.17 177 VAL B C 1
ATOM 5277 O O . VAL B 1 176 ? 50.034 62.066 42.041 1.00 35.42 177 VAL B O 1
ATOM 5281 N N . GLY B 1 177 ? 51.999 62.689 42.979 1.00 33.98 178 GLY B N 1
ATOM 5282 C CA . GLY B 1 177 ? 51.562 62.640 44.359 1.00 33.30 178 GLY B CA 1
ATOM 5283 C C . GLY B 1 177 ? 51.268 64.064 44.802 1.00 33.02 178 GLY B C 1
ATOM 5284 O O . GLY B 1 177 ? 50.182 64.573 44.543 1.00 34.13 178 GLY B O 1
ATOM 5285 N N . GLY B 1 178 ? 52.256 64.694 45.449 1.00 32.94 179 GLY B N 1
ATOM 5286 C CA . GLY B 1 178 ? 52.155 66.091 45.863 1.00 33.59 179 GLY B CA 1
ATOM 5287 C C . GLY B 1 178 ? 52.697 67.094 44.840 1.00 33.18 179 GLY B C 1
ATOM 5288 O O . GLY B 1 178 ? 52.611 68.304 45.053 1.00 33.18 179 GLY B O 1
ATOM 5289 N N . GLY B 1 179 ? 53.290 66.572 43.757 1.00 32.81 180 GLY B N 1
ATOM 5290 C CA . GLY B 1 179 ? 53.676 67.378 42.613 1.00 33.29 180 GLY B CA 1
ATOM 5291 C C . GLY B 1 179 ? 55.130 67.836 42.527 1.00 33.78 180 GLY B C 1
ATOM 5292 O O . GLY B 1 179 ? 55.453 68.682 41.692 1.00 35.35 180 GLY B O 1
ATOM 5293 N N . GLY B 1 180 ? 56.008 67.282 43.369 1.00 33.34 181 GLY B N 1
ATOM 5294 C CA . GLY B 1 180 ? 57.419 67.639 43.333 1.00 32.95 181 GLY B CA 1
ATOM 5295 C C . GLY B 1 180 ? 58.084 67.188 42.032 1.00 32.95 181 GLY B C 1
ATOM 5296 O O . GLY B 1 180 ? 58.762 67.970 41.363 1.00 31.78 181 GLY B O 1
ATOM 5297 N N . LEU B 1 181 ? 57.872 65.913 41.678 1.00 32.13 182 LEU B N 1
ATOM 5298 C CA . LEU B 1 181 ? 58.471 65.344 40.486 1.00 31.13 182 LEU B CA 1
ATOM 5299 C C . LEU B 1 181 ? 57.993 66.095 39.243 1.00 31.33 182 LEU B C 1
ATOM 5300 O O . LEU B 1 181 ? 58.796 66.618 38.480 1.00 29.79 182 LEU B O 1
ATOM 5305 N N . VAL B 1 182 ? 56.674 66.178 39.059 1.00 31.30 183 VAL B N 1
ATOM 5306 C CA . VAL B 1 182 ? 56.148 66.814 37.869 1.00 32.32 183 VAL B CA 1
ATOM 5307 C C . VAL B 1 182 ? 56.431 68.322 37.824 1.00 32.79 183 VAL B C 1
ATOM 5308 O O . VAL B 1 182 ? 56.613 68.874 36.742 1.00 34.32 183 VAL B O 1
ATOM 5312 N N . ALA B 1 183 ? 56.477 68.995 38.977 1.00 32.13 184 ALA B N 1
ATOM 5313 C CA . ALA B 1 183 ? 56.805 70.412 38.983 1.00 33.83 184 ALA B CA 1
ATOM 5314 C C . ALA B 1 183 ? 58.236 70.654 38.527 1.00 33.88 184 ALA B C 1
ATOM 5315 O O . ALA B 1 183 ? 58.493 71.564 37.758 1.00 34.28 184 ALA B O 1
ATOM 5317 N N . GLY B 1 184 ? 59.169 69.836 39.019 1.00 33.93 185 GLY B N 1
ATOM 5318 C CA . GLY B 1 184 ? 60.557 69.978 38.629 1.00 33.42 185 GLY B CA 1
ATOM 5319 C C . GLY B 1 184 ? 60.759 69.695 37.143 1.00 33.19 185 GLY B C 1
ATOM 5320 O O . GLY B 1 184 ? 61.528 70.383 36.485 1.00 31.80 185 GLY B O 1
ATOM 5321 N N . ILE B 1 185 ? 60.082 68.653 36.642 1.00 32.21 186 ILE B N 1
ATOM 5322 C CA . ILE B 1 185 ? 60.155 68.286 35.239 1.00 32.32 186 ILE B CA 1
ATOM 5323 C C . ILE B 1 185 ? 59.509 69.368 34.374 1.00 33.40 186 ILE B C 1
ATOM 5324 O O . ILE B 1 185 ? 60.048 69.745 33.341 1.00 32.05 186 ILE B O 1
ATOM 5329 N N . ALA B 1 186 ? 58.340 69.850 34.798 1.00 34.28 187 ALA B N 1
ATOM 5330 C CA . ALA B 1 186 ? 57.639 70.852 34.020 1.00 36.38 187 ALA B CA 1
ATOM 5331 C C . ALA B 1 186 ? 58.468 72.131 33.940 1.00 36.87 187 ALA B C 1
ATOM 5332 O O . ALA B 1 186 ? 58.548 72.754 32.887 1.00 36.56 187 ALA B O 1
ATOM 5334 N N . ALA B 1 187 ? 59.095 72.510 35.056 1.00 36.42 188 ALA B N 1
ATOM 5335 C CA . ALA B 1 187 ? 59.880 73.733 35.075 1.00 37.79 188 ALA B CA 1
ATOM 5336 C C . ALA B 1 187 ? 60.969 73.680 34.008 1.00 36.58 188 ALA B C 1
ATOM 5337 O O . ALA B 1 187 ? 61.122 74.604 33.216 1.00 35.81 188 ALA B O 1
ATOM 5339 N N . TYR B 1 188 ? 61.713 72.571 33.999 1.00 36.20 189 TYR B N 1
ATOM 5340 C CA . TYR B 1 188 ? 62.842 72.425 33.098 1.00 36.32 189 TYR B CA 1
ATOM 5341 C C . TYR B 1 188 ? 62.393 72.296 31.644 1.00 36.49 189 TYR B C 1
ATOM 5342 O O . TYR B 1 188 ? 62.968 72.934 30.760 1.00 37.21 189 TYR B O 1
ATOM 5351 N N . VAL B 1 189 ? 61.362 71.477 31.414 1.00 35.61 190 VAL B N 1
ATOM 5352 C CA . VAL B 1 189 ? 60.850 71.238 30.071 1.00 35.69 190 VAL B CA 1
ATOM 5353 C C . VAL B 1 189 ? 60.260 72.499 29.455 1.00 35.85 190 VAL B C 1
ATOM 5354 O O . VAL B 1 189 ? 60.551 72.835 28.311 1.00 35.23 190 VAL B O 1
ATOM 5358 N N . LYS B 1 190 ? 59.391 73.186 30.201 1.00 37.06 191 LYS B N 1
ATOM 5359 C CA . LYS B 1 190 ? 58.741 74.365 29.644 1.00 37.98 191 LYS B CA 1
ATOM 5360 C C . LYS B 1 190 ? 59.726 75.510 29.425 1.00 39.05 191 LYS B C 1
ATOM 5361 O O . LYS B 1 190 ? 59.470 76.381 28.616 1.00 40.97 191 LYS B O 1
ATOM 5367 N N . TYR B 1 191 ? 60.865 75.485 30.121 1.00 38.97 192 TYR B N 1
ATOM 5368 C CA . TYR B 1 191 ? 61.906 76.468 29.897 1.00 39.04 192 TYR B CA 1
ATOM 5369 C C . TYR B 1 191 ? 62.672 76.187 28.608 1.00 38.15 192 TYR B C 1
ATOM 5370 O O . TYR B 1 191 ? 62.868 77.065 27.783 1.00 37.63 192 TYR B O 1
ATOM 5379 N N . LEU B 1 192 ? 63.127 74.944 28.460 1.00 37.50 193 LEU B N 1
ATOM 5380 C CA . LEU B 1 192 ? 64.041 74.582 27.400 1.00 37.79 193 LEU B CA 1
ATOM 5381 C C . LEU B 1 192 ? 63.346 74.163 26.115 1.00 37.21 193 LEU B C 1
ATOM 5382 O O . LEU B 1 192 ? 63.774 74.543 25.032 1.00 37.40 193 LEU B O 1
ATOM 5387 N N . ARG B 1 193 ? 62.313 73.329 26.238 1.00 35.81 194 ARG B N 1
ATOM 5388 C CA . ARG B 1 193 ? 61.659 72.769 25.073 1.00 37.30 194 ARG B CA 1
ATOM 5389 C C . ARG B 1 193 ? 60.159 72.768 25.294 1.00 37.10 194 ARG B C 1
ATOM 5390 O O . ARG B 1 193 ? 59.561 71.713 25.478 1.00 37.68 194 ARG B O 1
ATOM 5398 N N . PRO B 1 194 ? 59.521 73.957 25.259 1.00 37.97 195 PRO B N 1
ATOM 5399 C CA . PRO B 1 194 ? 58.106 74.074 25.611 1.00 39.39 195 PRO B CA 1
ATOM 5400 C C . PRO B 1 194 ? 57.139 73.354 24.671 1.00 41.08 195 PRO B C 1
ATOM 5401 O O . PRO B 1 194 ? 55.992 73.138 25.043 1.00 42.05 195 PRO B O 1
ATOM 5405 N N . GLU B 1 195 ? 57.600 72.958 23.475 1.00 43.36 196 GLU B N 1
ATOM 5406 C CA . GLU B 1 195 ? 56.779 72.172 22.562 1.00 44.58 196 GLU B CA 1
ATOM 5407 C C . GLU B 1 195 ? 56.454 70.778 23.111 1.00 42.16 196 GLU B C 1
ATOM 5408 O O . GLU B 1 195 ? 55.478 70.160 22.695 1.00 41.94 196 GLU B O 1
ATOM 5414 N N . ILE B 1 196 ? 57.262 70.286 24.058 1.00 39.34 197 ILE B N 1
ATOM 5415 C CA . ILE B 1 196 ? 56.980 69.014 24.703 1.00 38.20 197 ILE B CA 1
ATOM 5416 C C . ILE B 1 196 ? 55.833 69.139 25.702 1.00 37.77 197 ILE B C 1
ATOM 5417 O O . ILE B 1 196 ? 55.844 70.015 26.558 1.00 37.32 197 ILE B O 1
ATOM 5422 N N . LYS B 1 197 ? 54.833 68.261 25.588 1.00 38.53 198 LYS B N 1
ATOM 5423 C CA . LYS B 1 197 ? 53.757 68.221 26.566 1.00 39.91 198 LYS B CA 1
ATOM 5424 C C . LYS B 1 197 ? 54.203 67.548 27.859 1.00 37.94 198 LYS B C 1
ATOM 5425 O O . LYS B 1 197 ? 54.938 66.567 27.832 1.00 37.25 198 LYS B O 1
ATOM 5431 N N . VAL B 1 198 ? 53.805 68.125 28.991 1.00 35.36 199 VAL B N 1
ATOM 5432 C CA . VAL B 1 198 ? 54.054 67.517 30.285 1.00 34.34 199 VAL B CA 1
ATOM 5433 C C . VAL B 1 198 ? 52.706 67.057 30.837 1.00 35.03 199 VAL B C 1
ATOM 5434 O O . VAL B 1 198 ? 51.841 67.868 31.155 1.00 35.00 199 VAL B O 1
ATOM 5438 N N . ILE B 1 199 ? 52.530 65.739 30.907 1.00 34.70 200 ILE B N 1
ATOM 5439 C CA . ILE B 1 199 ? 51.249 65.164 31.266 1.00 35.21 200 ILE B CA 1
ATOM 5440 C C . ILE B 1 199 ? 51.366 64.432 32.593 1.00 34.28 200 ILE B C 1
ATOM 5441 O O . ILE B 1 199 ? 52.122 63.472 32.710 1.00 34.17 200 ILE B O 1
ATOM 5446 N N . GLY B 1 200 ? 50.636 64.929 33.592 1.00 34.15 201 GLY B N 1
ATOM 5447 C CA . GLY B 1 200 ? 50.519 64.239 34.861 1.00 34.18 201 GLY B CA 1
ATOM 5448 C C . GLY B 1 200 ? 49.626 63.006 34.753 1.00 34.96 201 GLY B C 1
ATOM 5449 O O . GLY B 1 200 ? 48.677 62.977 33.957 1.00 35.50 201 GLY B O 1
ATOM 5450 N N . VAL B 1 201 ? 49.949 61.990 35.559 1.00 33.32 202 VAL B N 1
ATOM 5451 C CA . VAL B 1 201 ? 49.103 60.816 35.671 1.00 33.46 202 VAL B CA 1
ATOM 5452 C C . VAL B 1 201 ? 48.866 60.518 37.141 1.00 33.16 202 VAL B C 1
ATOM 5453 O O . VAL B 1 201 ? 49.823 60.422 37.911 1.00 33.03 202 VAL B O 1
ATOM 5457 N N . GLU B 1 202 ? 47.581 60.410 37.502 1.00 33.54 203 GLU B N 1
ATOM 5458 C CA . GLU B 1 202 ? 47.144 60.109 38.854 1.00 33.51 203 GLU B CA 1
ATOM 5459 C C . GLU B 1 202 ? 46.163 58.941 38.838 1.00 34.08 203 GLU B C 1
ATOM 5460 O O . GLU B 1 202 ? 45.505 58.690 37.840 1.00 33.59 203 GLU B O 1
ATOM 5466 N N . PRO B 1 203 ? 46.049 58.172 39.940 1.00 36.16 204 PRO B N 1
ATOM 5467 C CA . PRO B 1 203 ? 44.956 57.211 40.088 1.00 37.58 204 PRO B CA 1
ATOM 5468 C C . PRO B 1 203 ? 43.628 57.939 40.194 1.00 38.80 204 PRO B C 1
ATOM 5469 O O . PRO B 1 203 ? 43.599 59.063 40.694 1.00 39.82 204 PRO B O 1
ATOM 5473 N N . ASP B 1 204 ? 42.551 57.290 39.732 1.00 41.50 205 ASP B N 1
ATOM 5474 C CA . ASP B 1 204 ? 41.198 57.791 39.948 1.00 43.34 205 ASP B CA 1
ATOM 5475 C C . ASP B 1 204 ? 40.960 58.118 41.418 1.00 43.48 205 ASP B C 1
ATOM 5476 O O . ASP B 1 204 ? 40.331 59.123 41.735 1.00 43.22 205 ASP B O 1
ATOM 5481 N N . GLU B 1 205 ? 41.467 57.258 42.307 1.00 44.15 206 GLU B N 1
ATOM 5482 C CA . GLU B 1 205 ? 41.273 57.435 43.739 1.00 47.19 206 GLU B CA 1
ATOM 5483 C C . GLU B 1 205 ? 42.153 58.498 44.405 1.00 46.65 206 GLU B C 1
ATOM 5484 O O . GLU B 1 205 ? 41.962 58.769 45.593 1.00 45.65 206 GLU B O 1
ATOM 5490 N N . SER B 1 206 ? 43.128 59.065 43.666 1.00 44.03 207 SER B N 1
ATOM 5491 C CA . SER B 1 206 ? 44.022 60.081 44.211 1.00 44.91 207 SER B CA 1
ATOM 5492 C C . SER B 1 206 ? 44.410 61.119 43.162 1.00 44.40 207 SER B C 1
ATOM 5493 O O . SER B 1 206 ? 45.565 61.171 42.730 1.00 44.48 207 SER B O 1
ATOM 5496 N N . ASN B 1 207 ? 43.450 61.964 42.790 1.00 43.19 208 ASN B N 1
ATOM 5497 C CA . ASN B 1 207 ? 43.642 62.857 41.664 1.00 42.56 208 ASN B CA 1
ATOM 5498 C C . ASN B 1 207 ? 43.751 64.309 42.125 1.00 41.84 208 ASN B C 1
ATOM 5499 O O . ASN B 1 207 ? 43.087 65.187 41.572 1.00 41.90 208 ASN B O 1
ATOM 5504 N N . CYS B 1 208 ? 44.630 64.559 43.107 1.00 40.36 209 CYS B N 1
ATOM 5505 C CA . CYS B 1 208 ? 44.667 65.860 43.755 1.00 40.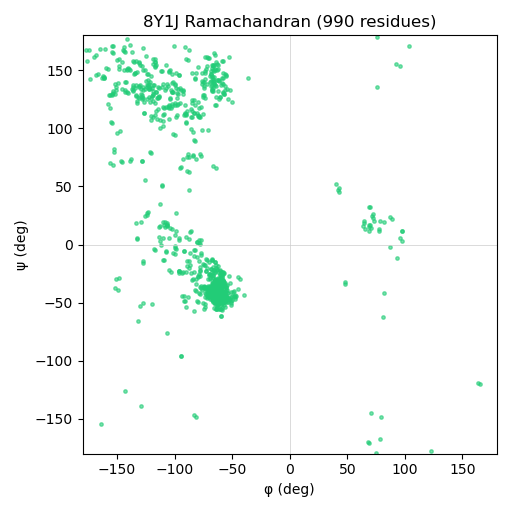54 209 CYS B CA 1
ATOM 5506 C C . CYS B 1 208 ? 45.117 66.980 42.815 1.00 40.03 209 CYS B C 1
ATOM 5507 O O . CYS B 1 208 ? 44.638 68.099 42.936 1.00 40.89 209 CYS B O 1
ATOM 5510 N N . LEU B 1 209 ? 46.038 66.694 41.883 1.00 39.97 210 LEU B N 1
ATOM 5511 C CA . LEU B 1 209 ? 46.468 67.702 40.921 1.00 39.90 210 LEU B CA 1
ATOM 5512 C C . LEU B 1 209 ? 45.381 67.947 39.873 1.00 41.28 210 LEU B C 1
ATOM 5513 O O . LEU B 1 209 ? 45.069 69.097 39.559 1.00 42.05 210 LEU B O 1
ATOM 5518 N N . GLN B 1 210 ? 44.786 66.872 39.343 1.00 40.52 211 GLN B N 1
ATOM 5519 C CA . GLN B 1 210 ? 43.743 67.031 38.342 1.00 41.34 211 GLN B CA 1
ATOM 5520 C C . GLN B 1 210 ? 42.598 67.893 38.876 1.00 42.95 211 GLN B C 1
ATOM 5521 O O . GLN B 1 210 ? 42.119 68.800 38.199 1.00 46.21 211 GLN B O 1
ATOM 5527 N N . ALA B 1 211 ? 42.173 67.616 40.111 1.00 43.50 212 ALA B N 1
ATOM 5528 C CA . ALA B 1 211 ? 41.078 68.348 40.728 1.00 44.11 212 ALA B CA 1
ATOM 5529 C C . ALA B 1 211 ? 41.469 69.794 41.005 1.00 44.59 212 ALA B C 1
ATOM 5530 O O . ALA B 1 211 ? 40.642 70.686 40.874 1.00 46.77 212 ALA B O 1
ATOM 5532 N N . ALA B 1 212 ? 42.724 70.010 41.407 1.00 44.38 213 ALA B N 1
ATOM 5533 C CA . ALA B 1 212 ? 43.213 71.344 41.711 1.00 45.71 213 ALA B CA 1
ATOM 5534 C C . ALA B 1 212 ? 43.270 72.206 40.453 1.00 46.38 213 ALA B C 1
ATOM 5535 O O . ALA B 1 212 ? 42.891 73.378 40.470 1.00 47.60 213 ALA B O 1
ATOM 5537 N N . MET B 1 213 ? 43.749 71.603 39.364 1.00 44.96 214 MET B N 1
ATOM 5538 C CA . MET B 1 213 ? 43.818 72.286 38.087 1.00 45.29 214 MET B CA 1
ATOM 5539 C C . MET B 1 213 ? 42.422 72.650 37.594 1.00 45.85 214 MET B C 1
ATOM 5540 O O . MET B 1 213 ? 42.229 73.764 37.130 1.00 46.28 214 MET B O 1
ATOM 5545 N N . ALA B 1 214 ? 41.466 71.718 37.708 1.00 45.73 215 ALA B N 1
ATOM 5546 C CA . ALA B 1 214 ? 40.088 71.975 37.312 1.00 47.71 215 ALA B CA 1
ATOM 5547 C C . ALA B 1 214 ? 39.439 73.075 38.153 1.00 50.90 215 ALA B C 1
ATOM 5548 O O . ALA B 1 214 ? 38.671 73.879 37.620 1.00 51.55 215 ALA B O 1
ATOM 5550 N N . ALA B 1 215 ? 39.732 73.093 39.465 1.00 51.58 216 ALA B N 1
ATOM 5551 C CA . ALA B 1 215 ? 39.135 74.059 40.377 1.00 52.69 216 ALA B CA 1
ATOM 5552 C C . ALA B 1 215 ? 39.925 75.362 40.456 1.00 53.39 216 ALA B C 1
ATOM 5553 O O . ALA B 1 215 ? 39.423 76.352 40.969 1.00 55.85 216 ALA B O 1
ATOM 5555 N N . GLY B 1 216 ? 41.166 75.367 39.959 1.00 53.33 217 GLY B N 1
ATOM 5556 C CA . GLY B 1 216 ? 42.006 76.549 40.050 1.00 53.40 217 GLY B CA 1
ATOM 5557 C C . GLY B 1 216 ? 42.448 76.871 41.477 1.00 55.05 217 GLY B C 1
ATOM 5558 O O . GLY B 1 216 ? 42.901 77.976 41.744 1.00 57.43 217 GLY B O 1
ATOM 5559 N N . GLU B 1 217 ? 42.324 75.901 42.392 1.00 55.34 218 GLU B N 1
ATOM 5560 C CA . GLU B 1 217 ? 42.849 76.048 43.740 1.00 55.49 218 GLU B CA 1
ATOM 5561 C C . GLU B 1 217 ? 43.177 74.675 44.327 1.00 52.64 218 GLU B C 1
ATOM 5562 O O . GLU B 1 217 ? 42.827 73.642 43.768 1.00 50.94 218 GLU B O 1
ATOM 5568 N N . ARG B 1 218 ? 43.843 74.679 45.480 1.00 52.11 219 ARG B N 1
ATOM 5569 C CA . ARG B 1 218 ? 44.401 73.472 46.062 1.00 49.94 219 ARG B CA 1
ATOM 5570 C C . ARG B 1 218 ? 43.364 72.703 46.880 1.00 51.10 219 ARG B C 1
ATOM 5571 O O . ARG B 1 218 ? 43.389 72.716 48.108 1.00 51.52 219 ARG B O 1
ATOM 5579 N N . VAL B 1 219 ? 42.462 72.007 46.184 1.00 50.68 220 VAL B N 1
ATOM 5580 C CA . VAL B 1 219 ? 41.409 71.255 46.840 1.00 51.68 220 VAL B CA 1
ATOM 5581 C C . VAL B 1 219 ? 41.992 70.108 47.659 1.00 50.95 220 VAL B C 1
ATOM 5582 O O . VAL B 1 219 ? 43.063 69.587 47.349 1.00 50.93 220 VAL B O 1
ATOM 5586 N N . VAL B 1 220 ? 41.271 69.762 48.727 1.00 50.91 221 VAL B N 1
ATOM 5587 C CA . VAL B 1 220 ? 41.616 68.668 49.612 1.00 49.91 221 VAL B CA 1
ATOM 5588 C C . VAL B 1 220 ? 40.652 67.535 49.286 1.00 50.13 221 VAL B C 1
ATOM 5589 O O . VAL B 1 220 ? 39.442 67.690 49.426 1.00 51.54 221 VAL B O 1
ATOM 5593 N N . LEU B 1 221 ? 41.200 66.409 48.820 1.00 49.76 222 LEU B N 1
ATOM 5594 C CA . LEU B 1 221 ? 40.410 65.212 48.590 1.00 51.38 222 LEU B CA 1
ATOM 5595 C C . LEU B 1 221 ? 39.904 64.655 49.919 1.00 52.34 222 LEU B C 1
ATOM 5596 O O . LEU B 1 221 ? 40.615 64.680 50.923 1.00 51.87 222 LEU B O 1
ATOM 5601 N N . GLY B 1 222 ? 38.673 64.135 49.909 1.00 54.42 223 GLY B N 1
ATOM 5602 C CA . GLY B 1 222 ? 38.077 63.512 51.084 1.00 55.71 223 GLY B CA 1
ATOM 5603 C C . GLY B 1 222 ? 38.804 62.251 51.550 1.00 56.78 223 GLY B C 1
ATOM 5604 O O . GLY B 1 222 ? 38.803 61.931 52.734 1.00 56.56 223 GLY B O 1
ATOM 5605 N N . GLN B 1 223 ? 39.405 61.520 50.604 1.00 57.16 224 GLN B N 1
ATOM 5606 C CA . GLN B 1 223 ? 40.282 60.401 50.915 1.00 57.96 224 GLN B CA 1
ATOM 5607 C C . GLN B 1 223 ? 41.101 60.020 49.681 1.00 55.67 224 GLN B C 1
ATOM 5608 O O . GLN B 1 223 ? 40.823 60.476 48.571 1.00 54.14 224 GLN B O 1
ATOM 5614 N N . VAL B 1 224 ? 42.117 59.180 49.901 1.00 52.13 225 VAL B N 1
ATOM 5615 C CA . VAL B 1 224 ? 43.019 58.754 48.846 1.00 52.81 225 VAL B CA 1
ATOM 5616 C C . VAL B 1 224 ? 43.014 57.232 48.784 1.00 49.23 225 VAL B C 1
ATOM 5617 O O . VAL B 1 224 ? 42.868 56.585 49.809 1.00 47.43 225 VAL B O 1
ATOM 5621 N N . GLY B 1 225 ? 43.167 56.668 47.582 1.00 47.90 226 GLY B N 1
ATOM 5622 C CA . GLY B 1 225 ? 43.267 55.227 47.420 1.00 45.63 226 GLY B CA 1
ATOM 5623 C C . GLY B 1 225 ? 44.565 54.684 48.009 1.00 44.75 226 GLY B C 1
ATOM 5624 O O . GLY B 1 225 ? 45.596 55.347 47.968 1.00 44.96 226 GLY B O 1
ATOM 5625 N N . LEU B 1 226 ? 44.504 53.467 48.549 1.00 46.03 227 LEU B N 1
ATOM 5626 C CA . LEU B 1 226 ? 45.646 52.827 49.182 1.00 45.52 227 LEU B CA 1
ATOM 5627 C C . LEU B 1 226 ? 46.515 52.048 48.204 1.00 44.02 227 LEU B C 1
ATOM 5628 O O . LEU B 1 226 ? 47.674 51.767 48.510 1.00 45.02 227 LEU B O 1
ATOM 5633 N N . PHE B 1 227 ? 45.946 51.698 47.041 1.00 42.31 228 PHE B N 1
ATOM 5634 C CA . PHE B 1 227 ? 46.652 50.847 46.097 1.00 40.27 228 PHE B CA 1
ATOM 5635 C C . PHE B 1 227 ? 47.922 51.524 45.588 1.00 39.19 228 PHE B C 1
ATOM 5636 O O . PHE B 1 227 ? 49.012 50.964 45.702 1.00 39.00 228 PHE B O 1
ATOM 5644 N N . ALA B 1 228 ? 47.772 52.728 45.031 1.00 38.50 229 ALA B N 1
ATOM 5645 C CA . ALA B 1 228 ? 48.921 53.493 44.571 1.00 38.72 229 ALA B CA 1
ATOM 5646 C C . ALA B 1 228 ? 49.457 54.327 45.736 1.00 37.73 229 ALA B C 1
ATOM 5647 O O . ALA B 1 228 ? 49.241 55.536 45.810 1.00 37.72 229 ALA B O 1
ATOM 5649 N N . ASP B 1 229 ? 50.147 53.646 46.652 1.00 37.32 230 ASP B N 1
ATOM 5650 C CA . ASP B 1 229 ? 50.549 54.229 47.918 1.00 38.51 230 ASP B CA 1
ATOM 5651 C C . ASP B 1 229 ? 51.624 55.307 47.747 1.00 37.23 230 ASP B C 1
ATOM 5652 O O . ASP B 1 229 ? 51.722 56.221 48.561 1.00 35.82 230 ASP B O 1
ATOM 5657 N N . GLY B 1 230 ? 52.407 55.223 46.661 1.00 36.45 231 GLY B N 1
ATOM 5658 C CA . GLY B 1 230 ? 53.401 56.243 46.358 1.00 35.93 231 GLY B CA 1
ATOM 5659 C C . GLY B 1 230 ? 52.841 57.644 46.105 1.00 36.17 231 GLY B C 1
ATOM 5660 O O . GLY B 1 230 ? 53.549 58.635 46.263 1.00 37.25 231 GLY B O 1
ATOM 5661 N N . VAL B 1 231 ? 51.562 57.724 45.706 1.00 37.13 232 VAL B N 1
ATOM 5662 C CA . VAL B 1 231 ? 50.930 59.000 45.389 1.00 38.07 232 VAL B CA 1
ATOM 5663 C C . VAL B 1 231 ? 49.672 59.266 46.219 1.00 39.30 232 VAL B C 1
ATOM 5664 O O . VAL B 1 231 ? 48.789 60.004 45.786 1.00 40.23 232 VAL B O 1
ATOM 5668 N N . ALA B 1 232 ? 49.633 58.694 47.429 1.00 38.68 233 ALA B N 1
ATOM 5669 C CA . ALA B 1 232 ? 48.523 58.874 48.353 1.00 39.41 233 ALA B CA 1
ATOM 5670 C C . ALA B 1 232 ? 48.607 60.242 49.027 1.00 39.84 233 ALA B C 1
ATOM 5671 O O . ALA B 1 232 ? 48.984 60.349 50.187 1.00 39.51 233 ALA B O 1
ATOM 5673 N N . VAL B 1 233 ? 48.244 61.288 48.282 1.00 40.47 234 VAL B N 1
ATOM 5674 C CA . VAL B 1 233 ? 48.369 62.658 48.752 1.00 40.10 234 VAL B CA 1
ATOM 5675 C C . VAL B 1 233 ? 47.048 63.359 48.464 1.00 40.40 234 VAL B C 1
ATOM 5676 O O . VAL B 1 233 ? 46.619 63.404 47.318 1.00 40.17 234 VAL B O 1
ATOM 5680 N N . ALA B 1 234 ? 46.418 63.890 49.521 1.00 41.59 235 ALA B N 1
ATOM 5681 C CA . ALA B 1 234 ? 45.094 64.475 49.436 1.00 42.47 235 ALA B CA 1
ATOM 5682 C C . ALA B 1 234 ? 45.085 65.892 48.855 1.00 42.95 235 ALA B C 1
ATOM 5683 O O . ALA B 1 234 ? 44.061 66.351 48.349 1.00 43.96 235 ALA B O 1
ATOM 5685 N N . GLN B 1 235 ? 46.202 66.612 48.986 1.00 42.25 236 GLN B N 1
ATOM 5686 C CA . GLN B 1 235 ? 46.256 68.001 48.556 1.00 42.54 236 GLN B CA 1
ATOM 5687 C C . GLN B 1 235 ? 47.587 68.311 47.889 1.00 41.12 236 GLN B C 1
ATOM 5688 O O . GLN B 1 235 ? 48.639 68.003 48.434 1.00 41.42 236 GLN B O 1
ATOM 5694 N N . ILE B 1 236 ? 47.517 68.929 46.704 1.00 41.29 237 ILE B N 1
ATOM 5695 C CA . ILE B 1 236 ? 48.696 69.319 45.953 1.00 40.58 237 ILE B CA 1
ATOM 5696 C C . ILE B 1 236 ? 49.515 70.324 46.753 1.00 41.27 237 ILE B C 1
ATOM 5697 O O . ILE B 1 236 ? 48.960 71.178 47.437 1.00 43.70 237 ILE B O 1
ATOM 5702 N N . GLY B 1 237 ? 50.841 70.199 46.684 1.00 40.72 238 GLY B N 1
ATOM 5703 C CA . GLY B 1 237 ? 51.729 71.140 47.345 1.00 41.07 238 GLY B CA 1
ATOM 5704 C C . GLY B 1 237 ? 51.497 72.568 46.864 1.00 41.99 238 GLY B C 1
ATOM 5705 O O . GLY B 1 237 ? 50.945 72.785 45.788 1.00 41.37 238 GLY B O 1
ATOM 5706 N N . GLN B 1 238 ? 51.908 73.531 47.686 1.00 43.87 239 GLN B N 1
ATOM 5707 C CA . GLN B 1 238 ? 51.805 74.936 47.353 1.00 47.44 239 GLN B CA 1
ATOM 5708 C C . GLN B 1 238 ? 52.851 75.337 46.315 1.00 45.59 239 GLN B C 1
ATOM 5709 O O . GLN B 1 238 ? 52.510 75.894 45.283 1.00 45.11 239 GLN B O 1
ATOM 5715 N N . HIS B 1 239 ? 54.131 75.088 46.604 1.00 44.23 240 HIS B N 1
ATOM 5716 C CA . HIS B 1 239 ? 55.187 75.409 45.662 1.00 44.42 240 HIS B CA 1
ATOM 5717 C C . HIS B 1 239 ? 55.035 74.614 44.369 1.00 42.50 240 HIS B C 1
ATOM 5718 O O . HIS B 1 239 ? 55.334 75.139 43.302 1.00 42.19 240 HIS B O 1
ATOM 5725 N N . THR B 1 240 ? 54.553 73.365 44.473 1.00 40.29 241 THR B N 1
ATOM 5726 C CA . THR B 1 240 ? 54.374 72.535 43.297 1.00 39.39 241 THR B CA 1
ATOM 5727 C C . THR B 1 240 ? 53.210 73.034 42.440 1.00 39.66 241 THR B C 1
ATOM 5728 O O . THR B 1 240 ? 53.350 73.136 41.229 1.00 38.58 241 THR B O 1
ATOM 5732 N N . PHE B 1 241 ? 52.072 73.358 43.062 1.00 41.30 242 PHE B N 1
ATOM 5733 C CA . PHE B 1 241 ? 50.935 73.863 42.304 1.00 43.25 242 PHE B CA 1
ATOM 5734 C C . PHE B 1 241 ? 51.228 75.189 41.594 1.00 45.62 242 PHE B C 1
ATOM 5735 O O . PHE B 1 241 ? 50.716 75.429 40.501 1.00 45.33 242 PHE B O 1
ATOM 5743 N N . ASP B 1 242 ? 52.071 76.030 42.202 1.00 46.01 243 ASP B N 1
ATOM 5744 C CA . ASP B 1 242 ? 52.442 77.295 41.594 1.00 48.67 243 ASP B CA 1
ATOM 5745 C C . ASP B 1 242 ? 53.130 77.097 40.244 1.00 46.03 243 ASP B C 1
ATOM 5746 O O . ASP B 1 242 ? 52.993 77.937 39.366 1.00 46.77 243 ASP B O 1
ATOM 5751 N N . ILE B 1 243 ? 53.886 76.009 40.091 1.00 42.77 244 ILE B N 1
ATOM 5752 C CA . ILE B 1 243 ? 54.413 75.622 38.795 1.00 41.97 244 ILE B CA 1
ATOM 5753 C C . ILE B 1 243 ? 53.388 74.889 37.932 1.00 41.19 244 ILE B C 1
ATOM 5754 O O . ILE B 1 243 ? 53.217 75.227 36.765 1.00 40.76 244 ILE B O 1
ATOM 5759 N N . CYS B 1 244 ? 52.720 73.880 38.506 1.00 40.06 245 CYS B N 1
ATOM 5760 C CA . CYS B 1 244 ? 51.865 72.994 37.734 1.00 40.59 245 CYS B CA 1
ATOM 5761 C C . CYS B 1 244 ? 50.702 73.703 37.061 1.00 41.90 245 CYS B C 1
ATOM 5762 O O . CYS B 1 244 ? 50.344 73.356 35.938 1.00 41.43 245 CYS B O 1
ATOM 5765 N N . LYS B 1 245 ? 50.109 74.671 37.765 1.00 43.60 246 LYS B N 1
ATOM 5766 C CA . LYS B 1 245 ? 48.878 75.277 37.304 1.00 45.89 246 LYS B CA 1
ATOM 5767 C C . LYS B 1 245 ? 49.070 75.860 35.907 1.00 44.67 246 LYS B C 1
ATOM 5768 O O . LYS B 1 245 ? 48.130 75.863 35.129 1.00 44.69 246 LYS B O 1
ATOM 5774 N N . ASP B 1 246 ? 50.282 76.341 35.598 1.00 44.03 247 ASP B N 1
ATOM 5775 C CA . ASP B 1 246 ? 50.563 76.909 34.289 1.00 44.99 247 ASP B CA 1
ATOM 5776 C C . ASP B 1 246 ? 51.384 76.026 33.354 1.00 43.57 247 ASP B C 1
ATOM 5777 O O . ASP B 1 246 ? 51.346 76.226 32.152 1.00 44.63 247 ASP B O 1
ATOM 5782 N N . HIS B 1 247 ? 52.142 75.070 33.899 1.00 41.00 248 HIS B N 1
ATOM 5783 C CA . HIS B 1 247 ? 53.173 74.406 33.124 1.00 40.45 248 HIS B CA 1
ATOM 5784 C C . HIS B 1 247 ? 52.952 72.904 32.934 1.00 39.67 248 HIS B C 1
ATOM 5785 O O . HIS B 1 247 ? 53.724 72.265 32.231 1.00 40.13 248 HIS B O 1
ATOM 5792 N N . VAL B 1 248 ? 51.910 72.344 33.559 1.00 39.33 249 VAL B N 1
ATOM 5793 C CA . VAL B 1 248 ? 51.477 70.984 33.280 1.00 38.40 249 VAL B CA 1
ATOM 5794 C C . VAL B 1 248 ? 50.314 71.100 32.299 1.00 39.09 249 VAL B C 1
ATOM 5795 O O . VAL B 1 248 ? 49.378 71.857 32.547 1.00 39.78 249 VAL B O 1
ATOM 5799 N N . ASP B 1 249 ? 50.361 70.337 31.202 1.00 38.62 250 ASP B N 1
ATOM 5800 C CA . ASP B 1 249 ? 49.370 70.478 30.148 1.00 39.73 250 ASP B CA 1
ATOM 5801 C C . ASP B 1 249 ? 48.037 69.863 30.562 1.00 41.00 250 ASP B C 1
ATOM 5802 O O . ASP B 1 249 ? 46.984 70.396 30.231 1.00 42.91 250 ASP B O 1
ATOM 5807 N N . GLU B 1 250 ? 48.081 68.764 31.318 1.00 40.19 251 GLU B N 1
ATOM 5808 C CA . GLU B 1 250 ? 46.863 68.114 31.777 1.00 39.97 251 GLU B CA 1
ATOM 5809 C C . GLU B 1 250 ? 47.252 66.950 32.679 1.00 38.62 251 GLU B C 1
ATOM 5810 O O . GLU B 1 250 ? 48.420 66.538 32.697 1.00 37.36 251 GLU B O 1
ATOM 5816 N N . VAL B 1 251 ? 46.248 66.421 33.395 1.00 38.47 252 VAL B N 1
ATOM 5817 C CA . VAL B 1 251 ? 46.400 65.200 34.168 1.00 37.85 252 VAL B CA 1
ATOM 5818 C C . VAL B 1 251 ? 45.424 64.163 33.634 1.00 37.07 252 VAL B C 1
ATOM 5819 O O . VAL B 1 251 ? 44.247 64.449 33.516 1.00 37.97 252 VAL B O 1
ATOM 5823 N N . ILE B 1 252 ? 45.938 62.972 33.327 1.00 36.88 253 ILE B N 1
ATOM 5824 C CA . ILE B 1 252 ? 45.135 61.819 32.972 1.00 37.71 253 ILE B CA 1
ATOM 5825 C C . ILE B 1 252 ? 45.029 60.956 34.221 1.00 37.77 253 ILE B C 1
ATOM 5826 O O . ILE B 1 252 ? 46.015 60.797 34.940 1.00 37.06 253 ILE B O 1
ATOM 5831 N N . THR B 1 253 ? 43.833 60.420 34.478 1.00 37.85 254 THR B N 1
ATOM 5832 C CA . THR B 1 253 ? 43.637 59.483 35.571 1.00 38.31 254 THR B CA 1
ATOM 5833 C C . THR B 1 253 ? 43.490 58.066 35.032 1.00 37.22 254 THR B C 1
ATOM 5834 O O . THR B 1 253 ? 42.995 57.872 33.927 1.00 37.26 254 THR B O 1
ATOM 5838 N N . VAL B 1 254 ? 43.923 57.092 35.836 1.00 35.80 255 VAL B N 1
ATOM 5839 C CA . VAL B 1 254 ? 43.847 55.683 35.492 1.00 35.85 255 VAL B CA 1
ATOM 5840 C C . VAL B 1 254 ? 43.360 54.866 36.686 1.00 35.99 255 VAL B C 1
ATOM 5841 O O . VAL B 1 254 ? 43.511 55.282 37.838 1.00 35.91 255 VAL B O 1
ATOM 5845 N N . SER B 1 255 ? 42.821 53.680 36.389 1.00 35.41 256 SER B N 1
ATOM 5846 C CA . SER B 1 255 ? 42.297 52.788 37.410 1.00 35.41 256 SER B CA 1
ATOM 5847 C C . SER B 1 255 ? 43.343 51.808 37.934 1.00 34.44 256 SER B C 1
ATOM 5848 O O . SER B 1 255 ? 44.407 51.634 37.345 1.00 33.15 256 SER B O 1
ATOM 5851 N N . THR B 1 256 ? 42.981 51.115 39.014 1.00 34.66 257 THR B N 1
ATOM 5852 C CA . THR B 1 256 ? 43.820 50.076 39.572 1.00 35.17 257 THR B CA 1
ATOM 5853 C C . THR B 1 256 ? 44.169 49.015 38.538 1.00 34.09 257 THR B C 1
ATOM 5854 O O . THR B 1 256 ? 45.323 48.614 38.419 1.00 34.82 257 THR B O 1
ATOM 5858 N N . ASP B 1 257 ? 43.174 48.556 37.789 1.00 34.99 258 ASP B N 1
ATOM 5859 C CA . ASP B 1 257 ? 43.409 47.504 36.812 1.00 36.66 258 ASP B CA 1
ATOM 5860 C C . ASP B 1 257 ? 44.305 47.984 35.675 1.00 36.67 258 ASP B C 1
ATOM 5861 O O . ASP B 1 257 ? 45.123 47.220 35.184 1.00 37.86 258 ASP B O 1
ATOM 5866 N N . GLU B 1 258 ? 44.144 49.240 35.253 1.00 37.66 259 GLU B N 1
ATOM 5867 C CA . GLU B 1 258 ? 45.033 49.828 34.261 1.00 37.53 259 GLU B CA 1
ATOM 5868 C C . GLU B 1 258 ? 46.475 49.877 34.765 1.00 35.77 259 GLU B C 1
ATOM 5869 O O . GLU B 1 258 ? 47.424 49.622 34.029 1.00 35.13 259 GLU B O 1
ATOM 5875 N N . ILE B 1 259 ? 46.636 50.171 36.051 1.00 35.02 260 ILE B N 1
ATOM 5876 C CA . ILE B 1 259 ? 47.954 50.200 36.649 1.00 34.42 260 ILE B CA 1
ATOM 5877 C C . ILE B 1 259 ? 48.566 48.804 36.650 1.00 33.73 260 ILE B C 1
ATOM 5878 O O . ILE B 1 259 ? 49.740 48.645 36.314 1.00 32.46 260 ILE B O 1
ATOM 5883 N N . CYS B 1 260 ? 47.751 47.805 37.007 1.00 33.74 261 CYS B N 1
ATOM 5884 C CA . CYS B 1 260 ? 48.224 46.433 37.073 1.00 33.47 261 CYS B CA 1
ATOM 5885 C C . CYS B 1 260 ? 48.699 45.981 35.698 1.00 33.30 261 CYS B C 1
ATOM 5886 O O . CYS B 1 260 ? 49.737 45.339 35.599 1.00 32.25 261 CYS B O 1
ATOM 5889 N N . ALA B 1 261 ? 47.951 46.342 34.646 1.00 32.92 262 ALA B N 1
ATOM 5890 C CA . ALA B 1 261 ? 48.337 45.944 33.301 1.00 33.28 262 ALA B CA 1
ATOM 5891 C C . ALA B 1 261 ? 49.630 46.649 32.901 1.00 32.36 262 ALA B C 1
ATOM 5892 O O . ALA B 1 261 ? 50.486 46.052 32.252 1.00 33.17 262 ALA B O 1
ATOM 5894 N N . ALA B 1 262 ? 49.800 47.909 33.326 1.00 32.45 263 ALA B N 1
ATOM 5895 C CA . ALA B 1 262 ? 51.038 48.625 33.044 1.00 31.57 263 ALA B CA 1
ATOM 5896 C C . ALA B 1 262 ? 52.246 48.014 33.765 1.00 31.51 263 ALA B C 1
ATOM 5897 O O . ALA B 1 262 ? 53.344 47.962 33.213 1.00 30.42 263 ALA B O 1
ATOM 5899 N N . ILE B 1 263 ? 52.055 47.540 35.006 1.00 31.84 264 ILE B N 1
ATOM 5900 C CA . ILE B 1 263 ? 53.141 46.880 35.715 1.00 31.96 264 ILE B CA 1
ATOM 5901 C C . ILE B 1 263 ? 53.628 45.680 34.908 1.00 32.38 264 ILE B C 1
ATOM 5902 O O . ILE B 1 263 ? 54.829 45.508 34.720 1.00 32.37 264 ILE B O 1
ATOM 5907 N N . LYS B 1 264 ? 52.697 44.870 34.398 1.00 33.62 265 LYS B N 1
ATOM 5908 C CA . LYS B 1 264 ? 53.066 43.742 33.553 1.00 34.38 265 LYS B CA 1
ATOM 5909 C C . LYS B 1 264 ? 53.739 44.156 32.240 1.00 34.08 265 LYS B C 1
ATOM 5910 O O . LYS B 1 264 ? 54.723 43.551 31.820 1.00 32.69 265 LYS B O 1
ATOM 5916 N N . ASP B 1 265 ? 53.192 45.171 31.565 1.00 34.39 266 ASP B N 1
ATOM 5917 C CA . ASP B 1 265 ? 53.794 45.672 30.340 1.00 34.74 266 ASP B CA 1
ATOM 5918 C C . ASP B 1 265 ? 55.253 46.072 30.533 1.00 33.53 266 ASP B C 1
ATOM 5919 O O . ASP B 1 265 ? 56.110 45.751 29.721 1.00 34.44 266 ASP B O 1
ATOM 5924 N N . ILE B 1 266 ? 55.534 46.783 31.617 1.00 32.82 267 ILE B N 1
ATOM 5925 C CA . ILE B 1 266 ? 56.891 47.220 31.896 1.00 33.04 267 ILE B CA 1
ATOM 5926 C C . ILE B 1 266 ? 57.787 46.011 32.139 1.00 33.29 267 ILE B C 1
ATOM 5927 O O . ILE B 1 266 ? 58.898 45.933 31.621 1.00 33.72 267 ILE B O 1
ATOM 5932 N N . TYR B 1 267 ? 57.280 45.068 32.924 1.00 32.72 268 TYR B N 1
ATOM 5933 C CA . TYR B 1 267 ? 57.998 43.832 33.168 1.00 34.00 268 TYR B CA 1
ATOM 5934 C C . TYR B 1 267 ? 58.268 43.077 31.862 1.00 34.22 268 TYR B C 1
ATOM 5935 O O . TYR B 1 267 ? 59.371 42.583 31.650 1.00 33.96 268 TYR B O 1
ATOM 5944 N N . ASP B 1 268 ? 57.270 43.005 30.976 1.00 33.82 269 ASP B N 1
ATOM 5945 C CA . ASP B 1 268 ? 57.420 42.271 29.722 1.00 35.13 269 ASP B CA 1
ATOM 5946 C C . ASP B 1 268 ? 58.491 42.872 28.823 1.00 34.50 269 ASP B C 1
ATOM 5947 O O . ASP B 1 268 ? 59.140 42.153 28.095 1.00 32.90 269 ASP B O 1
ATOM 5952 N N . ASP B 1 269 ? 58.713 44.186 28.902 1.00 35.54 270 ASP B N 1
ATOM 5953 C CA . ASP B 1 269 ? 59.746 44.811 28.089 1.00 35.10 270 ASP B CA 1
ATOM 5954 C C . ASP B 1 269 ? 61.113 44.964 28.753 1.00 34.87 270 ASP B C 1
ATOM 5955 O O . ASP B 1 269 ? 62.105 45.036 28.041 1.00 34.05 270 ASP B O 1
ATOM 5960 N N . THR B 1 270 ? 61.158 45.009 30.097 1.00 33.84 271 THR B N 1
ATOM 5961 C CA . THR B 1 270 ? 62.385 45.313 30.818 1.00 33.72 271 THR B CA 1
ATOM 5962 C C . THR B 1 270 ? 62.818 44.344 31.915 1.00 34.87 271 THR B C 1
ATOM 5963 O O . THR B 1 270 ? 63.970 44.396 32.353 1.00 34.94 271 THR B O 1
ATOM 5967 N N . ARG B 1 271 ? 61.895 43.458 32.314 1.00 35.65 272 ARG B N 1
ATOM 5968 C CA . ARG B 1 271 ? 62.004 42.573 33.466 1.00 36.31 272 ARG B CA 1
ATOM 5969 C C . ARG B 1 271 ? 62.090 43.312 34.790 1.00 35.74 272 ARG B C 1
ATOM 5970 O O . ARG B 1 271 ? 62.417 42.706 35.801 1.00 35.88 272 ARG B O 1
ATOM 5978 N N . SER B 1 272 ? 61.737 44.597 34.787 1.00 34.76 273 SER B N 1
ATOM 5979 C CA . SER B 1 272 ? 61.781 45.363 36.011 1.00 34.12 273 SER B CA 1
ATOM 5980 C C . SER B 1 272 ? 60.359 45.391 36.556 1.00 33.16 273 SER B C 1
ATOM 5981 O O . SER B 1 272 ? 59.388 45.354 35.788 1.00 32.08 273 SER B O 1
ATOM 5984 N N . ILE B 1 273 ? 60.284 45.412 37.889 1.00 31.83 274 ILE B N 1
ATOM 5985 C CA . ILE B 1 273 ? 59.044 45.578 38.625 1.00 33.94 274 ILE B CA 1
ATOM 5986 C C . ILE B 1 273 ? 58.862 47.033 39.051 1.00 34.18 274 ILE B C 1
ATOM 5987 O O . ILE B 1 273 ? 59.766 47.617 39.642 1.00 35.68 274 ILE B O 1
ATOM 5992 N N . THR B 1 274 ? 57.719 47.623 38.695 1.00 32.75 275 THR B N 1
ATOM 5993 C CA . THR B 1 274 ? 57.355 48.916 39.237 1.00 32.84 275 THR B CA 1
ATOM 5994 C C . THR B 1 274 ? 56.308 48.733 40.321 1.00 33.24 275 THR B C 1
ATOM 5995 O O . THR B 1 274 ? 55.451 47.856 40.231 1.00 34.65 275 THR B O 1
ATOM 5999 N N . GLU B 1 275 ? 56.369 49.596 41.332 1.00 32.26 276 GLU B N 1
ATOM 6000 C CA . GLU B 1 275 ? 55.270 49.750 42.260 1.00 32.93 276 GLU B CA 1
ATOM 6001 C C . GLU B 1 275 ? 54.139 50.465 41.525 1.00 32.89 276 GLU B C 1
ATOM 6002 O O . GLU B 1 275 ? 54.347 51.073 40.478 1.00 32.02 276 GLU B O 1
ATOM 6008 N N . PRO B 1 276 ? 52.892 50.400 42.026 1.00 33.01 277 PRO B N 1
ATOM 6009 C CA . PRO B 1 276 ? 51.774 51.048 41.345 1.00 32.78 277 PRO B CA 1
ATOM 6010 C C . PRO B 1 276 ? 52.051 52.491 40.922 1.00 33.17 277 PRO B C 1
ATOM 6011 O O . PRO B 1 276 ? 51.766 52.851 39.783 1.00 33.42 277 PRO B O 1
ATOM 6015 N N . ALA B 1 277 ? 52.603 53.313 41.828 1.00 32.48 278 ALA B N 1
ATOM 6016 C CA . ALA B 1 277 ? 52.892 54.703 41.491 1.00 32.25 278 ALA B CA 1
ATOM 6017 C C . ALA B 1 277 ? 53.882 54.774 40.327 1.00 32.27 278 ALA B C 1
ATOM 6018 O O . ALA B 1 277 ? 53.782 55.652 39.462 1.00 31.80 278 ALA B O 1
ATOM 6020 N N . GLY B 1 278 ? 54.783 53.790 40.272 1.00 30.95 279 GLY B N 1
ATOM 6021 C CA . GLY B 1 278 ? 55.798 53.738 39.235 1.00 30.27 279 GLY B CA 1
ATOM 6022 C C . GLY B 1 278 ? 55.315 53.322 37.847 1.00 30.48 279 GLY B C 1
ATOM 6023 O O . GLY B 1 278 ? 56.030 53.539 36.867 1.00 30.94 279 GLY B O 1
ATOM 6024 N N . ALA B 1 279 ? 54.125 52.712 37.784 1.00 30.20 280 ALA B N 1
ATOM 6025 C CA . ALA B 1 279 ? 53.530 52.273 36.534 1.00 29.78 280 ALA B CA 1
ATOM 6026 C C . ALA B 1 279 ? 52.446 53.216 36.019 1.00 30.02 280 ALA B C 1
ATOM 6027 O O . ALA B 1 279 ? 51.964 53.053 34.896 1.00 29.56 280 ALA B O 1
ATOM 6029 N N . LEU B 1 280 ? 52.067 54.217 36.825 1.00 29.81 281 LEU B N 1
ATOM 6030 C CA . LEU B 1 280 ? 51.074 55.190 36.397 1.00 31.08 281 LEU B CA 1
ATOM 6031 C C . LEU B 1 280 ? 51.389 55.784 35.027 1.00 31.43 281 LEU B C 1
ATOM 6032 O O . LEU B 1 280 ? 50.504 55.926 34.189 1.00 32.92 281 LEU B O 1
ATOM 6037 N N . ALA B 1 281 ? 52.654 56.146 34.796 1.00 30.67 282 ALA B N 1
ATOM 6038 C CA . ALA B 1 281 ? 52.992 56.862 33.575 1.00 30.53 282 ALA B CA 1
ATOM 6039 C C . ALA B 1 281 ? 52.715 56.027 32.323 1.00 30.85 282 ALA B C 1
ATOM 6040 O O . ALA B 1 281 ? 52.131 56.511 31.349 1.00 30.38 282 ALA B O 1
ATOM 6042 N N . VAL B 1 282 ? 53.114 54.756 32.350 1.00 30.71 283 VAL B N 1
ATOM 6043 C CA . VAL B 1 282 ? 52.833 53.881 31.225 1.00 31.32 283 VAL B CA 1
ATOM 6044 C C . VAL B 1 282 ? 51.328 53.686 31.064 1.00 31.36 283 VAL B C 1
ATOM 6045 O O . VAL B 1 282 ? 50.834 53.648 29.943 1.00 31.93 283 VAL B O 1
ATOM 6049 N N . ALA B 1 283 ? 50.599 53.600 32.176 1.00 31.75 284 ALA B N 1
ATOM 6050 C CA . ALA B 1 283 ? 49.153 53.467 32.099 1.00 33.56 284 ALA B CA 1
ATOM 6051 C C . ALA B 1 283 ? 48.552 54.695 31.424 1.00 34.72 284 ALA B C 1
ATOM 6052 O O . ALA B 1 283 ? 47.656 54.571 30.598 1.00 35.11 284 ALA B O 1
ATOM 6054 N N . GLY B 1 284 ? 49.082 55.875 31.780 1.00 35.42 285 GLY B N 1
ATOM 6055 C CA . GLY B 1 284 ? 48.670 57.125 31.165 1.00 35.58 285 GLY B CA 1
ATOM 6056 C C . GLY B 1 284 ? 48.949 57.153 29.664 1.00 35.65 285 GLY B C 1
ATOM 6057 O O . GLY B 1 284 ? 48.116 57.612 28.887 1.00 35.18 285 GLY B O 1
ATOM 6058 N N . ILE B 1 285 ? 50.133 56.668 29.276 1.00 35.12 286 ILE B N 1
ATOM 6059 C CA . ILE B 1 285 ? 50.505 56.599 27.872 1.00 35.21 286 ILE B CA 1
ATOM 6060 C C . ILE B 1 285 ? 49.499 55.761 27.083 1.00 35.93 286 ILE B C 1
ATOM 6061 O O . ILE B 1 285 ? 49.061 56.161 26.011 1.00 36.18 286 ILE B O 1
ATOM 6066 N N . LYS B 1 286 ? 49.152 54.581 27.606 1.00 36.45 287 LYS B N 1
ATOM 6067 C CA . LYS B 1 286 ? 48.234 53.696 26.907 1.00 37.78 287 LYS B CA 1
ATOM 6068 C C . LYS B 1 286 ? 46.869 54.358 26.711 1.00 38.28 287 LYS B C 1
ATOM 6069 O O . LYS B 1 286 ? 46.288 54.279 25.630 1.00 38.13 287 LYS B O 1
ATOM 6075 N N . LYS B 1 287 ? 46.392 55.033 27.760 1.00 38.95 288 LYS B N 1
ATOM 6076 C CA . LYS B 1 287 ? 45.110 55.714 27.724 1.00 40.95 288 LYS B CA 1
ATOM 6077 C C . LYS B 1 287 ? 45.163 56.899 26.765 1.00 41.33 288 LYS B C 1
ATOM 6078 O O . LYS B 1 287 ? 44.219 57.130 26.022 1.00 43.43 288 LYS B O 1
ATOM 6084 N N . TYR B 1 288 ? 46.296 57.611 26.747 1.00 41.01 289 TYR B N 1
ATOM 6085 C CA . TYR B 1 288 ? 46.490 58.728 25.839 1.00 40.74 289 TYR B CA 1
ATOM 6086 C C . TYR B 1 288 ? 46.539 58.289 24.376 1.00 40.29 289 TYR B C 1
ATOM 6087 O O . TYR B 1 288 ? 45.964 58.957 23.523 1.00 40.80 289 TYR B O 1
ATOM 6096 N N . VAL B 1 289 ? 47.222 57.172 24.088 1.00 39.17 290 VAL B N 1
ATOM 6097 C CA . VAL B 1 289 ? 47.379 56.725 22.713 1.00 39.88 290 VAL B CA 1
ATOM 6098 C C . VAL B 1 289 ? 46.018 56.401 22.110 1.00 41.55 290 VAL B C 1
ATOM 6099 O O . VAL B 1 289 ? 45.763 56.728 20.960 1.00 41.51 290 VAL B O 1
ATOM 6103 N N . GLU B 1 290 ? 45.161 55.759 22.899 1.00 43.24 291 GLU B N 1
ATOM 6104 C CA . GLU B 1 290 ? 43.819 55.420 22.461 1.00 46.34 291 GLU B CA 1
ATOM 6105 C C . GLU B 1 290 ? 42.929 56.651 22.322 1.00 45.54 291 GLU B C 1
ATOM 6106 O O . GLU B 1 290 ? 42.223 56.784 21.329 1.00 45.60 291 GLU B O 1
ATOM 6112 N N . ARG B 1 291 ? 42.977 57.550 23.311 1.00 44.52 292 ARG B N 1
ATOM 6113 C CA . ARG B 1 291 ? 42.186 58.768 23.268 1.00 45.66 292 ARG B CA 1
ATOM 6114 C C . ARG B 1 291 ? 42.550 59.652 22.071 1.00 46.16 292 ARG B C 1
ATOM 6115 O O . ARG B 1 291 ? 41.674 60.279 21.489 1.00 46.43 292 ARG B O 1
ATOM 6123 N N . GLU B 1 292 ? 43.839 59.701 21.697 1.00 45.12 293 GLU B N 1
ATOM 6124 C CA . GLU B 1 292 ? 44.302 60.559 20.613 1.00 45.74 293 GLU B CA 1
ATOM 6125 C C . GLU B 1 292 ? 44.504 59.840 19.283 1.00 45.82 293 GLU B C 1
ATOM 6126 O O . GLU B 1 292 ? 44.841 60.480 18.290 1.00 46.27 293 GLU B O 1
ATOM 6132 N N . ARG B 1 293 ? 44.300 58.514 19.274 1.00 46.19 294 ARG B N 1
ATOM 6133 C CA . ARG B 1 293 ? 44.720 57.662 18.169 1.00 47.89 294 ARG B CA 1
ATOM 6134 C C . ARG B 1 293 ? 46.118 58.068 17.706 1.00 45.75 294 ARG B C 1
ATOM 6135 O O . ARG B 1 293 ? 46.379 58.179 16.513 1.00 44.70 294 ARG B O 1
ATOM 6143 N N . ALA B 1 294 ? 47.020 58.290 18.671 1.00 43.11 295 ALA B N 1
ATOM 6144 C CA . ALA B 1 294 ? 48.377 58.708 18.375 1.00 42.80 295 ALA B CA 1
ATOM 6145 C C . ALA B 1 294 ? 49.124 57.676 17.531 1.00 42.89 295 ALA B C 1
ATOM 6146 O O . ALA B 1 294 ? 48.981 56.482 17.751 1.00 41.65 295 ALA B O 1
ATOM 6148 N N . GLU B 1 295 ? 49.926 58.154 16.579 1.00 44.07 296 GLU B N 1
ATOM 6149 C CA . GLU B 1 295 ? 50.776 57.312 15.758 1.00 46.14 296 GLU B CA 1
ATOM 6150 C C . GLU B 1 295 ? 52.082 58.050 15.526 1.00 44.38 296 GLU B C 1
ATOM 6151 O O . GLU B 1 295 ? 52.067 59.249 15.289 1.00 44.63 296 GLU B O 1
ATOM 6157 N N . GLY B 1 296 ? 53.199 57.321 15.579 1.00 43.14 297 GLY B N 1
ATOM 6158 C CA . GLY B 1 296 ? 54.493 57.886 15.242 1.00 41.08 297 GLY B CA 1
ATOM 6159 C C . GLY B 1 296 ? 55.019 58.887 16.265 1.00 39.51 297 GLY B C 1
ATOM 6160 O O . GLY B 1 296 ? 55.957 59.611 15.977 1.00 41.31 297 GLY B O 1
ATOM 6161 N N . GLN B 1 297 ? 54.437 58.937 17.464 1.00 37.99 298 GLN B N 1
ATOM 6162 C CA . GLN B 1 297 ? 54.915 59.871 18.471 1.00 37.16 298 GLN B CA 1
ATOM 6163 C C . GLN B 1 297 ? 56.002 59.234 19.328 1.00 36.50 298 GLN B C 1
ATOM 6164 O O . GLN B 1 297 ? 56.112 58.011 19.396 1.00 35.90 298 GLN B O 1
ATOM 6170 N N . THR B 1 298 ? 56.790 60.097 19.978 1.00 35.62 299 THR B N 1
ATOM 6171 C CA . THR B 1 298 ? 57.742 59.673 20.987 1.00 35.04 299 THR B CA 1
ATOM 6172 C C . THR B 1 298 ? 57.224 60.089 22.359 1.00 34.17 299 THR B C 1
ATOM 6173 O O . THR B 1 298 ? 57.044 61.277 22.624 1.00 34.46 299 THR B O 1
ATOM 6177 N N . LEU B 1 299 ? 56.987 59.087 23.214 1.00 33.32 300 LEU B N 1
ATOM 6178 C CA . LEU B 1 299 ? 56.298 59.281 24.474 1.00 32.54 300 LEU B CA 1
ATOM 6179 C C . LEU B 1 299 ? 57.146 58.676 25.588 1.00 32.52 300 LEU B C 1
ATOM 6180 O O . LEU B 1 299 ? 57.519 57.499 25.518 1.00 33.57 300 LEU B O 1
ATOM 6185 N N . VAL B 1 300 ? 57.452 59.497 26.605 1.00 31.82 301 VAL B N 1
ATOM 6186 C CA . VAL B 1 300 ? 58.303 59.099 27.715 1.00 30.65 301 VAL B CA 1
ATOM 6187 C C . VAL B 1 300 ? 57.488 58.893 28.990 1.00 30.55 301 VAL B C 1
ATOM 6188 O O . VAL B 1 300 ? 56.675 59.742 29.351 1.00 30.27 301 VAL B O 1
ATOM 6192 N N . ALA B 1 301 ? 57.764 57.790 29.698 1.00 30.12 302 ALA B N 1
ATOM 6193 C CA . ALA B 1 301 ? 57.156 57.499 30.985 1.00 29.57 302 ALA B CA 1
ATOM 6194 C C . ALA B 1 301 ? 58.227 57.519 32.066 1.00 29.00 302 ALA B C 1
ATOM 6195 O O . ALA B 1 301 ? 59.312 56.972 31.874 1.00 29.57 302 ALA B O 1
ATOM 6197 N N . ILE B 1 302 ? 57.918 58.157 33.197 1.00 28.10 303 ILE B N 1
ATOM 6198 C CA . ILE B 1 302 ? 58.783 58.062 34.357 1.00 27.98 303 ILE B CA 1
ATOM 6199 C C . ILE B 1 302 ? 58.394 56.817 35.142 1.00 28.70 303 ILE B C 1
ATOM 6200 O O . ILE B 1 302 ? 57.320 56.778 35.756 1.00 28.61 303 ILE B O 1
ATOM 6205 N N . ASP B 1 303 ? 59.268 55.799 35.112 1.00 28.54 304 ASP B N 1
ATOM 6206 C CA . ASP B 1 303 ? 59.112 54.650 35.987 1.00 28.54 304 ASP B CA 1
ATOM 6207 C C . ASP B 1 303 ? 59.711 55.028 37.339 1.00 28.02 304 ASP B C 1
ATOM 6208 O O . ASP B 1 303 ? 60.886 54.798 37.588 1.00 29.88 304 ASP B O 1
ATOM 6213 N N . SER B 1 304 ? 58.873 55.602 38.205 1.00 28.14 305 SER B N 1
ATOM 6214 C CA . SER B 1 304 ? 59.326 56.391 39.338 1.00 28.66 305 SER B CA 1
ATOM 6215 C C . SER B 1 304 ? 59.831 55.605 40.546 1.00 29.29 305 SER B C 1
ATOM 6216 O O . SER B 1 304 ? 60.561 56.142 41.375 1.00 29.06 305 SER B O 1
ATOM 6219 N N . GLY B 1 305 ? 59.397 54.349 40.673 1.00 29.69 306 GLY B N 1
ATOM 6220 C CA . GLY B 1 305 ? 59.739 53.543 41.830 1.00 30.77 306 GLY B CA 1
ATOM 6221 C C . GLY B 1 305 ? 59.405 52.062 41.675 1.00 31.48 306 GLY B C 1
ATOM 6222 O O . GLY B 1 305 ? 58.621 51.683 40.811 1.00 31.33 306 GLY B O 1
ATOM 6223 N N . ALA B 1 306 ? 60.011 51.242 42.541 1.00 31.06 307 ALA B N 1
ATOM 6224 C CA . ALA B 1 306 ? 59.850 49.799 42.508 1.00 30.91 307 ALA B CA 1
ATOM 6225 C C . ALA B 1 306 ? 59.577 49.251 43.911 1.00 32.56 307 ALA B C 1
ATOM 6226 O O . ALA B 1 306 ? 59.747 48.058 44.150 1.00 32.51 307 ALA B O 1
ATOM 6228 N N . ASN B 1 307 ? 59.154 50.106 44.855 1.00 33.37 308 ASN B N 1
ATOM 6229 C CA . ASN B 1 307 ? 58.981 49.634 46.223 1.00 34.14 308 ASN B CA 1
ATOM 6230 C C . ASN B 1 307 ? 57.578 49.094 46.455 1.00 33.49 308 ASN B C 1
ATOM 6231 O O . ASN B 1 307 ? 56.743 49.755 47.050 1.00 32.90 308 ASN B O 1
ATOM 6236 N N . VAL B 1 308 ? 57.342 47.897 45.920 1.00 34.12 309 VAL B N 1
ATOM 6237 C CA . VAL B 1 308 ? 56.106 47.174 46.142 1.00 34.56 309 VAL B CA 1
ATOM 6238 C C . VAL B 1 308 ? 56.523 45.838 46.749 1.00 35.59 309 VAL B C 1
ATOM 6239 O O . VAL B 1 308 ? 57.446 45.192 46.257 1.00 33.41 309 VAL B O 1
ATOM 6243 N N . ASN B 1 309 ? 55.831 45.443 47.818 1.00 38.52 310 ASN B N 1
ATOM 6244 C CA . ASN B 1 309 ? 56.097 44.177 48.485 1.00 41.32 310 ASN B CA 1
ATOM 6245 C C . ASN B 1 309 ? 55.757 43.017 47.565 1.00 39.70 310 ASN B C 1
ATOM 6246 O O . ASN B 1 309 ? 54.811 43.082 46.794 1.00 36.90 310 ASN B O 1
ATOM 6251 N N . PHE B 1 310 ? 56.567 41.972 47.672 1.00 41.69 311 PHE B N 1
ATOM 6252 C CA . PHE B 1 310 ? 56.390 40.753 46.916 1.00 44.93 311 PHE B CA 1
ATOM 6253 C C . PHE B 1 310 ? 54.955 40.240 46.955 1.00 46.34 311 PHE B C 1
ATOM 6254 O O . PHE B 1 310 ? 54.424 39.874 45.914 1.00 49.08 311 PHE B O 1
ATOM 6262 N N . ASP B 1 311 ? 54.323 40.264 48.131 1.00 47.64 312 ASP B N 1
ATOM 6263 C CA . ASP B 1 311 ? 52.976 39.726 48.283 1.00 52.53 312 ASP B CA 1
ATOM 6264 C C . ASP B 1 311 ? 51.911 40.453 47.464 1.00 52.18 312 ASP B C 1
ATOM 6265 O O . ASP B 1 311 ? 50.865 39.894 47.130 1.00 61.86 312 ASP B O 1
ATOM 6270 N N . ARG B 1 312 ? 52.196 41.693 47.079 1.00 50.10 313 ARG B N 1
ATOM 6271 C CA . ARG B 1 312 ? 51.279 42.469 46.259 1.00 46.79 313 ARG B CA 1
ATOM 6272 C C . ARG B 1 312 ? 51.343 42.037 44.799 1.00 43.83 313 ARG B C 1
ATOM 6273 O O . ARG B 1 312 ? 50.427 42.306 44.039 1.00 40.98 313 ARG B O 1
ATOM 6281 N N . LEU B 1 313 ? 52.424 41.361 44.400 1.00 42.36 314 LEU B N 1
ATOM 6282 C CA . LEU B 1 313 ? 52.619 41.011 43.002 1.00 41.77 314 LEU B CA 1
ATOM 6283 C C . LEU B 1 313 ? 51.638 39.929 42.574 1.00 40.88 314 LEU B C 1
ATOM 6284 O O . LEU B 1 313 ? 51.244 39.863 41.414 1.00 39.22 314 LEU B O 1
ATOM 6289 N N . ARG B 1 314 ? 51.250 39.080 43.524 1.00 39.80 315 ARG B N 1
ATOM 6290 C CA . ARG B 1 314 ? 50.283 38.047 43.230 1.00 41.13 315 ARG B CA 1
ATOM 6291 C C . ARG B 1 314 ? 48.982 38.699 42.772 1.00 39.06 315 ARG B C 1
ATOM 6292 O O . ARG B 1 314 ? 48.414 38.301 41.759 1.00 39.02 315 ARG B O 1
ATOM 6300 N N . HIS B 1 315 ? 48.522 39.716 43.503 1.00 36.32 316 HIS B N 1
ATOM 6301 C CA . HIS B 1 315 ? 47.286 40.386 43.150 1.00 34.95 316 HIS B CA 1
ATOM 6302 C C . HIS B 1 315 ? 47.445 41.128 41.824 1.00 34.45 316 HIS B C 1
ATOM 6303 O O . HIS B 1 315 ? 46.540 41.120 40.996 1.00 34.02 316 HIS B O 1
ATOM 6310 N N . VAL B 1 316 ? 48.599 41.782 41.638 1.00 33.83 317 VAL B N 1
ATOM 6311 C CA . VAL B 1 316 ? 48.857 42.519 40.417 1.00 33.48 317 VAL B CA 1
ATOM 6312 C C . VAL B 1 316 ? 48.742 41.570 39.231 1.00 33.93 317 VAL B C 1
ATOM 6313 O O . VAL B 1 316 ? 48.070 41.888 38.250 1.00 32.84 317 VAL B O 1
ATOM 6317 N N . ALA B 1 317 ? 49.390 40.403 39.334 1.00 34.99 318 ALA B N 1
ATOM 6318 C CA . ALA B 1 317 ? 49.344 39.405 38.277 1.00 36.26 318 ALA B CA 1
ATOM 6319 C C . ALA B 1 317 ? 47.935 38.862 38.064 1.00 38.48 318 ALA B C 1
ATOM 6320 O O . ALA B 1 317 ? 47.548 38.627 36.929 1.00 39.85 318 ALA B O 1
ATOM 6322 N N . GLU B 1 318 ? 47.157 38.681 39.139 1.00 39.72 319 GLU B N 1
ATOM 6323 C CA . GLU B 1 318 ? 45.784 38.221 38.988 1.00 41.24 319 GLU B CA 1
ATOM 6324 C C . GLU B 1 318 ? 44.964 39.216 38.177 1.00 40.29 319 GLU B C 1
ATOM 6325 O O . GLU B 1 318 ? 44.224 38.809 37.295 1.00 40.35 319 GLU B O 1
ATOM 6331 N N . ARG B 1 319 ? 45.105 40.514 38.475 1.00 40.71 320 ARG B N 1
ATOM 6332 C CA . ARG B 1 319 ? 44.337 41.534 37.775 1.00 41.90 320 ARG B CA 1
ATOM 6333 C C . ARG B 1 319 ? 44.801 41.719 36.328 1.00 42.25 320 ARG B C 1
ATOM 6334 O O . ARG B 1 319 ? 43.974 41.816 35.427 1.00 44.33 320 ARG B O 1
ATOM 6342 N N . ALA B 1 320 ? 46.111 41.712 36.084 1.00 43.49 321 ALA B N 1
ATOM 6343 C CA . ALA B 1 320 ? 46.617 41.850 34.724 1.00 45.58 321 ALA B CA 1
ATOM 6344 C C . ALA B 1 320 ? 46.216 40.659 33.845 1.00 50.25 321 ALA B C 1
ATOM 6345 O O . ALA B 1 320 ? 45.960 40.816 32.650 1.00 51.07 321 ALA B O 1
ATOM 6347 N N . GLU B 1 321 ? 46.131 39.465 34.453 1.00 54.88 322 GLU B N 1
ATOM 6348 C CA . GLU B 1 321 ? 45.671 38.265 33.766 1.00 60.79 322 GLU B CA 1
ATOM 6349 C C . GLU B 1 321 ? 44.273 38.438 33.164 1.00 66.94 322 GLU B C 1
ATOM 6350 O O . GLU B 1 321 ? 44.078 38.089 32.002 1.00 69.26 322 GLU B O 1
ATOM 6356 N N . LEU B 1 322 ? 43.321 38.989 33.937 1.00 69.38 323 LEU B N 1
ATOM 6357 C CA . LEU B 1 322 ? 41.987 39.275 33.425 1.00 71.91 323 LEU B CA 1
ATOM 6358 C C . LEU B 1 322 ? 41.956 40.011 32.088 1.00 73.91 323 LEU B C 1
ATOM 6359 O O . LEU B 1 322 ? 41.110 39.710 31.253 1.00 77.67 323 LEU B O 1
ATOM 6364 N N . GLY B 1 323 ? 42.845 40.983 31.887 1.00 75.23 324 GLY B N 1
ATOM 6365 C CA . GLY B 1 323 ? 42.883 41.699 30.624 1.00 76.66 324 GLY B CA 1
ATOM 6366 C C . GLY B 1 323 ? 43.117 40.804 29.408 1.00 81.29 324 GLY B C 1
ATOM 6367 O O . GLY B 1 323 ? 42.623 41.097 28.320 1.00 86.53 324 GLY B O 1
ATOM 6368 N N . GLU B 1 324 ? 43.845 39.703 29.630 1.00 81.20 325 GLU B N 1
ATOM 6369 C CA . GLU B 1 324 ? 44.403 38.872 28.575 1.00 81.87 325 GLU B CA 1
ATOM 6370 C C . GLU B 1 324 ? 43.388 38.002 27.829 1.00 80.56 325 GLU B C 1
ATOM 6371 O O . GLU B 1 324 ? 43.705 37.470 26.770 1.00 78.69 325 GLU B O 1
ATOM 6377 N N . ARG B 1 325 ? 42.205 37.800 28.427 1.00 79.35 326 ARG B N 1
ATOM 6378 C CA . ARG B 1 325 ? 41.153 36.959 27.870 1.00 80.80 326 ARG B CA 1
ATOM 6379 C C . ARG B 1 325 ? 41.700 35.655 27.293 1.00 76.14 326 ARG B C 1
ATOM 6380 O O . ARG B 1 325 ? 41.417 35.314 26.148 1.00 77.85 326 ARG B O 1
ATOM 6388 N N . ARG B 1 326 ? 42.540 34.969 28.079 1.00 70.45 327 ARG B N 1
ATOM 6389 C CA . ARG B 1 326 ? 43.020 33.640 27.736 1.00 70.61 327 ARG B CA 1
ATOM 6390 C C . ARG B 1 326 ? 42.122 32.586 28.370 1.00 65.45 327 ARG B C 1
ATOM 6391 O O . ARG B 1 326 ? 41.783 31.596 27.734 1.00 66.57 327 ARG B O 1
ATOM 6399 N N . GLU B 1 327 ? 41.771 32.797 29.641 1.00 58.82 328 GLU B N 1
ATOM 6400 C CA . GLU B 1 327 ? 41.047 31.799 30.406 1.00 56.01 328 GLU B CA 1
ATOM 6401 C C . GLU B 1 327 ? 39.556 31.835 30.077 1.00 54.79 328 GLU B C 1
ATOM 6402 O O . GLU B 1 327 ? 38.866 32.811 30.365 1.00 53.74 328 GLU B O 1
ATOM 6408 N N . ALA B 1 328 ? 39.066 30.763 29.452 1.00 53.20 329 ALA B N 1
ATOM 6409 C CA . ALA B 1 328 ? 37.634 30.544 29.359 1.00 54.91 329 ALA B CA 1
ATOM 6410 C C . ALA B 1 328 ? 37.170 29.896 30.660 1.00 54.20 329 ALA B C 1
ATOM 6411 O O . ALA B 1 328 ? 37.890 29.076 31.230 1.00 55.00 329 ALA B O 1
ATOM 6413 N N . ILE B 1 329 ? 35.969 30.275 31.109 1.00 52.30 330 ILE B N 1
ATOM 6414 C CA . ILE B 1 329 ? 35.306 29.597 32.209 1.00 51.40 330 ILE B CA 1
ATOM 6415 C C . ILE B 1 329 ? 33.977 29.087 31.679 1.00 50.79 330 ILE B C 1
ATOM 6416 O O . ILE B 1 329 ? 33.175 29.877 31.206 1.00 50.67 330 ILE B O 1
ATOM 6421 N N . ILE B 1 330 ? 33.758 27.779 31.783 1.00 50.56 331 ILE B N 1
ATOM 6422 C CA . ILE B 1 330 ? 32.531 27.189 31.288 1.00 53.18 331 ILE B CA 1
ATOM 6423 C C . ILE B 1 330 ? 31.976 26.200 32.304 1.00 53.37 331 ILE B C 1
ATOM 6424 O O . ILE B 1 330 ? 32.732 25.530 32.999 1.00 53.25 331 ILE B O 1
ATOM 6429 N N . ALA B 1 331 ? 30.645 26.117 32.364 1.00 54.11 332 ALA B N 1
ATOM 6430 C CA . ALA B 1 331 ? 29.972 25.128 33.181 1.00 55.28 332 ALA B CA 1
ATOM 6431 C C . ALA B 1 331 ? 29.445 24.051 32.240 1.00 56.74 332 ALA B C 1
ATOM 6432 O O . ALA B 1 331 ? 28.633 24.344 31.368 1.00 57.62 332 ALA B O 1
ATOM 6434 N N . VAL B 1 332 ? 29.929 22.818 32.438 1.00 57.20 333 VAL B N 1
ATOM 6435 C CA . VAL B 1 332 ? 29.647 21.711 31.547 1.00 59.27 333 VAL B CA 1
ATOM 6436 C C . VAL B 1 332 ? 28.844 20.661 32.295 1.00 60.24 333 VAL B C 1
ATOM 6437 O O . VAL B 1 332 ? 29.259 20.201 33.353 1.00 60.43 333 VAL B O 1
ATOM 6441 N N . THR B 1 333 ? 27.703 20.287 31.718 1.00 61.70 334 THR B N 1
ATOM 6442 C CA . THR B 1 333 ? 26.886 19.210 32.236 1.00 64.17 334 THR B CA 1
ATOM 6443 C C . THR B 1 333 ? 27.298 17.915 31.546 1.00 66.01 334 THR B C 1
ATOM 6444 O O . THR B 1 333 ? 27.435 17.889 30.323 1.00 65.40 334 THR B O 1
ATOM 6448 N N . ILE B 1 334 ? 27.511 16.865 32.349 1.00 68.63 335 ILE B N 1
ATOM 6449 C CA . ILE B 1 334 ? 27.883 15.564 31.826 1.00 71.82 335 ILE B CA 1
ATOM 6450 C C . ILE B 1 334 ? 26.653 14.663 31.902 1.00 75.54 335 ILE B C 1
ATOM 6451 O O . ILE B 1 334 ? 26.236 14.306 33.007 1.00 75.38 335 ILE B O 1
ATOM 6456 N N . PRO B 1 335 ? 26.015 14.330 30.748 1.00 79.75 336 PRO B N 1
ATOM 6457 C CA . PRO B 1 335 ? 24.939 13.329 30.724 1.00 82.99 336 PRO B CA 1
ATOM 6458 C C . PRO B 1 335 ? 25.325 11.993 31.372 1.00 84.92 336 PRO B C 1
ATOM 6459 O O . PRO B 1 335 ? 26.508 11.702 31.536 1.00 84.97 336 PRO B O 1
ATOM 6463 N N . GLU B 1 336 ? 24.319 11.183 31.732 1.00 87.99 337 GLU B N 1
ATOM 6464 C CA . GLU B 1 336 ? 24.544 9.816 32.181 1.00 89.81 337 GLU B CA 1
ATOM 6465 C C . GLU B 1 336 ? 24.584 8.832 31.008 1.00 91.82 337 GLU B C 1
ATOM 6466 O O . GLU B 1 336 ? 23.943 7.791 31.061 1.00 94.26 337 GLU B O 1
ATOM 6468 N N . ARG B 1 337 ? 25.333 9.173 29.946 1.00 93.22 338 ARG B N 1
ATOM 6469 C CA . ARG B 1 337 ? 25.608 8.273 28.833 1.00 95.54 338 ARG B CA 1
ATOM 6470 C C . ARG B 1 337 ? 27.070 7.787 28.907 1.00 95.30 338 ARG B C 1
ATOM 6471 O O . ARG B 1 337 ? 27.366 6.612 28.677 1.00 96.31 338 ARG B O 1
ATOM 6473 N N . ALA B 1 343 ? 34.365 10.642 27.332 1.00 87.40 344 ALA B N 1
ATOM 6474 C CA . ALA B 1 343 ? 34.816 11.724 26.476 1.00 87.38 344 ALA B CA 1
ATOM 6475 C C . ALA B 1 343 ? 34.556 13.004 27.260 1.00 89.82 344 ALA B C 1
ATOM 6476 O O . ALA B 1 343 ? 34.581 12.974 28.491 1.00 89.44 344 ALA B O 1
ATOM 6478 N N . PHE B 1 344 ? 34.253 14.091 26.540 1.00 90.81 345 PHE B N 1
ATOM 6479 C CA . PHE B 1 344 ? 34.346 15.449 27.051 1.00 88.64 345 PHE B CA 1
ATOM 6480 C C . PHE B 1 344 ? 35.812 15.846 26.953 1.00 90.04 345 PHE B C 1
ATOM 6481 O O . PHE B 1 344 ? 36.156 16.792 26.253 1.00 84.91 345 PHE B O 1
ATOM 6489 N N . CYS B 1 345 ? 36.662 15.111 27.677 1.00 95.79 346 CYS B N 1
ATOM 6490 C CA . CYS B 1 345 ? 38.094 15.345 27.654 1.00 99.41 346 CYS B CA 1
ATOM 6491 C C . CYS B 1 345 ? 38.641 15.204 26.237 1.00 97.28 346 CYS B C 1
ATOM 6492 O O . CYS B 1 345 ? 39.510 15.974 25.843 1.00 96.89 346 CYS B O 1
ATOM 6495 N N . GLU B 1 346 ? 38.093 14.259 25.465 1.00 97.24 347 GLU B N 1
ATOM 6496 C CA . GLU B 1 346 ? 38.442 14.119 24.060 1.00 97.23 347 GLU B CA 1
ATOM 6497 C C . GLU B 1 346 ? 38.185 15.406 23.271 1.00 94.78 347 GLU B C 1
ATOM 6498 O O . GLU B 1 346 ? 39.032 15.840 22.491 1.00 94.49 347 GLU B O 1
ATOM 6504 N N . ALA B 1 347 ? 37.015 16.021 23.474 1.00 90.95 348 ALA B N 1
ATOM 6505 C CA . ALA B 1 347 ? 36.688 17.262 22.787 1.00 87.46 348 ALA B CA 1
ATOM 6506 C C . ALA B 1 347 ? 37.577 18.427 23.231 1.00 83.74 348 ALA B C 1
ATOM 6507 O O . ALA B 1 347 ? 37.990 19.252 22.415 1.00 82.52 348 ALA B O 1
ATOM 6509 N N . VAL B 1 348 ? 37.859 18.505 24.537 1.00 79.31 349 VAL B N 1
ATOM 6510 C CA . VAL B 1 348 ? 38.695 19.569 25.080 1.00 76.85 349 VAL B CA 1
ATOM 6511 C C . VAL B 1 348 ? 40.151 19.403 24.645 1.00 75.30 349 VAL B C 1
ATOM 6512 O O . VAL B 1 348 ? 40.901 20.381 24.594 1.00 72.38 349 VAL B O 1
ATOM 6516 N N . GLY B 1 349 ? 40.542 18.153 24.356 1.00 75.37 350 GLY B N 1
ATOM 6517 C CA . GLY B 1 349 ? 41.860 17.844 23.828 1.00 74.15 350 GLY B CA 1
ATOM 6518 C C . GLY B 1 349 ? 42.955 18.027 24.873 1.00 71.06 350 GLY B C 1
ATOM 6519 O O . GLY B 1 349 ? 42.714 17.792 26.048 1.00 70.10 350 GLY B O 1
ATOM 6520 N N . LYS B 1 350 ? 44.127 18.488 24.418 1.00 71.66 351 LYS B N 1
ATOM 6521 C CA . LYS B 1 350 ? 45.290 18.665 25.268 1.00 71.46 351 LYS B CA 1
ATOM 6522 C C . LYS B 1 350 ? 45.443 20.119 25.698 1.00 68.07 351 LYS B C 1
ATOM 6523 O O . LYS B 1 350 ? 46.547 20.559 26.004 1.00 67.18 351 LYS B O 1
ATOM 6529 N N . ARG B 1 351 ? 44.329 20.854 25.766 1.00 66.61 352 ARG B N 1
ATOM 6530 C CA . ARG B 1 351 ? 44.353 22.223 26.253 1.00 64.39 352 ARG B CA 1
ATOM 6531 C C . ARG B 1 351 ? 44.709 22.290 27.735 1.00 60.99 352 ARG B C 1
ATOM 6532 O O . ARG B 1 351 ? 44.494 21.345 28.488 1.00 58.69 352 ARG B O 1
ATOM 6540 N N . GLN B 1 352 ? 45.256 23.441 28.116 1.00 60.04 353 GLN B N 1
ATOM 6541 C CA . GLN B 1 352 ? 45.689 23.705 29.472 1.00 61.57 353 GLN B CA 1
ATOM 6542 C C . GLN B 1 352 ? 44.461 23.961 30.354 1.00 57.93 353 GLN B C 1
ATOM 6543 O O . GLN B 1 352 ? 43.765 24.965 30.177 1.00 56.67 353 GLN B O 1
ATOM 6549 N N . ILE B 1 353 ? 44.183 23.043 31.287 1.00 54.45 354 ILE B N 1
ATOM 6550 C CA . ILE B 1 353 ? 43.098 23.222 32.242 1.00 52.54 354 ILE B CA 1
ATOM 6551 C C . ILE B 1 353 ? 43.531 24.038 33.462 1.00 48.91 354 ILE B C 1
ATOM 6552 O O . ILE B 1 353 ? 44.484 23.670 34.136 1.00 49.87 354 ILE B O 1
ATOM 6557 N N . THR B 1 354 ? 42.832 25.138 33.755 1.00 46.90 355 THR B N 1
ATOM 6558 C CA . THR B 1 354 ? 43.095 25.912 34.964 1.00 45.61 355 THR B CA 1
ATOM 6559 C C . THR B 1 354 ? 42.198 25.607 36.166 1.00 43.81 355 THR B C 1
ATOM 6560 O O . THR B 1 354 ? 42.535 25.943 37.302 1.00 41.83 355 THR B O 1
ATOM 6564 N N . GLU B 1 355 ? 41.015 25.053 35.894 1.00 43.38 356 GLU B N 1
ATOM 6565 C CA . GLU B 1 355 ? 40.052 24.735 36.933 1.00 42.66 356 GLU B CA 1
ATOM 6566 C C . GLU B 1 355 ? 39.276 23.527 36.439 1.00 43.70 356 GLU B C 1
ATOM 6567 O O . GLU B 1 355 ? 38.896 23.469 35.265 1.00 44.62 356 GLU B O 1
ATOM 6573 N N . PHE B 1 356 ? 39.016 22.596 37.356 1.00 43.38 357 PHE B N 1
ATOM 6574 C CA . PHE B 1 356 ? 38.233 21.423 37.039 1.00 44.19 357 PHE B CA 1
ATOM 6575 C C . PHE B 1 356 ? 37.556 20.942 38.316 1.00 43.76 357 PHE B C 1
ATOM 6576 O O . PHE B 1 356 ? 38.037 20.013 38.960 1.00 43.84 357 PHE B O 1
ATOM 6584 N N . ASN B 1 357 ? 36.419 21.565 38.652 1.00 43.43 358 ASN B N 1
ATOM 6585 C CA . ASN B 1 357 ? 35.812 21.404 39.964 1.00 42.83 358 ASN B CA 1
ATOM 6586 C C . ASN B 1 357 ? 34.384 20.875 39.886 1.00 43.77 358 ASN B C 1
ATOM 6587 O O . ASN B 1 357 ? 33.593 21.316 39.059 1.00 45.13 358 ASN B O 1
ATOM 6592 N N . TYR B 1 358 ? 34.057 19.941 40.778 1.00 43.71 359 TYR B N 1
ATOM 6593 C CA . TYR B 1 358 ? 32.760 19.286 40.763 1.00 45.20 359 TYR B CA 1
ATOM 6594 C C . TYR B 1 358 ? 32.429 18.702 42.132 1.00 44.90 359 TYR B C 1
ATOM 6595 O O . TYR B 1 358 ? 33.316 18.278 42.864 1.00 43.86 359 TYR B O 1
ATOM 6604 N N . ARG B 1 359 ? 31.137 18.629 42.444 1.00 46.88 360 ARG B N 1
ATOM 6605 C CA . ARG B 1 359 ? 30.696 17.997 43.674 1.00 49.38 360 ARG B CA 1
ATOM 6606 C C . ARG B 1 359 ? 29.291 17.462 43.419 1.00 53.24 360 ARG B C 1
ATOM 6607 O O . ARG B 1 359 ? 28.440 18.166 42.878 1.00 55.08 360 ARG B O 1
ATOM 6615 N N . TYR B 1 360 ? 29.090 16.186 43.749 1.00 56.61 361 TYR B N 1
ATOM 6616 C CA . TYR B 1 360 ? 27.832 15.518 43.474 1.00 61.60 361 TYR B CA 1
ATOM 6617 C C . TYR B 1 360 ? 26.658 16.246 44.128 1.00 62.34 361 TYR B C 1
ATOM 6618 O O . TYR B 1 360 ? 26.702 16.531 45.319 1.00 60.24 361 TYR B O 1
ATOM 6627 N N . HIS B 1 361 ? 25.621 16.525 43.326 1.00 64.93 362 HIS B N 1
ATOM 6628 C CA . HIS B 1 361 ? 24.340 17.022 43.801 1.00 66.81 362 HIS B CA 1
ATOM 6629 C C . HIS B 1 361 ? 23.223 16.198 43.147 1.00 66.65 362 HIS B C 1
ATOM 6630 O O . HIS B 1 361 ? 22.247 15.852 43.804 1.00 67.33 362 HIS B O 1
ATOM 6637 N N . GLU B 1 365 ? 22.166 16.057 38.778 1.00 85.35 366 GLU B N 1
ATOM 6638 C CA . GLU B 1 365 ? 22.827 15.931 37.470 1.00 85.97 366 GLU B CA 1
ATOM 6639 C C . GLU B 1 365 ? 24.168 16.667 37.466 1.00 81.20 366 GLU B C 1
ATOM 6640 O O . GLU B 1 365 ? 24.277 17.735 38.063 1.00 82.11 366 GLU B O 1
ATOM 6646 N N . ALA B 1 366 ? 25.175 16.113 36.773 1.00 75.86 367 ALA B N 1
ATOM 6647 C CA . ALA B 1 366 ? 26.571 16.431 37.054 1.00 70.69 367 ALA B CA 1
ATOM 6648 C C . ALA B 1 366 ? 27.104 17.680 36.357 1.00 67.73 367 ALA B C 1
ATOM 6649 O O . ALA B 1 366 ? 27.109 17.730 35.134 1.00 70.19 367 ALA B O 1
ATOM 6651 N N . HIS B 1 367 ? 27.590 18.657 37.137 1.00 63.08 368 HIS B N 1
ATOM 6652 C CA . HIS B 1 367 ? 28.059 19.914 36.579 1.00 60.10 368 HIS B CA 1
ATOM 6653 C C . HIS B 1 367 ? 29.508 20.150 36.972 1.00 56.99 368 HIS B C 1
ATOM 6654 O O . HIS B 1 367 ? 29.864 20.000 38.134 1.00 57.01 368 HIS B O 1
ATOM 6661 N N . ILE B 1 368 ? 30.322 20.538 35.988 1.00 54.82 369 ILE B N 1
ATOM 6662 C CA . ILE B 1 368 ? 31.735 20.776 36.202 1.00 51.13 369 ILE B CA 1
ATOM 6663 C C . ILE B 1 368 ? 32.039 22.230 35.889 1.00 49.84 369 ILE B C 1
ATOM 6664 O O . ILE B 1 368 ? 31.633 22.740 34.848 1.00 50.66 369 ILE B O 1
ATOM 6669 N N . PHE B 1 369 ? 32.773 22.865 36.809 1.00 46.28 370 PHE B N 1
ATOM 6670 C CA . PHE B 1 369 ? 33.290 24.205 36.638 1.00 44.43 370 PHE B CA 1
ATOM 6671 C C . PHE B 1 369 ? 34.659 24.044 35.983 1.00 44.64 370 PHE B C 1
ATOM 6672 O O . PHE B 1 369 ? 35.575 23.490 36.594 1.00 44.01 370 PHE B O 1
ATOM 6680 N N . VAL B 1 370 ? 34.786 24.533 34.746 1.00 46.43 371 VAL B N 1
ATOM 6681 C CA . VAL B 1 370 ? 35.965 24.278 33.936 1.00 47.18 371 VAL B CA 1
ATOM 6682 C C . VAL B 1 370 ? 36.605 25.591 33.529 1.00 47.61 371 VAL B C 1
ATOM 6683 O O . VAL B 1 370 ? 35.950 26.470 32.976 1.00 49.10 371 VAL B O 1
ATOM 6687 N N . GLY B 1 371 ? 37.899 25.691 33.826 1.00 48.53 372 GLY B N 1
ATOM 6688 C CA . GLY B 1 371 ? 38.733 26.760 33.319 1.00 49.76 372 GLY B CA 1
ATOM 6689 C C . GLY B 1 371 ? 39.714 26.154 32.320 1.00 53.08 372 GLY B C 1
ATOM 6690 O O . GLY B 1 371 ? 40.276 25.076 32.570 1.00 53.31 372 GLY B O 1
ATOM 6691 N N . VAL B 1 372 ? 39.876 26.843 31.185 1.00 55.34 373 VAL B N 1
ATOM 6692 C CA . VAL B 1 372 ? 40.633 26.299 30.074 1.00 58.07 373 VAL B CA 1
ATOM 6693 C C . VAL B 1 372 ? 41.258 27.443 29.287 1.00 59.22 373 VAL B C 1
ATOM 6694 O O . VAL B 1 372 ? 40.598 28.445 29.017 1.00 58.04 373 VAL B O 1
ATOM 6698 N N . GLN B 1 373 ? 42.554 27.293 28.984 1.00 63.08 374 GLN B N 1
ATOM 6699 C CA . GLN B 1 373 ? 43.284 28.261 28.177 1.00 66.65 374 GLN B CA 1
ATOM 6700 C C . GLN B 1 373 ? 42.728 28.275 26.754 1.00 65.73 374 GLN B C 1
ATOM 6701 O O . GLN B 1 373 ? 42.381 27.236 26.200 1.00 64.71 374 GLN B O 1
ATOM 6707 N N . THR B 1 374 ? 42.612 29.484 26.203 1.00 66.21 375 THR B N 1
ATOM 6708 C CA . THR B 1 374 ? 42.105 29.730 24.864 1.00 70.01 375 THR B CA 1
ATOM 6709 C C . THR B 1 374 ? 42.948 30.859 24.286 1.00 73.20 375 THR B C 1
ATOM 6710 O O . THR B 1 374 ? 43.792 31.411 24.994 1.00 68.31 375 THR B O 1
ATOM 6714 N N . HIS B 1 375 ? 42.693 31.213 23.018 1.00 81.23 376 HIS B N 1
ATOM 6715 C CA . HIS B 1 375 ? 43.345 32.348 22.384 1.00 87.17 376 HIS B CA 1
ATOM 6716 C C . HIS B 1 375 ? 42.337 33.041 21.463 1.00 90.77 376 HIS B C 1
ATOM 6717 O O . HIS B 1 375 ? 41.628 32.362 20.722 1.00 91.50 376 HIS B O 1
ATOM 6724 N N . PRO B 1 376 ? 42.199 34.391 21.494 1.00 92.44 377 PRO B N 1
ATOM 6725 C CA . PRO B 1 376 ? 41.213 35.076 20.653 1.00 95.42 377 PRO B CA 1
ATOM 6726 C C . PRO B 1 376 ? 41.312 34.743 19.162 1.00 99.21 377 PRO B C 1
ATOM 6727 O O . PRO B 1 376 ? 40.286 34.530 18.516 1.00 100.82 377 PRO B O 1
ATOM 6731 N N . GLU B 1 377 ? 42.543 34.675 18.626 1.00 101.05 378 GLU B N 1
ATOM 6732 C CA . GLU B 1 377 ? 42.755 34.333 17.223 1.00 102.40 378 GLU B CA 1
ATOM 6733 C C . GLU B 1 377 ? 42.959 32.838 16.977 1.00 101.12 378 GLU B C 1
ATOM 6734 O O . GLU B 1 377 ? 42.349 32.280 16.070 1.00 102.44 378 GLU B O 1
ATOM 6740 N N . ASN B 1 378 ? 43.839 32.208 17.767 1.00 98.99 379 ASN B N 1
ATOM 6741 C CA . ASN B 1 378 ? 44.324 30.865 17.473 1.00 95.43 379 ASN B CA 1
ATOM 6742 C C . ASN B 1 378 ? 43.420 29.734 17.961 1.00 91.57 379 ASN B C 1
ATOM 6743 O O . ASN B 1 378 ? 43.394 28.669 17.352 1.00 90.28 379 ASN B O 1
ATOM 6748 N N . ASP B 1 379 ? 42.678 29.976 19.051 1.00 87.57 380 ASP B N 1
ATOM 6749 C CA . ASP B 1 379 ? 41.818 28.968 19.652 1.00 82.99 380 ASP B CA 1
ATOM 6750 C C . ASP B 1 379 ? 40.655 29.631 20.395 1.00 82.89 380 ASP B C 1
ATOM 6751 O O . ASP B 1 379 ? 40.577 29.586 21.625 1.00 80.01 380 ASP B O 1
ATOM 6756 N N . PRO B 1 380 ? 39.711 30.279 19.673 1.00 84.47 381 PRO B N 1
ATOM 6757 C CA . PRO B 1 380 ? 38.654 31.061 20.320 1.00 82.09 381 PRO B CA 1
ATOM 6758 C C . PRO B 1 380 ? 37.647 30.193 21.076 1.00 79.69 381 PRO B C 1
ATOM 6759 O O . PRO B 1 380 ? 37.233 29.129 20.602 1.00 79.89 381 PRO B O 1
ATOM 6763 N N . ARG B 1 381 ? 37.242 30.683 22.251 1.00 76.60 382 ARG B N 1
ATOM 6764 C CA . ARG B 1 381 ? 36.385 29.914 23.136 1.00 74.69 382 ARG B CA 1
ATOM 6765 C C . ARG B 1 381 ? 35.005 29.667 22.527 1.00 73.67 382 ARG B C 1
ATOM 6766 O O . ARG B 1 381 ? 34.424 28.631 22.821 1.00 71.55 382 ARG B O 1
ATOM 6774 N N . GLU B 1 382 ? 34.493 30.587 21.685 1.00 75.61 383 GLU B N 1
ATOM 6775 C CA . GLU B 1 382 ? 33.189 30.428 21.052 1.00 77.35 383 GLU B CA 1
ATOM 6776 C C . GLU B 1 382 ? 33.091 29.150 20.226 1.00 77.38 383 GLU B C 1
ATOM 6777 O O . GLU B 1 382 ? 32.052 28.496 20.242 1.00 76.58 383 GLU B O 1
ATOM 6783 N N . ALA B 1 383 ? 34.170 28.807 19.509 1.00 78.11 384 ALA B N 1
ATOM 6784 C CA . ALA B 1 383 ? 34.175 27.613 18.674 1.00 78.33 384 ALA B CA 1
ATOM 6785 C C . ALA B 1 383 ? 34.193 26.358 19.543 1.00 76.36 384 ALA B C 1
ATOM 6786 O O . ALA B 1 383 ? 33.512 25.377 19.246 1.00 75.69 384 ALA B O 1
ATOM 6788 N N . LEU B 1 384 ? 34.957 26.415 20.640 1.00 74.59 385 LEU B N 1
ATOM 6789 C CA . LEU B 1 384 ? 35.008 25.308 21.583 1.00 74.42 385 LEU B CA 1
ATOM 6790 C C . LEU B 1 384 ? 33.650 25.065 22.237 1.00 73.04 385 LEU B C 1
ATOM 6791 O O . LEU B 1 384 ? 33.223 23.922 22.378 1.00 71.94 385 LEU B O 1
ATOM 6796 N N . VAL B 1 385 ? 32.970 26.146 22.630 1.00 71.82 386 VAL B N 1
ATOM 6797 C CA . VAL B 1 385 ? 31.661 26.020 23.249 1.00 71.95 386 VAL B CA 1
ATOM 6798 C C . VAL B 1 385 ? 30.673 25.381 22.276 1.00 72.12 386 VAL B C 1
ATOM 6799 O O . VAL B 1 385 ? 29.944 24.461 22.646 1.00 72.41 386 VAL B O 1
ATOM 6803 N N . ALA B 1 386 ? 30.642 25.886 21.035 1.00 72.79 387 ALA B N 1
ATOM 6804 C CA . ALA B 1 386 ? 29.763 25.333 20.011 1.00 74.92 387 ALA B CA 1
ATOM 6805 C C . ALA B 1 386 ? 30.099 23.868 19.735 1.00 74.78 387 ALA B C 1
ATOM 6806 O O . ALA B 1 386 ? 29.199 23.034 19.586 1.00 76.94 387 ALA B O 1
ATOM 6808 N N . TYR B 1 387 ? 31.406 23.577 19.685 1.00 74.32 388 TYR B N 1
ATOM 6809 C CA . TYR B 1 387 ? 31.901 22.225 19.489 1.00 76.82 388 TYR B CA 1
ATOM 6810 C C . TYR B 1 387 ? 31.369 21.269 20.552 1.00 75.09 388 TYR B C 1
ATOM 6811 O O . TYR B 1 387 ? 30.889 20.187 20.224 1.00 73.91 388 TYR B O 1
ATOM 6820 N N . LEU B 1 388 ? 31.450 21.694 21.824 1.00 73.48 389 LEU B N 1
ATOM 6821 C CA . LEU B 1 388 ? 30.991 20.890 22.944 1.00 71.61 389 LEU B CA 1
ATOM 6822 C C . LEU B 1 388 ? 29.479 20.722 22.954 1.00 72.38 389 LEU B C 1
ATOM 6823 O O . LEU B 1 388 ? 28.993 19.636 23.239 1.00 70.67 389 LEU B O 1
ATOM 6828 N N . ARG B 1 389 ? 28.743 21.803 22.668 1.00 74.46 390 ARG B N 1
ATOM 6829 C CA . ARG B 1 389 ? 27.290 21.727 22.603 1.00 77.66 390 ARG B CA 1
ATOM 6830 C C . ARG B 1 389 ? 26.834 20.783 21.494 1.00 79.93 390 ARG B C 1
ATOM 6831 O O . ARG B 1 389 ? 25.973 19.936 21.725 1.00 77.70 390 ARG B O 1
ATOM 6839 N N . GLU B 1 390 ? 27.440 20.928 20.305 1.00 83.41 391 GLU B N 1
ATOM 6840 C CA . GLU B 1 390 ? 27.130 20.071 19.167 1.00 87.27 391 GLU B CA 1
ATOM 6841 C C . GLU B 1 390 ? 27.392 18.594 19.460 1.00 85.50 391 GLU B C 1
ATOM 6842 O O . GLU B 1 390 ? 26.727 17.726 18.895 1.00 86.44 391 GLU B O 1
ATOM 6848 N N . LYS B 1 391 ? 28.331 18.318 20.379 1.00 81.48 392 LYS B N 1
ATOM 6849 C CA . LYS B 1 391 ? 28.540 16.970 20.892 1.00 79.88 392 LYS B CA 1
ATOM 6850 C C . LYS B 1 391 ? 27.523 16.547 21.956 1.00 77.80 392 LYS B C 1
ATOM 6851 O O . LYS B 1 391 ? 27.643 15.462 22.519 1.00 78.10 392 LYS B O 1
ATOM 6857 N N . GLY B 1 392 ? 26.524 17.394 22.243 1.00 76.49 393 GLY B N 1
ATOM 6858 C CA . GLY B 1 392 ? 25.471 17.071 23.194 1.00 75.81 393 GLY B CA 1
ATOM 6859 C C . GLY B 1 392 ? 25.775 17.403 24.655 1.00 73.37 393 GLY B C 1
ATOM 6860 O O . GLY B 1 392 ? 25.188 16.797 25.550 1.00 73.86 393 GLY B O 1
ATOM 6861 N N . PHE B 1 393 ? 26.689 18.352 24.895 1.00 71.45 394 PHE B N 1
ATOM 6862 C CA . PHE B 1 393 ? 26.984 18.817 26.246 1.00 68.89 394 PHE B CA 1
ATOM 6863 C C . PHE B 1 393 ? 26.310 20.162 26.490 1.00 66.96 394 PHE B C 1
ATOM 6864 O O . PHE B 1 393 ? 26.590 21.129 25.788 1.00 65.66 394 PHE B O 1
ATOM 6872 N N . PRO B 1 394 ? 25.394 20.275 27.479 1.00 66.25 395 PRO B N 1
ATOM 6873 C CA . PRO B 1 394 ? 24.965 21.597 27.937 1.00 65.83 395 PRO B CA 1
ATOM 6874 C C . PRO B 1 394 ? 26.197 22.327 28.463 1.00 64.93 395 PRO B C 1
ATOM 6875 O O . PRO B 1 394 ? 26.953 21.772 29.263 1.00 64.19 395 PRO B O 1
ATOM 6879 N N . VAL B 1 395 ? 26.417 23.541 27.949 1.00 64.98 396 VAL B N 1
ATOM 6880 C CA . VAL B 1 395 ? 27.543 24.365 28.334 1.00 64.77 396 VAL B CA 1
ATOM 6881 C C . VAL B 1 395 ? 27.054 25.783 28.596 1.00 65.04 396 VAL B C 1
ATOM 6882 O O . VAL B 1 395 ? 26.364 26.342 27.759 1.00 66.39 396 VAL B O 1
ATOM 6886 N N . LEU B 1 396 ? 27.403 26.337 29.769 1.00 62.71 397 LEU B N 1
ATOM 6887 C CA . LEU B 1 396 ? 27.248 27.755 30.037 1.00 61.20 397 LEU B CA 1
ATOM 6888 C C . LEU B 1 396 ? 28.610 28.410 29.919 1.00 59.78 397 LEU B C 1
ATOM 6889 O O . LEU B 1 396 ? 29.559 27.943 30.533 1.00 59.22 397 LEU B O 1
ATOM 6894 N N . ASP B 1 397 ? 28.693 29.509 29.169 1.00 59.72 398 ASP B N 1
ATOM 6895 C CA . ASP B 1 397 ? 29.930 30.256 29.074 1.00 58.53 398 ASP B CA 1
ATOM 6896 C C . ASP B 1 397 ? 29.936 31.329 30.162 1.00 57.14 398 ASP B C 1
ATOM 6897 O O . ASP B 1 397 ? 29.175 32.287 30.093 1.00 56.69 398 ASP B O 1
ATOM 6902 N N . LEU B 1 398 ? 30.833 31.175 31.143 1.00 54.43 399 LEU B N 1
ATOM 6903 C CA . LEU B 1 398 ? 30.888 32.053 32.298 1.00 52.31 399 LEU B CA 1
ATOM 6904 C C . LEU B 1 398 ? 32.129 32.935 32.252 1.00 52.15 399 LEU B C 1
ATOM 6905 O O . LEU B 1 398 ? 32.505 33.520 33.268 1.00 51.19 399 LEU B O 1
ATOM 6910 N N . THR B 1 399 ? 32.726 33.071 31.060 1.00 51.86 400 THR B N 1
ATOM 6911 C CA . THR B 1 399 ? 33.981 33.786 30.914 1.00 50.74 400 THR B CA 1
ATOM 6912 C C . THR B 1 399 ? 33.854 35.259 31.273 1.00 51.38 400 THR B C 1
ATOM 6913 O O . THR B 1 399 ? 34.801 35.864 31.775 1.00 50.99 400 THR B O 1
ATOM 6917 N N . ASP B 1 400 ? 32.694 35.845 30.970 1.00 54.21 401 ASP B N 1
ATOM 6918 C CA . ASP B 1 400 ? 32.448 37.244 31.300 1.00 55.45 401 ASP B CA 1
ATOM 6919 C C . ASP B 1 400 ? 31.620 37.407 32.579 1.00 54.85 401 ASP B C 1
ATOM 6920 O O . ASP B 1 400 ? 31.192 38.512 32.900 1.00 56.24 401 ASP B O 1
ATOM 6925 N N . ASN B 1 401 ? 31.391 36.298 33.295 1.00 52.98 402 ASN B N 1
ATOM 6926 C CA . ASN B 1 401 ? 30.570 36.304 34.494 1.00 51.64 402 ASN B CA 1
ATOM 6927 C C . ASN B 1 401 ? 31.461 36.578 35.708 1.00 49.95 402 ASN B C 1
ATOM 6928 O O . ASN B 1 401 ? 32.205 35.701 36.132 1.00 47.42 402 ASN B O 1
ATOM 6933 N N . GLU B 1 402 ? 31.400 37.804 36.243 1.00 49.11 403 GLU B N 1
ATOM 6934 C CA . GLU B 1 402 ? 32.292 38.216 37.319 1.00 49.33 403 GLU B CA 1
ATOM 6935 C C . GLU B 1 402 ? 32.167 37.366 38.586 1.00 47.31 403 GLU B C 1
ATOM 6936 O O . GLU B 1 402 ? 33.173 37.001 39.181 1.00 45.49 403 GLU B O 1
ATOM 6942 N N . LEU B 1 403 ? 30.940 37.044 39.001 1.00 46.36 404 LEU B N 1
ATOM 6943 C CA . LEU B 1 403 ? 30.732 36.182 40.149 1.00 46.05 404 LEU B CA 1
ATOM 6944 C C . LEU B 1 403 ? 31.454 34.846 39.980 1.00 45.99 404 LEU B C 1
ATOM 6945 O O . LEU B 1 403 ? 32.095 34.373 40.924 1.00 42.50 404 LEU B O 1
ATOM 6950 N N . ALA B 1 404 ? 31.342 34.254 38.774 1.00 45.46 405 ALA B N 1
ATOM 6951 C CA . ALA B 1 404 ? 32.030 33.010 38.454 1.00 45.58 405 ALA B CA 1
ATOM 6952 C C . ALA B 1 404 ? 33.538 33.084 38.667 1.00 44.09 405 ALA B C 1
ATOM 6953 O O . ALA B 1 404 ? 34.123 32.200 39.287 1.00 44.56 405 ALA B O 1
ATOM 6955 N N . LYS B 1 405 ? 34.157 34.144 38.151 1.00 43.85 406 LYS B N 1
ATOM 6956 C CA . LYS B 1 405 ? 35.603 34.269 38.185 1.00 45.48 406 LYS B CA 1
ATOM 6957 C C . LYS B 1 405 ? 36.145 34.690 39.549 1.00 43.17 406 LYS B C 1
ATOM 6958 O O . LYS B 1 405 ? 37.220 34.252 39.944 1.00 40.51 406 LYS B O 1
ATOM 6964 N N . LEU B 1 406 ? 35.416 35.581 40.231 1.00 42.67 407 LEU B N 1
ATOM 6965 C CA . LEU B 1 406 ? 35.849 36.122 41.510 1.00 42.16 407 LEU B CA 1
ATOM 6966 C C . LEU B 1 406 ? 35.550 35.178 42.679 1.00 40.90 407 LEU B C 1
ATOM 6967 O O . LEU B 1 406 ? 36.338 35.110 43.623 1.00 40.63 407 LEU B O 1
ATOM 6972 N N . HIS B 1 407 ? 34.434 34.435 42.591 1.00 39.04 408 HIS B N 1
ATOM 6973 C CA . HIS B 1 407 ? 33.886 33.711 43.725 1.00 38.26 408 HIS B CA 1
ATOM 6974 C C . HIS B 1 407 ? 33.557 32.233 43.492 1.00 38.66 408 HIS B C 1
ATOM 6975 O O . HIS B 1 407 ? 33.993 31.385 44.262 1.00 38.96 408 HIS B O 1
ATOM 6982 N N . ILE B 1 408 ? 32.772 31.890 42.461 1.00 40.02 409 ILE B N 1
ATOM 6983 C CA . ILE B 1 408 ? 32.317 30.514 42.310 1.00 40.91 409 ILE B CA 1
ATOM 6984 C C . ILE B 1 408 ? 33.493 29.554 42.091 1.00 39.16 409 ILE B C 1
ATOM 6985 O O . ILE B 1 408 ? 33.450 28.409 42.512 1.00 38.21 409 ILE B O 1
ATOM 6990 N N . ARG B 1 409 ? 34.544 30.048 41.439 1.00 38.54 410 ARG B N 1
ATOM 6991 C CA . ARG B 1 409 ? 35.838 29.392 41.338 1.00 38.96 410 ARG B CA 1
ATOM 6992 C C . ARG B 1 409 ? 36.314 28.772 42.653 1.00 38.35 410 ARG B C 1
ATOM 6993 O O . ARG B 1 409 ? 37.057 27.785 42.645 1.00 37.68 410 ARG B O 1
ATOM 7001 N N . HIS B 1 410 ? 35.893 29.378 43.777 1.00 37.58 411 HIS B N 1
ATOM 7002 C CA . HIS B 1 410 ? 36.311 28.954 45.102 1.00 37.03 411 HIS B CA 1
ATOM 7003 C C . HIS B 1 410 ? 35.174 28.367 45.937 1.00 37.48 411 HIS B C 1
ATOM 7004 O O . HIS B 1 410 ? 35.303 28.238 47.148 1.00 36.84 411 HIS B O 1
ATOM 7011 N N . MET B 1 411 ? 34.054 28.011 45.300 1.00 38.76 412 MET B N 1
ATOM 7012 C CA . MET B 1 411 ? 32.854 27.653 46.049 1.00 39.57 412 MET B CA 1
ATOM 7013 C C . MET B 1 411 ? 32.170 26.361 45.598 1.00 40.35 412 MET B C 1
ATOM 7014 O O . MET B 1 411 ? 31.105 26.010 46.116 1.00 39.96 412 MET B O 1
ATOM 7019 N N . VAL B 1 412 ? 32.780 25.640 44.652 1.00 41.12 413 VAL B N 1
ATOM 7020 C CA . VAL B 1 412 ? 32.203 24.381 44.206 1.00 41.85 413 VAL B CA 1
ATOM 7021 C C . VAL B 1 412 ? 32.672 23.310 45.178 1.00 42.35 413 VAL B C 1
ATOM 7022 O O . VAL B 1 412 ? 33.866 23.054 45.295 1.00 43.55 413 VAL B O 1
ATOM 7026 N N . GLY B 1 413 ? 31.711 22.737 45.897 1.00 43.61 414 GLY B N 1
ATOM 7027 C CA . GLY B 1 413 ? 31.987 21.802 46.964 1.00 45.06 414 GLY B CA 1
ATOM 7028 C C . GLY B 1 413 ? 30.726 21.641 47.798 1.00 46.78 414 GLY B C 1
ATOM 7029 O O . GLY B 1 413 ? 29.678 21.274 47.274 1.00 46.01 414 GLY B O 1
ATOM 7030 N N . GLY B 1 414 ? 30.842 21.979 49.092 1.00 49.13 415 GLY B N 1
ATOM 7031 C CA . GLY B 1 414 ? 29.752 21.815 50.033 1.00 50.21 415 GLY B CA 1
ATOM 7032 C C . GLY B 1 414 ? 29.563 20.358 50.439 1.00 52.53 415 GLY B C 1
ATOM 7033 O O . GLY B 1 414 ? 30.279 19.477 49.991 1.00 52.28 415 GLY B O 1
ATOM 7034 N N . HIS B 1 415 ? 28.598 20.123 51.327 1.00 55.05 416 HIS B N 1
ATOM 7035 C CA . HIS B 1 415 ? 28.201 18.781 51.714 1.00 57.42 416 HIS B CA 1
ATOM 7036 C C . HIS B 1 415 ? 27.282 18.264 50.613 1.00 60.36 416 HIS B C 1
ATOM 7037 O O . HIS B 1 415 ? 26.641 19.064 49.933 1.00 60.59 416 HIS B O 1
ATOM 7044 N N . ALA B 1 416 ? 27.228 16.940 50.416 1.00 62.33 417 ALA B N 1
ATOM 7045 C CA . ALA B 1 416 ? 26.227 16.357 49.531 1.00 66.08 417 ALA B CA 1
ATOM 7046 C C . ALA B 1 416 ? 25.314 15.465 50.360 1.00 70.16 417 ALA B C 1
ATOM 7047 O O . ALA B 1 416 ? 25.793 14.643 51.136 1.00 68.05 417 ALA B O 1
ATOM 7049 N N . VAL B 1 417 ? 24.003 15.649 50.176 1.00 77.47 418 VAL B N 1
ATOM 7050 C CA . VAL B 1 417 ? 23.018 15.123 51.107 1.00 83.36 418 VAL B CA 1
ATOM 7051 C C . VAL B 1 417 ? 23.081 13.596 51.137 1.00 85.95 418 VAL B C 1
ATOM 7052 O O . VAL B 1 417 ? 23.084 12.997 52.214 1.00 84.97 418 VAL B O 1
ATOM 7056 N N . LYS B 1 418 ? 23.172 12.986 49.947 1.00 89.46 419 LYS B N 1
ATOM 7057 C CA . LYS B 1 418 ? 23.105 11.537 49.803 1.00 94.00 419 LYS B CA 1
ATOM 7058 C C . LYS B 1 418 ? 24.334 11.036 49.050 1.00 92.38 419 LYS B C 1
ATOM 7059 O O . LYS B 1 418 ? 24.214 10.391 48.010 1.00 91.95 419 LYS B O 1
ATOM 7065 N N . VAL B 1 419 ? 25.513 11.381 49.583 1.00 90.40 420 VAL B N 1
ATOM 7066 C CA . VAL B 1 419 ? 26.728 10.639 49.302 1.00 89.03 420 VAL B CA 1
ATOM 7067 C C . VAL B 1 419 ? 27.057 9.947 50.623 1.00 88.04 420 VAL B C 1
ATOM 7068 O O . VAL B 1 419 ? 27.430 10.596 51.597 1.00 87.39 420 VAL B O 1
ATOM 7072 N N . SER B 1 420 ? 26.833 8.631 50.664 1.00 85.81 421 SER B N 1
ATOM 7073 C CA . SER B 1 420 ? 27.499 7.779 51.634 1.00 83.43 421 SER B CA 1
ATOM 7074 C C . SER B 1 420 ? 28.654 7.074 50.916 1.00 78.40 421 SER B C 1
ATOM 7075 O O . SER B 1 420 ? 28.824 7.164 49.692 1.00 77.90 421 SER B O 1
ATOM 7078 N N . ASP B 1 421 ? 29.491 6.406 51.709 1.00 72.72 422 ASP B N 1
ATOM 7079 C CA . ASP B 1 421 ? 30.656 5.702 51.203 1.00 68.74 422 ASP B CA 1
ATOM 7080 C C . ASP B 1 421 ? 31.710 6.622 50.590 1.00 62.73 422 ASP B C 1
ATOM 7081 O O . ASP B 1 421 ? 32.641 6.121 49.975 1.00 61.38 422 ASP B O 1
ATOM 7086 N N . GLU B 1 422 ? 31.621 7.940 50.811 1.00 57.78 423 GLU B N 1
ATOM 7087 C CA . GLU B 1 422 ? 32.610 8.845 50.253 1.00 54.98 423 GLU B CA 1
ATOM 7088 C C . GLU B 1 422 ? 33.912 8.695 51.032 1.00 52.78 423 GLU B C 1
ATOM 7089 O O . GLU B 1 422 ? 33.920 8.752 52.257 1.00 52.51 423 GLU B O 1
ATOM 7095 N N . MET B 1 423 ? 34.986 8.428 50.288 1.00 51.66 424 MET B N 1
ATOM 7096 C CA . MET B 1 423 ? 36.346 8.452 50.789 1.00 51.01 424 MET B CA 1
ATOM 7097 C C . MET B 1 423 ? 37.021 9.560 49.988 1.00 48.34 424 MET B C 1
ATOM 7098 O O . MET B 1 423 ? 36.605 9.842 48.864 1.00 47.56 424 MET B O 1
ATOM 7103 N N . VAL B 1 424 ? 38.049 10.176 50.577 1.00 46.46 425 VAL B N 1
ATOM 7104 C CA . VAL B 1 424 ? 38.678 11.343 49.987 1.00 45.55 425 VAL B CA 1
ATOM 7105 C C . VAL B 1 424 ? 40.172 11.091 49.862 1.00 44.77 425 VAL B C 1
ATOM 7106 O O . VAL B 1 424 ? 40.809 10.638 50.807 1.00 44.52 425 VAL B O 1
ATOM 7110 N N . PH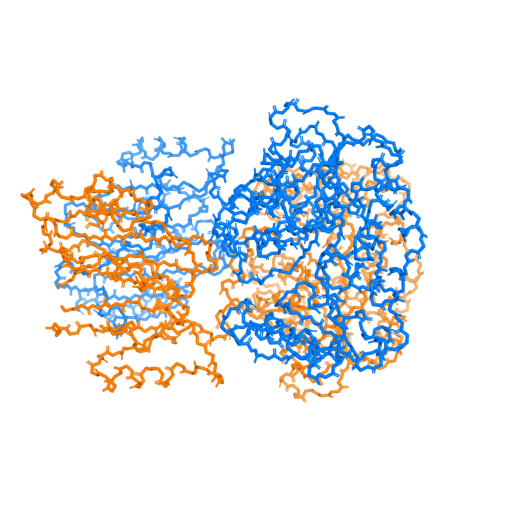E B 1 425 ? 40.703 11.421 48.687 1.00 44.26 426 PHE B N 1
ATOM 7111 C CA . PHE B 1 425 ? 42.083 11.138 48.354 1.00 44.86 426 PHE B CA 1
ATOM 7112 C C . PHE B 1 425 ? 42.677 12.358 47.674 1.00 44.90 426 PHE B C 1
ATOM 7113 O O . PHE B 1 425 ? 42.068 12.920 46.772 1.00 45.41 426 PHE B O 1
ATOM 7121 N N . ARG B 1 426 ? 43.871 12.743 48.118 1.00 45.60 427 ARG B N 1
ATOM 7122 C CA . ARG B 1 426 ? 44.615 13.819 47.492 1.00 46.84 427 ARG B CA 1
ATOM 7123 C C . ARG B 1 426 ? 45.695 13.169 46.633 1.00 48.29 427 ARG B C 1
ATOM 7124 O O . ARG B 1 426 ? 46.256 12.151 47.018 1.00 49.81 427 ARG B O 1
ATOM 7132 N N . PHE B 1 427 ? 45.928 13.712 45.437 1.00 48.69 428 PHE B N 1
ATOM 7133 C CA . PHE B 1 427 ? 46.952 13.193 44.552 1.00 50.65 428 PHE B CA 1
ATOM 7134 C C . PHE B 1 427 ? 47.832 14.331 44.044 1.00 53.55 428 PHE B C 1
ATOM 7135 O O . PHE B 1 427 ? 47.409 15.487 44.030 1.00 51.95 428 PHE B O 1
ATOM 7143 N N . GLU B 1 428 ? 49.060 13.969 43.643 1.00 58.71 429 GLU B N 1
ATOM 7144 C CA . GLU B 1 428 ? 49.980 14.871 42.964 1.00 60.53 429 GLU B CA 1
ATOM 7145 C C . GLU B 1 428 ? 50.526 14.189 41.718 1.00 60.83 429 GLU B C 1
ATOM 7146 O O . GLU B 1 428 ? 50.896 13.022 41.773 1.00 62.52 429 GLU B O 1
ATOM 7152 N N . PHE B 1 429 ? 50.578 14.935 40.616 1.00 62.32 430 PHE B N 1
ATOM 7153 C CA . PHE B 1 429 ? 51.211 14.462 39.402 1.00 64.56 430 PHE B CA 1
ATOM 7154 C C . PHE B 1 429 ? 51.969 15.597 38.715 1.00 65.74 430 PHE B C 1
ATOM 7155 O O . PHE B 1 429 ? 51.621 16.768 38.849 1.00 64.93 430 PHE B O 1
ATOM 7163 N N . PRO B 1 430 ? 53.060 15.276 37.991 1.00 67.97 431 PRO B N 1
ATOM 7164 C CA . PRO B 1 430 ? 53.771 16.281 37.205 1.00 68.43 431 PRO B CA 1
ATOM 7165 C C . PRO B 1 430 ? 52.889 16.873 36.106 1.00 68.72 431 PRO B C 1
ATOM 7166 O O . PRO B 1 430 ? 52.255 16.141 35.349 1.00 68.96 431 PRO B O 1
ATOM 7170 N N . GLU B 1 431 ? 52.875 18.203 36.008 1.00 71.15 432 GLU B N 1
ATOM 7171 C CA . GLU B 1 431 ? 52.139 18.881 34.953 1.00 73.85 432 GLU B CA 1
ATOM 7172 C C . GLU B 1 431 ? 52.730 18.663 33.557 1.00 79.41 432 GLU B C 1
ATOM 7173 O O . GLU B 1 431 ? 53.936 18.733 33.348 1.00 82.01 432 GLU B O 1
ATOM 7179 N N . ARG B 1 432 ? 51.842 18.400 32.597 1.00 83.85 433 ARG B N 1
ATOM 7180 C CA . ARG B 1 432 ? 52.201 17.970 31.256 1.00 89.39 433 ARG B CA 1
ATOM 7181 C C . ARG B 1 432 ? 50.940 18.120 30.405 1.00 90.25 433 ARG B C 1
ATOM 7182 O O . ARG B 1 432 ? 49.843 17.950 30.931 1.00 92.79 433 ARG B O 1
ATOM 7190 N N . PRO B 1 433 ? 51.017 18.450 29.092 1.00 89.75 434 PRO B N 1
ATOM 7191 C CA . PRO B 1 433 ? 49.824 18.427 28.241 1.00 87.70 434 PRO B CA 1
ATOM 7192 C C . PRO B 1 433 ? 49.062 17.107 28.370 1.00 85.57 434 PRO B C 1
ATOM 7193 O O . PRO B 1 433 ? 49.638 16.035 28.178 1.00 86.38 434 PRO B O 1
ATOM 7197 N N . GLY B 1 434 ? 47.776 17.205 28.743 1.00 80.39 435 GLY B N 1
ATOM 7198 C CA . GLY B 1 434 ? 46.908 16.050 28.907 1.00 76.38 435 GLY B CA 1
ATOM 7199 C C . GLY B 1 434 ? 46.931 15.374 30.280 1.00 71.44 435 GLY B C 1
ATOM 7200 O O . GLY B 1 434 ? 46.204 14.406 30.477 1.00 71.13 435 GLY B O 1
ATOM 7201 N N . ALA B 1 435 ? 47.774 15.871 31.200 1.00 65.76 436 ALA B N 1
ATOM 7202 C CA . ALA B 1 435 ? 48.049 15.185 32.457 1.00 64.76 436 ALA B CA 1
ATOM 7203 C C . ALA B 1 435 ? 46.807 14.963 33.320 1.00 63.81 436 ALA B C 1
ATOM 7204 O O . ALA B 1 435 ? 46.620 13.873 33.857 1.00 64.69 436 ALA B O 1
ATOM 7206 N N . LEU B 1 436 ? 45.949 15.988 33.427 1.00 62.05 437 LEU B N 1
ATOM 7207 C CA . LEU B 1 436 ? 44.750 15.881 34.241 1.00 61.41 437 LEU B CA 1
ATOM 7208 C C . LEU B 1 436 ? 43.842 14.783 33.698 1.00 63.66 437 LEU B C 1
ATOM 7209 O O . LEU B 1 436 ? 43.440 13.887 34.442 1.00 63.48 437 LEU B O 1
ATOM 7214 N N . PHE B 1 437 ? 43.549 14.847 32.391 1.00 65.99 438 PHE B N 1
ATOM 7215 C CA . PHE B 1 437 ? 42.693 13.859 31.750 1.00 68.95 438 PHE B CA 1
ATOM 7216 C C . PHE B 1 437 ? 43.307 12.464 31.793 1.00 69.93 438 PHE B C 1
ATOM 7217 O O . PHE B 1 437 ? 42.599 11.476 31.961 1.00 70.16 438 PHE B O 1
ATOM 7225 N N . ASN B 1 438 ? 44.631 12.399 31.663 1.00 71.62 439 ASN B N 1
ATOM 7226 C CA . ASN B 1 438 ? 45.333 11.136 31.786 1.00 74.12 439 ASN B CA 1
ATOM 7227 C C . ASN B 1 438 ? 45.191 10.594 33.207 1.00 73.70 439 ASN B C 1
ATOM 7228 O O . ASN B 1 438 ? 44.974 9.395 33.384 1.00 74.08 439 ASN B O 1
ATOM 7233 N N . PHE B 1 439 ? 45.286 11.484 34.212 1.00 70.18 440 PHE B N 1
ATOM 7234 C CA . PHE B 1 439 ? 45.065 11.095 35.596 1.00 66.68 440 PHE B CA 1
ATOM 7235 C C . PHE B 1 439 ? 43.661 10.536 35.803 1.00 67.53 440 PHE B C 1
ATOM 7236 O O . PHE B 1 439 ? 43.502 9.478 36.407 1.00 66.67 440 PHE B O 1
ATOM 7244 N N . LEU B 1 440 ? 42.651 11.265 35.321 1.00 67.60 441 LEU B N 1
ATOM 7245 C CA . LEU B 1 440 ? 41.274 10.826 35.461 1.00 70.92 441 LEU B CA 1
ATOM 7246 C C . LEU B 1 440 ? 40.986 9.529 34.707 1.00 77.71 441 LEU B C 1
ATOM 7247 O O . LEU B 1 440 ? 40.164 8.733 35.158 1.00 80.79 441 LEU B O 1
ATOM 7252 N N . THR B 1 441 ? 41.665 9.316 33.570 1.00 82.79 442 THR B N 1
ATOM 7253 C CA . THR B 1 441 ? 41.484 8.080 32.824 1.00 88.09 442 THR B CA 1
ATOM 7254 C C . THR B 1 441 ? 42.087 6.927 33.625 1.00 88.25 442 THR B C 1
ATOM 7255 O O . THR B 1 441 ? 41.433 5.907 33.806 1.00 92.18 442 THR B O 1
ATOM 7259 N N . LYS B 1 442 ? 43.307 7.102 34.141 1.00 86.43 443 LYS B N 1
ATOM 7260 C CA . LYS B 1 442 ? 43.933 6.071 34.954 1.00 86.26 443 LYS B CA 1
ATOM 7261 C C . LYS B 1 442 ? 43.205 5.853 36.279 1.00 86.87 443 LYS B C 1
ATOM 7262 O O . LYS B 1 442 ? 43.138 4.726 36.747 1.00 89.44 443 LYS B O 1
ATOM 7268 N N . LEU B 1 443 ? 42.639 6.918 36.866 1.00 86.82 444 LEU B N 1
ATOM 7269 C CA . LEU B 1 443 ? 41.827 6.797 38.074 1.00 86.24 444 LEU B CA 1
ATOM 7270 C C . LEU B 1 443 ? 40.609 5.926 37.795 1.00 85.83 444 LEU B C 1
ATOM 7271 O O . LEU B 1 443 ? 40.161 5.175 38.654 1.00 90.29 444 LEU B O 1
ATOM 7276 N N . GLY B 1 444 ? 40.087 6.044 36.575 1.00 82.76 445 GLY B N 1
ATOM 7277 C CA . GLY B 1 444 ? 39.061 5.147 36.092 1.00 79.44 445 GLY B CA 1
ATOM 7278 C C . GLY B 1 444 ? 37.752 5.362 36.833 1.00 75.52 445 GLY B C 1
ATOM 7279 O O . GLY B 1 444 ? 37.603 6.303 37.621 1.00 73.22 445 GLY B O 1
ATOM 7280 N N . GLY B 1 445 ? 36.837 4.433 36.569 1.00 72.95 446 GLY B N 1
ATOM 7281 C CA . GLY B 1 445 ? 35.489 4.487 37.095 1.00 73.07 446 GLY B CA 1
ATOM 7282 C C . GLY B 1 445 ? 35.118 3.225 37.866 1.00 73.75 446 GLY B C 1
ATOM 7283 O O . GLY B 1 445 ? 33.939 2.901 37.967 1.00 76.84 446 GLY B O 1
ATOM 7284 N N . ARG B 1 446 ? 36.118 2.516 38.416 1.00 71.34 447 ARG B N 1
ATOM 7285 C CA . ARG B 1 446 ? 35.841 1.420 39.329 1.00 69.36 447 ARG B CA 1
ATOM 7286 C C . ARG B 1 446 ? 34.953 1.896 40.481 1.00 65.93 447 ARG B C 1
ATOM 7287 O O . ARG B 1 446 ? 34.015 1.216 40.875 1.00 66.15 447 ARG B O 1
ATOM 7295 N N . TRP B 1 447 ? 35.248 3.093 40.991 1.00 62.39 448 TRP B N 1
ATOM 7296 C CA . TRP B 1 447 ? 34.376 3.777 41.928 1.00 59.20 448 TRP B CA 1
ATOM 7297 C C . TRP B 1 447 ? 33.925 5.133 41.388 1.00 58.17 448 TRP B C 1
ATOM 7298 O O . TRP B 1 447 ? 34.673 5.834 40.702 1.00 57.21 448 TRP B O 1
ATOM 7309 N N . ASN B 1 448 ? 32.684 5.492 41.718 1.00 58.45 449 ASN B N 1
ATOM 7310 C CA . ASN B 1 448 ? 32.116 6.744 41.257 1.00 58.46 449 ASN B CA 1
ATOM 7311 C C . ASN B 1 448 ? 32.826 7.933 41.906 1.00 55.06 449 ASN B C 1
ATOM 7312 O O . ASN B 1 448 ? 33.055 7.955 43.119 1.00 54.42 449 ASN B O 1
ATOM 7317 N N . ILE B 1 449 ? 33.196 8.897 41.067 1.00 52.99 450 ILE B N 1
ATOM 7318 C CA . ILE B 1 449 ? 33.732 10.156 41.528 1.00 51.36 450 ILE B CA 1
ATOM 7319 C C . ILE B 1 449 ? 32.571 11.036 41.984 1.00 51.30 450 ILE B C 1
ATOM 7320 O O . ILE B 1 449 ? 31.693 11.367 41.185 1.00 52.91 450 ILE B O 1
ATOM 7325 N N . SER B 1 450 ? 32.577 11.385 43.278 1.00 49.45 451 SER B N 1
ATOM 7326 C CA . SER B 1 450 ? 31.549 12.220 43.874 1.00 48.81 451 SER B CA 1
ATOM 7327 C C . SER B 1 450 ? 32.033 13.630 44.201 1.00 48.37 451 SER B C 1
ATOM 7328 O O . SER B 1 450 ? 31.231 14.481 44.596 1.00 48.21 451 SER B O 1
ATOM 7331 N N . MET B 1 451 ? 33.335 13.883 44.012 1.00 48.10 452 MET B N 1
ATOM 7332 C CA . MET B 1 451 ? 33.889 15.201 44.258 1.00 47.24 452 MET B CA 1
ATOM 7333 C C . MET B 1 451 ? 35.239 15.314 43.563 1.00 45.69 452 MET B C 1
ATOM 7334 O O . MET B 1 451 ? 36.004 14.359 43.527 1.00 44.87 452 MET B O 1
ATOM 7339 N N . PHE B 1 452 ? 35.526 16.516 43.062 1.00 44.96 453 PHE B N 1
ATOM 7340 C CA . PHE B 1 452 ? 36.800 16.816 42.455 1.00 43.97 453 PHE B CA 1
ATOM 7341 C C . PHE B 1 452 ? 37.126 18.293 42.634 1.00 41.17 453 PHE B C 1
ATOM 7342 O O . PHE B 1 452 ? 36.271 19.141 42.405 1.00 39.78 453 PHE B O 1
ATOM 7350 N N . HIS B 1 453 ? 38.375 18.596 43.013 1.00 39.71 454 HIS B N 1
ATOM 7351 C CA . HIS B 1 453 ? 38.898 19.950 42.913 1.00 38.52 454 HIS B CA 1
ATOM 7352 C C . HIS B 1 453 ? 40.318 19.923 42.353 1.00 38.80 454 HIS B C 1
ATOM 7353 O O . HIS B 1 453 ? 41.135 19.105 42.758 1.00 39.10 454 HIS B O 1
ATOM 7360 N N . TYR B 1 454 ? 40.585 20.850 41.435 1.00 40.00 455 TYR B N 1
ATOM 7361 C CA . TYR B 1 454 ? 41.843 20.985 40.722 1.00 41.45 455 TYR B CA 1
ATOM 7362 C C . TYR B 1 454 ? 41.973 22.414 40.209 1.00 40.83 455 TYR B C 1
ATOM 7363 O O . TYR B 1 454 ? 41.145 22.872 39.423 1.00 40.51 455 TYR B O 1
ATOM 7372 N N . ARG B 1 455 ? 43.032 23.104 40.628 1.00 41.36 456 ARG B N 1
ATOM 7373 C CA . ARG B 1 455 ? 43.352 24.401 40.056 1.00 42.02 456 ARG B CA 1
ATOM 7374 C C . ARG B 1 455 ? 44.793 24.371 39.564 1.00 42.24 456 ARG B C 1
ATOM 7375 O O . ARG B 1 455 ? 45.623 23.660 40.114 1.00 41.99 456 ARG B O 1
ATOM 7383 N N . ASN B 1 456 ? 45.066 25.155 38.520 1.00 44.12 457 ASN B N 1
ATOM 7384 C CA . ASN B 1 456 ? 46.390 25.245 37.927 1.00 45.14 457 ASN B CA 1
ATOM 7385 C C . ASN B 1 456 ? 46.568 26.635 37.334 1.00 44.22 457 ASN B C 1
ATOM 7386 O O . ASN B 1 456 ? 46.100 26.910 36.233 1.00 45.22 457 ASN B O 1
ATOM 7391 N N . HIS B 1 457 ? 47.188 27.521 38.114 1.00 43.93 458 HIS B N 1
ATOM 7392 C CA . HIS B 1 457 ? 47.476 28.878 37.689 1.00 44.07 458 HIS B CA 1
ATOM 7393 C C . HIS B 1 457 ? 48.991 29.030 37.783 1.00 44.93 458 HIS B C 1
ATOM 7394 O O . HIS B 1 457 ? 49.518 29.513 38.780 1.00 45.61 458 HIS B O 1
ATOM 7401 N N . GLY B 1 458 ? 49.680 28.510 36.764 1.00 46.49 459 GLY B N 1
ATOM 7402 C CA . GLY B 1 458 ? 51.134 28.471 36.736 1.00 46.89 459 GLY B CA 1
ATOM 7403 C C . GLY B 1 458 ? 51.759 27.453 37.684 1.00 47.53 459 GLY B C 1
ATOM 7404 O O . GLY B 1 458 ? 52.912 27.592 38.052 1.00 48.11 459 GLY B O 1
ATOM 7405 N N . ALA B 1 459 ? 51.005 26.421 38.076 1.00 49.79 460 ALA B N 1
ATOM 7406 C CA . ALA B 1 459 ? 51.501 25.474 39.060 1.00 51.43 460 ALA B CA 1
ATOM 7407 C C . ALA B 1 459 ? 52.587 24.568 38.481 1.00 54.75 460 ALA B C 1
ATOM 7408 O O . ALA B 1 459 ? 52.632 24.319 37.275 1.00 53.42 460 ALA B O 1
ATOM 7410 N N . ALA B 1 460 ? 53.459 24.089 39.374 1.00 58.35 461 ALA B N 1
ATOM 7411 C CA . ALA B 1 460 ? 54.497 23.126 39.039 1.00 63.48 461 ALA B CA 1
ATOM 7412 C C . ALA B 1 460 ? 53.948 21.698 39.057 1.00 65.42 461 ALA B C 1
ATOM 7413 O O . ALA B 1 460 ? 53.998 20.978 38.066 1.00 66.26 461 ALA B O 1
ATOM 7415 N N . ASP B 1 461 ? 53.405 21.318 40.214 1.00 68.52 462 ASP B N 1
ATOM 7416 C CA . ASP B 1 461 ? 52.790 20.019 40.414 1.00 71.59 462 ASP B CA 1
ATOM 7417 C C . ASP B 1 461 ? 51.285 20.122 40.186 1.00 69.30 462 ASP B C 1
ATOM 7418 O O . ASP B 1 461 ? 50.640 21.051 40.669 1.00 72.56 462 ASP B O 1
ATOM 7423 N N . GLY B 1 462 ? 50.726 19.163 39.450 1.00 66.21 463 GLY B N 1
ATOM 7424 C CA . GLY B 1 462 ? 49.291 18.925 39.503 1.00 61.84 463 GLY B CA 1
ATOM 7425 C C . GLY B 1 462 ? 48.872 18.463 40.898 1.00 59.24 463 GLY B C 1
ATOM 7426 O O . GLY B 1 462 ? 49.461 17.529 41.435 1.00 59.59 463 GLY B O 1
ATOM 7427 N N . ARG B 1 463 ? 47.883 19.154 41.484 1.00 54.62 464 ARG B N 1
ATOM 7428 C CA . ARG B 1 463 ? 47.323 18.794 42.773 1.00 53.55 464 ARG B CA 1
ATOM 7429 C C . ARG B 1 463 ? 45.809 18.669 42.652 1.00 49.19 464 ARG B C 1
ATOM 7430 O O . ARG B 1 463 ? 45.134 19.605 42.230 1.00 47.30 464 ARG B O 1
ATOM 7438 N N . VAL B 1 464 ? 45.296 17.493 43.011 1.00 47.07 465 VAL B N 1
ATOM 7439 C CA . VAL B 1 464 ? 43.879 17.214 42.912 1.00 45.98 465 VAL B CA 1
ATOM 7440 C C . VAL B 1 464 ? 43.426 16.543 44.201 1.00 44.71 465 VAL B C 1
ATOM 7441 O O . VAL B 1 464 ? 44.179 15.777 44.804 1.00 45.02 465 VAL B O 1
ATOM 7445 N N . VAL B 1 465 ? 42.172 16.814 44.580 1.00 42.12 466 VAL B N 1
ATOM 7446 C CA . VAL B 1 465 ? 41.488 16.011 45.577 1.00 41.70 466 VAL B CA 1
ATOM 7447 C C . VAL B 1 465 ? 40.257 15.405 44.908 1.00 41.15 466 VAL B C 1
ATOM 7448 O O . VAL B 1 465 ? 39.559 16.072 44.143 1.00 40.07 466 VAL B O 1
ATOM 7452 N N . ALA B 1 466 ? 40.015 14.124 45.195 1.00 41.19 467 ALA B N 1
ATOM 7453 C CA . ALA B 1 466 ? 38.873 13.430 44.645 1.00 42.17 467 ALA B CA 1
ATOM 7454 C C . ALA B 1 466 ? 38.116 12.726 45.764 1.00 43.17 467 ALA B C 1
ATOM 7455 O O . ALA B 1 466 ? 38.722 12.131 46.651 1.00 43.64 467 ALA B O 1
ATOM 7457 N N . GLY B 1 467 ? 36.786 12.814 45.706 1.00 43.42 468 GLY B N 1
ATOM 7458 C CA . GLY B 1 467 ? 35.925 11.948 46.488 1.00 43.88 468 GLY B CA 1
ATOM 7459 C C . GLY B 1 467 ? 35.525 10.741 45.646 1.00 44.88 468 GLY B C 1
ATOM 7460 O O . GLY B 1 467 ? 35.136 10.909 44.489 1.00 44.38 468 GLY B O 1
ATOM 7461 N N . LEU B 1 468 ? 35.643 9.545 46.240 1.00 46.03 469 LEU B N 1
ATOM 7462 C CA . LEU B 1 468 ? 35.225 8.301 45.615 1.00 47.57 469 LEU B CA 1
ATOM 7463 C C . LEU B 1 468 ? 34.217 7.571 46.495 1.00 48.86 469 LEU B C 1
ATOM 7464 O O . LEU B 1 468 ? 34.401 7.483 47.707 1.00 47.93 469 LEU B O 1
ATOM 7469 N N . GLN B 1 469 ? 33.162 7.028 45.863 1.00 50.60 470 GLN B N 1
ATOM 7470 C CA . GLN B 1 469 ? 32.177 6.214 46.556 1.00 52.10 470 GLN B CA 1
ATOM 7471 C C . GLN B 1 469 ? 32.665 4.770 46.604 1.00 52.92 470 GLN B C 1
ATOM 7472 O O . GLN B 1 469 ? 32.556 4.029 45.631 1.00 53.38 470 GLN B O 1
ATOM 7478 N N . VAL B 1 470 ? 33.229 4.397 47.752 1.00 53.20 471 VAL B N 1
ATOM 7479 C CA . VAL B 1 470 ? 33.869 3.109 47.917 1.00 54.32 471 VAL B CA 1
ATOM 7480 C C . VAL B 1 470 ? 33.046 2.373 48.958 1.00 55.41 471 VAL B C 1
ATOM 7481 O O . VAL B 1 470 ? 33.110 2.719 50.133 1.00 55.75 471 VAL B O 1
ATOM 7485 N N . PRO B 1 471 ? 32.261 1.345 48.565 1.00 57.11 472 PRO B N 1
ATOM 7486 C CA . PRO B 1 471 ? 31.517 0.555 49.547 1.00 58.65 472 PRO B CA 1
ATOM 7487 C C . PRO B 1 471 ? 32.483 -0.052 50.560 1.00 59.69 472 PRO B C 1
ATOM 7488 O O . PRO B 1 471 ? 33.619 -0.371 50.218 1.00 59.52 472 PRO B O 1
ATOM 7492 N N . GLU B 1 472 ? 32.005 -0.193 51.798 1.00 61.18 473 GLU B N 1
ATOM 7493 C CA . GLU B 1 472 ? 32.792 -0.703 52.911 1.00 63.10 473 GLU B CA 1
ATOM 7494 C C . GLU B 1 472 ? 33.532 -1.992 52.550 1.00 62.59 473 GLU B C 1
ATOM 7495 O O . GLU B 1 472 ? 34.715 -2.138 52.849 1.00 61.71 473 GLU B O 1
ATOM 7501 N N . ASP B 1 473 ? 32.835 -2.910 51.872 1.00 62.44 474 ASP B N 1
ATOM 7502 C CA . ASP B 1 473 ? 33.399 -4.207 51.532 1.00 63.68 474 ASP B CA 1
ATOM 7503 C C . ASP B 1 473 ? 34.373 -4.209 50.346 1.00 63.34 474 ASP B C 1
ATOM 7504 O O . ASP B 1 473 ? 34.893 -5.260 49.990 1.00 64.05 474 ASP B O 1
ATOM 7509 N N . GLU B 1 474 ? 34.631 -3.041 49.739 1.00 61.52 475 GLU B N 1
ATOM 7510 C CA . GLU B 1 474 ? 35.622 -2.923 48.681 1.00 61.03 475 GLU B CA 1
ATOM 7511 C C . GLU B 1 474 ? 36.820 -2.075 49.104 1.00 59.31 475 GLU B C 1
ATOM 7512 O O . GLU B 1 474 ? 37.712 -1.829 48.298 1.00 57.47 475 GLU B O 1
ATOM 7518 N N . ARG B 1 475 ? 36.837 -1.611 50.361 1.00 58.08 476 ARG B N 1
ATOM 7519 C CA . ARG B 1 475 ? 37.876 -0.694 50.808 1.00 56.69 476 ARG B CA 1
ATOM 7520 C C . ARG B 1 475 ? 39.249 -1.356 50.926 1.00 55.82 476 ARG B C 1
ATOM 7521 O O . ARG B 1 475 ? 40.264 -0.682 50.771 1.00 54.01 476 ARG B O 1
ATOM 7529 N N . HIS B 1 476 ? 39.275 -2.681 51.138 1.00 56.52 477 HIS B N 1
ATOM 7530 C CA . HIS B 1 476 ? 40.527 -3.426 51.118 1.00 57.45 477 HIS B CA 1
ATOM 7531 C C . HIS B 1 476 ? 41.266 -3.284 49.781 1.00 57.13 477 HIS B C 1
ATOM 7532 O O . HIS B 1 476 ? 42.483 -3.409 49.735 1.00 57.82 477 HIS B O 1
ATOM 7539 N N . LEU B 1 477 ? 40.535 -2.964 48.706 1.00 55.96 478 LEU B N 1
ATOM 7540 C CA . LEU B 1 477 ? 41.108 -2.811 47.379 1.00 56.34 478 LEU B CA 1
ATOM 7541 C C . LEU B 1 477 ? 41.779 -1.470 47.114 1.00 54.97 478 LEU B C 1
ATOM 7542 O O . LEU B 1 477 ? 42.451 -1.324 46.102 1.00 54.20 478 LEU B O 1
ATOM 7547 N N . ILE B 1 478 ? 41.581 -0.500 48.016 1.00 54.64 479 ILE B N 1
ATOM 7548 C CA . ILE B 1 478 ? 42.042 0.860 47.802 1.00 53.49 479 ILE B CA 1
ATOM 7549 C C . ILE B 1 478 ? 43.547 0.980 47.584 1.00 53.46 479 ILE B C 1
ATOM 7550 O O . ILE B 1 478 ? 43.955 1.567 46.581 1.00 52.58 479 ILE B O 1
ATOM 7555 N N . PRO B 1 479 ? 44.411 0.498 48.512 1.00 54.85 480 PRO B N 1
ATOM 7556 C CA . PRO B 1 479 ? 45.861 0.648 48.345 1.00 55.17 480 PRO B CA 1
ATOM 7557 C C . PRO B 1 479 ? 46.359 0.167 46.985 1.00 55.89 480 PRO B C 1
ATOM 7558 O O . PRO B 1 479 ? 47.033 0.890 46.262 1.00 55.15 480 PRO B O 1
ATOM 7562 N N . GLN B 1 480 ? 45.985 -1.066 46.632 1.00 58.01 481 GLN B N 1
ATOM 7563 C CA . GLN B 1 480 ? 46.398 -1.680 45.385 1.00 58.91 481 GLN B CA 1
ATOM 7564 C C . GLN B 1 480 ? 45.964 -0.855 44.175 1.00 57.88 481 GLN B C 1
ATOM 7565 O O . GLN B 1 480 ? 46.769 -0.531 43.300 1.00 57.40 481 GLN B O 1
ATOM 7571 N N . THR B 1 481 ? 44.673 -0.503 44.146 1.00 57.81 482 THR B N 1
ATOM 7572 C CA . THR B 1 481 ? 44.094 0.185 43.002 1.00 58.32 482 THR B CA 1
ATOM 7573 C C . THR B 1 481 ? 44.748 1.547 42.785 1.00 57.93 482 THR B C 1
ATOM 7574 O O . THR B 1 481 ? 45.137 1.880 41.659 1.00 57.80 482 THR B O 1
ATOM 7578 N N . LEU B 1 482 ? 44.886 2.316 43.874 1.00 57.81 483 LEU B N 1
ATOM 7579 C CA . LEU B 1 482 ? 45.426 3.661 43.779 1.00 57.75 483 LEU B CA 1
ATOM 7580 C C . LEU B 1 482 ? 46.927 3.644 43.519 1.00 59.43 483 LEU B C 1
ATOM 7581 O O . LEU B 1 482 ? 47.415 4.455 42.756 1.00 58.31 483 LEU B O 1
ATOM 7586 N N . GLU B 1 483 ? 47.657 2.713 44.132 1.00 63.62 484 GLU B N 1
ATOM 7587 C CA . GLU B 1 483 ? 49.070 2.575 43.819 1.00 66.29 484 GLU B CA 1
ATOM 7588 C C . GLU B 1 483 ? 49.302 2.223 42.353 1.00 67.14 484 GLU B C 1
ATOM 7589 O O . GLU B 1 483 ? 50.244 2.730 41.758 1.00 67.70 484 GLU B O 1
ATOM 7595 N N . ALA B 1 484 ? 48.428 1.398 41.763 1.00 69.33 485 ALA B N 1
ATOM 7596 C CA . ALA B 1 484 ? 48.538 1.059 40.349 1.00 71.36 485 ALA B CA 1
ATOM 7597 C C . ALA B 1 484 ? 48.493 2.288 39.435 1.00 71.99 485 ALA B C 1
ATOM 7598 O O . ALA B 1 484 ? 49.126 2.303 38.382 1.00 73.05 485 ALA B O 1
ATOM 7600 N N . ILE B 1 485 ? 47.762 3.330 39.851 1.00 72.34 486 ILE B N 1
ATOM 7601 C CA . ILE B 1 485 ? 47.732 4.589 39.120 1.00 72.05 486 ILE B CA 1
ATOM 7602 C C . ILE B 1 485 ? 49.121 5.196 38.975 1.00 71.73 486 ILE B C 1
ATOM 7603 O O . ILE B 1 485 ? 49.408 5.842 37.972 1.00 72.28 486 ILE B O 1
ATOM 7608 N N . GLY B 1 486 ? 49.941 5.032 40.015 1.00 71.94 487 GLY B N 1
ATOM 7609 C CA . GLY B 1 486 ? 51.348 5.378 39.962 1.00 71.81 487 GLY B CA 1
ATOM 7610 C C . GLY B 1 486 ? 51.696 6.743 40.537 1.00 70.54 487 GLY B C 1
ATOM 7611 O O . GLY B 1 486 ? 52.859 7.127 40.490 1.00 73.12 487 GLY B O 1
ATOM 7612 N N . TYR B 1 487 ? 50.710 7.459 41.092 1.00 68.57 488 TYR B N 1
ATOM 7613 C CA . TYR B 1 487 ? 50.982 8.755 41.700 1.00 66.51 488 TYR B CA 1
ATOM 7614 C C . TYR B 1 487 ? 50.989 8.726 43.222 1.00 63.28 488 TYR B C 1
ATOM 7615 O O . TYR B 1 487 ? 50.280 7.940 43.831 1.00 64.21 488 TYR B O 1
ATOM 7624 N N . PRO B 1 488 ? 51.778 9.602 43.878 1.00 59.92 489 PRO B N 1
ATOM 7625 C CA . PRO B 1 488 ? 51.645 9.803 45.320 1.00 58.85 489 PRO B CA 1
ATOM 7626 C C . PRO B 1 488 ? 50.220 10.239 45.657 1.00 56.08 489 PRO B C 1
ATOM 7627 O O . PRO B 1 488 ? 49.626 11.063 44.959 1.00 54.47 489 PRO B O 1
ATOM 7631 N N . TYR B 1 489 ? 49.687 9.682 46.738 1.00 54.41 490 TYR B N 1
ATOM 7632 C CA . TYR B 1 489 ? 48.342 10.005 47.156 1.00 52.52 490 TYR B CA 1
ATOM 7633 C C . TYR B 1 489 ? 48.252 9.877 48.669 1.00 52.54 490 TYR B C 1
ATOM 7634 O O . TYR B 1 489 ? 49.067 9.205 49.287 1.00 53.46 490 TYR B O 1
ATOM 7643 N N . TRP B 1 490 ? 47.250 10.539 49.248 1.00 52.76 491 TRP B N 1
ATOM 7644 C CA . TRP B 1 490 ? 47.016 10.498 50.680 1.00 54.01 491 TRP B CA 1
ATOM 7645 C C . TRP B 1 490 ? 45.524 10.313 50.929 1.00 50.92 491 TRP B C 1
ATOM 7646 O O . TRP B 1 490 ? 44.707 10.996 50.313 1.00 50.74 491 TRP B O 1
ATOM 7657 N N . ASP B 1 491 ? 45.203 9.417 51.856 1.00 48.41 492 ASP B N 1
ATOM 7658 C CA . ASP B 1 491 ? 43.832 9.225 52.282 1.00 48.45 492 ASP B CA 1
ATOM 7659 C C . ASP B 1 491 ? 43.432 10.314 53.280 1.00 47.24 492 ASP B C 1
ATOM 7660 O O . ASP B 1 491 ? 43.906 10.326 54.412 1.00 47.82 492 ASP B O 1
ATOM 7665 N N . GLU B 1 492 ? 42.543 11.211 52.840 1.00 45.99 493 GLU B N 1
ATOM 7666 C CA . GLU B 1 492 ? 42.093 12.349 53.624 1.00 45.08 493 GLU B CA 1
ATOM 7667 C C . GLU B 1 492 ? 40.674 12.193 54.162 1.00 45.94 493 GLU B C 1
ATOM 7668 O O . GLU B 1 492 ? 40.073 13.177 54.594 1.00 44.92 493 GLU B O 1
ATOM 7674 N N . THR B 1 493 ? 40.162 10.954 54.171 1.00 46.16 494 THR B N 1
ATOM 7675 C CA . THR B 1 493 ? 38.803 10.696 54.604 1.00 47.35 494 THR B CA 1
ATOM 7676 C C . THR B 1 493 ? 38.547 11.168 56.037 1.00 48.18 494 THR B C 1
ATOM 7677 O O . THR B 1 493 ? 37.454 11.648 56.333 1.00 47.73 494 THR B O 1
ATOM 7681 N N . ALA B 1 494 ? 39.559 11.051 56.913 1.00 48.87 495 ALA B N 1
ATOM 7682 C CA . ALA B 1 494 ? 39.426 11.437 58.315 1.00 48.83 495 ALA B CA 1
ATOM 7683 C C . ALA B 1 494 ? 39.945 12.845 58.595 1.00 47.52 495 ALA B C 1
ATOM 7684 O O . ALA B 1 494 ? 39.991 13.268 59.741 1.00 48.25 495 ALA B O 1
ATOM 7686 N N . ASN B 1 495 ? 40.359 13.560 57.547 1.00 47.15 496 ASN B N 1
ATOM 7687 C CA . ASN B 1 495 ? 40.837 14.924 57.698 1.00 46.26 496 ASN B CA 1
ATOM 7688 C C . ASN B 1 495 ? 39.685 15.812 58.172 1.00 46.87 496 ASN B C 1
ATOM 7689 O O . ASN B 1 495 ? 38.659 15.918 57.498 1.00 45.05 496 ASN B O 1
ATOM 7694 N N . PRO B 1 496 ? 39.811 16.461 59.357 1.00 48.33 497 PRO B N 1
ATOM 7695 C CA . PRO B 1 496 ? 38.710 17.256 59.915 1.00 47.93 497 PRO B CA 1
ATOM 7696 C C . PRO B 1 496 ? 38.266 18.420 59.029 1.00 45.77 497 PRO B C 1
ATOM 7697 O O . PRO B 1 496 ? 37.110 18.823 59.063 1.00 45.50 497 PRO B O 1
ATOM 7701 N N . ALA B 1 497 ? 39.184 18.962 58.231 1.00 44.31 498 ALA B N 1
ATOM 7702 C CA . ALA B 1 497 ? 38.813 20.006 57.295 1.00 44.36 498 ALA B CA 1
ATOM 7703 C C . ALA B 1 497 ? 37.814 19.475 56.268 1.00 45.21 498 ALA B C 1
ATOM 7704 O O . ALA B 1 497 ? 36.875 20.179 55.897 1.00 45.38 498 ALA B O 1
ATOM 7706 N N . TYR B 1 498 ? 38.006 18.220 55.830 1.00 45.97 499 TYR B N 1
ATOM 7707 C CA . TYR B 1 498 ? 37.057 17.585 54.931 1.00 44.69 499 TYR B CA 1
ATOM 7708 C C . TYR B 1 498 ? 35.716 17.350 55.625 1.00 45.05 499 TYR B C 1
ATOM 7709 O O . TYR B 1 498 ? 34.671 17.688 55.078 1.00 44.68 499 TYR B O 1
ATOM 7718 N N . GLN B 1 499 ? 35.757 16.774 56.828 1.00 47.01 500 GLN B N 1
ATOM 7719 C CA . GLN B 1 499 ? 34.552 16.425 57.571 1.00 49.29 500 GLN B CA 1
ATOM 7720 C C . GLN B 1 499 ? 33.650 17.629 57.831 1.00 48.69 500 GLN B C 1
ATOM 7721 O O . GLN B 1 499 ? 32.448 17.563 57.576 1.00 49.21 500 GLN B O 1
ATOM 7727 N N . LEU B 1 500 ? 34.242 18.725 58.319 1.00 47.27 501 LEU B N 1
ATOM 7728 C CA . LEU B 1 500 ? 33.473 19.896 58.715 1.00 47.43 501 LEU B CA 1
ATOM 7729 C C . LEU B 1 500 ? 32.793 20.591 57.540 1.00 45.56 501 LEU B C 1
ATOM 7730 O O . LEU B 1 500 ? 31.619 20.937 57.602 1.00 46.33 501 LEU B O 1
ATOM 7735 N N . PHE B 1 501 ? 33.553 20.804 56.466 1.00 44.28 502 PHE B N 1
ATOM 7736 C CA . PHE B 1 501 ? 33.098 21.616 55.350 1.00 43.18 502 PHE B CA 1
ATOM 7737 C C . PHE B 1 501 ? 32.502 20.834 54.178 1.00 43.76 502 PHE B C 1
ATOM 7738 O O . PHE B 1 501 ? 31.736 21.398 53.408 1.00 42.61 502 PHE B O 1
ATOM 7746 N N . LEU B 1 502 ? 32.861 19.547 54.051 1.00 45.00 503 LEU B N 1
ATOM 7747 C CA . LEU B 1 502 ? 32.414 18.734 52.934 1.00 46.42 503 LEU B CA 1
ATOM 7748 C C . LEU B 1 502 ? 31.784 17.409 53.338 1.00 47.86 503 LEU B C 1
ATOM 7749 O O . LEU B 1 502 ? 31.100 16.811 52.516 1.00 46.36 503 LEU B O 1
#

B-factor: mean 48.36, std 14.04, range [25.74, 113.86]

Nearest PDB structures (foldseek):
  8y1j-assembly1_A-2  TM=1.002E+00  e=0.000E+00  Pseudomonas aeruginosa PAO1
  1tdj-assembly1_A-2  TM=9.657E-01  e=2.053E-58  Escherichia coli
  8zkv-assembly1_D  TM=9.925E-01  e=3.987E-45  Escherichia coli K-12
  3iau-assembly1_A  TM=9.876E-01  e=3.294E-41  Solanum lycopersicum
  8zlv-assembly1_A  TM=9.522E-01  e=2.829E-42  Escherichia coli K-12

Solvent-accessible surface area: 37853 Å² total

InterPro domains:
  IPR000634 Serine/threonine dehydratase, pyridoxal-phosphate-binding site [PS00165] (42-55)
  IPR001721 Threonine dehydratase, ACT-like domain [PF00585] (319-409)
  IPR001721 Threonine dehydratase, ACT-like domain [PF00585] (415-503)
  IPR001721 Threonine dehydratase, ACT-like domain [PS51672] (329-401)
  IPR001721 Threonine dehydratase, ACT-like domain [PS51672] (424-495)
  IPR001926 Tryptophan synthase beta chain-like, PALP domain [PF00291] (20-306)
  IPR005787 Threonine dehydratase, biosynthetic [TIGR01124] (4-503)
  IPR036052 Tryptophan synthase beta chain-like, PALP domain superfamily [G3DSA:3.40.50.1100] (21-300)
  IPR036052 Tryptophan synthase beta chain-like, PALP domain superfamily [G3DSA:3.40.50.1100] (54-145)
  IPR036052 Tryptophan synthase beta chain-like, PALP domain superfamily [SSF53686] (11-355)
  IPR038110 Threonine dehydratase, ACT-like domain superfamily [G3DSA:3.40.1020.10] (328-504)
  IPR045865 ACT-like domain [SSF55021] (327-413)
  IPR045865 ACT-like domain [SSF55021] (410-503)
  IPR050147 Serine/Threonine Dehydratase [PTHR48078] (12-503)

Sequence (994 aa):
LEQYVKKILTSRVYDVAVETPLQPARQLSERLGNQVLLKREDLQPVFSFIRGAYNKVAQLTEEEKARGVIAASAGNHAQGLALAAKRQGIRAVIVMPKTTPEIKVQAVRAHGAKAVLHGDAFPEALAHALKLVDEKGYTFVHPYDDPDTIAGQGTVAMEILRQQPGRLDAIFVPVGGGGLVAGIAAYVKYLRPEIKVIGVEPDESNCLQAAMAAGERVVLGQVGLFADGVAVAQIGQHTFDICKDHVDEVITVSTDEICAAIKDIYDDTRSITEPAGALAVAGIKKYVERERAEGQTLVAIDSGANVNFDRLRHVAERAELGERREAIIAVTIPERPGSFKAFCEAVGKRQITEFNYRYHSGSEAHIFVGVQTHPENDPREALVAYLREKGFPVLDLTDNELAKLHIRHMVGGHAVKVSDEMVFRFEFPERPGALFNFLTKLGGRWNISMFHYRNHGAADGRVVAGLQVPEDERHLIPQTLEAIGYPYWDETANPAYQLFLLEQYVKKILTSRVYDVAVETPLQPARQLSERLGNQVLLKREDLQPVFSFIRGAYNKVAQLTEEEKARGVIAASAGNHAQGLALAAKRQGIRAVIVMPKTTPEIKVQAVRAHGAKAVLHGDAFPEALAHALKLVDEKGYTFVHPYDDPDTIAGQGTVAMEILRQQPGRLDAIFVPVGGGGLVAGIAAYVKYLRPEIKVIGVEPDESNCLQAAMAAGERVVLGQVGLFADGVAVAQIGQHTFDICKDHVDEVITVSTDEICAAIKDIYDDTRSITEPAGALAVAGIKKYVERERAEGQTLVAIDSGANVNFDRLRHVAERAELGERREAIIAVTIPERAFCEAVGKRQITEFNYRYHEAHIFVGVQTHPENDPREALVAYLREKGFPVLDLTDNELAKLHIRHMVGGHAVKVSDEMVFRFEFPERPGALFNFLTKLGGRWNISMFHYRNHGAADGRVVAGLQVPEDERHLIPQTLEAIGYPYWDETANPAYQLFL

Foldseek 3Di:
DVVLQVLLVVFPQVLAWDQFDFAWLPVLCVVLQETETEGQQCPRPLRFLLQLLLRVLVPDDPQLQVLHAEEEDLDSSLLSNLQSCLSVVGEYEYFYALPRDPVSQVSSVVSVYHYHHFHNDRVGSRVVRVVCCVVRVHHYDDCAQDSSSLSRLLNSLVSVCVNPVDAAAEEEAEAAQQSNLLSVLVNCCVPPVNYAYEYEYAPQQPQLQVCLVVVHWAFAPAHDCQQVVRRHRTHHPNRSVRCSPRHPHYDHDYPLLLLLQQVSCCVRPVAGARSSLSRRVSVVVVVCVVVVDHHHYYYYYSGGRPDDPVCNVVSVLSSCLPLLQKWKKKKKFQQDLCTLLVLVVLLAQFPKFKWWWAADDNGITITTTITGAHVPPGNPVVSQVSSVVVVIDMDTCSVPPCSSPPVSPVHYFDHPDDAQKWKKKWKDADGRCVVSLLDVLLDGPWGWRTKIWGCDPDGITMMMTITGAPPVRVVCPVVSVVSSVTDMDTCRVPVVNVVGD/DVVLVVLLVVFPQVLAWDQFDFAWLPVLCVVLQETETEGQQCPGPLRFLLQLLLRVLVPDDPVLQALAAEEEDLDSSLLSNLQSNLSVVGEYEYFYALPRDPVSQVSNCVSVYHYHHFHNDRVGSHVVRVVCCVVRVHHYRYCAQDSSSLSRLLNSLVSVCVNPVDAAAEEEAEAAQQSNLLSVLVNCCVPPVNYAYEYEYAPQQPQLQVCLVVVHWAFAPFGDCQQVVRRHRTHHDNRSVRCSPRHPHYDHDYPLLLLLQQVSCCVRPVAGARSSLSRRVSVVVVVCVVVVDHHHYYYYYSGGRPDDPVVNVVSVVSNVLVQLFKWWKKKQDDPPPPCVLLALWDWFKWWWADQSTITTTITTAHVPPGDVVVSCVSCVVVVIDMDTCSVPCCSVVPVSPVHYFDHPPQDQKWKKKWKAADDRCVVVLLDVLLPPPWDWRIKIWGCDPDGITIMMTITRAPPVRVVCVVVSVVSSVTDMDTCRVPVVNVPGD

Organism: Pseudomonas aeruginosa (strain ATCC 15692 / DSM 22644 / CIP 104116 / JCM 14847 / LMG 12228 / 1C / PRS 101 / PAO1) (NCBI:txid208964)